Protein 4Q48 (pdb70)

Radius of gyration: 32.66 Å; Cα contacts (8 Å, |Δi|>4): 1813; chains: 2; bounding box: 74×80×102 Å

Sequence (1001 aa):
LHDRALHLLQTIWGYPAFRGVQGEIVQQVAEGGNALVLMPTGGGKSLCYQLPSLLRPGTGIVVSPLIALMKDQVDTLRQNGVRAAFLNSTLLPHEAREVEDALLRGDLDLLYVAPERLLMPRTLDLLERAPVALFAIDEAHCVSQWGHDFRPEYQQLSVLAERFPELPRVALTATADERTRADIKSVLRLEDAPQFVSSFDRPNIQYRVGLKDSPKTQLLHFIREEHPGDAGIVYCLSRKSVEETAKWLQAQGIDALAYHAGLSSTERNNVQERFLNEEGVIVCATVADKPNVRFVAHLDLPKSMEGYYQETGRAGRDGLPSTAWMVYGLSDVVNVRRMLAQSDAPEEVKRVEASKLDALLTYCEAATCRRQVLLHYFGEELSEPCGNCDVCLNPPRVRDLTREAQMALSATIRTGNRFGAAHLTDVLLGRETDKVLAQGHHQLPTFGVGKEHDEKLWRSVLRQLVSLGYLSADDHFGLRATGKSRGILKEGQKLLLREDLHDRALHLLQTIWGYPAFRGVQGEIVQQVAEGGNALVLMPTGGGKSLCYQLPSLLRPGTGIVVSPLIALMKDQVDTLRQNGVRAAFLNSTLLPHEAREVEDALLRGDLDLLYVAPERLLMPRTLDLLERAPVALFAIDEAHCVSQWGHDFRPEYQQLSVLAERFPELPRVALTATADERTRADIKSVLRLEDAPQFVSSFDRPNIQYRVGLKDSPKTQLLHFIREEHPGDAGIVYCLSRKSVEETAKWLQAQGIDALAYHAGLSSTERNNVQERFLNEEGVIVCATVADKPNVRFVAHLDLPKSMEGYYQETGRAGRDGLPSTAWMVYGLSDVVNVRRMLAQSDAPEEVKRVEASKLDALLTYCEAATCRRQVLLHYFGEELSEPCGNCDVCLNPPRVRDLTREAQMALSATIRTGNRFGAAHLTDVLLGRETDKVLAQGHHQLPTFGVGKEHDEKLWRSVLRQLVSLGYLSADDHFGLRATGKSRGILKEGQKLLLREDT

Foldseek 3Di:
DLCVLQVCCCLQVNDNDADFCLSVQLVQQLVQHAEAAAEADDVSLVCSQLSSLVNFQAAEEEEDQPPVVPPVVQVVQVVSVFFEEEADPVDDPVRNVVVLVCQLVRNHSYYYYYLVQCVPPVNVVSVVNGGYQAYEYEQLLLLDLAFDPPDPSNLQLLCCCPSPVRGYYYYYHHTAAPSSVVRSCVSNVCPVPYYYYGFLDLLQEFEEEEADDVLLVVVVCCCVVPPPQFEAEEADADLVCQVVSQVVCVVVVQQEDEAEPDDDPVVNVVVCCCSAPDGRYYYYYHADAHQGHAEYEYAADDQALSRLSVRRVRHNNVSHHHYYYYHYYDVRLVVQVVCLVVPPDDDSVSVNSVLRVLLSVLLSFDQAASSQSSRVSNVDHDPDRSCRYCCNVPHFDKDWCLVVLQLLLVLLVVQPQQDAQQVSLQQCLLHPDVVCVVSPSNPDVSGRVNVVDDSVVSSVSVVQCCSSVCWPAPSVRGIGGDPCVCCSNPVPDTRIGGPD/DQDVLDVPCCLFVVDDHDDPCLSVLLPVVLV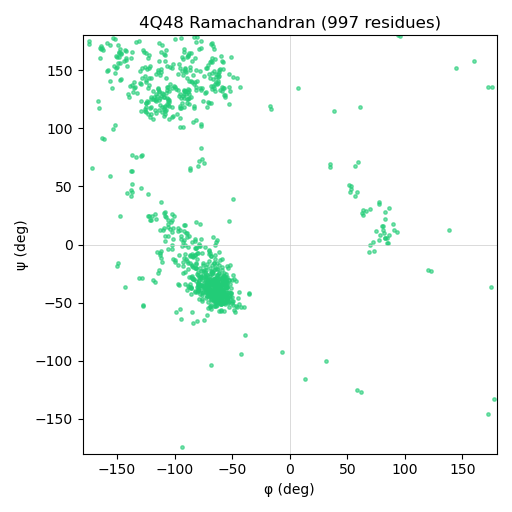QHAEEEEAQLFVDDVCSQLSSLVSFQAEEEEEDPPVVVVVVVCVVRCVSPAHEDEADPVDDPVVHVVVLVCQAVRVHSYYYYYLVLCLPPVNLVSVVNGGYQAYEYEQLLQCQLFRDHHDPSNLSCLCCCVSPVSHYYYYYHNFQLVSSVVSSCPSPVCPVPDYHYYALDLLQEAEEEEADDPVLVVVVVCCVVPPVWAEAEEEDADLVCQVVSQVVCVVVVQQEDEEEDVDDVVVNVVLVVCRAPDIRYYYYYYADAYQGHAEYEYEAQDQFLSRVSVRRVRHNNVSHHHYYYYYYHCVRVVVLVVCLVPDPDDPVNSVSSVLRSLLSVLLNQDQAASSQSSRVSSVDHDPDHSCRYCCNVPGADWDWCLVVLQLLLVLLVVLPQQAAQQLSLCQQCLHDDVVCVVSVSNPDPSGRVNVVDDSVVSSVSVVSCVSSPCWDQDVPNRIGGDPVVCCSNPVVDTDIGHPPD

InterPro domains:
  IPR001650 Helicase, C-terminal domain-like [PF00271] (226-331)
  IPR001650 Helicase, C-terminal domain-like [PS51194] (222-372)
  IPR001650 Helicase, C-terminal domain-like [SM00490] (250-331)
  IPR002121 HRDC domain [PF00570] (539-604)
  IPR002121 HRDC domain [PF00570] (657-722)
  IPR002121 HRDC domain [PF00570] (753-818)
  IPR002121 HRDC domain [PS50967] (534-614)
  IPR002121 HRDC domain [PS50967] (652-732)
  IPR002121 HRDC domain [PS50967] (748-824)
  IPR002121 HRDC domain [SM00341] (534-618)
  IPR002121 HRDC domain [SM00341] (652-732)
  IPR002121 HRDC domain [SM00341] (748-824)
  IPR004589 DNA helicase, ATP-dependent, RecQ type [TIGR00614] (15-464)
  IPR006293 DNA helicase, ATP-dependent, RecQ type, bacterial [TIGR01389] (14-606)
  IPR010997 HRDC-like superfamily [SSF47819] (532-606)
  IPR010997 HRDC-like superfamily [SSF47819] (651-724)
  IPR010997 HRDC-like superfamily [SSF47819] (747-821)
  IPR011545 DEAD/DEAH-box helicase domain [PF00270] (28-187)
  IPR014001 Helicase superfamily 1/2, ATP-binding domain [PS51192] (33-201)
  IPR014001 Helicase superfamily 1/2, ATP-binding domain [SM00487] (21-215)

CATH classification: 3.40.50.300 (+2 more: 3.40.50.300, 1.10.10.10)

Nearest PDB structures (foldseek):
  4q48-assembly1_A  TM=1.002E+00  e=8.077E-103  Deinococcus radiodurans R1 = ATCC 13939 = DSM 20539
  4q47-assembly1_A  TM=8.847E-01  e=7.265E-86  Deinococcus radiodurans R1 = ATCC 13939 = DSM 20539
  1oyw-assembly1_A  TM=8.587E-01  e=4.400E-55  Escherichia coli
  1oyy-assembly1_A  TM=8.545E-01  e=1.655E-53  Escherichia coli
  4tmu-assembly1_A  TM=6.859E-01  e=1.391E-55  Cronobacter sakazakii ATCC BAA-894

Solvent-accessible surface area: 45017 Å² total; per-residue (Å²): 168,71,93,127,5,59,128,36,0,79,42,34,54,40,47,50,31,36,53,73,42,5,12,104,0,1,75,45,0,27,142,33,18,37,0,0,0,0,8,26,102,14,43,3,12,28,0,0,6,16,0,0,2,39,23,54,122,26,0,0,0,0,0,10,18,66,51,93,103,3,83,89,46,6,86,85,7,114,82,47,40,6,106,0,5,27,3,2,66,85,48,101,94,92,64,6,143,106,24,8,87,22,2,50,191,29,63,12,18,0,2,8,2,5,3,59,37,0,33,78,104,130,6,7,72,15,6,104,163,12,57,19,1,0,0,0,0,18,37,0,6,1,6,2,77,17,0,89,73,81,62,93,57,0,86,102,0,41,28,0,4,100,85,5,94,124,27,2,13,0,0,0,0,25,13,0,10,85,72,0,30,56,42,0,53,81,26,0,102,0,92,141,14,56,69,31,36,15,61,1,28,18,69,19,0,32,3,51,12,31,116,33,98,66,42,85,88,52,0,19,122,7,1,114,83,76,17,53,16,39,3,0,11,0,8,5,89,49,123,136,38,0,82,95,8,3,141,62,0,67,80,66,71,20,36,0,27,36,40,22,95,26,111,51,91,106,62,84,93,88,13,70,64,65,10,22,65,66,68,23,1,4,10,0,4,32,78,70,74,6,11,46,0,32,0,0,0,4,10,30,6,14,148,17,2,24,18,1,25,98,8,0,4,44,0,0,51,7,1,47,81,3,8,1,26,3,7,33,2,140,66,18,20,106,75,44,133,110,99,42,75,125,45,149,34,79,155,80,60,59,93,12,80,45,26,15,16,68,20,1,19,17,0,6,94,7,14,66,4,0,3,42,27,1,2,42,30,2,18,24,111,51,99,127,88,40,44,41,0,22,7,34,91,106,101,33,186,56,83,77,11,23,150,3,0,71,38,0,0,43,0,1,69,173,10,39,37,159,34,20,22,44,10,0,2,13,0,0,24,27,105,107,53,106,101,0,72,86,105,30,12,50,153,43,137,19,40,13,74,0,168,114,36,85,76,163,30,0,82,30,0,2,150,47,0,47,38,36,12,16,2,44,27,64,51,143,169,2,8,129,26,30,70,70,10,133,3,2,50,155,101,65,80,131,2,35,24,77,77,172,179,78,81,172,4,7,121,54,4,90,82,32,79,61,68,105,65,38,162,45,59,5,10,106,0,1,42,48,0,25,128,34,19,30,0,2,0,0,10,20,66,52,59,19,18,46,11,0,1,11,0,0,1,35,30,49,122,23,0,0,0,0,0,5,15,77,54,88,84,0,114,94,30,25,64,70,7,144,152,65,46,5,90,12,19,45,5,2,65,106,24,109,92,112,78,10,126,100,28,6,70,16,5,51,152,21,56,14,15,0,4,1,4,6,6,59,28,1,34,74,105,129,8,10,78,14,8,106,162,14,53,18,0,0,1,0,2,18,25,0,3,2,6,0,70,44,0,58,60,61,59,66,53,2,90,104,1,44,33,1,4,102,78,7,93,129,23,1,14,0,0,0,0,19,1,0,14,74,86,0,26,46,56,0,37,69,23,3,118,1,121,135,18,51,64,25,76,26,59,2,32,35,90,28,0,34,2,54,10,31,86,55,108,68,40,101,78,47,1,20,113,8,1,116,120,77,15,102,52,45,5,0,13,0,11,7,101,19,44,80,31,0,77,96,9,2,149,69,0,95,79,67,71,20,61,1,29,21,32,13,61,47,44,72,78,115,80,111,76,80,6,67,100,71,13,91,118,76,140,16,0,5,12,0,8,34,88,97,111,10,82,56,1,36,0,0,0,5,14,30,9,13,146,16,3,7,7,1,12,66,15,0,8,48,0,1,103,53,55,100,104,6,12,0,26,3,7,13,9,116,77,23,7,37,72,57,66,89,111,19,4,73,27,37,8,38,30,80,42,4,91,10,78,24,37,10,16,70,22,2,14,15,0,4,84,6,14,57,4,2,3,39,18,1,1,51,25,3,54,43,106,56,93,126,86,38,41,41,0,23,7,32,91,108,103,30,176,52,113,80,4,23,130,11,0,56,24,1,0,22,0,1,70,180,12,38,40,151,36,25,22,19,14,1,1,22,0,0,20,19,94,117,51,110,70,0,71,86,98,27,10,58,145,42,139,18,40,14,73,1,146,120,24,92,58,116,34,0,43,26,0,2,109,44,0,53,34,26,15,16,3,53,44,87,46,156,95,2,11,126,28,51,66,54,9,130,4,0,52,151,92,49,76,122,2,31,15,58,81,100,136

B-factor: mean 56.8, std 18.66, range [17.97, 119.23]

Structure (mmCIF, N/CA/C/O backbone):
data_4Q48
#
_entry.id   4Q48
#
_cell.length_a   85.791
_cell.length_b   98.528
_cell.length_c   152.880
_cell.angle_alpha   90.00
_cell.angle_beta   90.00
_cell.angle_gamma   90.00
#
_symmetry.space_group_name_H-M   'P 21 21 21'
#
loop_
_entity.id
_entity.type
_entity.pdbx_description
1 polymer 'DNA helicase RecQ'
2 non-polymer 'ZINC ION'
#
loop_
_atom_site.group_PDB
_atom_site.id
_atom_site.type_symbol
_atom_site.label_atom_id
_atom_site.label_alt_id
_atom_site.label_comp_id
_atom_site.label_asym_id
_atom_site.label_entity_id
_atom_site.label_seq_id
_atom_site.pdbx_PDB_ins_code
_atom_site.Cartn_x
_atom_site.Cartn_y
_atom_site.Cartn_z
_atom_site.occupancy
_atom_site.B_iso_or_equiv
_atom_site.auth_seq_id
_atom_site.auth_comp_id
_atom_site.auth_asym_id
_atom_site.auth_atom_id
_atom_site.pdbx_PDB_model_num
ATOM 1 N N . LEU A 1 8 ? -12.827 -23.374 -24.760 1.00 82.06 8 LEU A N 1
ATOM 2 C CA . LEU A 1 8 ? -12.315 -22.131 -25.341 1.00 91.25 8 LEU A CA 1
ATOM 3 C C . LEU A 1 8 ? -12.697 -20.867 -24.537 1.00 94.48 8 LEU A C 1
ATOM 4 O O . LEU A 1 8 ? -13.780 -20.783 -23.937 1.00 87.69 8 LEU A O 1
ATOM 9 N N . HIS A 1 9 ? -11.776 -19.902 -24.536 1.00 94.25 9 HIS A N 1
ATOM 10 C CA . HIS A 1 9 ? -11.894 -18.631 -23.812 1.00 88.07 9 HIS A CA 1
ATOM 11 C C . HIS A 1 9 ? -12.679 -17.519 -24.528 1.00 88.36 9 HIS A C 1
ATOM 12 O O . HIS A 1 9 ? -13.169 -16.582 -23.891 1.00 91.29 9 HIS A O 1
ATOM 19 N N . ASP A 1 10 ? -12.833 -17.640 -25.842 1.00 88.57 10 ASP A N 1
ATOM 20 C CA . ASP A 1 10 ? -13.437 -16.565 -26.634 1.00 87.10 10 ASP A CA 1
ATOM 21 C C . ASP A 1 10 ? -14.964 -16.531 -26.773 1.00 82.99 10 ASP A C 1
ATOM 22 O O . ASP A 1 10 ? -15.511 -15.552 -27.295 1.00 79.33 10 ASP A O 1
ATOM 27 N N . ARG A 1 11 ? -15.661 -17.576 -26.347 1.00 82.43 11 ARG A N 1
ATOM 28 C CA . ARG A 1 11 ? -17.110 -17.480 -26.323 1.00 76.44 11 ARG A CA 1
ATOM 29 C C . ARG A 1 11 ? -17.538 -16.490 -25.248 1.00 75.23 11 ARG A C 1
ATOM 30 O O . ARG A 1 11 ? -18.620 -15.889 -25.326 1.00 70.93 11 ARG A O 1
ATOM 38 N N . ALA A 1 12 ? -16.677 -16.325 -24.246 1.00 70.57 12 ALA A N 1
ATOM 39 C CA . ALA A 1 12 ? -16.923 -15.363 -23.185 1.00 71.39 12 ALA A CA 1
ATOM 40 C C . ALA A 1 12 ? -16.989 -13.952 -23.756 1.00 71.38 12 ALA A C 1
ATOM 41 O O . ALA A 1 12 ? -17.920 -13.197 -23.482 1.00 69.33 12 ALA A O 1
ATOM 43 N N . LEU A 1 13 ? -16.004 -13.625 -24.585 1.00 72.31 13 LEU A N 1
ATOM 44 C CA . LEU A 1 13 ? -15.963 -12.349 -25.283 1.00 69.63 13 LEU A CA 1
ATOM 45 C C . LEU A 1 13 ? -17.165 -12.075 -26.166 1.00 68.97 13 LEU A C 1
ATOM 46 O O . LEU A 1 13 ? -17.620 -10.936 -26.238 1.00 76.80 13 LEU A O 1
ATOM 51 N N . HIS A 1 14 ? -17.672 -13.084 -26.859 1.00 70.20 14 HIS A N 1
ATOM 52 C CA . HIS A 1 14 ? -18.875 -12.865 -27.658 1.00 75.50 14 HIS A CA 1
ATOM 53 C C . HIS A 1 14 ? -20.052 -12.435 -26.776 1.00 75.49 14 HIS A C 1
ATOM 54 O O . HIS A 1 14 ? -20.831 -11.559 -27.151 1.00 69.08 14 HIS A O 1
ATOM 61 N N . LEU A 1 15 ? -20.182 -13.059 -25.607 1.00 74.89 15 LEU A N 1
ATOM 62 C CA . LEU A 1 15 ? -21.270 -12.723 -24.699 1.00 72.70 15 LEU A CA 1
ATOM 63 C C . LEU A 1 15 ? -20.974 -11.406 -23.993 1.00 72.23 15 LEU A C 1
ATOM 64 O O . LEU A 1 15 ? -21.880 -10.613 -23.741 1.00 70.48 15 LEU A O 1
ATOM 69 N N . LEU A 1 16 ? -19.696 -11.184 -23.694 1.00 71.90 16 LEU A N 1
ATOM 70 C CA . LEU A 1 16 ? -19.253 -9.966 -23.030 1.00 72.77 16 LEU A CA 1
ATOM 71 C C . LEU A 1 16 ? -19.828 -8.735 -23.715 1.00 79.38 16 LEU A C 1
ATOM 72 O O . LEU A 1 16 ? -20.425 -7.885 -23.052 1.00 83.35 16 LEU A O 1
ATOM 77 N N . GLN A 1 17 ? -19.664 -8.609 -25.026 1.00 78.25 17 GLN A N 1
ATOM 78 C CA . GLN A 1 17 ? -20.141 -7.381 -25.643 1.00 81.57 17 GLN A CA 1
ATOM 79 C C . GLN A 1 17 ? -21.496 -7.529 -26.364 1.00 79.81 17 GLN A C 1
ATOM 80 O O . GLN A 1 17 ? -22.137 -6.522 -26.678 1.00 88.21 17 GLN A O 1
ATOM 86 N N . THR A 1 18 ? -21.979 -8.748 -26.582 1.00 74.26 18 THR A N 1
ATOM 87 C CA . THR A 1 18 ? -23.354 -8.878 -27.074 1.00 75.46 18 THR A CA 1
ATOM 88 C C . THR A 1 18 ? -24.357 -8.627 -25.943 1.00 77.14 18 THR A C 1
ATOM 89 O O . THR A 1 18 ? -25.569 -8.557 -26.179 1.00 77.47 18 THR A O 1
ATOM 93 N N . ILE A 1 19 ? -23.851 -8.493 -24.717 1.00 76.24 19 ILE A N 1
ATOM 94 C CA . ILE A 1 19 ? -24.707 -8.273 -23.553 1.00 75.21 19 ILE A CA 1
ATOM 95 C C . ILE A 1 19 ? -24.298 -7.070 -22.711 1.00 69.62 19 ILE A C 1
ATOM 96 O O . ILE A 1 19 ? -25.125 -6.206 -22.435 1.00 70.53 19 ILE A O 1
ATOM 101 N N . TRP A 1 20 ? -23.031 -6.998 -22.313 1.00 71.15 20 TRP A N 1
ATOM 102 C CA . TRP A 1 20 ? -22.584 -5.939 -21.395 1.00 78.91 20 TRP A CA 1
ATOM 103 C C . TRP A 1 20 ? -22.202 -4.652 -22.135 1.00 87.64 20 TRP A C 1
ATOM 104 O O . TRP A 1 20 ? -22.474 -3.542 -21.668 1.00 84.06 20 TRP A O 1
ATOM 115 N N . GLY A 1 21 ? -21.591 -4.824 -23.304 1.00 86.94 21 GLY A N 1
ATOM 116 C CA . GLY A 1 21 ? -21.077 -3.734 -24.110 1.00 82.75 21 GLY A CA 1
ATOM 117 C C . GLY A 1 21 ? -19.636 -3.312 -23.849 1.00 87.92 21 GLY A C 1
ATOM 118 O O . GLY A 1 21 ? -19.238 -2.225 -24.260 1.00 92.18 21 GLY A O 1
ATOM 119 N N . TYR A 1 22 ? -18.846 -4.164 -23.194 1.00 86.29 22 TYR A N 1
ATOM 120 C CA . TYR A 1 22 ? -17.413 -3.901 -23.023 1.00 91.25 22 TYR A CA 1
ATOM 121 C C . TYR A 1 22 ? -16.676 -4.807 -24.016 1.00 90.10 22 TYR A C 1
ATOM 122 O O . TYR A 1 22 ? -17.055 -5.966 -24.173 1.00 87.31 22 TYR A O 1
ATOM 131 N N . PRO A 1 23 ? -15.637 -4.284 -24.701 1.00 94.56 23 PRO A N 1
ATOM 132 C CA . PRO A 1 23 ? -14.985 -5.038 -25.788 1.00 88.69 23 PRO A CA 1
ATOM 133 C C . PRO A 1 23 ? -13.973 -6.052 -25.284 1.00 78.54 23 PRO A C 1
ATOM 134 O O . PRO A 1 23 ? -13.576 -6.923 -26.055 1.00 79.61 23 PRO A O 1
ATOM 138 N N . ALA A 1 24 ? -13.544 -5.910 -24.032 1.00 75.93 24 ALA A N 1
ATOM 139 C CA . ALA A 1 24 ? -12.673 -6.894 -23.387 1.00 77.53 24 ALA A CA 1
ATOM 140 C C . ALA A 1 24 ? -12.614 -6.727 -21.864 1.00 71.14 24 ALA A C 1
ATOM 141 O O . ALA A 1 24 ? -12.935 -5.667 -21.321 1.00 76.29 24 ALA A O 1
ATOM 143 N N . PHE A 1 25 ? -12.194 -7.781 -21.179 1.00 66.42 25 PHE A N 1
ATOM 144 C CA . PHE A 1 25 ? -12.180 -7.790 -19.724 1.00 73.54 25 PHE A CA 1
ATOM 145 C C . PHE A 1 25 ? -11.298 -6.694 -19.161 1.00 74.57 25 PHE A C 1
ATOM 146 O O . PHE A 1 25 ? -10.451 -6.150 -19.868 1.00 79.42 25 PHE A O 1
ATOM 154 N N . ARG A 1 26 ? -11.498 -6.375 -17.887 1.00 69.07 26 ARG A N 1
ATOM 155 C CA . ARG A 1 26 ? -10.713 -5.334 -17.233 1.00 69.73 26 ARG A CA 1
ATOM 156 C C . ARG A 1 26 ? -9.932 -5.839 -16.028 1.00 74.08 26 ARG A C 1
ATOM 157 O O . ARG A 1 26 ? -10.493 -6.399 -15.091 1.00 80.56 26 ARG A O 1
ATOM 165 N N . GLY A 1 27 ? -8.632 -5.584 -16.029 1.00 70.96 27 GLY A N 1
ATOM 166 C CA . GLY A 1 27 ? -7.789 -6.062 -14.954 1.00 72.05 27 GLY A CA 1
ATOM 167 C C . GLY A 1 27 ? -7.793 -7.578 -14.898 1.00 73.34 27 GLY A C 1
ATOM 168 O O . GLY A 1 27 ? -7.535 -8.247 -15.900 1.00 74.92 27 GLY A O 1
ATOM 169 N N . VAL A 1 28 ? -8.100 -8.122 -13.728 1.00 70.24 28 VAL A N 1
ATOM 170 C CA . VAL A 1 28 ? -8.031 -9.565 -13.515 1.00 70.11 28 VAL A CA 1
ATOM 171 C C . VAL A 1 28 ? -9.304 -10.349 -13.883 1.00 72.04 28 VAL A C 1
ATOM 172 O O . VAL A 1 28 ? -9.390 -11.547 -13.602 1.00 67.75 28 VAL A O 1
ATOM 176 N N . GLN A 1 29 ? -10.293 -9.702 -14.498 1.00 72.46 29 GLN A N 1
ATOM 177 C CA . GLN A 1 29 ? -11.569 -10.385 -14.715 1.00 70.69 29 GLN A CA 1
ATOM 178 C C . GLN A 1 29 ? -11.539 -11.501 -15.753 1.00 69.45 29 GLN A C 1
ATOM 179 O O . GLN A 1 29 ? -12.279 -12.471 -15.623 1.00 69.31 29 GLN A O 1
ATOM 185 N N . GLY A 1 30 ? -10.667 -11.395 -16.748 1.00 68.49 30 GLY A N 1
ATOM 186 C CA . GLY A 1 30 ? -10.514 -12.459 -17.718 1.00 66.25 30 GLY A CA 1
ATOM 187 C C . GLY A 1 30 ? -10.047 -13.712 -17.016 1.00 68.07 30 GLY A C 1
ATOM 188 O O . GLY A 1 30 ? -10.597 -14.804 -17.216 1.00 66.83 30 GLY A O 1
ATOM 189 N N . GLU A 1 31 ? -9.042 -13.544 -16.165 1.00 69.40 31 GLU A N 1
ATOM 190 C CA . GLU A 1 31 ? -8.526 -14.652 -15.377 1.00 66.86 31 GLU A CA 1
ATOM 191 C C . GLU A 1 31 ? -9.645 -15.229 -14.520 1.00 66.14 31 GLU A C 1
ATOM 192 O O . GLU A 1 31 ? -9.756 -16.450 -14.404 1.00 64.16 31 GLU A O 1
ATOM 198 N N . ILE A 1 32 ? -10.456 -14.359 -13.910 1.00 67.28 32 ILE A N 1
ATOM 199 C CA . ILE A 1 32 ? -11.548 -14.817 -13.043 1.00 62.92 32 ILE A CA 1
ATOM 200 C C . ILE A 1 32 ? -12.628 -15.597 -13.783 1.00 58.08 32 ILE A C 1
ATOM 201 O O . ILE A 1 32 ? -13.007 -16.699 -13.373 1.00 51.46 32 ILE A O 1
ATOM 206 N N . VAL A 1 33 ? -13.124 -15.030 -14.873 1.00 57.65 33 VAL A N 1
ATOM 207 C CA . VAL A 1 33 ? -14.199 -15.675 -15.603 1.00 55.51 33 VAL A CA 1
ATOM 208 C C . VAL A 1 33 ? -13.769 -17.026 -16.171 1.00 58.32 33 VAL A C 1
ATOM 209 O O . VAL A 1 33 ? -14.553 -17.970 -16.179 1.00 56.97 33 VAL A O 1
ATOM 213 N N . GLN A 1 34 ? -12.512 -17.144 -16.586 1.00 58.78 34 GLN A N 1
ATOM 214 C CA . GLN A 1 34 ? -11.997 -18.429 -17.069 1.00 58.26 34 GLN A CA 1
ATOM 215 C C . GLN A 1 34 ? -11.907 -19.496 -15.980 1.00 50.74 34 GLN A C 1
ATOM 216 O O . GLN A 1 34 ? -12.123 -20.671 -16.214 1.00 52.81 34 GLN A O 1
ATOM 222 N N . GLN A 1 35 ? -11.650 -19.080 -14.762 1.00 53.88 35 GLN A N 1
ATOM 223 C CA . GLN A 1 35 ? -11.365 -20.038 -13.717 1.00 52.90 35 GLN A CA 1
ATOM 224 C C . GLN A 1 35 ? -12.681 -20.666 -13.238 1.00 56.78 35 GLN A C 1
ATOM 225 O O . GLN A 1 35 ? -12.735 -21.864 -12.935 1.00 55.91 35 GLN A O 1
ATOM 231 N N . VAL A 1 36 ? -13.748 -19.869 -13.213 1.00 58.10 36 VAL A N 1
ATOM 232 C CA . VAL A 1 36 ? -15.032 -20.341 -12.715 1.00 51.81 36 VAL A CA 1
ATOM 233 C C . VAL A 1 36 ? -15.767 -21.043 -13.858 1.00 46.53 36 VAL A C 1
ATOM 234 O O . VAL A 1 36 ? -16.549 -21.948 -13.631 1.00 44.01 36 VAL A O 1
ATOM 238 N N . ALA A 1 37 ? -15.514 -20.643 -15.095 1.00 50.08 37 ALA A N 1
ATOM 239 C CA . ALA A 1 37 ? -16.193 -21.303 -16.204 1.00 49.37 37 ALA A CA 1
ATOM 240 C C . ALA A 1 37 ? -15.648 -22.707 -16.446 1.00 52.69 37 ALA A C 1
ATOM 241 O O . ALA A 1 37 ? -16.409 -23.609 -16.788 1.00 53.16 37 ALA A O 1
ATOM 243 N N . GLU A 1 38 ? -14.349 -22.906 -16.227 1.00 53.97 38 GLU A N 1
ATOM 244 C CA . GLU A 1 38 ? -13.735 -24.227 -16.372 1.00 44.66 38 GLU A CA 1
ATOM 245 C C . GLU A 1 38 ? -13.957 -25.069 -15.121 1.00 43.10 38 GLU A C 1
ATOM 246 O O . GLU A 1 38 ? -13.233 -26.036 -14.886 1.00 51.15 38 GLU A O 1
ATOM 252 N N . GLY A 1 39 ? -14.941 -24.693 -14.311 1.00 45.77 39 GLY A N 1
ATOM 253 C CA . GLY A 1 39 ? -15.333 -25.470 -13.147 1.00 42.94 39 GLY A CA 1
ATOM 254 C C . GLY A 1 39 ? -14.579 -25.225 -11.857 1.00 41.60 39 GLY A C 1
ATOM 255 O O . GLY A 1 39 ? -14.768 -25.957 -10.880 1.00 40.38 39 GLY A O 1
ATOM 256 N N . GLY A 1 40 ? -13.733 -24.198 -11.834 1.00 44.54 40 GLY A N 1
ATOM 257 C CA . GLY A 1 40 ? -12.903 -23.948 -10.668 1.00 46.18 40 GLY A CA 1
ATOM 258 C C . GLY A 1 40 ? -13.624 -23.229 -9.538 1.00 53.29 40 GLY A C 1
ATOM 259 O O . GLY A 1 40 ? -14.808 -22.901 -9.648 1.00 52.08 40 GLY A O 1
ATOM 260 N N . ASN A 1 41 ? -12.907 -23.011 -8.437 1.00 55.68 41 ASN A N 1
ATOM 261 C CA . ASN A 1 41 ? -13.389 -22.183 -7.336 1.00 52.11 41 ASN A CA 1
ATOM 262 C C . ASN A 1 41 ? -12.601 -20.896 -7.346 1.00 51.78 41 ASN A C 1
ATOM 263 O O . ASN A 1 41 ? -11.542 -20.829 -7.968 1.00 49.40 41 ASN A O 1
ATOM 268 N N . ALA A 1 42 ? -13.102 -19.876 -6.661 1.00 54.22 42 ALA A N 1
ATOM 269 C CA . ALA A 1 42 ? -12.442 -18.573 -6.700 1.00 53.41 42 ALA A CA 1
ATOM 270 C C . ALA A 1 42 ? -12.803 -17.686 -5.512 1.00 53.26 42 ALA A C 1
ATOM 271 O O . ALA A 1 42 ? -13.895 -17.781 -4.946 1.00 53.86 42 ALA A O 1
ATOM 273 N N . LEU A 1 43 ? -11.849 -16.848 -5.125 1.00 54.22 43 LEU A N 1
ATOM 274 C CA . LEU A 1 43 ? -12.075 -15.780 -4.164 1.00 50.37 43 LEU A CA 1
ATOM 275 C C . LEU A 1 43 ? -11.828 -14.467 -4.866 1.00 54.12 43 LEU A C 1
ATOM 276 O O . LEU A 1 43 ? -10.719 -14.202 -5.327 1.00 52.09 43 LEU A O 1
ATOM 281 N N . VAL A 1 44 ? -12.883 -13.673 -4.991 1.00 53.09 44 VAL A N 1
ATOM 282 C CA . VAL A 1 44 ? -12.818 -12.431 -5.745 1.00 53.66 44 VAL A CA 1
ATOM 283 C C . VAL A 1 44 ? -13.057 -11.205 -4.853 1.00 57.21 44 VAL A C 1
ATOM 284 O O . VAL A 1 44 ? -14.070 -11.105 -4.157 1.00 57.96 44 VAL A O 1
ATOM 288 N N . LEU A 1 45 ? -12.095 -10.288 -4.848 1.00 58.16 45 LEU A N 1
ATOM 289 C CA . LEU A 1 45 ? -12.184 -9.106 -4.010 1.00 48.02 45 LEU A CA 1
ATOM 290 C C . LEU A 1 45 ? -12.131 -7.897 -4.929 1.00 48.55 45 LEU A C 1
ATOM 291 O O . LEU A 1 45 ? -11.150 -7.681 -5.653 1.00 50.05 45 LEU A O 1
ATOM 296 N N . MET A 1 46 ? -13.257 -7.190 -5.004 1.00 49.08 46 MET A N 1
ATOM 297 C CA . MET A 1 46 ? -13.372 -6.045 -5.906 1.00 49.79 46 MET A CA 1
ATO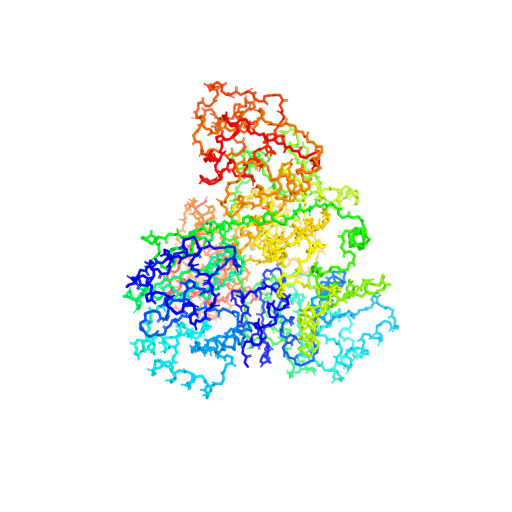M 298 C C . MET A 1 46 ? -14.164 -4.901 -5.304 1.00 49.75 46 MET A C 1
ATOM 299 O O . MET A 1 46 ? -15.025 -5.112 -4.460 1.00 50.79 46 MET A O 1
ATOM 304 N N . PRO A 1 47 ? -13.893 -3.676 -5.753 1.00 53.04 47 PRO A N 1
ATOM 305 C CA . PRO A 1 47 ? -14.838 -2.605 -5.424 1.00 54.57 47 PRO A CA 1
ATOM 306 C C . PRO A 1 47 ? -16.237 -2.961 -5.978 1.00 61.63 47 PRO A C 1
ATOM 307 O O . PRO A 1 47 ? -16.352 -3.750 -6.943 1.00 57.47 47 PRO A O 1
ATOM 311 N N . THR A 1 48 ? -17.286 -2.366 -5.420 1.00 57.55 48 THR A N 1
ATOM 312 C CA . THR A 1 48 ? -18.631 -2.628 -5.925 1.00 55.43 48 THR A CA 1
ATOM 313 C C . THR A 1 48 ? -18.810 -2.087 -7.347 1.00 59.66 48 THR A C 1
ATOM 314 O O . THR A 1 48 ? -18.263 -1.035 -7.697 1.00 60.02 48 THR A O 1
ATOM 318 N N . GLY A 1 49 ? -19.540 -2.834 -8.174 1.00 59.69 49 GLY A N 1
ATOM 319 C CA . GLY A 1 49 ? -19.791 -2.442 -9.552 1.00 48.19 49 GLY A CA 1
ATOM 320 C C . GLY A 1 49 ? -20.214 -3.618 -10.411 1.00 53.48 49 GLY A C 1
ATOM 321 O O . GLY A 1 49 ? -19.943 -4.781 -10.078 1.00 55.91 49 GLY A O 1
ATOM 322 N N . GLY A 1 50 ? -20.884 -3.327 -11.521 1.00 48.67 50 GLY A N 1
ATOM 323 C CA . GLY A 1 50 ? -21.375 -4.364 -12.411 1.00 53.12 50 GLY A CA 1
ATOM 324 C C . GLY A 1 50 ? -20.261 -5.164 -13.075 1.00 60.57 50 GLY A C 1
ATOM 325 O O . GLY A 1 50 ? -20.533 -6.080 -13.871 1.00 60.17 50 GLY A O 1
ATOM 326 N N . GLY A 1 51 ? -19.014 -4.798 -12.767 1.00 52.09 51 GLY A N 1
ATOM 327 C CA . GLY A 1 51 ? -17.847 -5.532 -13.213 1.00 52.67 51 GLY A CA 1
ATOM 328 C C . GLY A 1 51 ? -17.658 -6.706 -12.258 1.00 62.02 51 GLY A C 1
ATOM 329 O O . GLY A 1 51 ? -17.371 -7.829 -12.681 1.00 62.27 51 GLY A O 1
ATOM 330 N N . LYS A 1 52 ? -17.873 -6.461 -10.966 1.00 55.40 52 LYS A N 1
ATOM 331 C CA . LYS A 1 52 ? -17.865 -7.537 -9.980 1.00 50.88 52 LYS A CA 1
ATOM 332 C C . LYS A 1 52 ? -18.996 -8.541 -10.177 1.00 54.16 52 LYS A C 1
ATOM 333 O O . LYS A 1 52 ? -18.859 -9.698 -9.807 1.00 58.00 52 LYS A O 1
ATOM 339 N N . SER A 1 53 ? -20.135 -8.100 -10.695 1.00 55.23 53 SER A N 1
ATOM 340 C CA . SER A 1 53 ? -21.249 -9.014 -10.921 1.00 51.27 53 SER A CA 1
ATOM 341 C C . SER A 1 53 ? -20.954 -9.895 -12.127 1.00 52.55 53 SER A C 1
ATOM 342 O O . SER A 1 53 ? -21.359 -11.047 -12.177 1.00 48.46 53 SER A O 1
ATOM 345 N N . LEU A 1 54 ? -20.241 -9.323 -13.093 1.00 55.46 54 LEU A N 1
ATOM 346 C CA . LEU A 1 54 ? -19.803 -9.999 -14.311 1.00 53.33 54 LEU A CA 1
ATOM 347 C C . LEU A 1 54 ? -19.120 -11.340 -14.030 1.00 54.44 54 LEU A C 1
ATOM 348 O O . LEU A 1 54 ? -19.161 -12.269 -14.832 1.00 51.25 54 LEU A O 1
ATOM 353 N N . CYS A 1 55 ? -18.469 -11.403 -12.878 1.00 53.37 55 CYS A N 1
ATOM 354 C CA . CYS A 1 55 ? -17.622 -12.511 -12.502 1.00 47.57 55 CYS A CA 1
ATOM 355 C C . CYS A 1 55 ? -18.387 -13.784 -12.164 1.00 54.81 55 CYS A C 1
ATOM 356 O O . CYS A 1 55 ? -17.792 -14.864 -12.085 1.00 58.25 55 CYS A O 1
ATOM 359 N N . TYR A 1 56 ? -19.686 -13.671 -11.914 1.00 47.17 56 TYR A N 1
ATOM 360 C CA . TYR A 1 56 ? -20.487 -14.871 -11.789 1.00 44.48 56 TYR A CA 1
ATOM 361 C C . TYR A 1 56 ? -21.583 -14.922 -12.836 1.00 46.76 56 TYR A C 1
ATOM 362 O O . TYR A 1 56 ? -21.978 -16.001 -13.262 1.00 53.21 56 TYR A O 1
ATOM 371 N N . GLN A 1 57 ? -22.081 -13.766 -13.247 1.00 48.70 57 GLN A N 1
ATOM 372 C CA . GLN A 1 57 ? -23.149 -13.696 -14.241 1.00 45.10 57 GLN A CA 1
ATOM 373 C C . GLN A 1 57 ? -22.701 -14.252 -15.582 1.00 47.21 57 GLN A C 1
ATOM 374 O O . GLN A 1 57 ? -23.421 -15.002 -16.233 1.00 48.18 57 GLN A O 1
ATOM 380 N N . LEU A 1 58 ? -21.490 -13.897 -15.984 1.00 48.97 58 LEU A N 1
ATOM 381 C CA . LEU A 1 58 ? -20.957 -14.340 -17.260 1.00 48.78 58 LEU A CA 1
ATOM 382 C C . LEU A 1 58 ? -20.636 -15.844 -17.210 1.00 49.43 58 LEU A C 1
ATOM 383 O O . LEU A 1 58 ? -21.053 -16.587 -18.098 1.00 45.78 58 LEU A O 1
ATOM 388 N N . PRO A 1 59 ? -19.902 -16.301 -16.172 1.00 48.62 59 PRO A N 1
ATOM 389 C CA . PRO A 1 59 ? -19.766 -17.755 -16.059 1.00 45.83 59 PRO A CA 1
ATOM 390 C C . PRO A 1 59 ? -21.119 -18.485 -16.007 1.00 47.20 59 PRO A C 1
ATOM 391 O O . PRO A 1 59 ? -21.221 -19.570 -16.582 1.00 50.17 59 PRO A O 1
ATOM 395 N N . SER A 1 60 ? -22.131 -17.927 -15.345 1.00 41.89 60 SER A N 1
ATOM 396 C CA . SER A 1 60 ? -23.439 -18.578 -15.337 1.00 42.55 60 SER A CA 1
ATOM 397 C C . SER A 1 60 ? -23.998 -18.712 -16.767 1.00 43.22 60 SER A C 1
ATOM 398 O O . SER A 1 60 ? -24.680 -19.692 -17.100 1.00 46.89 60 SER A O 1
ATOM 401 N N . LEU A 1 61 ? -23.670 -17.767 -17.633 1.00 43.18 61 LEU A N 1
ATOM 402 C CA . LEU A 1 61 ? -24.117 -17.873 -19.018 1.00 46.18 61 LEU A CA 1
ATOM 403 C C . LEU A 1 61 ? -23.273 -18.877 -19.802 1.00 45.88 61 LEU A C 1
ATOM 404 O O . LEU A 1 61 ? -23.735 -19.486 -20.775 1.00 45.52 61 LEU A O 1
ATOM 409 N N . LEU A 1 62 ? -22.020 -19.026 -19.403 1.00 42.94 62 LEU A N 1
ATOM 410 C CA . LEU A 1 62 ? -21.120 -19.899 -20.142 1.00 46.37 62 LEU A CA 1
ATOM 411 C C . LEU A 1 62 ? -21.337 -21.380 -19.823 1.00 48.27 62 LEU A C 1
ATOM 412 O O . LEU A 1 62 ? -21.237 -22.227 -20.707 1.00 51.65 62 LEU A O 1
ATOM 417 N N . ARG A 1 63 ? -21.590 -21.698 -18.559 1.00 46.84 63 ARG A N 1
ATOM 418 C CA . ARG A 1 63 ? -21.827 -23.081 -18.170 1.00 44.27 63 ARG A CA 1
ATOM 419 C C . ARG A 1 63 ? -23.310 -23.469 -18.256 1.00 41.18 63 ARG A C 1
ATOM 420 O O . ARG A 1 63 ? -24.195 -22.651 -17.989 1.00 47.00 63 ARG A O 1
ATOM 428 N N . PRO A 1 64 ? -23.592 -24.714 -18.663 1.00 44.59 64 PRO A N 1
ATOM 429 C CA . PRO A 1 64 ? -24.994 -25.118 -18.770 1.00 44.13 64 PRO A CA 1
ATOM 430 C C . PRO A 1 64 ? -25.667 -25.058 -17.412 1.00 38.62 64 PRO A C 1
ATOM 431 O O . PRO A 1 64 ? -25.078 -25.447 -16.414 1.00 42.19 64 PRO A O 1
ATOM 435 N N . GLY A 1 65 ? -26.892 -24.573 -17.380 1.00 41.02 65 GLY A N 1
ATOM 436 C CA . GLY A 1 65 ? -27.641 -24.522 -16.145 1.00 38.45 65 GLY A CA 1
ATOM 437 C C . GLY A 1 65 ? -27.534 -23.177 -15.463 1.00 43.20 65 GLY A C 1
ATOM 438 O O . GLY A 1 65 ? -26.855 -22.257 -15.949 1.00 42.38 65 GLY A O 1
ATOM 439 N N . THR A 1 66 ? -28.224 -23.089 -14.329 1.00 37.94 66 THR A N 1
ATOM 440 C CA . THR A 1 66 ? -28.490 -21.856 -13.624 1.00 31.25 66 THR A CA 1
ATOM 441 C C . THR A 1 66 ? -27.416 -21.491 -12.590 1.00 38.17 66 THR A C 1
ATOM 442 O O . THR A 1 66 ? -27.024 -22.338 -11.780 1.00 38.80 66 THR A O 1
ATOM 446 N N . GLY A 1 67 ? -26.957 -20.236 -12.608 1.00 36.92 67 GLY A N 1
ATOM 447 C CA . GLY A 1 67 ? -26.132 -19.714 -11.538 1.00 34.66 67 GLY A CA 1
ATOM 448 C C . GLY A 1 67 ? -26.954 -19.449 -10.289 1.00 32.35 67 GLY A C 1
ATOM 449 O O . GLY A 1 67 ? -27.977 -18.794 -10.334 1.00 35.74 67 GLY A O 1
ATOM 450 N N . ILE A 1 68 ? -26.487 -19.935 -9.152 1.00 35.71 68 ILE A N 1
ATOM 451 C CA . ILE A 1 68 ? -27.211 -19.744 -7.906 1.00 35.98 68 ILE A CA 1
ATOM 452 C C . ILE A 1 68 ? -26.463 -18.686 -7.112 1.00 34.72 68 ILE A C 1
ATOM 453 O O . ILE A 1 68 ? -25.386 -18.950 -6.602 1.00 35.80 68 ILE A O 1
ATOM 458 N N . VAL A 1 69 ? -27.032 -17.492 -7.008 1.00 36.01 69 VAL A N 1
ATOM 459 C CA . VAL A 1 69 ? -26.341 -16.364 -6.370 1.00 38.48 69 VAL A CA 1
ATOM 460 C C . VAL A 1 69 ? -26.883 -16.164 -4.963 1.00 38.77 69 VAL A C 1
ATOM 461 O O . VAL A 1 69 ? -28.069 -15.924 -4.769 1.00 43.85 69 VAL A O 1
ATOM 465 N N . VAL A 1 70 ? -26.015 -16.301 -3.975 1.00 35.44 70 VAL A N 1
ATOM 466 C CA . VAL A 1 70 ? -26.422 -16.065 -2.613 1.00 41.30 70 VAL A CA 1
ATOM 467 C C . VAL A 1 70 ? -26.170 -14.618 -2.198 1.00 50.05 70 VAL A C 1
ATOM 468 O O . VAL A 1 70 ? -25.055 -14.116 -2.339 1.00 50.21 70 VAL A O 1
ATOM 472 N N . SER A 1 71 ? -27.207 -13.950 -1.701 1.00 50.30 71 SER A N 1
ATOM 473 C CA . SER A 1 71 ? -27.097 -12.563 -1.243 1.00 55.31 71 SER A CA 1
ATOM 474 C C . SER A 1 71 ? -28.182 -12.207 -0.214 1.00 61.84 71 SER A C 1
ATOM 475 O O . SER A 1 71 ? -29.352 -12.619 -0.339 1.00 58.76 71 SER A O 1
ATOM 478 N N . PRO A 1 72 ? -27.795 -11.430 0.805 1.00 58.23 72 PRO A N 1
ATOM 479 C CA . PRO A 1 72 ? -28.723 -10.915 1.811 1.00 59.10 72 PRO A CA 1
ATOM 480 C C . PRO A 1 72 ? -29.567 -9.734 1.328 1.00 61.16 72 PRO A C 1
ATOM 481 O O . PRO A 1 72 ? -30.648 -9.501 1.877 1.00 64.59 72 PRO A O 1
ATOM 485 N N . LEU A 1 73 ? -29.092 -9.012 0.316 1.00 64.27 73 LEU A N 1
ATOM 486 C CA . LEU A 1 73 ? -29.754 -7.785 -0.139 1.00 73.42 73 LEU A CA 1
ATOM 487 C C . LEU A 1 73 ? -31.028 -8.066 -0.931 1.00 79.17 73 LEU A C 1
ATOM 488 O O . LEU A 1 73 ? -31.089 -7.820 -2.139 1.00 84.81 73 LEU A O 1
ATOM 493 N N . ILE A 1 74 ? -32.056 -8.549 -0.240 1.00 76.78 74 ILE A N 1
ATOM 494 C CA . ILE A 1 74 ? -33.266 -8.983 -0.920 1.00 82.00 74 ILE A CA 1
ATOM 495 C C . ILE A 1 74 ? -34.093 -7.754 -1.282 1.00 88.58 74 ILE A C 1
ATOM 496 O O . ILE A 1 74 ? -34.824 -7.755 -2.276 1.00 90.15 74 ILE A O 1
ATOM 501 N N . ALA A 1 75 ? -33.937 -6.695 -0.488 1.00 89.44 75 ALA A N 1
ATOM 502 C CA . ALA A 1 75 ? -34.553 -5.404 -0.777 1.00 90.75 75 ALA A CA 1
ATOM 503 C C . ALA A 1 75 ? -33.941 -4.804 -2.049 1.00 92.95 75 ALA A C 1
ATOM 504 O O . ALA A 1 75 ? -34.650 -4.264 -2.902 1.00 91.20 75 ALA A O 1
ATOM 506 N N . LEU A 1 76 ? -32.615 -4.885 -2.153 1.00 93.95 76 LEU A N 1
ATOM 507 C CA . LEU A 1 76 ? -31.897 -4.433 -3.341 1.00 93.90 76 LEU A CA 1
ATOM 508 C C . LEU A 1 76 ? -32.196 -5.328 -4.532 1.00 93.83 76 LEU A C 1
ATOM 509 O O . LEU A 1 76 ? -32.334 -4.841 -5.653 1.00 97.54 76 LEU A O 1
ATOM 514 N N . MET A 1 77 ? -32.345 -6.623 -4.263 1.00 91.05 77 MET A N 1
ATOM 515 C CA . MET A 1 77 ? -32.445 -7.658 -5.297 1.00 95.23 77 MET A CA 1
ATOM 516 C C . MET A 1 77 ? -33.273 -7.288 -6.537 1.00 96.31 77 MET A C 1
ATOM 517 O O . MET A 1 77 ? -32.757 -7.311 -7.657 1.00 93.14 77 MET A O 1
ATOM 522 N N . LYS A 1 78 ? -34.516 -6.854 -6.331 1.00 98.23 78 LYS A N 1
ATOM 523 C CA . LYS A 1 78 ? -35.504 -6.837 -7.409 1.00 93.45 78 LYS A CA 1
ATOM 524 C C . LYS A 1 78 ? -35.164 -5.956 -8.603 1.00 94.55 78 LYS A C 1
ATOM 525 O O . LYS A 1 78 ? -35.854 -6.024 -9.624 1.00 100.25 78 LYS A O 1
ATOM 531 N N . ASP A 1 79 ? -34.085 -5.184 -8.519 1.00 87.35 79 ASP A N 1
ATOM 532 C CA . ASP A 1 79 ? -33.622 -4.473 -9.703 1.00 88.19 79 ASP A CA 1
ATOM 533 C C . ASP A 1 79 ? -32.316 -5.025 -10.246 1.00 88.09 79 ASP A C 1
ATOM 534 O O . ASP A 1 79 ? -31.708 -4.397 -11.112 1.00 88.69 79 ASP A O 1
ATOM 539 N N . GLN A 1 80 ? -31.896 -6.199 -9.767 1.00 89.62 80 GLN A N 1
ATOM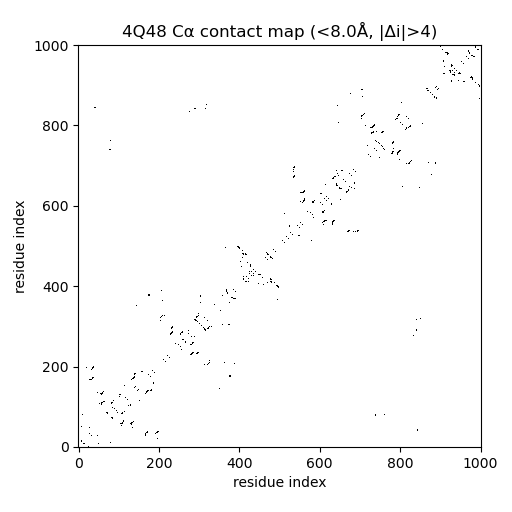 540 C CA . GLN A 1 80 ? -30.801 -6.930 -10.427 1.00 87.86 80 GLN A CA 1
ATOM 541 C C . GLN A 1 80 ? -31.364 -7.785 -11.568 1.00 81.85 80 GLN A C 1
ATOM 542 O O . GLN A 1 80 ? -30.720 -7.952 -12.608 1.00 80.65 80 GLN A O 1
ATOM 548 N N . VAL A 1 81 ? -32.554 -8.349 -11.343 1.00 81.90 81 VAL A N 1
ATOM 549 C CA . VAL A 1 81 ? -33.306 -9.087 -12.368 1.00 78.40 81 VAL A CA 1
ATOM 550 C C . VAL A 1 81 ? -33.914 -8.146 -13.404 1.00 83.01 81 VAL A C 1
ATOM 551 O O . VAL A 1 81 ? -33.963 -8.478 -14.601 1.00 74.03 81 VAL A O 1
ATOM 555 N N . ASP A 1 82 ? -34.356 -6.970 -12.935 1.00 88.20 82 ASP A N 1
ATOM 556 C CA . ASP A 1 82 ? -34.949 -5.954 -13.801 1.00 78.92 82 ASP A CA 1
ATOM 557 C C . ASP A 1 82 ? -33.878 -5.442 -14.740 1.00 72.48 82 ASP A C 1
ATOM 558 O O . ASP A 1 82 ? -34.108 -5.346 -15.947 1.00 76.18 82 ASP A O 1
ATOM 563 N N . THR A 1 83 ? -32.694 -5.174 -14.192 1.00 67.00 83 THR A N 1
ATOM 564 C CA . THR A 1 83 ? -31.535 -4.809 -15.002 1.00 74.46 83 THR A CA 1
ATOM 565 C C . THR A 1 83 ? -31.289 -5.881 -16.067 1.00 73.80 83 THR A C 1
ATOM 566 O O . THR A 1 83 ? -31.135 -5.594 -17.259 1.00 68.21 83 THR A O 1
ATOM 570 N N . LEU A 1 84 ? -31.296 -7.131 -15.612 1.00 78.05 84 LEU A N 1
ATOM 571 C CA . LEU A 1 84 ? -30.870 -8.277 -16.418 1.00 74.63 84 LEU A CA 1
ATOM 572 C C . LEU A 1 84 ? -31.876 -8.792 -17.446 1.00 67.49 84 LEU A C 1
ATOM 573 O O . LEU A 1 84 ? -31.482 -9.281 -18.506 1.00 62.04 84 LEU A O 1
ATOM 578 N N . ARG A 1 85 ? -33.164 -8.595 -17.181 1.00 69.95 85 ARG A N 1
ATOM 579 C CA . ARG A 1 85 ? -34.189 -9.230 -17.991 1.00 64.23 85 ARG A CA 1
ATOM 580 C C . ARG A 1 85 ? -34.460 -8.441 -19.270 1.00 66.74 85 ARG A C 1
ATOM 581 O O . ARG A 1 85 ? -35.313 -8.821 -20.062 1.00 70.38 85 ARG A O 1
ATOM 589 N N . GLN A 1 86 ? -33.690 -7.385 -19.514 1.00 78.22 86 GLN A N 1
ATOM 590 C CA . GLN A 1 86 ? -33.807 -6.632 -20.763 1.00 76.30 86 GLN A CA 1
ATOM 591 C C . GLN A 1 86 ? -32.541 -6.734 -21.593 1.00 79.03 86 GLN A C 1
ATOM 592 O O . GLN A 1 86 ? -32.492 -6.299 -22.750 1.00 78.02 86 GLN A O 1
ATOM 598 N N . ASN A 1 87 ? -31.525 -7.352 -21.010 1.00 76.75 87 ASN A N 1
ATOM 599 C CA . ASN A 1 87 ? -30.321 -7.646 -21.756 1.00 78.93 87 ASN A CA 1
ATOM 600 C C . ASN A 1 87 ? -30.542 -8.966 -22.498 1.00 76.11 87 ASN A C 1
ATOM 601 O O . ASN A 1 87 ? -29.877 -9.270 -23.487 1.00 78.51 87 ASN A O 1
ATOM 606 N N . GLY A 1 88 ? -31.535 -9.719 -22.036 1.00 74.11 88 GLY A N 1
ATOM 607 C CA . GLY A 1 88 ? -31.871 -11.015 -22.605 1.00 74.24 88 GLY A CA 1
ATOM 608 C C . GLY A 1 88 ? -31.804 -12.100 -21.535 1.00 62.14 88 GLY A C 1
ATOM 609 O O . GLY A 1 88 ? -32.456 -13.135 -21.640 1.00 59.90 88 GLY A O 1
ATOM 610 N N . VAL A 1 89 ? -31.039 -11.832 -20.484 1.00 52.47 89 VAL A N 1
ATOM 611 C CA . VAL A 1 89 ? -30.800 -12.793 -19.419 1.00 53.22 89 VAL A CA 1
ATOM 612 C C . VAL A 1 89 ? -32.042 -13.120 -18.564 1.00 54.54 89 VAL A C 1
ATOM 613 O O . VAL A 1 89 ? -32.787 -12.238 -18.131 1.00 51.58 89 VAL A O 1
ATOM 617 N N . ARG A 1 90 ? -32.252 -14.410 -18.324 1.00 51.81 90 ARG A N 1
ATOM 618 C CA . ARG A 1 90 ? -33.394 -14.867 -17.539 1.00 49.67 90 ARG A CA 1
ATOM 619 C C . ARG A 1 90 ? -32.965 -15.022 -16.077 1.00 46.11 90 ARG A C 1
ATOM 620 O O . ARG A 1 90 ? -32.027 -15.765 -15.788 1.00 47.18 90 ARG A O 1
ATOM 628 N N . ALA A 1 91 ? -33.623 -14.318 -15.163 1.00 41.17 91 ALA A N 1
ATOM 629 C CA . ALA A 1 91 ? -33.267 -14.426 -13.757 1.00 44.15 91 ALA A CA 1
ATOM 630 C C . ALA A 1 91 ? -34.488 -14.271 -12.866 1.00 50.33 91 ALA A C 1
ATOM 631 O O . ALA A 1 91 ? -35.519 -13.756 -13.302 1.00 51.12 91 ALA A O 1
ATOM 633 N N . ALA A 1 92 ? -34.363 -14.657 -11.601 1.00 40.96 92 ALA A N 1
ATOM 634 C CA . ALA A 1 92 ? -35.527 -14.649 -10.739 1.00 41.61 92 ALA A CA 1
ATOM 635 C C . ALA A 1 92 ? -35.120 -14.548 -9.294 1.00 44.84 92 ALA A C 1
ATOM 636 O O . ALA A 1 92 ? -33.932 -14.604 -8.978 1.00 45.48 92 ALA A O 1
ATOM 638 N N . PHE A 1 93 ? -36.100 -14.367 -8.416 1.00 44.69 93 PHE A N 1
ATOM 639 C CA . PHE A 1 93 ? -35.804 -14.268 -6.991 1.00 45.77 93 PHE A CA 1
ATOM 640 C C . PHE A 1 93 ? -36.577 -15.256 -6.221 1.00 44.82 93 PHE A C 1
ATOM 641 O O . PHE A 1 93 ? -37.767 -15.433 -6.450 1.00 45.62 93 PHE A O 1
ATOM 649 N N . LEU A 1 94 ? -35.900 -15.825 -5.241 1.00 47.68 94 LEU A N 1
ATOM 650 C CA . LEU A 1 94 ? -36.490 -16.780 -4.353 1.00 44.02 94 LEU A CA 1
ATOM 651 C C . LEU A 1 94 ? -36.185 -16.320 -2.920 1.00 50.10 94 LEU A C 1
ATOM 652 O O . LEU A 1 94 ? -35.026 -16.283 -2.505 1.00 45.58 94 LEU A O 1
ATOM 657 N N . ASN A 1 95 ? -37.237 -15.971 -2.181 1.00 52.47 95 ASN A N 1
ATOM 658 C CA . ASN A 1 95 ? -37.129 -15.571 -0.777 1.00 60.08 95 ASN A CA 1
ATOM 659 C C . ASN A 1 95 ? -38.501 -15.597 -0.101 1.00 67.12 95 ASN A C 1
ATOM 660 O O . ASN A 1 95 ? -39.538 -15.685 -0.771 1.00 64.30 95 ASN A O 1
ATOM 665 N N . SER A 1 96 ? -38.513 -15.480 1.223 1.00 68.69 96 SER A N 1
ATOM 666 C CA . SER A 1 96 ? -39.763 -15.612 1.964 1.00 73.29 96 SER A CA 1
ATOM 667 C C . SER A 1 96 ? -40.661 -14.372 1.944 1.00 75.63 96 SER A C 1
ATOM 668 O O . SER A 1 96 ? -41.753 -14.401 2.502 1.00 81.57 96 SER A O 1
ATOM 671 N N . THR A 1 97 ? -40.227 -13.295 1.294 1.00 73.67 97 THR A N 1
ATOM 672 C CA . THR A 1 97 ? -41.140 -12.192 1.008 1.00 67.59 97 THR A CA 1
ATOM 673 C C . THR A 1 97 ? -42.173 -12.616 -0.033 1.00 70.41 97 THR A C 1
ATOM 674 O O . THR A 1 97 ? -43.101 -11.870 -0.318 1.00 78.74 97 THR A O 1
ATOM 678 N N . LEU A 1 98 ? -42.011 -13.807 -0.605 1.00 67.17 98 LEU A N 1
ATOM 679 C CA . LEU A 1 98 ? -42.887 -14.249 -1.686 1.00 69.43 98 LEU A CA 1
ATOM 680 C C . LEU A 1 98 ? -44.087 -15.075 -1.263 1.00 73.14 98 LEU A C 1
ATOM 681 O O . LEU A 1 98 ? -44.042 -15.837 -0.288 1.00 72.17 98 LEU A O 1
ATOM 686 N N . LEU A 1 99 ? -45.158 -14.940 -2.040 1.00 71.08 99 LEU A N 1
ATOM 687 C CA . LEU A 1 99 ? -46.314 -15.802 -1.875 1.00 74.56 99 LEU A CA 1
ATOM 688 C C . LEU A 1 99 ? -45.953 -17.239 -2.264 1.00 71.20 99 LEU A C 1
ATOM 689 O O . LEU A 1 99 ? -45.131 -17.453 -3.157 1.00 70.46 99 LEU A O 1
ATOM 694 N N . PRO A 1 100 ? -46.575 -18.223 -1.597 1.00 68.24 100 PRO A N 1
ATOM 695 C CA . PRO A 1 100 ? -46.393 -19.644 -1.902 1.00 67.25 100 PRO A CA 1
ATOM 696 C C . PRO A 1 100 ? -46.667 -20.071 -3.357 1.00 70.25 100 PRO A C 1
ATOM 697 O O . PRO A 1 100 ? -46.011 -21.028 -3.776 1.00 69.44 100 PRO A O 1
ATOM 701 N N . HIS A 1 101 ? -47.597 -19.467 -4.100 1.00 67.57 101 HIS A N 1
ATOM 702 C CA . HIS A 1 101 ? -47.675 -19.859 -5.512 1.00 70.17 101 HIS A CA 1
ATOM 703 C C . HIS A 1 101 ? -46.453 -19.339 -6.286 1.00 69.77 101 HIS A C 1
ATOM 704 O O . HIS A 1 101 ? -45.859 -20.093 -7.034 1.00 68.34 101 HIS A O 1
ATOM 711 N N . GLU A 1 102 ? -46.065 -18.085 -6.056 1.00 67.07 102 GLU A N 1
ATOM 712 C CA . GLU A 1 102 ? -44.966 -17.415 -6.758 1.00 66.73 102 GLU A CA 1
ATOM 713 C C . GLU A 1 102 ? -43.645 -18.139 -6.495 1.00 63.17 102 GLU A C 1
ATOM 714 O O . GLU A 1 102 ? -42.785 -18.242 -7.374 1.00 58.93 102 GLU A O 1
ATOM 720 N N . ALA A 1 103 ? -43.488 -18.585 -5.251 1.00 62.99 103 ALA A N 1
ATOM 721 C CA . ALA A 1 103 ? -42.313 -19.320 -4.793 1.00 62.08 103 ALA A CA 1
ATOM 722 C C . ALA A 1 103 ? -42.277 -20.665 -5.511 1.00 59.28 103 ALA A C 1
ATOM 723 O O . ALA A 1 103 ? -41.219 -21.248 -5.735 1.00 57.10 103 ALA A O 1
ATOM 725 N N . ARG A 1 104 ? -43.463 -21.166 -5.829 1.00 60.91 104 ARG A N 1
ATOM 726 C CA . ARG A 1 104 ? -43.618 -22.474 -6.424 1.00 58.55 104 ARG A CA 1
ATOM 727 C C . ARG A 1 104 ? -43.354 -22.415 -7.926 1.00 56.51 104 ARG A C 1
ATOM 728 O O . ARG A 1 104 ? -42.983 -23.433 -8.535 1.00 58.35 104 ARG A O 1
ATOM 736 N N . GLU A 1 105 ? -43.446 -21.221 -8.516 1.00 55.16 105 GLU A N 1
ATOM 737 C CA . GLU A 1 105 ? -43.248 -21.108 -9.971 1.00 59.43 105 GLU A CA 1
ATOM 738 C C . GLU A 1 105 ? -41.845 -20.686 -10.362 1.00 56.39 105 GLU A C 1
ATOM 739 O O . GLU A 1 105 ? -41.417 -20.920 -11.501 1.00 60.06 105 GLU A O 1
ATOM 745 N N . VAL A 1 106 ? -41.102 -20.139 -9.410 1.00 43.95 106 VAL A N 1
ATOM 746 C CA . VAL A 1 106 ? -39.701 -19.875 -9.638 1.00 43.52 106 VAL A CA 1
ATOM 747 C C . VAL A 1 106 ? -38.994 -21.209 -9.509 1.00 44.73 106 VAL A C 1
ATOM 748 O O . VAL A 1 106 ? -38.075 -21.542 -10.273 1.00 40.93 106 VAL A O 1
ATOM 752 N N . GLU A 1 107 ? -39.456 -21.988 -8.547 1.00 44.55 107 GLU A N 1
ATOM 753 C CA . GLU A 1 107 ? -38.972 -23.344 -8.397 1.00 49.38 107 GLU A CA 1
ATOM 754 C C . GLU A 1 107 ? -39.225 -24.170 -9.662 1.00 46.73 107 GLU A C 1
ATOM 755 O O . GLU A 1 107 ? -38.314 -24.895 -10.094 1.00 38.85 107 GLU A O 1
ATOM 761 N N . ASP A 1 108 ? -40.423 -24.058 -10.253 1.00 40.49 108 ASP A N 1
ATOM 762 C CA . ASP A 1 108 ? -40.705 -24.803 -11.483 1.00 48.68 108 ASP A CA 1
ATOM 763 C C . ASP A 1 108 ? -39.754 -24.347 -12.560 1.00 45.30 108 ASP A C 1
ATOM 764 O O . ASP A 1 108 ? -39.200 -25.143 -13.314 1.00 39.64 108 ASP A O 1
ATOM 769 N N . ALA A 1 109 ? -39.533 -23.041 -12.582 1.00 46.08 109 ALA A N 1
ATOM 770 C CA . ALA A 1 109 ? -38.742 -22.447 -13.629 1.00 42.81 109 ALA A CA 1
ATOM 771 C C . ALA A 1 109 ? -37.294 -22.853 -13.460 1.00 42.47 109 ALA A C 1
ATOM 772 O O . ALA A 1 109 ? -36.604 -23.147 -14.439 1.00 42.66 109 ALA A O 1
ATOM 774 N N . LEU A 1 110 ? -36.862 -22.932 -12.205 1.00 38.67 110 LEU A N 1
ATOM 775 C CA . LEU A 1 110 ? -35.544 -23.434 -11.884 1.00 36.64 110 LEU A CA 1
ATOM 776 C C . LEU A 1 110 ? -35.393 -24.887 -12.370 1.00 43.01 110 LEU A C 1
ATOM 777 O O . LEU A 1 110 ? -34.436 -25.242 -13.078 1.00 39.37 110 LEU A O 1
ATOM 782 N N . LEU A 1 111 ? -36.377 -25.716 -12.037 1.00 41.08 111 LEU A N 1
ATOM 783 C CA . LEU A 1 111 ? -36.296 -27.127 -12.361 1.00 35.49 111 LEU A CA 1
ATOM 784 C C . LEU A 1 111 ? -36.307 -27.373 -13.856 1.00 37.02 111 LEU A C 1
ATOM 785 O O . LEU A 1 111 ? -35.703 -28.344 -14.320 1.00 38.14 111 LEU A O 1
ATOM 790 N N . ARG A 1 112 ? -36.959 -26.488 -14.611 1.00 40.43 112 ARG A N 1
ATOM 791 C CA . ARG A 1 112 ? -37.105 -26.665 -16.065 1.00 42.15 112 ARG A CA 1
ATOM 792 C C . ARG A 1 112 ? -35.971 -26.058 -16.877 1.00 44.26 112 ARG A C 1
ATOM 793 O O . ARG A 1 112 ? -36.031 -26.047 -18.121 1.00 43.38 112 ARG A O 1
ATOM 801 N N . GLY A 1 113 ? -34.911 -25.640 -16.181 1.00 43.37 113 GLY A N 1
ATOM 802 C CA . GLY A 1 113 ? -33.729 -25.064 -16.811 1.00 42.93 113 GLY A CA 1
ATOM 803 C C . GLY A 1 113 ? -34.042 -23.724 -17.475 1.00 44.01 113 GLY A C 1
ATOM 804 O O . GLY A 1 113 ? -33.412 -23.328 -18.437 1.00 33.47 113 GLY A O 1
ATOM 805 N N . ASP A 1 114 ? -35.023 -23.021 -16.926 1.00 46.36 114 ASP A N 1
ATOM 806 C CA . ASP A 1 114 ? -35.540 -21.805 -17.535 1.00 47.19 114 ASP A CA 1
ATOM 807 C C . ASP A 1 114 ? -34.840 -20.520 -17.068 1.00 47.60 114 ASP A C 1
ATOM 808 O O . ASP A 1 114 ? -35.075 -19.443 -17.610 1.00 50.32 114 ASP A O 1
ATOM 813 N N . LEU A 1 115 ? -33.973 -20.623 -16.070 1.00 49.09 115 LEU A N 1
ATOM 814 C CA . LEU A 1 115 ? -33.304 -19.432 -15.540 1.00 43.51 115 LEU A CA 1
ATOM 815 C C . LEU A 1 115 ? -31.817 -19.480 -15.872 1.00 44.47 115 LEU A C 1
ATOM 816 O O . LEU A 1 115 ? -31.226 -20.560 -16.078 1.00 41.45 115 LEU A O 1
ATOM 821 N N . ASP A 1 116 ? -31.228 -18.306 -16.002 1.00 41.93 116 ASP A N 1
ATOM 822 C CA . ASP A 1 116 ? -29.793 -18.223 -16.125 1.00 39.47 116 ASP A CA 1
ATOM 823 C C . ASP A 1 116 ? -29.210 -17.920 -14.761 1.00 36.07 116 ASP A C 1
ATOM 824 O O . ASP A 1 116 ? -28.107 -18.346 -14.415 1.00 34.05 116 ASP A O 1
ATOM 829 N N . LEU A 1 117 ? -29.969 -17.148 -13.999 1.00 36.09 117 LEU A N 1
ATOM 830 C CA . LEU A 1 117 ? -29.567 -16.749 -12.669 1.00 36.27 117 LEU A CA 1
ATOM 831 C C . LEU A 1 117 ? -30.719 -16.903 -11.714 1.00 35.44 117 LEU A C 1
ATOM 832 O O . LEU A 1 117 ? -31.868 -16.641 -12.062 1.00 38.97 117 LEU A O 1
ATOM 837 N N . LEU A 1 118 ? -30.415 -17.386 -10.525 1.00 32.03 118 LEU A N 1
ATOM 838 C CA . LEU A 1 118 ? -31.379 -17.399 -9.457 1.00 33.11 118 LEU A CA 1
ATOM 839 C C . LEU A 1 118 ? -30.796 -16.692 -8.240 1.00 39.23 118 LEU A C 1
ATOM 840 O O . LEU A 1 118 ? -29.796 -17.125 -7.651 1.00 38.19 118 LEU A O 1
ATOM 845 N N . TYR A 1 119 ? -31.405 -15.573 -7.883 1.00 42.55 119 TYR A N 1
ATOM 846 C CA . TYR A 1 119 ? -31.018 -14.850 -6.681 1.00 43.33 119 TYR A CA 1
ATOM 847 C C . TYR A 1 119 ? -31.818 -15.388 -5.489 1.00 41.29 119 TYR A C 1
ATOM 848 O O . TYR A 1 119 ? -33.051 -15.433 -5.517 1.00 42.31 119 TYR A O 1
ATOM 857 N N . VAL A 1 120 ? -31.121 -15.802 -4.442 1.00 37.20 120 VAL A N 1
ATOM 858 C CA . VAL A 1 120 ? -31.798 -16.455 -3.342 1.00 38.59 120 VAL A CA 1
ATOM 859 C C . VAL A 1 120 ? -31.238 -16.009 -1.998 1.00 40.71 120 VAL A C 1
ATOM 860 O O . VAL A 1 120 ? -30.039 -16.045 -1.762 1.00 46.22 120 VAL A O 1
ATOM 864 N N . ALA A 1 121 ? -32.126 -15.569 -1.123 1.00 41.96 121 ALA A N 1
ATOM 865 C CA . ALA A 1 121 ? -31.746 -15.206 0.215 1.00 46.45 121 ALA A CA 1
ATOM 866 C C . ALA A 1 121 ? -31.202 -16.453 0.901 1.00 54.72 121 ALA A C 1
ATOM 867 O O . ALA A 1 121 ? -31.672 -17.558 0.647 1.00 48.08 121 ALA A O 1
ATOM 869 N N . PRO A 1 122 ? -30.223 -16.271 1.796 1.00 60.61 122 PRO A N 1
ATOM 870 C CA . PRO A 1 122 ? -29.620 -17.362 2.571 1.00 56.60 122 PRO A CA 1
ATOM 871 C C . PRO A 1 122 ? -30.665 -18.150 3.337 1.00 54.68 122 PRO A C 1
ATOM 872 O O . PRO A 1 122 ? -30.572 -19.368 3.500 1.00 52.83 122 PRO A O 1
ATOM 876 N N . GLU A 1 123 ? -31.676 -17.425 3.791 1.00 62.51 123 GLU A N 1
ATOM 877 C CA . GLU A 1 123 ? -32.772 -17.990 4.566 1.00 60.25 123 GLU A CA 1
ATOM 878 C C . GLU A 1 123 ? -33.476 -19.060 3.727 1.00 57.66 123 GLU A C 1
ATOM 879 O O . GLU A 1 123 ? -33.742 -20.164 4.207 1.00 56.34 123 GLU A O 1
ATOM 885 N N . ARG A 1 124 ? -33.767 -18.735 2.470 1.00 52.66 124 ARG A N 1
ATOM 886 C CA . ARG A 1 124 ? -34.352 -19.726 1.581 1.00 57.24 124 ARG A CA 1
ATOM 887 C C . ARG A 1 124 ? -33.367 -20.871 1.280 1.00 53.40 124 ARG A C 1
ATOM 888 O O . ARG A 1 124 ? -33.736 -22.031 1.376 1.00 57.40 124 ARG A O 1
ATOM 896 N N . LEU A 1 125 ? -32.124 -20.541 0.930 1.00 46.83 125 LEU A N 1
ATOM 897 C CA . LEU A 1 125 ? -31.149 -21.526 0.480 1.00 41.90 125 LEU A CA 1
ATOM 898 C C . LEU A 1 125 ? -30.856 -22.630 1.489 1.00 51.36 125 LEU A C 1
ATOM 899 O O . LEU A 1 125 ? -30.728 -23.801 1.123 1.00 52.13 125 LEU A O 1
ATOM 904 N N . LEU A 1 126 ? -30.759 -22.274 2.763 1.00 54.49 126 LEU A N 1
ATOM 905 C CA . LEU A 1 126 ? -30.242 -23.230 3.736 1.00 51.23 126 LEU A CA 1
ATOM 906 C C . LEU A 1 126 ? -31.324 -24.173 4.230 1.00 48.76 126 LEU A C 1
ATOM 907 O O . LEU A 1 126 ? -31.022 -25.152 4.918 1.00 51.55 126 LEU A O 1
ATOM 912 N N . MET A 1 127 ? -32.575 -23.879 3.882 1.00 44.20 127 MET A N 1
ATOM 913 C CA . MET A 1 127 ? -33.699 -24.765 4.202 1.00 45.04 127 MET A CA 1
ATOM 914 C C . MET A 1 127 ? -33.473 -26.162 3.577 1.00 52.41 127 MET A C 1
ATOM 915 O O . MET A 1 127 ? -33.132 -26.273 2.373 1.00 50.10 127 MET A O 1
ATOM 920 N N . PRO A 1 128 ? -33.666 -27.235 4.377 1.00 54.49 128 PRO A N 1
ATOM 921 C CA . PRO A 1 128 ? -33.349 -28.600 3.922 1.00 52.43 128 PRO A CA 1
ATOM 922 C C . PRO A 1 128 ? -34.093 -28.960 2.635 1.00 44.30 128 PRO A C 1
ATOM 923 O O . PRO A 1 128 ? -33.558 -29.617 1.743 1.00 40.69 128 PRO A O 1
ATOM 927 N N . ARG A 1 129 ? -35.318 -28.474 2.534 1.00 43.00 129 ARG A N 1
ATOM 928 C CA . ARG A 1 129 ? -36.102 -28.648 1.326 1.00 39.90 129 ARG A CA 1
ATOM 929 C C . ARG A 1 129 ? -35.439 -27.988 0.117 1.00 48.95 129 ARG A C 1
ATOM 930 O O . ARG A 1 129 ? -35.347 -28.599 -0.957 1.00 52.30 129 ARG A O 1
ATOM 938 N N . THR A 1 130 ? -34.972 -26.751 0.280 1.00 45.81 130 THR A N 1
ATOM 939 C CA . THR A 1 130 ? -34.394 -26.030 -0.844 1.00 47.99 130 THR A CA 1
ATOM 940 C C . THR A 1 130 ? -33.132 -26.727 -1.383 1.00 43.52 130 THR A C 1
ATOM 941 O O . THR A 1 130 ? -32.930 -26.829 -2.590 1.00 41.76 130 THR A O 1
ATOM 945 N N . LEU A 1 131 ? -32.306 -27.236 -0.483 1.00 43.47 131 LEU A N 1
ATOM 946 C CA . LEU A 1 131 ? -31.069 -27.894 -0.884 1.00 43.67 131 LEU A CA 1
ATOM 947 C C . LEU A 1 131 ? -31.381 -29.166 -1.683 1.00 46.21 131 LEU A C 1
ATOM 948 O O . LEU A 1 131 ? -30.621 -29.565 -2.570 1.00 45.46 131 LEU A O 1
ATOM 953 N N . ASP A 1 132 ? -32.527 -29.776 -1.389 1.00 46.32 132 ASP A N 1
ATOM 954 C CA . ASP A 1 132 ? -32.959 -30.971 -2.101 1.00 42.29 132 ASP A CA 1
ATOM 955 C C . ASP A 1 132 ? -33.325 -30.653 -3.564 1.00 44.43 132 ASP A C 1
ATOM 956 O O . ASP A 1 132 ? -32.911 -31.401 -4.467 1.00 44.25 132 ASP A O 1
ATOM 961 N N . LEU A 1 133 ? -34.067 -29.554 -3.799 1.00 38.43 133 LEU A N 1
ATOM 962 C CA . LEU A 1 133 ? -34.441 -29.141 -5.158 1.00 34.43 133 LEU A CA 1
ATOM 963 C C . LEU A 1 133 ? -33.200 -28.920 -5.994 1.00 43.30 133 LEU A C 1
ATOM 964 O O . LEU A 1 133 ? -33.112 -29.342 -7.165 1.00 42.82 133 LEU A O 1
ATOM 969 N N . LEU A 1 134 ? -32.220 -28.280 -5.375 1.00 36.22 134 LEU A N 1
ATOM 970 C CA . LEU A 1 134 ? -31.015 -27.933 -6.089 1.00 35.58 134 LEU A CA 1
ATOM 971 C C . LEU A 1 134 ? -30.352 -29.187 -6.609 1.00 39.33 134 LEU A C 1
ATOM 972 O O . LEU A 1 134 ? -29.778 -29.196 -7.704 1.00 39.13 134 LEU A O 1
ATOM 977 N N . GLU A 1 135 ? -30.464 -30.263 -5.831 1.00 45.17 135 GLU A N 1
ATOM 978 C CA . GLU A 1 135 ? -29.841 -31.526 -6.190 1.00 37.87 135 GLU A CA 1
ATOM 979 C C . GLU A 1 135 ? -30.463 -32.085 -7.463 1.00 37.34 135 GLU A C 1
ATOM 980 O O . GLU A 1 135 ? -29.776 -32.760 -8.249 1.00 31.54 135 GLU A O 1
ATOM 986 N N . ARG A 1 136 ? -31.747 -31.772 -7.671 1.00 34.21 136 ARG A N 1
ATOM 987 C CA . ARG A 1 136 ? -32.461 -32.181 -8.884 1.00 34.48 136 ARG A CA 1
ATOM 988 C C . ARG A 1 136 ? -32.775 -31.008 -9.848 1.00 31.85 136 ARG A C 1
ATOM 989 O O . ARG A 1 136 ? -33.721 -31.070 -10.626 1.00 32.89 136 ARG A O 1
ATOM 997 N N . ALA A 1 137 ? -31.954 -29.960 -9.811 1.00 36.00 137 ALA A N 1
ATOM 998 C CA . ALA A 1 137 ? -32.064 -28.842 -10.759 1.00 31.12 137 ALA A CA 1
ATOM 999 C C . ALA A 1 137 ? -30.741 -28.623 -11.495 1.00 31.89 137 ALA A C 1
ATOM 1000 O O . ALA A 1 137 ? -29.666 -28.921 -10.965 1.00 32.59 137 ALA A O 1
ATOM 1002 N N . PRO A 1 138 ? -30.808 -28.117 -12.735 1.00 29.53 138 PRO A N 1
ATOM 1003 C CA . PRO A 1 138 ? -29.574 -27.965 -13.505 1.00 28.89 138 PRO A CA 1
ATOM 1004 C C . PRO A 1 138 ? -28.807 -26.749 -13.030 1.00 36.54 138 PRO A C 1
ATOM 1005 O O . PRO A 1 138 ? -29.183 -25.618 -13.345 1.00 39.32 138 PRO A O 1
ATOM 1009 N N . VAL A 1 139 ? -27.748 -26.971 -12.262 1.00 34.39 139 VAL A N 1
ATOM 1010 C CA . VAL A 1 139 ? -27.043 -25.862 -11.648 1.00 32.50 139 VAL A CA 1
ATOM 1011 C C . VAL A 1 139 ? -25.663 -25.656 -12.266 1.00 37.26 139 VAL A C 1
ATOM 1012 O O . VAL A 1 139 ? -24.861 -26.597 -12.379 1.00 35.09 139 VAL A O 1
ATOM 1016 N N . ALA A 1 140 ? -25.382 -24.415 -12.657 1.00 35.89 140 ALA A N 1
ATOM 1017 C CA . ALA A 1 140 ? -24.073 -24.085 -13.215 1.00 37.01 140 ALA A CA 1
ATOM 1018 C C . ALA A 1 140 ? -23.041 -23.758 -12.124 1.00 35.72 140 ALA A C 1
ATOM 1019 O O . ALA A 1 140 ? -21.877 -24.104 -12.276 1.00 37.43 140 ALA A O 1
ATOM 1021 N N . LEU A 1 141 ? -23.455 -23.103 -11.037 1.00 35.40 141 LEU A N 1
ATOM 1022 C CA . LEU A 1 141 ? -22.526 -22.783 -9.950 1.00 34.61 141 LEU A CA 1
ATOM 1023 C C . LEU A 1 141 ? -23.221 -22.168 -8.753 1.00 33.97 141 LEU A C 1
ATOM 1024 O O . LEU A 1 141 ? -24.418 -21.912 -8.773 1.00 32.36 141 LEU A O 1
ATOM 1029 N N . PHE A 1 142 ? -22.442 -21.945 -7.705 1.00 39.06 142 PHE A N 1
ATOM 1030 C CA . PHE A 1 142 ? -22.834 -21.093 -6.588 1.00 36.34 142 PHE A CA 1
ATOM 1031 C C . PHE A 1 142 ? -21.951 -19.852 -6.529 1.00 40.63 142 PHE A C 1
ATOM 1032 O O . PHE A 1 142 ? -20.720 -19.975 -6.467 1.00 44.01 142 PHE A O 1
ATOM 1040 N N . ALA A 1 143 ? -22.563 -18.666 -6.545 1.00 40.18 143 ALA A N 1
ATOM 1041 C CA . ALA A 1 143 ? -21.832 -17.417 -6.260 1.00 34.58 143 ALA A CA 1
ATOM 1042 C C . ALA A 1 143 ? -22.266 -16.887 -4.928 1.00 39.03 143 ALA A C 1
ATOM 1043 O O . ALA A 1 143 ? -23.441 -16.537 -4.749 1.00 39.16 143 ALA A O 1
ATOM 1045 N N . ILE A 1 144 ? -21.329 -16.828 -3.985 1.00 42.35 144 ILE A N 1
ATOM 1046 C CA . ILE A 1 144 ? -21.599 -16.210 -2.687 1.00 40.48 144 ILE A CA 1
ATOM 1047 C C . ILE A 1 144 ? -21.137 -14.742 -2.713 1.00 48.28 144 ILE A C 1
ATOM 1048 O O . ILE A 1 144 ? -19.939 -14.447 -2.645 1.00 47.17 144 ILE A O 1
ATOM 1053 N N . ASP A 1 145 ? -22.099 -13.830 -2.879 1.00 53.50 145 ASP A N 1
ATOM 1054 C CA . ASP A 1 145 ? -21.803 -12.401 -2.891 1.00 56.80 145 ASP A CA 1
ATOM 1055 C C . ASP A 1 145 ? -21.821 -11.864 -1.471 1.00 56.61 145 ASP A C 1
ATOM 1056 O O . ASP A 1 145 ? -22.561 -12.372 -0.616 1.00 52.91 145 ASP A O 1
ATOM 1061 N N . GLU A 1 146 ? -21.010 -10.832 -1.244 1.00 52.56 146 GLU A N 1
ATOM 1062 C CA . GLU A 1 146 ? -20.756 -10.315 0.096 1.00 58.00 146 GLU A CA 1
ATOM 1063 C C . GLU A 1 146 ? -20.332 -11.402 1.071 1.00 57.36 146 GLU A C 1
ATOM 1064 O O . GLU A 1 146 ? -20.896 -11.515 2.167 1.00 59.39 146 GLU A O 1
ATOM 1070 N N . ALA A 1 147 ? -19.326 -12.182 0.665 1.00 51.72 147 ALA A N 1
ATOM 1071 C CA . ALA A 1 147 ? -18.865 -13.347 1.418 1.00 48.71 147 ALA A CA 1
ATOM 1072 C C . ALA A 1 147 ? -18.400 -13.009 2.840 1.00 63.74 147 ALA A C 1
ATOM 1073 O O . ALA A 1 147 ? -18.334 -13.879 3.725 1.00 64.14 147 ALA A O 1
ATOM 1075 N N . HIS A 1 148 ? -18.043 -11.746 3.045 1.00 64.66 148 HIS A N 1
ATOM 1076 C CA . HIS A 1 148 ? -17.496 -11.296 4.312 1.00 66.07 148 HIS A CA 1
ATOM 1077 C C . HIS A 1 148 ? -18.426 -11.580 5.486 1.00 67.84 148 HIS A C 1
ATOM 1078 O O . HIS A 1 148 ? -17.957 -11.759 6.610 1.00 72.95 148 HIS A O 1
ATOM 1085 N N . CYS A 1 149 ? -19.724 -11.701 5.217 1.00 58.61 149 CYS A N 1
ATOM 1086 C CA . CYS A 1 149 ? -20.704 -11.841 6.289 1.00 65.92 149 CYS A CA 1
ATOM 1087 C C . CYS A 1 149 ? -20.529 -13.082 7.151 1.00 64.65 149 CYS A C 1
ATOM 1088 O O . CYS A 1 149 ? -21.098 -13.160 8.235 1.00 65.99 149 CYS A O 1
ATOM 1091 N N . VAL A 1 150 ? -19.786 -14.065 6.656 1.00 65.62 150 VAL A N 1
ATOM 1092 C CA . VAL A 1 150 ? -19.504 -15.268 7.433 1.00 68.69 150 VAL A CA 1
ATOM 1093 C C . VAL A 1 150 ? -18.636 -14.932 8.654 1.00 72.23 150 VAL A C 1
ATOM 1094 O O . VAL A 1 150 ? -18.739 -15.574 9.698 1.00 71.83 150 VAL A O 1
ATOM 1098 N N . SER A 1 151 ? -17.806 -13.901 8.515 1.00 73.98 151 SER A N 1
ATOM 1099 C CA . SER A 1 151 ? -16.820 -13.510 9.522 1.00 76.31 151 SER A CA 1
ATOM 1100 C C . SER A 1 151 ? -17.385 -12.693 10.675 1.00 77.92 151 SER A C 1
ATOM 1101 O O . SER A 1 151 ? -18.260 -11.845 10.470 1.00 71.70 151 SER A O 1
ATOM 1104 N N . GLN A 1 152 ? -16.898 -12.972 11.887 1.00 82.89 152 GLN A N 1
ATOM 1105 C CA . GLN A 1 152 ? -17.172 -12.117 13.046 1.00 82.04 152 GLN A CA 1
ATOM 1106 C C . GLN A 1 152 ? -16.556 -10.746 12.772 1.00 81.31 152 GLN A C 1
ATOM 1107 O O . GLN A 1 152 ? -16.999 -9.733 13.309 1.00 87.36 152 GLN A O 1
ATOM 1113 N N . TRP A 1 153 ? -15.523 -10.732 11.931 1.00 75.87 153 TRP A N 1
ATOM 1114 C CA . TRP A 1 153 ? -14.722 -9.533 11.704 1.00 79.55 153 TRP A CA 1
ATOM 1115 C C . TRP A 1 153 ? -15.227 -8.522 10.680 1.00 83.75 153 TRP A C 1
ATOM 1116 O O . TRP A 1 153 ? -15.659 -7.426 11.036 1.00 90.89 153 TRP A O 1
ATOM 1127 N N . GLY A 1 154 ? -15.229 -8.918 9.416 1.00 81.57 154 GLY A N 1
ATOM 1128 C CA . GLY A 1 154 ? -15.199 -7.953 8.335 1.00 84.87 154 GLY A CA 1
ATOM 1129 C C . GLY A 1 154 ? -16.284 -6.933 8.065 1.00 92.26 154 GLY A C 1
ATOM 1130 O O . GLY A 1 154 ? -16.010 -5.971 7.333 1.00 91.01 154 GLY A O 1
ATOM 1131 N N . HIS A 1 155 ? -17.478 -7.097 8.638 1.00 88.64 155 HIS A N 1
ATOM 1132 C CA . HIS A 1 155 ? -18.597 -6.246 8.234 1.00 92.47 155 HIS A CA 1
ATOM 1133 C C . HIS A 1 155 ? -19.818 -6.722 9.009 1.00 87.92 155 HIS A C 1
ATOM 1134 O O . HIS A 1 155 ? -19.734 -6.962 10.214 1.00 86.32 155 HIS A O 1
ATOM 1141 N N . ASP A 1 156 ? -20.938 -6.901 8.324 1.00 84.20 156 ASP A N 1
ATOM 1142 C CA . ASP A 1 156 ? -22.134 -7.388 8.983 1.00 88.00 156 ASP A CA 1
ATOM 1143 C C . ASP A 1 156 ? -22.037 -8.890 9.113 1.00 81.89 156 ASP A C 1
ATOM 1144 O O . ASP A 1 156 ? -22.161 -9.616 8.132 1.00 77.76 156 ASP A O 1
ATOM 1149 N N . PHE A 1 157 ? -21.808 -9.365 10.326 1.00 79.66 157 PHE A N 1
ATOM 1150 C CA . PHE A 1 157 ? -21.854 -10.794 10.549 1.00 80.15 157 PHE A CA 1
ATOM 1151 C C . PHE A 1 157 ? -23.315 -11.180 10.369 1.00 79.45 157 PHE A C 1
ATOM 1152 O O . PHE A 1 157 ? -24.190 -10.326 10.429 1.00 78.39 157 PHE A O 1
ATOM 1160 N N . ARG A 1 158 ? -23.576 -12.444 10.069 1.00 82.53 158 ARG A N 1
ATOM 1161 C CA . ARG A 1 158 ? -24.943 -12.940 10.015 1.00 74.40 158 ARG A CA 1
ATOM 1162 C C . ARG A 1 158 ? -24.857 -14.381 10.457 1.00 76.42 158 ARG A C 1
ATOM 1163 O O . ARG A 1 158 ? -23.888 -15.072 10.132 1.00 78.73 158 ARG A O 1
ATOM 1171 N N . PRO A 1 159 ? -25.846 -14.845 11.228 1.00 84.03 159 PRO A N 1
ATOM 1172 C CA . PRO A 1 159 ? -25.751 -16.221 11.734 1.00 83.44 159 PRO A CA 1
ATOM 1173 C C . PRO A 1 159 ? -26.028 -17.216 10.608 1.00 79.78 159 PRO A C 1
ATOM 1174 O O . PRO A 1 159 ? -25.480 -18.323 10.599 1.00 75.65 159 PRO A O 1
ATOM 1178 N N . GLU A 1 160 ? -26.852 -16.776 9.654 1.00 84.02 160 GLU A N 1
ATOM 1179 C CA . GLU A 1 160 ? -27.150 -17.525 8.440 1.00 80.58 160 GLU A CA 1
ATOM 1180 C C . GLU A 1 160 ? -25.845 -17.811 7.724 1.00 76.77 160 GLU A C 1
ATOM 1181 O O . GLU A 1 160 ? -25.495 -18.963 7.471 1.00 78.94 160 GLU A O 1
ATOM 1187 N N . TYR A 1 161 ? -25.124 -16.740 7.412 1.00 71.66 161 TYR A N 1
ATOM 1188 C CA . TYR A 1 161 ? -23.971 -16.825 6.533 1.00 68.30 161 TYR A CA 1
ATOM 1189 C C . TYR A 1 161 ? -22.882 -17.828 6.927 1.00 69.81 161 TYR A C 1
ATOM 1190 O O . TYR A 1 161 ? -22.221 -18.361 6.044 1.00 67.20 161 TYR A O 1
ATOM 1199 N N . GLN A 1 162 ? -22.709 -18.151 8.205 1.00 68.97 162 GLN A N 1
ATOM 1200 C CA . GLN A 1 162 ? -21.620 -19.070 8.509 1.00 70.12 162 GLN A CA 1
ATOM 1201 C C . GLN A 1 162 ? -22.096 -20.510 8.435 1.00 74.50 162 GLN A C 1
ATOM 1202 O O . GLN A 1 162 ? -21.346 -21.425 8.769 1.00 79.54 162 GLN A O 1
ATOM 1208 N N . GLN A 1 163 ? -23.332 -20.716 7.993 1.00 69.90 163 GLN A N 1
ATOM 1209 C CA . GLN A 1 163 ? -23.820 -22.060 7.704 1.00 68.96 163 GLN A CA 1
ATOM 1210 C C . GLN A 1 163 ? -23.558 -22.497 6.258 1.00 69.63 163 GLN A C 1
ATOM 1211 O O . GLN A 1 163 ? -23.648 -23.689 5.932 1.00 68.19 163 GLN A O 1
ATOM 1217 N N . LEU A 1 164 ? -23.208 -21.536 5.404 1.00 62.58 164 LEU A N 1
ATOM 1218 C CA . LEU A 1 164 ? -22.924 -21.793 3.993 1.00 57.84 164 LEU A CA 1
ATOM 1219 C C . LEU A 1 164 ? -21.718 -22.697 3.821 1.00 61.35 164 LEU A C 1
ATOM 1220 O O . LEU A 1 164 ? -21.271 -22.944 2.693 1.00 61.27 164 LEU A O 1
ATOM 1225 N N . SER A 1 165 ? -21.180 -23.156 4.951 1.00 64.00 165 SER A N 1
ATOM 1226 C CA . SER A 1 165 ? -20.374 -24.368 5.027 1.00 65.39 165 SER A CA 1
ATOM 1227 C C . SER A 1 165 ? -20.904 -25.412 4.067 1.00 61.24 165 SER A C 1
ATOM 1228 O O . SER A 1 165 ? -20.147 -26.084 3.368 1.00 65.69 165 SER A O 1
ATOM 1231 N N . VAL A 1 166 ? -22.229 -25.513 4.051 1.00 57.31 166 VAL A N 1
ATOM 1232 C CA . VAL A 1 166 ? -22.957 -26.618 3.449 1.00 60.43 166 VAL A CA 1
ATOM 1233 C C . VAL A 1 166 ? -22.867 -26.702 1.916 1.00 55.11 166 VAL A C 1
ATOM 1234 O O . VAL A 1 166 ? -23.015 -27.775 1.359 1.00 55.35 166 VAL A O 1
ATOM 1238 N N . LEU A 1 167 ? -22.594 -25.602 1.228 1.00 55.39 167 LEU A N 1
ATOM 1239 C CA . LEU A 1 167 ? -22.521 -25.676 -0.226 1.00 49.51 167 LEU A CA 1
ATOM 1240 C C . LEU A 1 167 ? -21.395 -26.598 -0.640 1.00 56.37 167 LEU A C 1
ATOM 1241 O O . LEU A 1 167 ? -21.567 -27.427 -1.529 1.00 62.19 167 LEU A O 1
ATOM 1246 N N . ALA A 1 168 ? -20.236 -26.448 -0.013 1.00 58.19 168 ALA A N 1
ATOM 1247 C CA . ALA A 1 168 ? -19.106 -27.316 -0.317 1.00 59.43 168 ALA A CA 1
ATOM 1248 C C . ALA A 1 168 ? -19.357 -28.778 0.098 1.00 59.77 168 ALA A C 1
ATOM 1249 O O . ALA A 1 168 ? -18.735 -29.692 -0.448 1.00 53.26 168 ALA A O 1
ATOM 1251 N N . GLU A 1 169 ? -20.236 -29.004 1.074 1.00 57.19 169 GLU A N 1
ATOM 1252 C CA . GLU A 1 169 ? -20.572 -30.377 1.471 1.00 56.25 169 GLU A CA 1
ATOM 1253 C C . GLU A 1 169 ? -21.476 -31.073 0.475 1.00 54.34 169 GLU A C 1
ATOM 1254 O O . GLU A 1 169 ? -21.081 -32.020 -0.187 1.00 57.41 169 GLU A O 1
ATOM 1260 N N . ARG A 1 170 ? -22.689 -30.560 0.337 1.00 54.88 170 ARG A N 1
ATOM 1261 C CA . ARG A 1 170 ? -23.706 -31.239 -0.441 1.00 50.09 170 ARG A CA 1
ATOM 1262 C C . ARG A 1 170 ? -23.484 -31.112 -1.940 1.00 52.58 170 ARG A C 1
ATOM 1263 O O . ARG A 1 170 ? -24.061 -31.886 -2.715 1.00 58.36 170 ARG A O 1
ATOM 1271 N N . PHE A 1 171 ? -22.637 -30.168 -2.346 1.00 52.50 171 PHE A N 1
ATOM 1272 C CA . PHE A 1 171 ? -22.337 -29.955 -3.763 1.00 51.50 171 PHE A CA 1
ATOM 1273 C C . PHE A 1 171 ? -20.862 -29.731 -4.016 1.00 53.03 171 PHE A C 1
ATOM 1274 O O . PHE A 1 171 ? -20.485 -28.657 -4.471 1.00 56.74 171 PHE A O 1
ATOM 1282 N N . PRO A 1 172 ? -20.018 -30.734 -3.730 1.00 56.15 172 PRO A N 1
ATOM 1283 C CA . PRO A 1 172 ? -18.571 -30.571 -3.937 1.00 52.07 172 PRO A CA 1
ATOM 1284 C C . PRO A 1 172 ? -18.207 -30.337 -5.396 1.00 54.46 172 PRO A C 1
ATOM 1285 O O . PRO A 1 172 ? -17.278 -29.604 -5.725 1.00 55.83 172 PRO A O 1
ATOM 1289 N N . GLU A 1 173 ? -18.956 -30.983 -6.273 1.00 55.03 173 GLU A N 1
ATOM 1290 C CA . GLU A 1 173 ? -18.629 -30.992 -7.686 1.00 53.86 173 GLU A CA 1
ATOM 1291 C C . GLU A 1 173 ? -18.944 -29.676 -8.374 1.00 50.48 173 GLU A C 1
ATOM 1292 O O . GLU A 1 173 ? -18.399 -29.403 -9.442 1.00 57.21 173 GLU A O 1
ATOM 1298 N N . LEU A 1 174 ? -19.840 -28.875 -7.795 1.00 50.85 174 LEU A N 1
ATOM 1299 C CA . LEU A 1 174 ? -20.178 -27.562 -8.372 1.00 46.83 174 LEU A CA 1
ATOM 1300 C C . LEU A 1 174 ? -19.227 -26.450 -7.919 1.00 44.21 174 LEU A C 1
ATOM 1301 O O . LEU A 1 174 ? -18.858 -26.382 -6.740 1.00 45.77 174 LEU A O 1
ATOM 1306 N N . PRO A 1 175 ? -18.870 -25.541 -8.844 1.00 46.51 175 PRO A N 1
ATOM 1307 C CA . PRO A 1 175 ? -17.967 -24.417 -8.553 1.00 46.11 175 PRO A CA 1
ATOM 1308 C C . PRO A 1 175 ? -18.536 -23.441 -7.527 1.00 41.85 175 PRO A C 1
ATOM 1309 O O . PRO A 1 175 ? -19.746 -23.208 -7.522 1.00 40.06 175 PRO A O 1
ATOM 1313 N N . ARG A 1 176 ? -17.664 -22.895 -6.683 1.00 44.09 176 ARG A N 1
ATOM 1314 C CA . ARG A 1 176 ? -18.023 -21.862 -5.712 1.00 45.68 176 ARG A CA 1
ATOM 1315 C C . ARG A 1 176 ? -17.204 -20.602 -5.978 1.00 48.74 176 ARG A C 1
ATOM 1316 O O . ARG A 1 176 ? -15.978 -20.641 -5.875 1.00 51.36 176 ARG A O 1
ATOM 1324 N N . VAL A 1 177 ? -17.838 -19.479 -6.294 1.00 45.05 177 VAL A N 1
ATOM 1325 C CA . VAL A 1 177 ? -17.060 -18.243 -6.326 1.00 46.85 177 VAL A CA 1
ATOM 1326 C C . VAL A 1 177 ? -17.623 -17.260 -5.302 1.00 43.29 177 VAL A C 1
ATOM 1327 O O . VAL A 1 177 ? -18.831 -16.998 -5.254 1.00 45.10 177 VAL A O 1
ATOM 1331 N N . ALA A 1 178 ? -16.745 -16.791 -4.426 1.00 44.39 178 ALA A N 1
ATOM 1332 C CA . ALA A 1 178 ? -17.116 -15.853 -3.365 1.00 45.16 178 ALA A CA 1
ATOM 1333 C C . ALA A 1 178 ? -16.526 -14.494 -3.683 1.00 47.53 178 ALA A C 1
ATOM 1334 O O . ALA A 1 178 ? -15.334 -14.366 -3.973 1.00 49.27 178 ALA A O 1
ATOM 1336 N N . LEU A 1 179 ? -17.369 -13.478 -3.684 1.00 46.33 179 LEU A N 1
ATOM 1337 C CA . LEU A 1 179 ? -16.904 -12.150 -4.035 1.00 44.94 179 LEU A CA 1
ATOM 1338 C C . LEU A 1 179 ? -17.169 -11.160 -2.913 1.00 52.53 179 LEU A C 1
ATOM 1339 O O . LEU A 1 179 ? -18.212 -11.233 -2.247 1.00 57.18 179 LEU A O 1
ATOM 1344 N N . THR A 1 180 ? -16.202 -10.299 -2.621 1.00 51.67 180 THR A N 1
ATOM 1345 C CA . THR A 1 180 ? -16.434 -9.290 -1.591 1.00 55.11 180 THR A CA 1
ATOM 1346 C C . THR A 1 180 ? -15.798 -7.944 -1.958 1.00 54.20 180 THR A C 1
ATOM 1347 O O . THR A 1 180 ? -14.894 -7.865 -2.798 1.00 50.41 180 THR A O 1
ATOM 1351 N N . ALA A 1 181 ? -16.276 -6.889 -1.305 1.00 62.12 181 ALA A N 1
ATOM 1352 C CA . ALA A 1 181 ? -15.753 -5.541 -1.501 1.00 56.98 181 ALA A CA 1
ATOM 1353 C C . ALA A 1 181 ? -15.046 -5.089 -0.235 1.00 63.80 181 ALA A C 1
ATOM 1354 O O . ALA A 1 181 ? -14.453 -4.013 -0.196 1.00 69.99 181 ALA A O 1
ATOM 1356 N N . THR A 1 182 ? -15.130 -5.895 0.816 1.00 59.08 182 THR A N 1
ATOM 1357 C CA . THR A 1 182 ? -14.455 -5.538 2.047 1.00 63.36 182 THR A CA 1
ATOM 1358 C C . THR A 1 182 ? -13.507 -6.687 2.338 1.00 69.50 182 THR A C 1
ATOM 1359 O O . THR A 1 182 ? -13.908 -7.763 2.798 1.00 65.59 182 THR A O 1
ATOM 1363 N N . ALA A 1 183 ? -12.225 -6.399 2.180 1.00 72.23 183 ALA A N 1
ATOM 1364 C CA . ALA A 1 183 ? -11.200 -7.433 2.159 1.00 69.00 183 ALA A CA 1
ATOM 1365 C C . ALA A 1 183 ? -10.272 -7.398 3.373 1.00 69.08 183 ALA A C 1
ATOM 1366 O O . ALA A 1 183 ? -9.065 -7.636 3.244 1.00 65.73 183 ALA A O 1
ATOM 1368 N N . ASP A 1 184 ? -10.836 -7.076 4.538 1.00 68.33 184 ASP A N 1
ATOM 1369 C CA . ASP A 1 184 ? -10.134 -7.216 5.819 1.00 69.73 184 ASP A CA 1
ATOM 1370 C C . ASP A 1 184 ? -9.355 -8.550 5.904 1.00 69.07 184 ASP A C 1
ATOM 1371 O O . ASP A 1 184 ? -9.852 -9.605 5.511 1.00 70.36 184 ASP A O 1
ATOM 1376 N N . GLU A 1 185 ? -8.117 -8.477 6.387 1.00 69.77 185 GLU A N 1
ATOM 1377 C CA . GLU A 1 185 ? -7.138 -9.552 6.254 1.00 67.04 185 GLU A CA 1
ATOM 1378 C C . GLU A 1 185 ? -7.484 -10.767 7.106 1.00 67.46 185 GLU A C 1
ATOM 1379 O O . GLU A 1 185 ? -7.341 -11.902 6.656 1.00 72.06 185 GLU A O 1
ATOM 1385 N N . ARG A 1 186 ? -7.955 -10.526 8.324 1.00 71.28 186 ARG A N 1
ATOM 1386 C CA . ARG A 1 186 ? -8.679 -11.522 9.124 1.00 74.81 186 ARG A CA 1
ATOM 1387 C C . ARG A 1 186 ? -9.996 -12.019 8.542 1.00 73.21 186 ARG A C 1
ATOM 1388 O O . ARG A 1 186 ? -10.460 -13.113 8.877 1.00 70.76 186 ARG A O 1
ATOM 1396 N N . THR A 1 187 ? -10.621 -11.193 7.718 1.00 75.68 187 THR A N 1
ATOM 1397 C CA . THR A 1 187 ? -11.866 -11.570 7.061 1.00 74.69 187 THR A CA 1
ATOM 1398 C C . THR A 1 187 ? -11.620 -12.410 5.804 1.00 67.64 187 THR A C 1
ATOM 1399 O O . THR A 1 187 ? -12.315 -13.398 5.573 1.00 69.45 187 THR A O 1
ATOM 1403 N N . ARG A 1 188 ? -10.609 -12.037 5.024 1.00 62.00 188 ARG A N 1
ATOM 1404 C CA . ARG A 1 188 ? -10.188 -12.824 3.863 1.00 67.17 188 ARG A CA 1
ATOM 1405 C C . ARG A 1 188 ? -9.866 -14.252 4.291 1.00 68.22 188 ARG A C 1
ATOM 1406 O O . ARG A 1 188 ? -10.121 -15.208 3.562 1.00 65.29 188 ARG A O 1
ATOM 1414 N N . ALA A 1 189 ? -9.284 -14.380 5.477 1.00 66.66 189 ALA A N 1
ATOM 1415 C CA . ALA A 1 189 ? -8.883 -15.671 5.995 1.00 65.11 189 ALA A CA 1
ATOM 1416 C C . ALA A 1 189 ? -10.084 -16.530 6.405 1.00 64.18 189 ALA A C 1
ATOM 1417 O O . ALA A 1 189 ? -10.087 -17.745 6.197 1.00 60.92 189 ALA A O 1
ATOM 1419 N N . ASP A 1 190 ? -11.118 -15.873 6.929 1.00 64.35 190 ASP A N 1
ATOM 1420 C CA . ASP A 1 190 ? -12.319 -16.525 7.449 1.00 57.05 190 ASP A CA 1
ATOM 1421 C C . ASP A 1 190 ? -13.300 -16.976 6.379 1.00 66.08 190 ASP A C 1
ATOM 1422 O O . ASP A 1 190 ? -13.985 -17.987 6.540 1.00 67.20 190 ASP A O 1
ATOM 1427 N N . ILE A 1 191 ? -13.336 -16.251 5.266 1.00 69.68 191 ILE A N 1
ATOM 1428 C CA . ILE A 1 191 ? -14.108 -16.675 4.108 1.00 62.30 191 ILE A CA 1
ATOM 1429 C C . ILE A 1 191 ? -13.540 -17.971 3.556 1.00 63.99 191 ILE A C 1
ATOM 1430 O O . ILE A 1 191 ? -14.293 -18.901 3.265 1.00 67.58 191 ILE A O 1
ATOM 1435 N N . LYS A 1 192 ? -12.213 -18.053 3.475 1.00 57.30 192 LYS A N 1
ATOM 1436 C CA . LYS A 1 192 ? -11.564 -19.241 2.963 1.00 59.12 192 LYS A CA 1
ATOM 1437 C C . LYS A 1 192 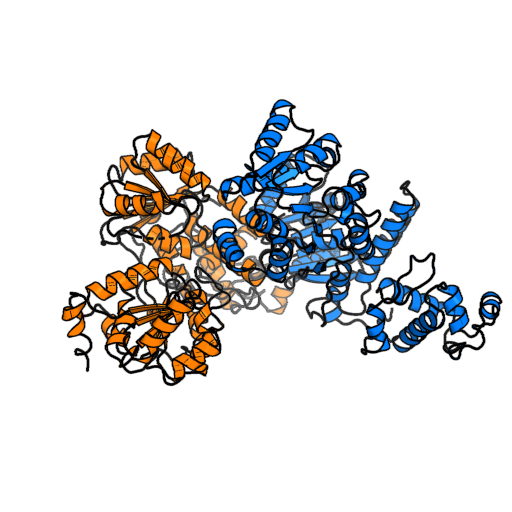? -12.044 -20.425 3.817 1.00 63.24 192 LYS A C 1
ATOM 1438 O O . LYS A 1 192 ? -12.404 -21.480 3.290 1.00 63.85 192 LYS A O 1
ATOM 1444 N N . SER A 1 193 ? -12.121 -20.231 5.127 1.00 57.12 193 SER A N 1
ATOM 1445 C CA . SER A 1 193 ? -12.445 -21.342 6.016 1.00 62.00 193 SER A CA 1
ATOM 1446 C C . SER A 1 193 ? -13.887 -21.855 5.901 1.00 65.62 193 SER A C 1
ATOM 1447 O O . SER A 1 193 ? -14.123 -23.063 5.965 1.00 59.43 193 SER A O 1
ATOM 1450 N N . VAL A 1 194 ? -14.847 -20.943 5.762 1.00 67.43 194 VAL A N 1
ATOM 1451 C CA . VAL A 1 194 ? -16.264 -21.318 5.663 1.00 64.39 194 VAL A CA 1
ATOM 1452 C C . VAL A 1 194 ? -16.658 -21.979 4.333 1.00 64.12 194 VAL A C 1
ATOM 1453 O O . VAL A 1 194 ? -17.468 -22.918 4.305 1.00 65.23 194 VAL A O 1
ATOM 1457 N N . LEU A 1 195 ? -16.131 -21.449 3.233 1.00 64.31 195 LEU A N 1
ATOM 1458 C CA . LEU A 1 195 ? -16.515 -21.909 1.904 1.00 63.73 195 LEU A CA 1
ATOM 1459 C C . LEU A 1 195 ? -15.413 -22.730 1.242 1.00 64.34 195 LEU A C 1
ATOM 1460 O O . LEU A 1 195 ? -15.387 -22.838 0.012 1.00 63.93 195 LEU A O 1
ATOM 1465 N N . ARG A 1 196 ? -14.531 -23.317 2.056 1.00 65.67 196 ARG A N 1
ATOM 1466 C CA . ARG A 1 196 ? -13.351 -24.065 1.578 1.00 65.46 196 ARG A CA 1
ATOM 1467 C C . ARG A 1 196 ? -12.702 -23.512 0.323 1.00 64.57 196 ARG A C 1
ATOM 1468 O O . ARG A 1 196 ? -12.695 -24.149 -0.731 1.00 60.70 196 ARG A O 1
ATOM 1476 N N . LEU A 1 197 ? -12.136 -22.321 0.457 1.00 66.46 197 LEU A N 1
ATOM 1477 C CA . LEU A 1 197 ? -11.455 -21.673 -0.651 1.00 64.61 197 LEU A CA 1
ATOM 1478 C C . LEU A 1 197 ? -10.021 -21.412 -0.235 1.00 65.42 197 LEU A C 1
ATOM 1479 O O . LEU A 1 197 ? -9.333 -20.556 -0.809 1.00 68.91 197 LEU A O 1
ATOM 1484 N N . GLU A 1 198 ? -9.565 -22.168 0.765 1.00 66.12 198 GLU A N 1
ATOM 1485 C CA . GLU A 1 198 ? -8.181 -22.051 1.208 1.00 68.39 198 GLU A CA 1
ATOM 1486 C C . GLU A 1 198 ? -7.309 -22.476 0.058 1.00 62.96 198 GLU A C 1
ATOM 1487 O O . GLU A 1 198 ? -6.274 -21.874 -0.200 1.00 67.25 198 GLU A O 1
ATOM 1493 N N . ASP A 1 199 ? -7.779 -23.477 -0.674 1.00 63.19 199 ASP A N 1
ATOM 1494 C CA . ASP A 1 199 ? -7.026 -24.024 -1.788 1.00 65.63 199 ASP A CA 1
ATOM 1495 C C . ASP A 1 199 ? -7.389 -23.356 -3.123 1.00 62.50 199 ASP A C 1
ATOM 1496 O O . ASP A 1 199 ? -6.860 -23.707 -4.185 1.00 53.90 199 ASP A O 1
ATOM 1501 N N . ALA A 1 200 ? -8.274 -22.366 -3.061 1.00 60.54 200 ALA A N 1
ATOM 1502 C CA . ALA A 1 200 ? -8.740 -21.694 -4.270 1.00 58.21 200 ALA A CA 1
ATOM 1503 C C . ALA A 1 200 ? -7.893 -20.471 -4.642 1.00 54.68 200 ALA A C 1
ATOM 1504 O O . ALA A 1 200 ? -7.304 -19.818 -3.779 1.00 53.55 200 ALA A O 1
ATOM 1506 N N . PRO A 1 201 ? -7.839 -20.143 -5.937 1.00 48.64 201 PRO A N 1
ATOM 1507 C CA . PRO A 1 201 ? -7.143 -18.889 -6.247 1.00 56.69 201 PRO A CA 1
ATOM 1508 C C . PRO A 1 201 ? -7.897 -17.702 -5.637 1.00 57.40 201 PRO A C 1
ATOM 1509 O O . PRO A 1 201 ? -9.126 -17.757 -5.493 1.00 52.95 201 PRO A O 1
ATOM 1513 N N . GLN A 1 202 ? -7.164 -16.675 -5.220 1.00 58.81 202 GLN A N 1
ATOM 1514 C CA . GLN A 1 202 ? -7.786 -15.475 -4.670 1.00 54.15 202 GLN A CA 1
ATOM 1515 C C . GLN A 1 202 ? -7.394 -14.350 -5.601 1.00 55.42 202 GLN A C 1
ATOM 1516 O O . GLN A 1 202 ? -6.217 -14.191 -5.943 1.00 53.88 202 GLN A O 1
ATOM 1522 N N . PHE A 1 203 ? -8.407 -13.627 -6.071 1.00 57.86 203 PHE A N 1
ATOM 1523 C CA . PHE A 1 203 ? -8.235 -12.562 -7.059 1.00 60.18 203 PHE A CA 1
ATOM 1524 C C . PHE A 1 203 ? -8.498 -11.166 -6.505 1.00 58.99 203 PHE A C 1
ATOM 1525 O O . PHE A 1 203 ? -9.542 -10.901 -5.891 1.00 53.51 203 PHE A O 1
ATOM 1533 N N . VAL A 1 204 ? -7.541 -10.272 -6.700 1.00 58.64 204 VAL A N 1
ATOM 1534 C CA . VAL A 1 204 ? -7.708 -8.925 -6.194 1.00 54.65 204 VAL A CA 1
ATOM 1535 C C . VAL A 1 204 ? -7.674 -7.971 -7.377 1.00 52.09 204 VAL A C 1
ATOM 1536 O O . VAL A 1 204 ? -6.623 -7.765 -7.984 1.00 56.06 204 VAL A O 1
ATOM 1540 N N . SER A 1 205 ? -8.825 -7.409 -7.734 1.00 52.74 205 SER A N 1
ATOM 1541 C CA . SER A 1 205 ? -8.840 -6.392 -8.780 1.00 51.90 205 SER A CA 1
ATOM 1542 C C . SER A 1 205 ? -8.517 -5.073 -8.095 1.00 54.35 205 SER A C 1
ATOM 1543 O O . SER A 1 205 ? -8.757 -4.929 -6.891 1.00 47.16 205 SER A O 1
ATOM 1546 N N . SER A 1 206 ? -8.036 -4.083 -8.842 1.00 50.08 206 SER A N 1
ATOM 1547 C CA . SER A 1 206 ? -7.574 -2.889 -8.160 1.00 44.72 206 SER A CA 1
ATOM 1548 C C . SER A 1 206 ? -8.696 -2.092 -7.509 1.00 45.68 206 SER A C 1
ATOM 1549 O O . SER A 1 206 ? -9.770 -1.903 -8.083 1.00 44.16 206 SER A O 1
ATOM 1552 N N . PHE A 1 207 ? -8.419 -1.658 -6.281 1.00 43.01 207 PHE A N 1
ATOM 1553 C CA . PHE A 1 207 ? -9.266 -0.738 -5.524 1.00 40.19 207 PHE A CA 1
ATOM 1554 C C . PHE A 1 207 ? -8.827 0.710 -5.776 1.00 36.28 207 PHE A C 1
ATOM 1555 O O . PHE A 1 207 ? -9.508 1.668 -5.413 1.00 30.89 207 PHE A O 1
ATOM 1563 N N . ASP A 1 208 ? -7.672 0.854 -6.405 1.00 29.31 208 ASP A N 1
ATOM 1564 C CA . ASP A 1 208 ? -7.103 2.153 -6.547 1.00 33.67 208 ASP A CA 1
ATOM 1565 C C . ASP A 1 208 ? -8.026 3.071 -7.350 1.00 41.07 208 ASP A C 1
ATOM 1566 O O . ASP A 1 208 ? -8.777 2.642 -8.227 1.00 39.88 208 ASP A O 1
ATOM 1571 N N . ARG A 1 209 ? -8.016 4.337 -6.960 1.00 43.55 209 ARG A N 1
ATOM 1572 C CA . ARG A 1 209 ? -8.697 5.368 -7.695 1.00 36.75 209 ARG A CA 1
ATOM 1573 C C . ARG A 1 209 ? -7.686 6.487 -7.929 1.00 35.98 209 ARG A C 1
ATOM 1574 O O . ARG A 1 209 ? -7.697 7.494 -7.257 1.00 38.86 209 ARG A O 1
ATOM 1582 N N . PRO A 1 210 ? -6.781 6.289 -8.884 1.00 38.14 210 PRO A N 1
ATOM 1583 C CA . PRO A 1 210 ? -5.635 7.176 -9.128 1.00 34.57 210 PRO A CA 1
ATOM 1584 C C . PRO A 1 210 ? -5.955 8.687 -9.210 1.00 38.07 210 PRO A C 1
ATOM 1585 O O . PRO A 1 210 ? -5.101 9.530 -8.880 1.00 32.78 210 PRO A O 1
ATOM 1589 N N . ASN A 1 211 ? -7.165 9.027 -9.655 1.00 36.95 211 ASN A N 1
ATOM 1590 C CA . ASN A 1 211 ? -7.488 10.421 -9.895 1.00 32.31 211 ASN A CA 1
ATOM 1591 C C . ASN A 1 211 ? -7.922 11.111 -8.609 1.00 35.31 211 ASN A C 1
ATOM 1592 O O . ASN A 1 211 ? -8.001 12.356 -8.550 1.00 32.82 211 ASN A O 1
ATOM 1597 N N . ILE A 1 212 ? -8.147 10.308 -7.566 1.00 32.00 212 ILE A N 1
ATOM 1598 C CA . ILE A 1 212 ? -8.462 10.850 -6.251 1.00 29.76 212 ILE A CA 1
ATOM 1599 C C . ILE A 1 212 ? -7.170 11.020 -5.478 1.00 34.09 212 ILE A C 1
ATOM 1600 O O . ILE A 1 212 ? -6.463 10.027 -5.234 1.00 30.48 212 ILE A O 1
ATOM 1605 N N . GLN A 1 213 ? -6.853 12.270 -5.108 1.00 32.05 213 GLN A N 1
ATOM 1606 C CA . GLN A 1 213 ? -5.682 12.551 -4.278 1.00 29.48 213 GLN A CA 1
ATOM 1607 C C . GLN A 1 213 ? -6.040 12.457 -2.788 1.00 31.40 213 GLN A C 1
ATOM 1608 O O . GLN A 1 213 ? -6.991 13.102 -2.352 1.00 36.02 213 GLN A O 1
ATOM 1614 N N . TYR A 1 214 ? -5.313 11.648 -2.008 1.00 29.22 214 TYR A N 1
ATOM 1615 C CA . TYR A 1 214 ? -5.679 11.461 -0.583 1.00 34.55 214 TYR A CA 1
ATOM 1616 C C . TYR A 1 214 ? -4.912 12.380 0.386 1.00 33.37 214 TYR A C 1
ATOM 1617 O O . TYR A 1 214 ? -3.682 12.501 0.311 1.00 30.68 214 TYR A O 1
ATOM 1626 N N . ARG A 1 215 ? -5.664 13.061 1.251 1.00 29.04 215 ARG A N 1
ATOM 1627 C CA . ARG A 1 215 ? -5.084 13.919 2.275 1.00 31.39 215 ARG A CA 1
ATOM 1628 C C . ARG A 1 215 ? -5.727 13.766 3.637 1.00 33.69 215 ARG A C 1
ATOM 1629 O O . ARG A 1 215 ? -6.956 13.834 3.776 1.00 32.90 215 ARG A O 1
ATOM 1637 N N . VAL A 1 216 ? -4.873 13.605 4.644 1.00 32.79 216 VAL A N 1
ATOM 1638 C CA . VAL A 1 216 ? -5.294 13.599 6.035 1.00 32.74 216 VAL A CA 1
ATOM 1639 C C . VAL A 1 216 ? -4.389 14.589 6.766 1.00 34.32 216 VAL A C 1
ATOM 1640 O O . VAL A 1 216 ? -3.198 14.650 6.503 1.00 37.76 216 VAL A O 1
ATOM 1644 N N . GLY A 1 217 ? -4.949 15.392 7.654 1.00 32.27 217 GLY A N 1
ATOM 1645 C CA . GLY A 1 217 ? -4.151 16.353 8.382 1.00 24.42 217 GLY A CA 1
ATOM 1646 C C . GLY A 1 217 ? -4.807 16.669 9.712 1.00 38.05 217 GLY A C 1
ATOM 1647 O O . GLY A 1 217 ? -5.934 16.197 9.989 1.00 36.17 217 GLY A O 1
ATOM 1648 N N . LEU A 1 218 ? -4.145 17.520 10.506 1.00 39.63 218 LEU A N 1
ATOM 1649 C CA . LEU A 1 218 ? -4.569 17.774 11.886 1.00 40.69 218 LEU A CA 1
ATOM 1650 C C . LEU A 1 218 ? -5.704 18.787 11.957 1.00 33.09 218 LEU A C 1
ATOM 1651 O O . LEU A 1 218 ? -5.633 19.818 11.334 1.00 34.58 218 LEU A O 1
ATOM 1656 N N . LYS A 1 219 ? -6.747 18.476 12.727 1.00 36.80 219 LYS A N 1
ATOM 1657 C CA . LYS A 1 219 ? -7.898 19.378 12.904 1.00 36.29 219 LYS A CA 1
ATOM 1658 C C . LYS A 1 219 ? -7.505 20.658 13.617 1.00 37.80 219 LYS A C 1
ATOM 1659 O O . LYS A 1 219 ? -6.877 20.606 14.666 1.00 50.21 219 LYS A O 1
ATOM 1665 N N . ASP A 1 220 ? -7.905 21.804 13.093 1.00 44.41 220 ASP A N 1
ATOM 1666 C CA . ASP A 1 220 ? -7.595 23.088 13.757 1.00 51.83 220 ASP A CA 1
ATOM 1667 C C . ASP A 1 220 ? -8.503 24.243 13.278 1.00 43.28 220 ASP A C 1
ATOM 1668 O O . ASP A 1 220 ? -8.136 24.978 12.364 1.00 42.62 220 ASP A O 1
ATOM 1673 N N . SER A 1 221 ? -9.625 24.447 13.963 1.00 38.19 221 SER A N 1
ATOM 1674 C CA . SER A 1 221 ? -10.739 25.225 13.418 1.00 46.36 221 SER A CA 1
ATOM 1675 C C . SER A 1 221 ? -11.184 24.537 12.139 1.00 44.69 221 SER A C 1
ATOM 1676 O O . SER A 1 221 ? -10.937 25.033 11.047 1.00 43.55 221 SER A O 1
ATOM 1679 N N . PRO A 1 222 ? -11.818 23.376 12.271 1.00 44.05 222 PRO A N 1
ATOM 1680 C CA . PRO A 1 222 ? -12.101 22.575 11.075 1.00 49.42 222 PRO A CA 1
ATOM 1681 C C . PRO A 1 222 ? -12.989 23.318 10.048 1.00 44.97 222 PRO A C 1
ATOM 1682 O O . PRO A 1 222 ? -12.693 23.238 8.859 1.00 41.31 222 PRO A O 1
ATOM 1686 N N . LYS A 1 223 ? -14.006 24.059 10.500 1.00 46.39 223 LYS A N 1
ATOM 1687 C CA . LYS A 1 223 ? -14.834 24.873 9.598 1.00 44.81 223 LYS A CA 1
ATOM 1688 C C . LYS A 1 223 ? -13.995 25.979 8.921 1.00 48.26 223 LYS A C 1
ATOM 1689 O O . LYS A 1 223 ? -14.202 26.303 7.750 1.00 46.96 223 LYS A O 1
ATOM 1695 N N . THR A 1 224 ? -13.008 26.525 9.623 1.00 46.54 224 THR A N 1
ATOM 1696 C CA . THR A 1 224 ? -12.111 27.489 8.972 1.00 47.43 224 THR A CA 1
ATOM 1697 C C . THR A 1 224 ? -11.219 26.812 7.927 1.00 45.46 224 THR A C 1
ATOM 1698 O O . THR A 1 224 ? -11.012 27.338 6.822 1.00 44.26 224 THR A O 1
ATOM 1702 N N . GLN A 1 225 ? -10.688 25.645 8.288 1.00 44.30 225 GLN A N 1
ATOM 1703 C CA . GLN A 1 225 ? -9.782 24.917 7.415 1.00 38.98 225 GLN A CA 1
ATOM 1704 C C . GLN A 1 225 ? -10.492 24.521 6.132 1.00 41.79 225 GLN A C 1
ATOM 1705 O O . GLN A 1 225 ? -9.919 24.617 5.038 1.00 38.20 225 GLN A O 1
ATOM 1711 N N . LEU A 1 226 ? -11.746 24.093 6.289 1.00 38.15 226 LEU A N 1
ATOM 1712 C CA . LEU A 1 226 ? -12.527 23.563 5.197 1.00 34.12 226 LEU A CA 1
ATOM 1713 C C . LEU A 1 226 ? -12.816 24.621 4.166 1.00 40.98 226 LEU A C 1
ATOM 1714 O O . LEU A 1 226 ? -12.636 24.403 2.963 1.00 44.81 226 LEU A O 1
ATOM 1719 N N . LEU A 1 227 ? -13.272 25.767 4.643 1.00 41.85 227 LEU A N 1
ATOM 1720 C CA . LEU A 1 227 ? -13.643 26.868 3.782 1.00 38.36 227 LEU A CA 1
ATOM 1721 C C . LEU A 1 227 ? -12.417 27.307 3.023 1.00 39.37 227 LEU A C 1
ATOM 1722 O O . LEU A 1 227 ? -12.462 27.556 1.813 1.00 37.62 227 LEU A O 1
ATOM 1727 N N . HIS A 1 228 ? -11.298 27.401 3.723 1.00 39.81 228 HIS A N 1
ATOM 1728 C CA . HIS A 1 228 ? -10.108 27.787 3.003 1.00 39.27 228 HIS A CA 1
ATOM 1729 C C . HIS A 1 228 ? -9.843 26.752 1.879 1.00 44.08 228 HIS A C 1
ATOM 1730 O O . HIS A 1 228 ? -9.534 27.125 0.751 1.00 44.69 228 HIS A O 1
ATOM 1737 N N . PHE A 1 229 ? -10.021 25.463 2.184 1.00 37.89 229 PHE A N 1
ATOM 1738 C CA . PHE A 1 229 ? -9.842 24.398 1.206 1.00 38.58 229 PHE A CA 1
ATOM 1739 C C . PHE A 1 229 ? -10.788 24.584 0.026 1.00 41.09 229 PHE A C 1
ATOM 1740 O O . PHE A 1 229 ? -10.372 24.595 -1.129 1.00 39.12 229 PHE A O 1
ATOM 1748 N N . ILE A 1 230 ? -12.062 24.775 0.328 1.00 40.28 230 ILE A N 1
ATOM 1749 C CA . ILE A 1 230 ? -13.055 24.889 -0.712 1.00 40.97 230 ILE A CA 1
ATOM 1750 C C . ILE A 1 230 ? -12.835 26.094 -1.618 1.00 42.45 230 ILE A C 1
ATOM 1751 O O . ILE A 1 230 ? -13.004 25.995 -2.818 1.00 46.03 230 ILE A O 1
ATOM 1756 N N . ARG A 1 231 ? -12.437 27.227 -1.062 1.00 45.06 231 ARG A N 1
ATOM 1757 C CA . ARG A 1 231 ? -12.253 28.420 -1.888 1.00 43.72 231 ARG A CA 1
ATOM 1758 C C . ARG A 1 231 ? -10.934 28.384 -2.628 1.00 44.42 231 ARG A C 1
ATOM 1759 O O . ARG A 1 231 ? -10.844 28.775 -3.788 1.00 43.81 231 ARG A O 1
ATOM 1767 N N . GLU A 1 232 ? -9.895 27.924 -1.950 1.00 46.85 232 GLU A N 1
ATOM 1768 C CA . GLU A 1 232 ? -8.588 27.917 -2.571 1.00 49.47 232 GLU A CA 1
ATOM 1769 C C . GLU A 1 232 ? -8.543 26.858 -3.681 1.00 50.04 232 GLU A C 1
ATOM 1770 O O . GLU A 1 232 ? -8.028 27.134 -4.762 1.00 54.28 232 GLU A O 1
ATOM 1776 N N . GLU A 1 233 ? -9.124 25.678 -3.455 1.00 48.64 233 GLU A N 1
ATOM 1777 C CA . GLU A 1 233 ? -8.912 24.567 -4.393 1.00 43.50 233 GLU A CA 1
ATOM 1778 C C . GLU A 1 233 ? -10.158 24.082 -5.163 1.00 45.54 233 GLU A C 1
ATOM 1779 O O . GLU A 1 233 ? -10.015 23.516 -6.255 1.00 42.41 233 GLU A O 1
ATOM 1785 N N . HIS A 1 234 ? -11.365 24.296 -4.626 1.00 41.54 234 HIS A N 1
ATOM 1786 C CA . HIS A 1 234 ? -12.570 23.822 -5.313 1.00 36.32 234 HIS A CA 1
ATOM 1787 C C . HIS A 1 234 ? -13.745 24.811 -5.323 1.00 42.91 234 HIS A C 1
ATOM 1788 O O . HIS A 1 234 ? -14.891 24.419 -5.111 1.00 46.58 234 HIS A O 1
ATOM 1795 N N . PRO A 1 235 ? -13.462 26.088 -5.665 1.00 45.92 235 PRO A N 1
ATOM 1796 C CA . PRO A 1 235 ? -14.354 27.227 -5.458 1.00 39.07 235 PRO A CA 1
ATOM 1797 C C . PRO A 1 235 ? -15.831 27.006 -5.789 1.00 47.68 235 PRO A C 1
ATOM 1798 O O . PRO A 1 235 ? -16.664 27.287 -4.908 1.00 59.64 235 PRO A O 1
ATOM 1802 N N . GLY A 1 236 ? -16.177 26.540 -6.985 1.00 36.85 236 GLY A N 1
ATOM 1803 C CA . GLY A 1 236 ? -17.590 26.392 -7.296 1.00 35.14 236 GLY A CA 1
ATOM 1804 C C . GLY A 1 236 ? -18.028 24.975 -7.618 1.00 43.56 236 GLY A C 1
ATOM 1805 O O . GLY A 1 236 ? -19.016 24.777 -8.307 1.00 44.33 236 GLY A O 1
ATOM 1806 N N . ASP A 1 237 ? -17.297 23.983 -7.121 1.00 44.95 237 ASP A N 1
ATOM 1807 C CA . ASP A 1 237 ? -17.497 22.602 -7.548 1.00 39.49 237 ASP A CA 1
ATOM 1808 C C . ASP A 1 237 ? -18.443 21.826 -6.649 1.00 37.30 237 ASP A C 1
ATOM 1809 O O . ASP A 1 237 ? -18.696 22.228 -5.513 1.00 41.00 237 ASP A O 1
ATOM 1814 N N . ALA A 1 238 ? -18.977 20.718 -7.156 1.00 35.42 238 ALA A N 1
ATOM 1815 C CA . ALA A 1 238 ? -19.794 19.841 -6.316 1.00 36.85 238 ALA A CA 1
ATOM 1816 C C . ALA A 1 238 ? -18.898 19.034 -5.401 1.00 36.84 238 ALA A C 1
ATOM 1817 O O . ALA A 1 238 ? -17.865 18.517 -5.821 1.00 35.34 238 ALA A O 1
ATOM 1819 N N . GLY A 1 239 ? -19.279 18.969 -4.133 1.00 36.65 239 GLY A N 1
ATOM 1820 C CA . GLY A 1 239 ? -18.546 18.179 -3.175 1.00 38.90 239 GLY A CA 1
ATOM 1821 C C . GLY A 1 239 ? -19.460 17.662 -2.095 1.00 39.82 239 GLY A C 1
ATOM 1822 O O . GLY A 1 239 ? -20.554 18.180 -1.895 1.00 44.25 239 GLY A O 1
ATOM 1823 N N . ILE A 1 240 ? -18.995 16.635 -1.395 1.00 40.32 240 ILE A N 1
ATOM 1824 C CA . ILE A 1 240 ? -19.670 16.106 -0.218 1.00 37.73 240 ILE A CA 1
ATOM 1825 C C . ILE A 1 240 ? -18.823 16.360 1.023 1.00 37.15 240 ILE A C 1
ATOM 1826 O O . ILE A 1 240 ? -17.636 16.109 1.000 1.00 36.16 240 ILE A O 1
ATOM 1831 N N . VAL A 1 241 ? -19.422 16.899 2.080 1.00 39.94 241 VAL A N 1
ATOM 1832 C CA . VAL A 1 241 ? -18.760 17.042 3.376 1.00 35.45 241 VAL A CA 1
ATOM 1833 C C . VAL A 1 241 ? -19.387 16.112 4.388 1.00 37.24 241 VAL A C 1
ATOM 1834 O O . VAL A 1 241 ? -20.544 16.299 4.735 1.00 44.71 241 VAL A O 1
ATOM 1838 N N . TYR A 1 242 ? -18.653 15.118 4.875 1.00 40.63 242 TYR A N 1
ATOM 1839 C CA . TYR A 1 242 ? -19.205 14.190 5.871 1.00 40.11 242 TYR A CA 1
ATOM 1840 C C . TYR A 1 242 ? -18.988 14.624 7.327 1.00 40.62 242 TYR A C 1
ATOM 1841 O O . TYR A 1 242 ? -17.865 14.931 7.729 1.00 45.94 242 TYR A O 1
ATOM 1850 N N . CYS A 1 243 ? -20.048 14.638 8.124 1.00 44.91 243 CYS A N 1
ATOM 1851 C CA . CYS A 1 243 ? -19.903 14.911 9.563 1.00 55.53 243 CYS A CA 1
ATOM 1852 C C . CYS A 1 243 ? -20.482 13.763 10.374 1.00 59.62 243 CYS A C 1
ATOM 1853 O O . CYS A 1 243 ? -21.280 12.971 9.848 1.00 54.28 243 CYS A O 1
ATOM 1856 N N . LEU A 1 244 ? -20.080 13.673 11.646 1.00 60.59 244 LEU A N 1
ATOM 1857 C CA . LEU A 1 244 ? -20.398 12.496 12.473 1.00 61.84 244 LEU A CA 1
ATOM 1858 C C . LEU A 1 244 ? -21.833 12.465 12.975 1.00 56.68 244 LEU A C 1
ATOM 1859 O O . LEU A 1 244 ? -22.482 11.417 12.974 1.00 59.63 244 LEU A O 1
ATOM 1864 N N . SER A 1 245 ? -22.317 13.618 13.407 1.00 60.54 245 SER A N 1
ATOM 1865 C CA . SER A 1 245 ? -23.658 13.729 13.972 1.00 70.74 245 SER A CA 1
ATOM 1866 C C . SER A 1 245 ? -24.625 14.454 13.042 1.00 65.24 245 SER A C 1
ATOM 1867 O O . SER A 1 245 ? -24.227 15.213 12.160 1.00 60.81 245 SER A O 1
ATOM 1870 N N . ARG A 1 246 ? -25.906 14.204 13.260 1.00 68.13 246 ARG A N 1
ATOM 1871 C CA . ARG A 1 246 ? -26.961 14.904 12.547 1.00 66.56 246 ARG A CA 1
ATOM 1872 C C . ARG A 1 246 ? -26.952 16.425 12.854 1.00 67.67 246 ARG A C 1
ATOM 1873 O O . ARG A 1 246 ? -27.375 17.242 12.031 1.00 63.76 246 ARG A O 1
ATOM 1881 N N . LYS A 1 247 ? -26.436 16.807 14.022 1.00 68.16 247 LYS A N 1
ATOM 1882 C CA . LYS A 1 247 ? -26.404 18.220 14.413 1.00 68.29 247 LYS A CA 1
ATOM 1883 C C . LYS A 1 247 ? -25.249 18.980 13.754 1.00 65.36 247 LYS A C 1
ATOM 1884 O O . LYS A 1 247 ? -25.378 20.171 13.445 1.00 58.31 247 LYS A O 1
ATOM 1890 N N . SER A 1 248 ? -24.131 18.289 13.531 1.00 65.75 248 SER A N 1
ATOM 1891 C CA . SER A 1 248 ? -22.989 18.885 12.840 1.00 65.71 248 SER A CA 1
ATOM 1892 C C . SER A 1 248 ? -23.312 19.104 11.352 1.00 63.89 248 SER A C 1
ATOM 1893 O O . SER A 1 248 ? -22.858 20.080 10.750 1.00 56.93 248 SER A O 1
ATOM 1896 N N . VAL A 1 249 ? -24.105 18.198 10.774 1.00 60.00 249 VAL A N 1
ATOM 1897 C CA . VAL A 1 249 ? -24.590 18.357 9.400 1.00 61.36 249 VAL A CA 1
ATOM 1898 C C . VAL A 1 249 ? -25.440 19.625 9.249 1.00 60.77 249 VAL A C 1
ATOM 1899 O O . VAL A 1 249 ? -25.130 20.483 8.429 1.00 58.50 249 VAL A O 1
ATOM 1903 N N . GLU A 1 250 ? -26.502 19.735 10.041 1.00 63.13 250 GLU A N 1
ATOM 1904 C CA . GLU A 1 250 ? -27.348 20.925 10.067 1.00 62.62 250 GLU A CA 1
ATOM 1905 C C . GLU A 1 250 ? -26.545 22.224 10.171 1.00 62.24 250 GLU A C 1
ATOM 1906 O O . GLU A 1 250 ? -26.621 23.103 9.296 1.00 61.97 250 GLU A O 1
ATOM 1912 N N . GLU A 1 251 ? -25.743 22.322 11.225 1.00 56.58 251 GLU A N 1
ATOM 1913 C CA . GLU A 1 251 ? -25.068 23.571 11.535 1.00 62.04 251 GLU A CA 1
ATOM 1914 C C . GLU A 1 251 ? -23.990 23.923 10.539 1.00 58.73 251 GLU A C 1
ATOM 1915 O O . GLU A 1 251 ? -23.861 25.082 10.156 1.00 57.69 251 GLU A O 1
ATOM 1921 N N . THR A 1 252 ? -23.221 22.922 10.123 1.00 65.56 252 THR A N 1
ATOM 1922 C CA . THR A 1 252 ? -22.219 23.102 9.069 1.00 64.82 252 THR A CA 1
ATOM 1923 C C . THR A 1 252 ? -22.887 23.539 7.758 1.00 60.77 252 THR A C 1
ATOM 1924 O O . THR A 1 252 ? -22.438 24.492 7.107 1.00 55.87 252 THR A O 1
ATOM 1928 N N . ALA A 1 253 ? -23.986 22.864 7.408 1.00 56.29 253 ALA A N 1
ATOM 1929 C CA . ALA A 1 253 ? -24.716 23.174 6.191 1.00 56.20 253 ALA A CA 1
ATOM 1930 C C . ALA A 1 253 ? -25.157 24.630 6.201 1.00 59.47 253 ALA A C 1
ATOM 1931 O O . ALA A 1 253 ? -25.084 25.287 5.172 1.00 61.55 253 ALA A O 1
ATOM 1933 N N . LYS A 1 254 ? -25.600 25.169 7.333 1.00 60.06 254 LYS A N 1
ATOM 1934 C CA . LYS A 1 254 ? -26.050 26.557 7.240 1.00 67.90 254 LYS A CA 1
ATOM 1935 C C . LYS A 1 254 ? -24.890 27.526 7.479 1.00 62.67 254 LYS A C 1
ATOM 1936 O O . LYS A 1 254 ? -24.939 28.684 7.049 1.00 61.37 254 LYS A O 1
ATOM 1942 N N . TRP A 1 255 ? -23.834 27.049 8.124 1.00 59.06 255 TRP A N 1
ATOM 1943 C CA . TRP A 1 255 ? -22.622 27.854 8.233 1.00 57.09 255 TRP A CA 1
ATOM 1944 C C . TRP A 1 255 ? -22.051 28.061 6.840 1.00 57.51 255 TRP A C 1
ATOM 1945 O O . TRP A 1 255 ? -21.549 29.133 6.503 1.00 57.32 255 TRP A O 1
ATOM 1956 N N . LEU A 1 256 ? -22.134 27.024 6.021 1.00 58.22 256 LEU A N 1
ATOM 1957 C CA . LEU A 1 256 ? -21.634 27.134 4.668 1.00 57.47 256 LEU A CA 1
ATOM 1958 C C . LEU A 1 256 ? -22.500 28.088 3.842 1.00 58.24 256 LEU A C 1
ATOM 1959 O O . LEU A 1 256 ? -21.972 28.992 3.177 1.00 56.85 256 LEU A O 1
ATOM 1964 N N . GLN A 1 257 ? -23.821 27.907 3.913 1.00 54.78 257 GLN A N 1
ATOM 1965 C CA . GLN A 1 257 ? -24.755 28.802 3.230 1.00 56.25 257 GLN A CA 1
ATOM 1966 C C . GLN A 1 257 ? -24.462 30.268 3.582 1.00 58.67 257 GLN A C 1
ATOM 1967 O O . GLN A 1 257 ? -24.430 31.136 2.704 1.00 51.87 257 GLN A O 1
ATOM 1973 N N . ALA A 1 258 ? -24.174 30.508 4.860 1.00 61.61 258 ALA A N 1
ATOM 1974 C CA . ALA A 1 258 ? -23.845 31.836 5.374 1.00 56.98 258 ALA A CA 1
ATOM 1975 C C . ALA A 1 258 ? -22.667 32.484 4.673 1.00 52.81 258 ALA A C 1
ATOM 1976 O O . ALA A 1 258 ? -22.584 33.702 4.630 1.00 63.93 258 ALA A O 1
ATOM 1978 N N . GLN A 1 259 ? -21.750 31.691 4.134 1.00 57.84 259 GLN A N 1
ATOM 1979 C CA . GLN A 1 259 ? -20.564 32.257 3.481 1.00 62.44 259 GLN A CA 1
ATOM 1980 C C . GLN A 1 259 ? -20.723 32.224 1.953 1.00 56.73 259 GLN A C 1
ATOM 1981 O O . GLN A 1 259 ? -19.779 32.483 1.214 1.00 54.50 259 GLN A O 1
ATOM 1987 N N . GLY A 1 260 ? -21.936 31.929 1.498 1.00 53.88 260 GLY A N 1
ATOM 1988 C CA . GLY A 1 260 ? -22.287 32.028 0.096 1.00 51.48 260 GLY A CA 1
ATOM 1989 C C . GLY A 1 260 ? -22.113 30.744 -0.680 1.00 60.45 260 GLY A C 1
ATOM 1990 O O . GLY A 1 260 ? -22.227 30.738 -1.906 1.00 60.16 260 GLY A O 1
ATOM 1991 N N . ILE A 1 261 ? -21.879 29.651 0.050 1.00 62.72 261 ILE A N 1
ATOM 1992 C CA . ILE A 1 261 ? -21.743 28.307 -0.522 1.00 54.88 261 ILE A CA 1
ATOM 1993 C C . ILE A 1 261 ? -23.091 27.593 -0.539 1.00 49.89 261 ILE A C 1
ATOM 1994 O O . ILE A 1 261 ? -23.747 27.511 0.494 1.00 48.21 261 ILE A O 1
ATOM 1999 N N . ASP A 1 262 ? -23.487 27.037 -1.682 1.00 45.70 262 ASP A N 1
ATOM 2000 C CA . ASP A 1 262 ? -24.820 26.442 -1.784 1.00 47.71 262 ASP A CA 1
ATOM 2001 C C . ASP A 1 262 ? -24.884 25.052 -1.136 1.00 58.21 262 ASP A C 1
ATOM 2002 O O . ASP A 1 262 ? -24.989 24.023 -1.828 1.00 54.87 262 ASP A O 1
ATOM 2007 N N . ALA A 1 263 ? -24.845 25.030 0.197 1.00 58.31 263 ALA A N 1
ATOM 2008 C CA . ALA A 1 263 ? -24.802 23.776 0.946 1.00 51.82 263 ALA A CA 1
ATOM 2009 C C . ALA A 1 263 ? -26.186 23.275 1.358 1.00 53.95 263 ALA A C 1
ATOM 2010 O O . ALA A 1 263 ? -27.086 24.059 1.630 1.00 54.98 263 ALA A O 1
ATOM 2012 N N . LEU A 1 264 ? -26.347 21.954 1.387 1.00 53.30 264 LEU A N 1
ATOM 2013 C CA . LEU A 1 264 ? -27.594 21.346 1.833 1.00 54.48 264 LEU A CA 1
ATOM 2014 C C . LEU A 1 264 ? -27.343 20.268 2.871 1.00 58.39 264 LEU A C 1
ATOM 2015 O O . LEU A 1 264 ? -26.322 19.580 2.820 1.00 59.54 264 LEU A O 1
ATOM 2020 N N . ALA A 1 265 ? -28.296 20.086 3.781 1.00 57.52 265 ALA A N 1
ATOM 2021 C CA . ALA A 1 265 ? -28.182 19.026 4.765 1.00 59.53 265 ALA A CA 1
ATOM 2022 C C . ALA A 1 265 ? -28.833 17.756 4.215 1.00 61.57 265 ALA A C 1
ATOM 2023 O O . ALA A 1 265 ? -29.799 17.831 3.453 1.00 69.01 265 ALA A O 1
ATOM 2025 N N . TYR A 1 266 ? -28.296 16.602 4.606 1.00 57.57 266 TYR A N 1
ATOM 2026 C CA . TYR A 1 266 ? -28.756 15.290 4.145 1.00 57.32 266 TYR A CA 1
ATOM 2027 C C . TYR A 1 266 ? -28.443 14.282 5.249 1.00 69.13 266 TYR A C 1
ATOM 2028 O O . TYR A 1 266 ? -27.280 13.882 5.427 1.00 62.40 266 TYR A O 1
ATOM 2037 N N . HIS A 1 267 ? -29.470 13.895 6.005 1.00 71.45 267 HIS A N 1
ATOM 2038 C CA . HIS A 1 267 ? -29.297 12.980 7.132 1.00 73.70 267 HIS A CA 1
ATOM 2039 C C . HIS A 1 267 ? -30.517 12.079 7.328 1.00 77.34 267 HIS A C 1
ATOM 2040 O O . HIS A 1 267 ? -31.586 12.323 6.759 1.00 77.88 267 HIS A O 1
ATOM 2047 N N . ALA A 1 268 ? -30.357 11.061 8.170 1.00 73.71 268 ALA A N 1
ATOM 2048 C CA . ALA A 1 268 ? -31.374 10.034 8.372 1.00 75.84 268 ALA A CA 1
ATOM 2049 C C . ALA A 1 268 ? -32.681 10.662 8.846 1.00 82.11 268 ALA A C 1
ATOM 2050 O O . ALA A 1 268 ? -33.759 10.068 8.756 1.00 86.66 268 ALA A O 1
ATOM 2052 N N . GLY A 1 269 ? -32.561 11.878 9.360 1.00 85.24 269 GLY A N 1
ATOM 2053 C CA . GLY A 1 269 ? -33.653 12.571 10.005 1.00 88.10 269 GLY A CA 1
ATOM 2054 C C . GLY A 1 269 ? -34.840 13.045 9.198 1.00 89.28 269 GLY A C 1
ATOM 2055 O O . GLY A 1 269 ? -35.654 12.238 8.754 1.00 91.71 269 GLY A O 1
ATOM 2056 N N . LEU A 1 270 ? -34.873 14.345 8.931 1.00 88.93 270 LEU A N 1
ATOM 2057 C CA . LEU A 1 270 ? -36.084 15.038 8.505 1.00 95.36 270 LEU A CA 1
ATOM 2058 C C . LEU A 1 270 ? -36.569 14.523 7.125 1.00 99.86 270 LEU A C 1
ATOM 2059 O O . LEU A 1 270 ? -35.823 13.848 6.385 1.00 91.84 270 LEU A O 1
ATOM 2064 N N . SER A 1 271 ? -37.855 14.770 6.873 1.00 99.39 271 SER A N 1
ATOM 2065 C CA . SER A 1 271 ? -38.604 14.428 5.654 1.00 92.80 271 SER A CA 1
ATOM 2066 C C . SER A 1 271 ? -38.002 13.552 4.515 1.00 92.67 271 SER A C 1
ATOM 2067 O O . SER A 1 271 ? -36.862 13.741 4.091 1.00 93.92 271 SER A O 1
ATOM 2070 N N . SER A 1 272 ? -38.799 12.589 4.035 1.00 90.07 272 SER A N 1
ATOM 2071 C CA . SER A 1 272 ? -38.441 11.719 2.895 1.00 89.18 272 SER A CA 1
ATOM 2072 C C . SER A 1 272 ? -38.659 12.350 1.495 1.00 90.61 272 SER A C 1
ATOM 2073 O O . SER A 1 272 ? -38.227 11.785 0.481 1.00 86.75 272 SER A O 1
ATOM 2076 N N . THR A 1 273 ? -39.284 13.528 1.439 1.00 90.48 273 THR A N 1
ATOM 2077 C CA . THR A 1 273 ? -39.378 14.288 0.187 1.00 92.19 273 THR A CA 1
ATOM 2078 C C . THR A 1 273 ? -38.164 15.183 -0.110 1.00 94.88 273 THR A C 1
ATOM 2079 O O . THR A 1 273 ? -37.534 15.018 -1.164 1.00 93.64 273 THR A O 1
ATOM 2083 N N . GLU A 1 274 ? -37.847 16.112 0.804 1.00 93.40 274 GLU A N 1
ATOM 2084 C CA . GLU A 1 274 ? -36.591 16.882 0.786 1.00 93.96 274 GLU A CA 1
ATOM 2085 C C . GLU A 1 274 ? -35.385 15.970 0.494 1.00 89.53 274 GLU A C 1
ATOM 2086 O O . GLU A 1 274 ? -34.461 16.378 -0.198 1.00 87.84 274 GLU A O 1
ATOM 2092 N N . ARG A 1 275 ? -35.358 14.773 1.087 1.00 83.94 275 ARG A N 1
ATOM 2093 C CA . ARG A 1 275 ? -34.212 13.888 0.932 1.00 81.85 275 ARG A CA 1
ATOM 2094 C C . ARG A 1 275 ? -34.086 13.465 -0.518 1.00 80.93 275 ARG A C 1
ATOM 2095 O O . ARG A 1 275 ? -32.985 13.379 -1.080 1.00 78.43 275 ARG A O 1
ATOM 2103 N N . ASN A 1 276 ? -35.238 13.238 -1.128 1.00 82.31 276 ASN A N 1
ATOM 2104 C CA . ASN A 1 276 ? -35.288 12.910 -2.529 1.00 83.03 276 ASN A CA 1
ATOM 2105 C C . ASN A 1 276 ? -35.019 14.217 -3.274 1.00 81.96 276 ASN A C 1
ATOM 2106 O O . ASN A 1 276 ? -34.357 14.224 -4.311 1.00 81.81 276 ASN A O 1
ATOM 2111 N N . ASN A 1 277 ? -35.509 15.321 -2.705 1.00 80.60 277 ASN A N 1
ATOM 2112 C CA . ASN A 1 277 ? -35.281 16.672 -3.228 1.00 77.71 277 ASN A CA 1
ATOM 2113 C C . ASN A 1 277 ? -33.799 17.064 -3.209 1.00 77.15 277 ASN A C 1
ATOM 2114 O O . ASN A 1 277 ? -33.296 17.675 -4.157 1.00 75.01 277 ASN A O 1
ATOM 2119 N N . VAL A 1 278 ? -33.102 16.708 -2.132 1.00 81.49 278 VAL A N 1
ATOM 2120 C CA . VAL A 1 278 ? -31.679 17.010 -2.011 1.00 72.86 278 VAL A CA 1
ATOM 2121 C C . VAL A 1 278 ? -30.895 16.180 -3.003 1.00 67.10 278 VAL A C 1
ATOM 2122 O O . VAL A 1 278 ? -29.992 16.697 -3.650 1.00 65.51 278 VAL A O 1
ATOM 2126 N N . GLN A 1 279 ? -31.239 14.903 -3.137 1.00 66.56 279 GLN A N 1
ATOM 2127 C CA . GLN A 1 279 ? -30.579 14.100 -4.151 1.00 73.01 279 GLN A CA 1
ATOM 2128 C C . GLN A 1 279 ? -30.659 14.780 -5.515 1.00 69.60 279 GLN A C 1
ATOM 2129 O O . GLN A 1 279 ? -29.631 15.044 -6.116 1.00 64.73 279 GLN A O 1
ATOM 2135 N N . GLU A 1 280 ? -31.862 15.132 -5.965 1.00 71.90 280 GLU A N 1
ATOM 2136 C CA . GLU A 1 280 ? -32.012 15.758 -7.283 1.00 70.83 280 GLU A CA 1
ATOM 2137 C C . GLU A 1 280 ? -31.215 17.066 -7.414 1.00 63.69 280 GLU A C 1
ATOM 2138 O O . GLU A 1 280 ? -30.522 17.262 -8.411 1.00 62.43 280 GLU A O 1
ATOM 2144 N N . ARG A 1 281 ? -31.265 17.944 -6.418 1.00 56.90 281 ARG A N 1
ATOM 2145 C CA . ARG A 1 281 ? -30.493 19.180 -6.544 1.00 59.55 281 ARG A CA 1
ATOM 2146 C C . ARG A 1 281 ? -28.995 18.897 -6.721 1.00 60.02 281 ARG A C 1
ATOM 2147 O O . ARG A 1 281 ? -28.306 19.567 -7.498 1.00 54.71 281 ARG A O 1
ATOM 2155 N N . PHE A 1 282 ? -28.504 17.895 -6.006 1.00 58.00 282 PHE A N 1
ATOM 2156 C CA . PHE A 1 282 ? -27.126 17.475 -6.152 1.00 52.36 282 PHE A CA 1
ATOM 2157 C C . PHE A 1 282 ? -26.922 16.845 -7.531 1.00 54.19 282 PHE A C 1
ATOM 2158 O O . PHE A 1 282 ? -25.996 17.204 -8.248 1.00 54.17 282 PHE A O 1
ATOM 2166 N N . LEU A 1 283 ? -27.826 15.944 -7.915 1.00 57.95 283 LEU A N 1
ATOM 2167 C CA . LEU A 1 283 ? -27.670 15.128 -9.120 1.00 53.86 283 LEU A CA 1
ATOM 2168 C C . LEU A 1 283 ? -27.765 15.931 -10.416 1.00 58.61 283 LEU A C 1
ATOM 2169 O O . LEU A 1 283 ? -27.121 15.588 -11.410 1.00 57.56 283 LEU A O 1
ATOM 2174 N N . ASN A 1 284 ? -28.580 16.988 -10.402 1.00 62.57 284 ASN A N 1
ATOM 2175 C CA . ASN A 1 284 ? -29.013 17.659 -11.636 1.00 60.15 284 ASN A CA 1
ATOM 2176 C C . ASN A 1 284 ? -28.447 19.038 -11.809 1.00 54.08 284 ASN A C 1
ATOM 2177 O O . ASN A 1 284 ? -28.527 19.610 -12.892 1.00 48.18 284 ASN A O 1
ATOM 2182 N N . GLU A 1 285 ? -27.905 19.592 -10.738 1.00 53.74 285 GLU A N 1
ATOM 2183 C CA . GLU A 1 285 ? -27.360 20.930 -10.840 1.00 52.53 285 GLU A CA 1
ATOM 2184 C C . GLU A 1 285 ? -25.858 20.916 -10.669 1.00 49.57 285 GLU A C 1
ATOM 2185 O O . GLU A 1 285 ? -25.251 19.874 -10.428 1.00 55.80 285 GLU A O 1
ATOM 2191 N N . GLU A 1 286 ? -25.252 22.070 -10.879 1.00 41.97 286 GLU A N 1
ATOM 2192 C CA . GLU A 1 286 ? -23.832 22.180 -10.720 1.00 43.52 286 GLU A CA 1
ATOM 2193 C C . GLU A 1 286 ? -23.493 22.932 -9.469 1.00 48.10 286 GLU A C 1
ATOM 2194 O O . GLU A 1 286 ? -24.281 23.752 -8.996 1.00 46.16 286 GLU A O 1
ATOM 2200 N N . GLY A 1 287 ? -22.307 22.635 -8.945 1.00 44.36 287 GLY A N 1
ATOM 2201 C CA . GLY A 1 287 ? -21.736 23.395 -7.858 1.00 42.39 287 GLY A CA 1
ATOM 2202 C C . GLY A 1 287 ? -22.506 23.347 -6.564 1.00 40.51 287 GLY A C 1
ATOM 2203 O O . GLY A 1 287 ? -22.401 24.284 -5.782 1.00 42.91 287 GLY A O 1
ATOM 2204 N N . VAL A 1 288 ? -23.278 22.283 -6.345 1.00 32.51 288 VAL A N 1
ATOM 2205 C CA . VAL A 1 288 ? -23.926 22.049 -5.053 1.00 42.21 288 VAL A CA 1
ATOM 2206 C C . VAL A 1 288 ? -23.089 21.173 -4.073 1.00 43.52 288 VAL A C 1
ATOM 2207 O O . VAL A 1 288 ? -22.536 20.149 -4.456 1.00 44.67 288 VAL A O 1
ATOM 2211 N N . ILE A 1 289 ? -22.953 21.610 -2.825 1.00 42.67 289 ILE A N 1
ATOM 2212 C CA . ILE A 1 289 ? -22.289 20.811 -1.790 1.00 40.65 289 ILE A CA 1
ATOM 2213 C C . ILE A 1 289 ? -23.255 20.173 -0.795 1.00 47.46 289 ILE A C 1
ATOM 2214 O O . ILE A 1 289 ? -24.025 20.880 -0.150 1.00 50.73 289 ILE A O 1
ATOM 2219 N N . VAL A 1 290 ? -23.203 18.851 -0.641 1.00 44.12 290 VAL A N 1
ATOM 2220 C CA . VAL A 1 290 ? -24.093 18.171 0.302 1.00 45.69 290 VAL A CA 1
ATOM 2221 C C . VAL A 1 290 ? -23.350 17.865 1.610 1.00 50.31 290 VAL A C 1
ATOM 2222 O O . VAL A 1 290 ? -22.189 17.446 1.583 1.00 49.64 290 VAL A O 1
ATOM 2226 N N . CYS A 1 291 ? -23.984 18.118 2.753 1.00 49.91 291 CYS A N 1
ATOM 2227 C CA . CYS A 1 291 ? -23.434 17.661 4.030 1.00 46.98 291 CYS A CA 1
ATOM 2228 C C . CYS A 1 291 ? -24.236 16.494 4.577 1.00 50.34 291 CYS A C 1
ATOM 2229 O O . CYS A 1 291 ? -25.457 16.604 4.749 1.00 50.92 291 CYS A O 1
ATOM 2232 N N . ALA A 1 292 ? -23.542 15.396 4.878 1.00 46.70 292 ALA A N 1
ATOM 2233 C CA . ALA A 1 292 ? -24.189 14.143 5.275 1.00 53.43 292 ALA A CA 1
ATOM 2234 C C . ALA A 1 292 ? -23.404 13.399 6.369 1.00 58.65 292 ALA A C 1
ATOM 2235 O O . ALA A 1 292 ? -22.235 13.698 6.612 1.00 60.39 292 ALA A O 1
ATOM 2237 N N . THR A 1 293 ? -24.036 12.406 6.997 1.00 66.67 293 THR A N 1
ATOM 2238 C CA . THR A 1 293 ? -23.404 11.633 8.075 1.00 66.04 293 THR A CA 1
ATOM 2239 C C . THR A 1 293 ? -22.770 10.356 7.539 1.00 62.67 293 THR A C 1
ATOM 2240 O O . THR A 1 293 ? -21.590 10.094 7.784 1.00 64.50 293 THR A O 1
ATOM 2244 N N . VAL A 1 294 ? -23.596 9.559 6.857 1.00 71.41 294 VAL A N 1
ATOM 2245 C CA . VAL A 1 294 ? -23.218 8.315 6.158 1.00 72.58 294 VAL A CA 1
ATOM 2246 C C . VAL A 1 294 ? -24.400 7.978 5.241 1.00 70.03 294 VAL A C 1
ATOM 2247 O O . VAL A 1 294 ? -25.501 7.704 5.734 1.00 63.61 294 VAL A O 1
ATOM 2251 N N . ALA A 1 295 ? -24.148 7.967 3.925 1.00 74.80 295 ALA A N 1
ATOM 2252 C CA . ALA A 1 295 ? -25.169 7.755 2.881 1.00 75.42 295 ALA A CA 1
ATOM 2253 C C . ALA A 1 295 ? -24.591 7.992 1.477 1.00 69.69 295 ALA A C 1
ATOM 2254 O O . ALA A 1 295 ? -25.135 7.521 0.468 1.00 69.14 295 ALA A O 1
ATOM 2256 N N . ASP A 1 301 ? -24.713 10.011 -5.128 1.00 52.89 301 ASP A N 1
ATOM 2257 C CA . ASP A 1 301 ? -24.213 9.774 -6.485 1.00 62.63 301 ASP A CA 1
ATOM 2258 C C . ASP A 1 301 ? -24.167 11.045 -7.328 1.00 56.08 301 ASP A C 1
ATOM 2259 O O . ASP A 1 301 ? -25.000 11.927 -7.180 1.00 57.99 301 ASP A O 1
ATOM 2264 N N . LYS A 1 302 ? -23.187 11.105 -8.220 1.00 49.09 302 LYS A N 1
ATOM 2265 C CA . LYS A 1 302 ? -22.964 12.239 -9.102 1.00 45.95 302 LYS A CA 1
ATOM 2266 C C . LYS A 1 302 ? -21.644 11.953 -9.795 1.00 42.45 302 LYS A C 1
ATOM 2267 O O . LYS A 1 302 ? -20.694 11.547 -9.142 1.00 45.09 302 LYS A O 1
ATOM 2273 N N . PRO A 1 303 ? -21.563 12.175 -11.112 1.00 42.82 303 PRO A N 1
ATOM 2274 C CA . PRO A 1 303 ? -20.324 11.772 -11.771 1.00 43.47 303 PRO A CA 1
ATOM 2275 C C . PRO A 1 303 ? -19.261 12.835 -11.609 1.00 45.98 303 PRO A C 1
ATOM 2276 O O . PRO A 1 303 ? -18.079 12.597 -11.827 1.00 50.96 303 PRO A O 1
ATOM 2280 N N . ASN A 1 304 ? -19.707 13.963 -11.091 1.00 44.77 304 ASN A N 1
ATOM 2281 C CA . ASN A 1 304 ? -19.128 15.272 -11.282 1.00 40.77 304 ASN A CA 1
ATOM 2282 C C . ASN A 1 304 ? -18.450 15.783 -9.975 1.00 43.39 304 ASN A C 1
ATOM 2283 O O . ASN A 1 304 ? -18.157 16.979 -9.823 1.00 45.65 304 ASN A O 1
ATOM 2288 N N . VAL A 1 305 ? -18.245 14.879 -9.013 1.00 37.88 305 VAL A N 1
ATOM 2289 C CA . VAL A 1 305 ? -17.882 15.258 -7.639 1.00 36.53 305 VAL A CA 1
ATOM 2290 C C . VAL A 1 305 ? -16.384 15.528 -7.425 1.00 35.41 305 VAL A C 1
ATOM 2291 O O . VAL A 1 305 ? -15.540 14.633 -7.505 1.00 30.14 305 VAL A O 1
ATOM 2295 N N . ARG A 1 306 ? -16.079 16.767 -7.064 1.00 35.28 306 ARG A N 1
ATOM 2296 C CA . ARG A 1 306 ? -14.713 17.259 -7.072 1.00 35.99 306 ARG A CA 1
ATOM 2297 C C . ARG A 1 306 ? -13.960 17.077 -5.753 1.00 37.16 306 ARG A C 1
ATOM 2298 O O . ARG A 1 306 ? -12.733 17.061 -5.748 1.00 36.78 306 ARG A O 1
ATOM 2306 N N . PHE A 1 307 ? -14.676 16.962 -4.638 1.00 34.67 307 PHE A N 1
ATOM 2307 C CA . PHE A 1 307 ? -14.021 16.639 -3.381 1.00 32.18 307 PHE A CA 1
ATOM 2308 C C . PHE A 1 307 ? -14.914 15.905 -2.379 1.00 41.01 307 PHE A C 1
ATOM 2309 O O . PHE A 1 307 ? -16.157 16.008 -2.416 1.00 38.18 307 PHE A O 1
ATOM 2317 N N . VAL A 1 308 ? -14.265 15.139 -1.504 1.00 36.04 308 VAL A N 1
ATOM 2318 C CA . VAL A 1 308 ? -14.923 14.627 -0.320 1.00 33.61 308 VAL A CA 1
ATOM 2319 C C . VAL A 1 308 ? -14.138 15.038 0.908 1.00 33.28 308 VAL A C 1
ATOM 2320 O O . VAL A 1 308 ? -12.961 14.691 1.062 1.00 34.06 308 VAL A O 1
ATOM 2324 N N . ALA A 1 309 ? -14.822 15.760 1.791 1.00 34.44 309 ALA A N 1
ATOM 2325 C CA . ALA A 1 309 ? -14.246 16.263 3.021 1.00 33.67 309 ALA A CA 1
ATOM 2326 C C . ALA A 1 309 ? -14.714 15.472 4.227 1.00 37.30 309 ALA A C 1
ATOM 2327 O O . ALA A 1 309 ? -15.913 15.275 4.417 1.00 39.07 309 ALA A O 1
ATOM 2329 N N . HIS A 1 310 ? -13.771 15.069 5.080 1.00 38.20 310 HIS A N 1
ATOM 2330 C CA . HIS A 1 310 ? -14.140 14.448 6.344 1.00 36.49 310 HIS A CA 1
ATOM 2331 C C . HIS A 1 310 ? -13.784 15.379 7.497 1.00 42.05 310 HIS A C 1
ATOM 2332 O O . HIS A 1 310 ? -12.615 15.714 7.696 1.00 40.41 310 HIS A O 1
ATOM 2339 N N . LEU A 1 311 ? -14.794 15.798 8.257 1.00 42.08 311 LEU A N 1
ATOM 2340 C CA . LEU A 1 311 ? -14.567 16.754 9.330 1.00 40.33 311 LEU A CA 1
ATOM 2341 C C . LEU A 1 311 ? -14.557 16.010 10.658 1.00 47.41 311 LEU A C 1
ATOM 2342 O O . LEU A 1 311 ? -14.358 16.597 11.731 1.00 48.33 311 LEU A O 1
ATOM 2347 N N . ASP A 1 312 ? -14.760 14.700 10.563 1.00 41.45 312 ASP A N 1
ATOM 2348 C CA . ASP A 1 312 ? -14.641 13.794 11.693 1.00 47.12 312 ASP A CA 1
ATOM 2349 C C . ASP A 1 312 ? -14.108 12.469 11.171 1.00 48.10 312 ASP A C 1
ATOM 2350 O O . ASP A 1 312 ? -14.124 12.212 9.960 1.00 41.33 312 ASP A O 1
ATOM 2355 N N . LEU A 1 313 ? -13.622 11.635 12.083 1.00 43.69 313 LEU A N 1
ATOM 2356 C CA . LEU A 1 313 ? -13.169 10.311 11.710 1.00 38.64 313 LEU A CA 1
ATOM 2357 C C . LEU A 1 313 ? -14.331 9.472 11.228 1.00 43.05 313 LEU A C 1
ATOM 2358 O O . LEU A 1 313 ? -15.394 9.450 11.858 1.00 44.54 313 LEU A O 1
ATOM 2363 N N . PRO A 1 314 ? -14.131 8.758 10.116 1.00 42.50 314 PRO A N 1
ATOM 2364 C CA . PRO A 1 314 ? -15.129 7.790 9.673 1.00 42.45 314 PRO A CA 1
ATOM 2365 C C . PRO A 1 314 ? -15.185 6.635 10.666 1.00 40.00 314 PRO A C 1
ATOM 2366 O O . PRO A 1 314 ? -14.341 6.595 11.554 1.00 43.40 314 PRO A O 1
ATOM 2370 N N . LYS A 1 315 ? -16.128 5.710 10.520 1.00 40.26 315 LYS A N 1
ATOM 2371 C CA . LYS A 1 315 ? -16.221 4.602 11.470 1.00 43.01 315 LYS A CA 1
ATOM 2372 C C . LYS A 1 315 ? -15.221 3.487 11.145 1.00 44.66 315 LYS A C 1
ATOM 2373 O O . LYS A 1 315 ? -14.882 2.671 11.997 1.00 54.16 315 LYS A O 1
ATOM 2379 N N . SER A 1 316 ? -14.750 3.450 9.910 1.00 41.74 316 SER A N 1
ATOM 2380 C CA . SER A 1 316 ? -13.811 2.429 9.505 1.00 39.53 316 SER A CA 1
ATOM 2381 C C . SER A 1 316 ? -13.094 2.772 8.203 1.00 41.42 316 SER A C 1
ATOM 2382 O O . SER A 1 316 ? -13.468 3.722 7.508 1.00 36.92 316 SER A O 1
ATOM 2385 N N . MET A 1 317 ? -12.084 1.967 7.871 1.00 41.92 317 MET A N 1
ATOM 2386 C CA . MET A 1 317 ? -11.416 2.043 6.577 1.00 37.55 317 MET A CA 1
ATOM 2387 C C . MET A 1 317 ? -12.391 1.708 5.438 1.00 37.75 317 MET A C 1
ATOM 2388 O O . MET A 1 317 ? -12.344 2.328 4.372 1.00 37.84 317 MET A O 1
ATOM 2393 N N . GLU A 1 318 ? -13.252 0.715 5.655 1.00 42.68 318 GLU A N 1
ATOM 2394 C CA . GLU A 1 318 ? -14.283 0.363 4.672 1.00 45.84 318 GLU A CA 1
ATOM 2395 C C . GLU A 1 318 ? -15.153 1.579 4.348 1.00 44.84 318 GLU A C 1
ATOM 2396 O O . GLU A 1 318 ? -15.317 1.943 3.178 1.00 47.41 318 GLU A O 1
ATOM 2402 N N . GLY A 1 319 ? -15.661 2.227 5.398 1.00 37.82 319 GLY A N 1
ATOM 2403 C CA . GLY A 1 319 ? -16.487 3.407 5.247 1.00 40.55 319 GLY A CA 1
ATOM 2404 C C . GLY A 1 319 ? -15.756 4.565 4.604 1.00 39.74 319 GLY A C 1
ATOM 2405 O O . GLY A 1 319 ? -16.300 5.255 3.745 1.00 42.64 319 GLY A O 1
ATOM 2406 N N . TYR A 1 320 ? -14.516 4.770 5.024 1.00 39.13 320 TYR A N 1
ATOM 2407 C CA . TYR A 1 320 ? -13.691 5.839 4.491 1.00 36.69 320 TYR A CA 1
ATOM 2408 C C . TYR A 1 320 ? -13.495 5.637 2.989 1.00 39.75 320 TYR A C 1
ATOM 2409 O O . TYR A 1 320 ? -13.620 6.576 2.190 1.00 39.79 320 TYR A O 1
ATOM 2418 N N . TYR A 1 321 ? -13.201 4.411 2.595 1.00 38.77 321 TYR A N 1
ATOM 2419 C CA . TYR A 1 321 ? -13.012 4.116 1.180 1.00 37.82 321 TYR A CA 1
ATOM 2420 C C . TYR A 1 321 ? -14.304 4.301 0.364 1.00 37.34 321 TYR A C 1
ATOM 2421 O O . TYR A 1 321 ? -14.278 4.815 -0.762 1.00 36.00 321 TYR A O 1
ATOM 2430 N N . GLN A 1 322 ? -15.442 3.897 0.917 1.00 37.31 322 GLN A N 1
ATOM 2431 C CA . GLN A 1 322 ? -16.664 4.026 0.143 1.00 40.01 322 GLN A CA 1
ATOM 2432 C C . GLN A 1 322 ? -16.995 5.516 0.068 1.00 40.14 322 GLN A C 1
ATOM 2433 O O . GLN A 1 322 ? -17.400 6.025 -0.981 1.00 36.87 322 GLN A O 1
ATOM 2439 N N . GLU A 1 323 ? -16.788 6.231 1.168 1.00 39.33 323 GLU A N 1
ATOM 2440 C CA . GLU A 1 323 ? -17.144 7.636 1.174 1.00 36.60 323 GLU A CA 1
ATOM 2441 C C . GLU A 1 323 ? -16.239 8.475 0.253 1.00 33.04 323 GLU A C 1
ATOM 2442 O O . GLU A 1 323 ? -16.727 9.123 -0.646 1.00 32.24 323 GLU A O 1
ATOM 2448 N N . THR A 1 324 ? -14.930 8.431 0.442 1.00 31.75 324 THR A N 1
ATOM 2449 C CA . THR A 1 324 ? -14.039 9.128 -0.461 1.00 32.60 324 THR A CA 1
ATOM 2450 C C . THR A 1 324 ? -14.257 8.678 -1.910 1.00 37.26 324 THR A C 1
ATOM 2451 O O . THR A 1 324 ? -14.032 9.447 -2.856 1.00 33.28 324 THR A O 1
ATOM 2455 N N . GLY A 1 325 ? -14.654 7.417 -2.078 1.00 38.37 325 GLY A N 1
ATOM 2456 C CA . GLY A 1 325 ? -14.794 6.834 -3.392 1.00 33.51 325 GLY A CA 1
ATOM 2457 C C . GLY A 1 325 ? -15.918 7.413 -4.207 1.00 32.83 325 GLY A C 1
ATOM 2458 O O . GLY A 1 325 ? -16.031 7.130 -5.386 1.00 39.16 325 GLY A O 1
ATOM 2459 N N . ARG A 1 326 ? -16.760 8.228 -3.592 1.00 34.54 326 ARG A N 1
ATOM 2460 C CA . ARG A 1 326 ? -17.856 8.848 -4.327 1.00 35.02 326 ARG A CA 1
ATOM 2461 C C . ARG A 1 326 ? -17.376 10.017 -5.132 1.00 39.18 326 ARG A C 1
ATOM 2462 O O . ARG A 1 326 ? -18.146 10.654 -5.853 1.00 50.19 326 ARG A O 1
ATOM 2470 N N . ALA A 1 327 ? -16.084 10.268 -5.048 1.00 36.91 327 ALA A N 1
ATOM 2471 C CA . ALA A 1 327 ? -15.495 11.398 -5.710 1.00 35.65 327 ALA A CA 1
ATOM 2472 C C . ALA A 1 327 ? -14.930 10.951 -7.030 1.00 34.07 327 ALA A C 1
ATOM 2473 O O . ALA A 1 327 ? -14.685 9.776 -7.215 1.00 34.77 327 ALA A O 1
ATOM 2475 N N . GLY A 1 328 ? -14.823 11.888 -7.967 1.00 33.55 328 GLY A N 1
ATOM 2476 C CA . GLY A 1 328 ? -14.125 11.682 -9.208 1.00 31.92 328 GLY A CA 1
ATOM 2477 C C . GLY A 1 328 ? -14.600 10.517 -10.042 1.00 35.50 328 GLY A C 1
ATOM 2478 O O . GLY A 1 328 ? -13.791 9.816 -10.637 1.00 37.77 328 GLY A O 1
ATOM 2479 N N . ARG A 1 329 ? -15.907 10.329 -10.131 1.00 37.68 329 ARG A N 1
ATOM 2480 C CA . ARG A 1 329 ? -16.427 9.189 -10.868 1.00 42.42 329 ARG A CA 1
ATOM 2481 C C . ARG A 1 329 ? -16.458 9.534 -12.345 1.00 43.87 329 ARG A C 1
ATOM 2482 O O . ARG A 1 329 ? -16.930 8.751 -13.166 1.00 42.64 329 ARG A O 1
ATOM 2490 N N . ASP A 1 330 ? -15.972 10.727 -12.676 1.00 42.59 330 ASP A N 1
ATOM 2491 C CA . ASP A 1 330 ? -15.823 11.101 -14.078 1.00 42.62 330 ASP A CA 1
ATOM 2492 C C . ASP A 1 330 ? -14.365 10.972 -14.542 1.00 41.64 330 ASP A C 1
ATOM 2493 O O . ASP A 1 330 ? -14.014 11.428 -15.629 1.00 37.67 330 ASP A O 1
ATOM 2498 N N . GLY A 1 331 ? -13.552 10.286 -13.740 1.00 41.61 331 GLY A N 1
ATOM 2499 C CA . GLY A 1 331 ? -12.146 10.061 -14.041 1.00 42.21 331 GLY A CA 1
ATOM 2500 C C . GLY A 1 331 ? -11.220 11.259 -13.881 1.00 44.90 331 GLY A C 1
ATOM 2501 O O . GLY A 1 331 ? -9.995 11.118 -13.987 1.00 42.95 331 GLY A O 1
ATOM 2502 N N . LEU A 1 332 ? -11.792 12.431 -13.600 1.00 35.68 332 LEU A N 1
ATOM 2503 C CA . LEU A 1 332 ? -11.012 13.660 -13.477 1.00 37.23 332 LEU A CA 1
ATOM 2504 C C . LEU A 1 332 ? -10.461 13.876 -12.041 1.00 37.18 332 LEU A C 1
ATOM 2505 O O . LEU A 1 332 ? -10.891 13.188 -11.103 1.00 32.79 332 LEU A O 1
ATOM 2510 N N . PRO A 1 333 ? -9.470 14.791 -11.873 1.00 33.67 333 PRO A N 1
ATOM 2511 C CA . PRO A 1 333 ? -8.859 14.971 -10.546 1.00 31.53 333 PRO A CA 1
ATOM 2512 C C . PRO A 1 333 ? -9.861 15.351 -9.457 1.00 35.04 333 PRO A C 1
ATOM 2513 O O . PRO A 1 333 ? -10.708 16.223 -9.668 1.00 42.80 333 PRO A O 1
ATOM 2517 N N . SER A 1 334 ? -9.766 14.701 -8.308 1.00 30.64 334 SER A N 1
ATOM 2518 C CA . SER A 1 334 ? -10.585 15.062 -7.181 1.00 31.04 334 SER A CA 1
ATOM 2519 C C . SER A 1 334 ? -9.751 14.865 -5.939 1.00 31.46 334 SER A C 1
ATOM 2520 O O . SER A 1 334 ? -8.765 14.132 -5.973 1.00 34.08 334 SER A O 1
ATOM 2523 N N . THR A 1 335 ? -10.122 15.551 -4.862 1.00 31.21 335 THR A N 1
ATOM 2524 C CA . THR A 1 335 ? -9.378 15.500 -3.612 1.00 29.01 335 THR A CA 1
ATOM 2525 C C . THR A 1 335 ? -10.199 14.858 -2.513 1.00 30.88 335 THR A C 1
ATOM 2526 O O . THR A 1 335 ? -11.374 15.177 -2.343 1.00 28.78 335 THR A O 1
ATOM 2530 N N . ALA A 1 336 ? -9.593 13.958 -1.758 1.00 33.11 336 ALA A N 1
ATOM 2531 C CA . ALA A 1 336 ? -10.204 13.527 -0.521 1.00 26.89 336 ALA A CA 1
ATOM 2532 C C . ALA A 1 336 ? -9.397 14.182 0.563 1.00 29.54 336 ALA A C 1
ATOM 2533 O O . ALA A 1 336 ? -8.182 13.998 0.621 1.00 28.82 336 ALA A O 1
ATOM 2535 N N . TRP A 1 337 ? -10.078 14.995 1.372 1.00 30.96 337 TRP A N 1
ATOM 2536 C CA . TRP A 1 337 ? -9.475 15.886 2.364 1.00 25.73 337 TRP A CA 1
ATOM 2537 C C . TRP A 1 337 ? -10.088 15.596 3.727 1.00 31.43 337 TRP A C 1
ATOM 2538 O O . TRP A 1 337 ? -11.319 15.656 3.880 1.00 29.81 337 TRP A O 1
ATOM 2549 N N . MET A 1 338 ? -9.258 15.238 4.708 1.00 31.18 338 MET A N 1
ATOM 2550 C CA . MET A 1 338 ? -9.758 14.923 6.053 1.00 30.15 338 MET A CA 1
ATOM 2551 C C . MET A 1 338 ? -8.874 15.498 7.167 1.00 33.22 338 MET A C 1
ATOM 2552 O O . MET A 1 338 ? -7.631 15.420 7.150 1.00 28.13 338 MET A O 1
ATOM 2557 N N . VAL A 1 339 ? -9.550 16.065 8.154 1.00 33.75 339 VAL A N 1
ATOM 2558 C CA . VAL A 1 339 ? -8.882 16.516 9.351 1.00 36.89 339 VAL A CA 1
ATOM 2559 C C . VAL A 1 339 ? -9.504 15.812 10.539 1.00 36.30 339 VAL A C 1
ATOM 2560 O O . VAL A 1 339 ? -10.701 15.545 10.587 1.00 35.81 339 VAL A O 1
ATOM 2564 N N . TYR A 1 340 ? -8.656 15.492 11.494 1.00 38.40 340 TYR A N 1
ATOM 2565 C CA . TYR A 1 340 ? -9.103 14.859 12.700 1.00 38.17 340 TYR A CA 1
ATOM 2566 C C . TYR A 1 340 ? -8.137 15.351 13.763 1.00 40.63 340 TYR A C 1
ATOM 2567 O O . TYR A 1 340 ? -7.008 15.769 13.454 1.00 39.26 340 TYR A O 1
ATOM 2576 N N . GLY A 1 341 ? -8.575 15.325 15.010 1.00 41.28 341 GLY A N 1
ATOM 2577 C CA . GLY A 1 341 ? -7.709 15.730 16.090 1.00 45.07 341 GLY A CA 1
ATOM 2578 C C . GLY A 1 341 ? -7.697 14.796 17.280 1.00 52.90 341 GLY A C 1
ATOM 2579 O O . GLY A 1 341 ? -8.366 13.747 17.302 1.00 47.41 341 GLY A O 1
ATOM 2580 N N . LEU A 1 342 ? -6.799 15.134 18.199 1.00 54.42 342 LEU A N 1
ATOM 2581 C CA . LEU A 1 342 ? -7.160 15.342 19.597 1.00 59.49 342 LEU A CA 1
ATOM 2582 C C . LEU A 1 342 ? -8.307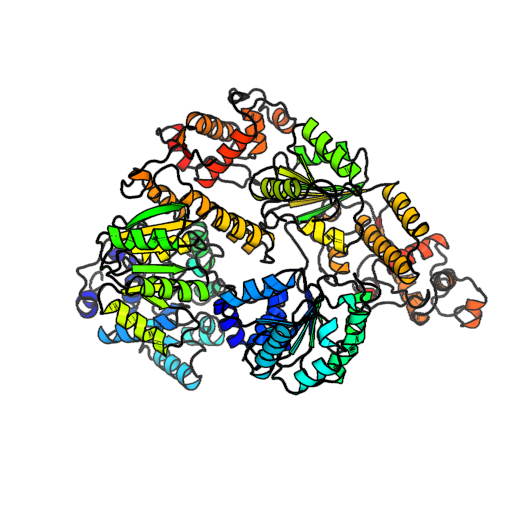 14.524 20.173 1.00 58.11 342 LEU A C 1
ATOM 2583 O O . LEU A 1 342 ? -8.196 13.350 20.540 1.00 55.30 342 LEU A O 1
ATOM 2588 N N . SER A 1 343 ? -9.423 15.250 20.212 1.00 53.10 343 SER A N 1
ATOM 2589 C CA . SER A 1 343 ? -10.674 14.883 20.818 1.00 54.35 343 SER A CA 1
ATOM 2590 C C . SER A 1 343 ? -11.463 13.874 20.016 1.00 52.53 343 SER A C 1
ATOM 2591 O O . SER A 1 343 ? -12.331 13.187 20.571 1.00 50.21 343 SER A O 1
ATOM 2594 N N . ASP A 1 344 ? -11.192 13.798 18.717 1.00 47.76 344 ASP A N 1
ATOM 2595 C CA . ASP A 1 344 ? -11.919 12.839 17.903 1.00 50.44 344 ASP A CA 1
ATOM 2596 C C . ASP A 1 344 ? -11.580 11.423 18.325 1.00 48.97 344 ASP A C 1
ATOM 2597 O O . ASP A 1 344 ? -12.492 10.610 18.499 1.00 49.67 344 ASP A O 1
ATOM 2602 N N . VAL A 1 345 ? -10.295 11.139 18.546 1.00 47.22 345 VAL A N 1
ATOM 2603 C CA . VAL A 1 345 ? -9.885 9.787 18.911 1.00 45.41 345 VAL A CA 1
ATOM 2604 C C . VAL A 1 345 ? -10.354 9.452 20.307 1.00 50.24 345 VAL A C 1
ATOM 2605 O O . VAL A 1 345 ? -10.840 8.344 20.562 1.00 48.88 345 VAL A O 1
ATOM 2609 N N . VAL A 1 346 ? -10.226 10.428 21.202 1.00 56.36 346 VAL A N 1
ATOM 2610 C CA . VAL A 1 346 ? -10.685 10.281 22.584 1.00 53.81 346 VAL A CA 1
ATOM 2611 C C . VAL A 1 346 ? -12.187 10.012 22.648 1.00 48.44 346 VAL A C 1
ATOM 2612 O O . VAL A 1 346 ? -12.624 9.086 23.321 1.00 53.32 346 VAL A O 1
ATOM 2616 N N . ASN A 1 347 ? -12.967 10.801 21.920 1.00 51.25 347 ASN A N 1
ATOM 2617 C CA . ASN A 1 347 ? -14.415 10.652 21.940 1.00 56.82 347 ASN A CA 1
ATOM 2618 C C . ASN A 1 347 ? -14.791 9.259 21.462 1.00 56.91 347 ASN A C 1
ATOM 2619 O O . ASN A 1 347 ? -15.664 8.609 22.046 1.00 59.53 347 ASN A O 1
ATOM 2624 N N . VAL A 1 348 ? -14.088 8.786 20.435 1.00 52.17 348 VAL A N 1
ATOM 2625 C CA . VAL A 1 348 ? -14.350 7.467 19.882 1.00 50.38 348 VAL A CA 1
ATOM 2626 C C . VAL A 1 348 ? -14.026 6.346 20.849 1.00 51.11 348 VAL A C 1
ATOM 2627 O O . VAL A 1 348 ? -14.834 5.443 21.041 1.00 51.08 348 VAL A O 1
ATOM 2631 N N . ARG A 1 349 ? -12.858 6.415 21.480 1.00 52.54 349 ARG A N 1
ATOM 2632 C CA . ARG A 1 349 ? -12.434 5.340 22.375 1.00 53.50 349 ARG A CA 1
ATOM 2633 C C . ARG A 1 349 ? -13.333 5.303 23.608 1.00 56.69 349 ARG A C 1
ATOM 2634 O O . ARG A 1 349 ? -13.498 4.240 24.225 1.00 57.40 349 ARG A O 1
ATOM 2642 N N . ARG A 1 350 ? -13.944 6.442 23.947 1.00 56.45 350 ARG A N 1
ATOM 2643 C CA . ARG A 1 350 ? -14.851 6.468 25.095 1.00 60.49 350 ARG A CA 1
ATOM 2644 C C . ARG A 1 350 ? -16.167 5.764 24.763 1.00 63.07 350 ARG A C 1
ATOM 2645 O O . ARG A 1 350 ? -16.669 4.976 25.559 1.00 67.85 350 ARG A O 1
ATOM 2653 N N . MET A 1 351 ? -16.687 5.989 23.561 1.00 60.87 351 MET A N 1
ATOM 2654 C CA . MET A 1 351 ? -17.896 5.305 23.126 1.00 62.88 351 MET A CA 1
ATOM 2655 C C . MET A 1 351 ? -17.710 3.801 22.985 1.00 70.92 351 MET A C 1
ATOM 2656 O O . MET A 1 351 ? -18.626 3.045 23.307 1.00 76.27 351 MET A O 1
ATOM 2661 N N . LEU A 1 352 ? -16.551 3.360 22.494 1.00 63.30 352 LEU A N 1
ATOM 2662 C CA . LEU A 1 352 ? -16.288 1.934 22.472 1.00 62.69 352 LEU A CA 1
ATOM 2663 C C . LEU A 1 352 ? -16.391 1.422 23.894 1.00 65.11 352 LEU A C 1
ATOM 2664 O O . LEU A 1 352 ? -16.994 0.376 24.137 1.00 68.56 352 LEU A O 1
ATOM 2669 N N . ALA A 1 353 ? -15.833 2.178 24.834 1.00 63.18 353 ALA A N 1
ATOM 2670 C CA . ALA A 1 353 ? -15.825 1.757 26.234 1.00 69.18 353 ALA A CA 1
ATOM 2671 C C . ALA A 1 353 ? -17.223 1.748 26.902 1.00 75.27 353 ALA A C 1
ATOM 2672 O O . ALA A 1 353 ? -17.541 0.844 27.692 1.00 77.88 353 ALA A O 1
ATOM 2674 N N . GLN A 1 354 ? -18.076 2.703 26.547 1.00 70.91 354 GLN A N 1
ATOM 2675 C CA . GLN A 1 354 ? -19.405 2.771 27.150 1.00 71.90 354 GLN A CA 1
ATOM 2676 C C . GLN A 1 354 ? -20.455 2.066 26.304 1.00 68.36 354 GLN A C 1
ATOM 2677 O O . GLN A 1 354 ? -21.640 2.141 26.582 1.00 75.72 354 GLN A O 1
ATOM 2683 N N . SER A 1 355 ? -20.001 1.380 25.269 1.00 72.28 355 SER A N 1
ATOM 2684 C CA . SER A 1 355 ? -20.873 0.622 24.390 1.00 69.08 355 SER A CA 1
ATOM 2685 C C . SER A 1 355 ? -21.334 -0.619 25.159 1.00 74.46 355 SER A C 1
ATOM 2686 O O . SER A 1 355 ? -20.650 -1.070 26.088 1.00 70.18 355 SER A O 1
ATOM 2689 N N . ASP A 1 356 ? -22.513 -1.140 24.826 1.00 76.40 356 ASP A N 1
ATOM 2690 C CA . ASP A 1 356 ? -22.997 -2.347 25.492 1.00 77.41 356 ASP A CA 1
ATOM 2691 C C . ASP A 1 356 ? -22.867 -3.540 24.547 1.00 77.38 356 ASP A C 1
ATOM 2692 O O . ASP A 1 356 ? -23.405 -4.615 24.791 1.00 79.16 356 ASP A O 1
ATOM 2697 N N . ALA A 1 357 ? -22.097 -3.343 23.487 1.00 74.28 357 ALA A N 1
ATOM 2698 C CA . ALA A 1 357 ? -21.869 -4.363 22.482 1.00 71.83 357 ALA A CA 1
ATOM 2699 C C . ALA A 1 357 ? -21.262 -5.633 23.087 1.00 73.55 357 ALA A C 1
ATOM 2700 O O . ALA A 1 357 ? -20.728 -5.598 24.197 1.00 68.08 357 ALA A O 1
ATOM 2702 N N . PRO A 1 358 ? -21.435 -6.777 22.397 1.00 76.15 358 PRO A N 1
ATOM 2703 C CA . PRO A 1 358 ? -20.799 -8.059 22.717 1.00 67.51 358 PRO A CA 1
ATOM 2704 C C . PRO A 1 358 ? -19.299 -8.067 22.502 1.00 63.87 358 PRO A C 1
ATOM 2705 O O . PRO A 1 358 ? -18.755 -7.262 21.756 1.00 60.43 358 PRO A O 1
ATOM 2709 N N . GLU A 1 359 ? -18.654 -9.032 23.139 1.00 67.59 359 GLU A N 1
ATOM 2710 C CA . GLU A 1 359 ? -17.209 -9.098 23.206 1.00 60.74 359 GLU A CA 1
ATOM 2711 C C . GLU A 1 359 ? -16.502 -8.959 21.863 1.00 58.35 359 GLU A C 1
ATOM 2712 O O . GLU A 1 359 ? -15.620 -8.122 21.714 1.00 54.88 359 GLU A O 1
ATOM 2718 N N . GLU A 1 360 ? -16.941 -9.716 20.864 1.00 68.49 360 GLU A N 1
ATOM 2719 C CA . GLU A 1 360 ? -16.261 -9.702 19.568 1.00 65.76 360 GLU A CA 1
ATOM 2720 C C . GLU A 1 360 ? -16.531 -8.427 18.798 1.00 59.74 360 GLU A C 1
ATOM 2721 O O . GLU A 1 360 ? -15.719 -8.029 17.984 1.00 62.93 360 GLU A O 1
ATOM 2727 N N . VAL A 1 361 ? -17.634 -7.753 19.084 1.00 57.58 361 VAL A N 1
ATOM 2728 C CA . VAL A 1 361 ? -17.907 -6.496 18.407 1.00 61.24 361 VAL A CA 1
ATOM 2729 C C . VAL A 1 361 ? -16.997 -5.392 18.967 1.00 61.98 361 VAL A C 1
ATOM 2730 O O . VAL A 1 361 ? -16.525 -4.525 18.226 1.00 62.35 361 VAL A O 1
ATOM 2734 N N . LYS A 1 362 ? -16.760 -5.429 20.276 1.00 63.16 362 LYS A N 1
ATOM 2735 C CA . LYS A 1 362 ? -15.784 -4.547 20.919 1.00 62.00 362 LYS A CA 1
ATOM 2736 C C . LYS A 1 362 ? -14.363 -4.833 20.413 1.00 58.07 362 LYS A C 1
ATOM 2737 O O . LYS A 1 362 ? -13.517 -3.933 20.353 1.00 58.86 362 LYS A O 1
ATOM 2743 N N . ARG A 1 363 ? -14.108 -6.097 20.091 1.00 49.52 363 ARG A N 1
ATOM 2744 C CA . ARG A 1 363 ? -12.822 -6.514 19.587 1.00 49.29 363 ARG A CA 1
ATOM 2745 C C . ARG A 1 363 ? -12.620 -6.028 18.157 1.00 55.54 363 ARG A C 1
ATOM 2746 O O . ARG A 1 363 ? -11.563 -5.497 17.819 1.00 58.71 363 ARG A O 1
ATOM 2754 N N . VAL A 1 364 ? -13.644 -6.203 17.329 1.00 51.63 364 VAL A N 1
ATOM 2755 C CA . VAL A 1 364 ? -13.635 -5.721 15.959 1.00 53.37 364 VAL A CA 1
ATOM 2756 C C . VAL A 1 364 ? -13.518 -4.191 15.887 1.00 52.12 364 VAL A C 1
ATOM 2757 O O . VAL A 1 364 ? -12.656 -3.679 15.173 1.00 52.68 364 VAL A O 1
ATOM 2761 N N . GLU A 1 365 ? -14.360 -3.466 16.628 1.00 52.98 365 GLU A N 1
ATOM 2762 C CA . GLU A 1 365 ? -14.351 -1.995 16.597 1.00 56.14 365 GLU A CA 1
ATOM 2763 C C . GLU A 1 365 ? -12.979 -1.404 17.015 1.00 53.95 365 GLU A C 1
ATOM 2764 O O . GLU A 1 365 ? -12.593 -0.324 16.579 1.00 51.36 365 GLU A O 1
ATOM 2770 N N . ALA A 1 366 ? -12.241 -2.120 17.851 1.00 47.19 366 ALA A N 1
ATOM 2771 C CA . ALA A 1 366 ? -10.956 -1.639 18.315 1.00 46.28 366 ALA A CA 1
ATOM 2772 C C . ALA A 1 366 ? -9.864 -1.810 17.256 1.00 49.79 366 ALA A C 1
ATOM 2773 O O . ALA A 1 366 ? -8.925 -1.007 17.191 1.00 46.57 366 ALA A O 1
ATOM 2775 N N . SER A 1 367 ? -9.938 -2.877 16.465 1.00 42.64 367 SER A N 1
ATOM 2776 C CA . SER A 1 367 ? -8.964 -3.019 15.399 1.00 45.76 367 SER A CA 1
ATOM 2777 C C . SER A 1 367 ? -9.392 -2.170 14.202 1.00 46.71 367 SER A C 1
ATOM 2778 O O . SER A 1 367 ? -8.532 -1.684 13.460 1.00 43.02 367 SER A O 1
ATOM 2781 N N . LYS A 1 368 ? -10.705 -1.997 14.007 1.00 46.44 368 LYS A N 1
ATOM 2782 C CA . LYS A 1 368 ? -11.188 -1.109 12.950 1.00 40.12 368 LYS A CA 1
ATOM 2783 C C . LYS A 1 368 ? -10.530 0.229 13.117 1.00 39.77 368 LYS A C 1
ATOM 2784 O O . LYS A 1 368 ? -9.967 0.770 12.169 1.00 39.70 368 LYS A O 1
ATOM 2790 N N . LEU A 1 369 ? -10.579 0.728 14.351 1.00 40.63 369 LEU A N 1
ATOM 2791 C CA . LEU A 1 369 ? -10.010 2.013 14.724 1.00 35.66 369 LEU A CA 1
ATOM 2792 C C . LEU A 1 369 ? -8.489 2.009 14.606 1.00 35.32 369 LEU A C 1
ATOM 2793 O O . LEU A 1 369 ? -7.897 3.001 14.197 1.00 36.38 369 LEU A O 1
ATOM 2798 N N . ASP A 1 370 ? -7.854 0.907 15.000 1.00 38.56 370 ASP A N 1
ATOM 2799 C CA . ASP A 1 370 ? -6.396 0.810 14.930 1.00 35.65 370 ASP A CA 1
ATOM 2800 C C . ASP A 1 370 ? -5.944 0.864 13.478 1.00 36.08 370 ASP A C 1
ATOM 2801 O O . ASP A 1 370 ? -4.935 1.493 13.143 1.00 32.74 370 ASP A O 1
ATOM 2806 N N . ALA A 1 371 ? -6.701 0.192 12.624 1.00 31.50 371 ALA A N 1
ATOM 2807 C CA . ALA A 1 371 ? -6.417 0.208 11.227 1.00 28.63 371 ALA A CA 1
ATOM 2808 C C . ALA A 1 371 ? -6.491 1.652 10.745 1.00 37.58 371 ALA A C 1
ATOM 2809 O O . ALA A 1 371 ? -5.538 2.160 10.133 1.00 36.55 371 ALA A O 1
ATOM 2811 N N . LEU A 1 372 ? -7.594 2.327 11.075 1.00 31.85 372 LEU A N 1
ATOM 2812 C CA . LEU A 1 372 ? -7.835 3.661 10.563 1.00 30.95 372 LEU A CA 1
ATOM 2813 C C . LEU A 1 372 ? -6.755 4.657 11.010 1.00 34.34 372 LEU A C 1
ATOM 2814 O O . LEU A 1 372 ? -6.162 5.365 10.188 1.00 29.94 372 LEU A O 1
ATOM 2819 N N . LEU A 1 373 ? -6.467 4.652 12.312 1.00 39.03 373 LEU A N 1
ATOM 2820 C CA . LEU A 1 373 ? -5.402 5.463 12.891 1.00 33.80 373 LEU A CA 1
ATOM 2821 C C . LEU A 1 373 ? -4.034 5.166 12.270 1.00 34.19 373 LEU A C 1
ATOM 2822 O O . LEU A 1 373 ? -3.232 6.075 12.034 1.00 33.91 373 LEU A O 1
ATOM 2827 N N . THR A 1 374 ? -3.758 3.901 11.994 1.00 33.48 374 THR A N 1
ATOM 2828 C CA . THR A 1 374 ? -2.502 3.556 11.345 1.00 28.42 374 THR A CA 1
ATOM 2829 C C . THR A 1 374 ? -2.423 4.200 9.963 1.00 32.06 374 THR A C 1
ATOM 2830 O O . THR A 1 374 ? -1.365 4.682 9.567 1.00 32.12 374 THR A O 1
ATOM 2834 N N . TYR A 1 375 ? -3.544 4.229 9.236 1.00 34.23 375 TYR A N 1
ATOM 2835 C CA . TYR A 1 375 ? -3.599 4.914 7.944 1.00 28.79 375 TYR A CA 1
ATOM 2836 C C . TYR A 1 375 ? -3.433 6.419 8.136 1.00 33.27 375 TYR A C 1
ATOM 2837 O O . TYR A 1 375 ? -2.688 7.060 7.394 1.00 37.81 375 TYR A O 1
ATOM 2846 N N . CYS A 1 376 ? -4.114 6.993 9.123 1.00 28.81 376 CYS A N 1
ATOM 2847 C CA . CYS A 1 376 ? -3.987 8.433 9.359 1.00 33.84 376 CYS A CA 1
ATOM 2848 C C . CYS A 1 376 ? -2.538 8.842 9.632 1.00 31.01 376 CYS A C 1
ATOM 2849 O O . CYS A 1 376 ? -2.122 9.943 9.297 1.00 31.90 376 CYS A O 1
ATOM 2852 N N . GLU A 1 377 ? -1.781 7.961 10.260 1.00 35.33 377 GLU A N 1
ATOM 2853 C CA . GLU A 1 377 ? -0.432 8.296 10.721 1.00 37.00 377 GLU A CA 1
ATOM 2854 C C . GLU A 1 377 ? 0.699 7.920 9.776 1.00 31.84 377 GLU A C 1
ATOM 2855 O O . GLU A 1 377 ? 1.871 7.929 10.182 1.00 33.51 377 GLU A O 1
ATOM 2861 N N . ALA A 1 378 ? 0.363 7.561 8.542 1.00 25.80 378 ALA A N 1
ATOM 2862 C CA . ALA A 1 378 ? 1.362 7.007 7.627 1.00 26.46 378 ALA A CA 1
ATOM 2863 C C . ALA A 1 378 ? 2.597 7.883 7.485 1.00 33.95 378 ALA A C 1
ATOM 2864 O O . ALA A 1 378 ? 2.522 9.117 7.379 1.00 33.95 378 ALA A O 1
ATOM 2866 N N . ALA A 1 379 ? 3.755 7.240 7.533 1.00 38.97 379 ALA A N 1
ATOM 2867 C CA . ALA A 1 379 ? 5.008 7.972 7.435 1.00 31.87 379 ALA A CA 1
ATOM 2868 C C . ALA A 1 379 ? 5.490 7.837 6.001 1.00 30.77 379 ALA A C 1
ATOM 2869 O O . ALA A 1 379 ? 6.300 8.597 5.515 1.00 35.77 379 ALA A O 1
ATOM 2871 N N . THR A 1 380 ? 4.899 6.887 5.308 1.00 32.38 380 THR A N 1
ATOM 2872 C CA . THR A 1 380 ? 5.124 6.692 3.891 1.00 31.40 380 THR A CA 1
ATOM 2873 C C . THR A 1 380 ? 3.771 6.720 3.213 1.00 28.91 380 THR A C 1
ATOM 2874 O O . THR A 1 380 ? 2.754 6.603 3.880 1.00 31.49 380 THR A O 1
ATOM 2878 N N . CYS A 1 381 ? 3.776 6.872 1.896 1.00 31.26 381 CYS A N 1
ATOM 2879 C CA . CYS A 1 381 ? 2.574 6.939 1.036 1.00 33.98 381 CYS A CA 1
ATOM 2880 C C . CYS A 1 381 ? 1.268 6.435 1.646 1.00 33.65 381 CYS A C 1
ATOM 2881 O O . CYS A 1 381 ? 1.190 5.267 2.045 1.00 38.00 381 CYS A O 1
ATOM 2884 N N . ARG A 1 382 ? 0.263 7.308 1.755 1.00 32.82 382 ARG A N 1
ATOM 2885 C CA . ARG A 1 382 ? -1.032 6.907 2.323 1.00 31.90 382 ARG A CA 1
ATOM 2886 C C . ARG A 1 382 ? -1.722 5.854 1.483 1.00 31.33 382 ARG A C 1
ATOM 2887 O O . ARG A 1 382 ? -2.375 4.976 2.024 1.00 29.70 382 ARG A O 1
ATOM 2895 N N . ARG A 1 383 ? -1.617 5.993 0.160 1.00 28.61 383 ARG A N 1
ATOM 2896 C CA . ARG A 1 383 ? -2.355 5.147 -0.766 1.00 27.32 383 ARG A CA 1
ATOM 2897 C C . ARG A 1 383 ? -1.922 3.695 -0.576 1.00 31.32 383 ARG A C 1
ATOM 2898 O O . ARG A 1 383 ? -2.764 2.825 -0.401 1.00 30.79 383 ARG A O 1
ATOM 2906 N N . GLN A 1 384 ? -0.609 3.461 -0.519 1.00 32.58 384 GLN A N 1
ATOM 2907 C CA . GLN A 1 384 ? -0.078 2.132 -0.248 1.00 30.54 384 GLN A CA 1
ATOM 2908 C C . GLN A 1 384 ? -0.703 1.524 1.006 1.00 31.28 384 GLN A C 1
ATOM 2909 O O . GLN A 1 384 ? -1.125 0.360 0.981 1.00 37.43 384 GLN A O 1
ATOM 2915 N N . VAL A 1 385 ? -0.792 2.292 2.086 1.00 28.19 385 VAL A N 1
ATOM 2916 C CA . VAL A 1 385 ? -1.355 1.768 3.327 1.00 25.98 385 VAL A CA 1
ATOM 2917 C C . VAL A 1 385 ? -2.828 1.438 3.179 1.00 29.72 385 VAL A C 1
ATOM 2918 O O . VAL A 1 385 ? -3.287 0.411 3.678 1.00 31.77 385 VAL A O 1
ATOM 2922 N N . LEU A 1 386 ? -3.564 2.317 2.497 1.00 34.35 386 LEU A N 1
ATOM 2923 C CA . LEU A 1 386 ? -5.019 2.176 2.289 1.00 33.22 386 LEU A CA 1
ATOM 2924 C C . LEU A 1 386 ? -5.364 0.934 1.484 1.00 33.57 386 LEU A C 1
ATOM 2925 O O . LEU A 1 386 ? -6.224 0.151 1.874 1.00 32.55 386 LEU A O 1
ATOM 2930 N N . LEU A 1 387 ? -4.639 0.742 0.387 1.00 34.08 387 LEU A N 1
ATOM 2931 C CA . LEU A 1 387 ? -4.896 -0.335 -0.550 1.00 32.85 387 LEU A CA 1
ATOM 2932 C C . LEU A 1 387 ? -4.499 -1.673 0.072 1.00 39.81 387 LEU A C 1
ATOM 2933 O O . LEU A 1 387 ? -5.141 -2.700 -0.185 1.00 39.86 387 LEU A O 1
ATOM 2938 N N . HIS A 1 388 ? -3.483 -1.648 0.937 1.00 40.71 388 HIS A N 1
ATOM 2939 C CA . HIS A 1 388 ? -3.012 -2.850 1.621 1.00 38.18 388 HIS A CA 1
ATOM 2940 C C . HIS A 1 388 ? -4.104 -3.453 2.519 1.00 38.96 388 HIS A C 1
ATOM 2941 O O . HIS A 1 388 ? -4.237 -4.671 2.643 1.00 42.67 388 HIS A O 1
ATOM 2948 N N . TYR A 1 389 ? -4.903 -2.593 3.129 1.00 37.91 389 TYR A N 1
ATOM 2949 C CA . TYR A 1 389 ? -6.009 -3.038 3.966 1.00 37.85 389 TYR A CA 1
ATOM 2950 C C . TYR A 1 389 ? -6.987 -3.911 3.161 1.00 42.74 389 TYR A C 1
ATOM 2951 O O . TYR A 1 389 ? -7.607 -4.822 3.696 1.00 45.73 389 TYR A O 1
ATOM 2960 N N . PHE A 1 390 ? -7.107 -3.644 1.866 1.00 40.52 390 PHE A N 1
ATOM 2961 C CA . PHE A 1 390 ? -8.021 -4.411 1.033 1.00 44.54 390 PHE A CA 1
ATOM 2962 C C . PHE A 1 390 ? -7.274 -5.527 0.299 1.00 45.52 390 PHE A C 1
ATOM 2963 O O . PHE A 1 390 ? -7.829 -6.169 -0.588 1.00 47.08 390 PHE A O 1
ATOM 2971 N N . GLY A 1 391 ? -6.032 -5.782 0.687 1.00 39.75 391 GLY A N 1
ATOM 2972 C CA . GLY A 1 391 ? -5.289 -6.871 0.094 1.00 36.37 391 GLY A CA 1
ATOM 2973 C C . GLY A 1 391 ? -4.581 -6.546 -1.204 1.00 40.00 391 GLY A C 1
ATOM 2974 O O . GLY A 1 391 ? -4.019 -7.432 -1.843 1.00 45.25 391 GLY A O 1
ATOM 2975 N N . GLU A 1 392 ? -4.605 -5.285 -1.613 1.00 37.81 392 GLU A N 1
ATOM 2976 C CA . GLU A 1 392 ? -3.865 -4.869 -2.799 1.00 37.82 392 GLU A CA 1
ATOM 2977 C C . GLU A 1 392 ? -2.520 -4.276 -2.384 1.00 44.65 392 GLU A C 1
ATOM 2978 O O . GLU A 1 392 ? -2.464 -3.467 -1.461 1.00 47.08 392 GLU A O 1
ATOM 2984 N N . GLU A 1 393 ? -1.436 -4.699 -3.041 1.00 48.61 393 GLU A N 1
ATOM 2985 C CA . GLU A 1 393 ? -0.103 -4.167 -2.755 1.00 43.48 393 GLU A CA 1
ATOM 2986 C C . GLU A 1 393 ? 0.355 -3.277 -3.908 1.00 48.50 393 GLU A C 1
ATOM 2987 O O . GLU A 1 393 ? 0.559 -3.754 -5.015 1.00 53.93 393 GLU A O 1
ATOM 2993 N N . LEU A 1 394 ? 0.524 -1.983 -3.649 1.00 52.82 394 LEU A N 1
ATOM 2994 C CA . LEU A 1 394 ? 0.995 -1.062 -4.683 1.00 49.80 394 LEU A CA 1
ATOM 2995 C C . LEU A 1 394 ? 2.508 -0.901 -4.566 1.00 47.38 394 LEU A C 1
ATOM 2996 O O . LEU A 1 394 ? 2.999 -0.238 -3.663 1.00 47.82 394 LEU A O 1
ATOM 3001 N N . SER A 1 395 ? 3.245 -1.462 -5.510 1.00 57.70 395 SER A N 1
ATOM 3002 C CA . SER A 1 395 ? 4.693 -1.626 -5.352 1.00 59.37 395 SER A CA 1
ATOM 3003 C C . SER A 1 395 ? 5.405 -0.320 -5.028 1.00 50.93 395 SER A C 1
ATOM 3004 O O . SER A 1 395 ? 6.238 -0.256 -4.122 1.00 56.26 395 SER A O 1
ATOM 3007 N N . GLU A 1 396 ? 5.055 0.722 -5.762 1.00 50.51 396 GLU A N 1
ATOM 3008 C CA . GLU A 1 396 ? 5.766 1.983 -5.672 1.00 50.93 396 GLU A CA 1
ATOM 3009 C C . GLU A 1 396 ? 4.843 3.078 -5.092 1.00 49.72 396 GLU A C 1
ATOM 3010 O O . GLU A 1 396 ? 3.618 3.015 -5.256 1.00 45.73 396 GLU A O 1
ATOM 3016 N N . PRO A 1 397 ? 5.423 4.047 -4.353 1.00 50.63 397 PRO A N 1
ATOM 3017 C CA . PRO A 1 397 ? 4.700 5.227 -3.859 1.00 44.72 397 PRO A CA 1
ATOM 3018 C C . PRO A 1 397 ? 3.903 5.904 -4.967 1.00 41.05 397 PRO A C 1
ATOM 3019 O O . PRO A 1 397 ? 4.356 5.915 -6.111 1.00 42.48 397 PRO A O 1
ATOM 3023 N N . CYS A 1 398 ? 2.730 6.434 -4.643 1.00 36.26 398 CYS A N 1
ATOM 3024 C CA . CYS A 1 398 ? 1.822 6.881 -5.691 1.00 38.10 398 CYS A CA 1
ATOM 3025 C C . CYS A 1 398 ? 2.155 8.263 -6.275 1.00 39.62 398 CYS A C 1
ATOM 3026 O O . CYS A 1 398 ? 2.012 8.467 -7.477 1.00 40.70 398 CYS A O 1
ATOM 3029 N N . GLY A 1 399 ? 2.621 9.201 -5.453 1.00 35.94 399 GLY A N 1
ATOM 3030 C CA . GLY A 1 399 ? 2.910 10.525 -5.970 1.00 34.29 399 GLY A CA 1
ATOM 3031 C C . GLY A 1 399 ? 1.669 11.395 -6.080 1.00 35.98 399 GLY A C 1
ATOM 3032 O O . GLY A 1 399 ? 1.693 12.464 -6.691 1.00 37.18 399 GLY A O 1
ATOM 3033 N N . ASN A 1 400 ? 0.564 10.926 -5.515 1.00 34.24 400 ASN A N 1
ATOM 3034 C CA . ASN A 1 400 ? -0.649 11.720 -5.501 1.00 30.46 400 ASN A CA 1
ATOM 3035 C C . ASN A 1 400 ? -1.326 11.623 -4.139 1.00 33.66 400 ASN A C 1
ATOM 3036 O O . ASN A 1 400 ? -2.548 11.527 -4.044 1.00 33.69 400 ASN A O 1
ATOM 3041 N N . CYS A 1 401 ? -0.533 11.682 -3.077 1.00 31.79 401 CYS A N 1
ATOM 3042 C CA . CYS A 1 401 ? -1.105 11.791 -1.743 1.00 34.35 401 CYS A CA 1
ATOM 3043 C C . CYS A 1 401 ? -0.282 12.807 -0.954 1.00 34.14 401 CYS A C 1
ATOM 3044 O O . CYS A 1 401 ? 0.842 13.147 -1.357 1.00 31.95 401 CYS A O 1
ATOM 3047 N N . ASP A 1 402 ? -0.856 13.344 0.120 1.00 27.58 402 ASP A N 1
ATOM 3048 C CA . ASP A 1 402 ? -0.162 14.387 0.855 1.00 30.57 402 ASP A CA 1
ATOM 3049 C C . ASP A 1 402 ? 1.146 13.905 1.464 1.00 34.41 402 ASP A C 1
ATOM 3050 O O . ASP A 1 402 ? 2.091 14.671 1.549 1.00 39.73 402 ASP A O 1
ATOM 3055 N N . VAL A 1 403 ? 1.229 12.639 1.852 1.00 33.27 403 VAL A N 1
ATOM 3056 C CA . VAL A 1 403 ? 2.487 12.106 2.361 1.00 31.33 403 VAL A CA 1
ATOM 3057 C C . VAL A 1 403 ? 3.565 12.075 1.282 1.00 32.75 403 VAL A C 1
ATOM 3058 O O . VAL A 1 403 ? 4.697 12.507 1.517 1.00 30.95 403 VAL A O 1
ATOM 3062 N N . CYS A 1 404 ? 3.194 11.583 0.096 1.00 34.00 404 CYS A N 1
ATOM 3063 C CA . CYS A 1 404 ? 4.094 11.514 -1.059 1.00 29.22 404 CYS A CA 1
ATOM 3064 C C . CYS A 1 404 ? 4.589 12.907 -1.484 1.00 33.47 404 CYS A C 1
ATOM 3065 O O . CYS A 1 404 ? 5.777 13.099 -1.755 1.00 28.62 404 CYS A O 1
ATOM 3068 N N . LEU A 1 405 ? 3.669 13.875 -1.515 1.00 32.43 405 LEU A N 1
ATOM 3069 C CA . LEU A 1 405 ? 3.958 15.202 -2.040 1.00 35.08 405 LEU A CA 1
ATOM 3070 C C . LEU A 1 405 ? 4.619 16.104 -0.996 1.00 36.25 405 LEU A C 1
ATOM 3071 O O . LEU A 1 405 ? 5.431 16.967 -1.320 1.00 39.68 405 LEU A O 1
ATOM 3076 N N . ASN A 1 406 ? 4.305 15.880 0.267 1.00 38.48 406 ASN A N 1
ATOM 3077 C CA . ASN A 1 406 ? 4.896 16.683 1.325 1.00 38.74 406 ASN A CA 1
ATOM 3078 C C . ASN A 1 406 ? 5.372 15.765 2.424 1.00 33.86 406 ASN A C 1
ATOM 3079 O O . ASN A 1 406 ? 4.737 15.658 3.470 1.00 33.21 406 ASN A O 1
ATOM 3084 N N . PRO A 1 407 ? 6.499 15.090 2.161 1.00 32.44 407 PRO A N 1
ATOM 3085 C CA . PRO A 1 407 ? 7.044 14.050 3.036 1.00 35.62 407 PRO A CA 1
ATOM 3086 C C . PRO A 1 407 ? 7.276 14.562 4.448 1.00 40.79 407 PRO A C 1
ATOM 3087 O O . PRO A 1 407 ? 7.945 15.588 4.590 1.00 42.21 407 PRO A O 1
ATOM 3091 N N . PRO A 1 408 ? 6.727 13.870 5.474 1.00 42.93 408 PRO A N 1
ATOM 3092 C CA . PRO A 1 408 ? 6.974 14.350 6.836 1.00 38.96 408 PRO A CA 1
ATOM 3093 C C . PRO A 1 408 ? 8.366 13.922 7.303 1.00 40.02 408 PRO A C 1
ATOM 3094 O O . PRO A 1 408 ? 8.986 13.098 6.627 1.00 38.99 408 PRO A O 1
ATOM 3098 N N . ARG A 1 409 ? 8.861 14.465 8.414 1.00 41.61 409 ARG A N 1
ATOM 3099 C CA . ARG A 1 409 ? 10.176 14.056 8.905 1.00 41.21 409 ARG A CA 1
ATOM 3100 C C . ARG A 1 409 ? 10.018 12.697 9.593 1.00 51.20 409 ARG A C 1
ATOM 3101 O O . ARG A 1 409 ? 9.060 12.470 10.368 1.00 43.51 409 ARG A O 1
ATOM 3109 N N . VAL A 1 410 ? 10.919 11.770 9.265 1.00 42.98 410 VAL A N 1
ATOM 3110 C CA . VAL A 1 410 ? 10.757 10.415 9.752 1.00 37.56 410 VAL A CA 1
ATOM 3111 C C . VAL A 1 410 ? 11.912 9.894 10.599 1.00 34.80 410 VAL A C 1
ATOM 3112 O O . VAL A 1 410 ? 13.078 10.179 10.361 1.00 35.70 410 VAL A O 1
ATOM 3116 N N . ARG A 1 411 ? 11.557 9.120 11.609 1.00 36.76 411 ARG A N 1
ATOM 3117 C CA . ARG A 1 411 ? 12.538 8.320 12.313 1.00 37.67 411 ARG A CA 1
ATOM 3118 C C . ARG A 1 411 ? 12.721 6.959 11.611 1.00 32.57 411 ARG A C 1
ATOM 3119 O O . ARG A 1 411 ? 11.742 6.294 11.264 1.00 29.30 411 ARG A O 1
ATOM 3127 N N . ASP A 1 412 ? 13.969 6.552 11.390 1.00 30.43 412 ASP A N 1
ATOM 3128 C CA . ASP A 1 412 ? 14.221 5.271 10.747 1.00 32.75 412 ASP A CA 1
ATOM 3129 C C . ASP A 1 412 ? 14.445 4.222 11.844 1.00 33.95 412 ASP A C 1
ATOM 3130 O O . ASP A 1 412 ? 15.381 4.321 12.629 1.00 38.25 412 ASP A O 1
ATOM 3135 N N . LEU A 1 413 ? 13.576 3.221 11.893 1.00 26.19 413 LEU A N 1
ATOM 3136 C CA . LEU A 1 413 ? 13.686 2.190 12.900 1.00 30.15 413 LEU A CA 1
ATOM 3137 C C . LEU A 1 413 ? 13.788 0.827 12.223 1.00 30.77 413 LEU A C 1
ATOM 3138 O O . LEU A 1 413 ? 13.452 -0.188 12.799 1.00 30.22 413 LEU A O 1
ATOM 3143 N N . THR A 1 414 ? 14.260 0.837 10.983 1.00 33.37 414 THR A N 1
ATOM 3144 C CA . THR A 1 414 ? 14.446 -0.357 10.171 1.00 29.65 414 THR A CA 1
ATOM 3145 C C . THR A 1 414 ? 15.326 -1.405 10.862 1.00 31.95 414 THR A C 1
ATOM 3146 O O . THR A 1 414 ? 15.023 -2.587 10.854 1.00 33.99 414 THR A O 1
ATOM 3150 N N . ARG A 1 415 ? 16.416 -0.949 11.466 1.00 37.58 415 ARG A N 1
ATOM 3151 C CA . ARG A 1 415 ? 17.394 -1.799 12.145 1.00 34.81 415 ARG A CA 1
ATOM 3152 C C . ARG A 1 415 ? 16.727 -2.495 13.330 1.00 37.37 415 ARG A C 1
ATOM 3153 O O . ARG A 1 415 ? 16.947 -3.685 13.596 1.00 39.77 415 ARG A O 1
ATOM 3161 N N . GLU A 1 416 ? 15.897 -1.744 14.043 1.00 34.62 416 GLU A N 1
ATOM 3162 C CA . GLU A 1 416 ? 15.198 -2.277 15.206 1.00 35.75 416 GLU A CA 1
ATOM 3163 C C . GLU A 1 416 ? 14.083 -3.232 14.769 1.00 32.11 416 GLU A C 1
ATOM 3164 O O . GLU A 1 416 ? 13.826 -4.248 15.428 1.00 30.91 416 GLU A O 1
ATOM 3170 N N . ALA A 1 417 ? 13.418 -2.894 13.668 1.00 28.86 417 ALA A N 1
ATOM 3171 C CA . ALA A 1 417 ? 12.384 -3.757 13.125 1.00 28.40 417 ALA A CA 1
ATOM 3172 C C . ALA A 1 417 ? 12.983 -5.109 12.789 1.00 30.07 417 ALA A C 1
ATOM 3173 O O . ALA A 1 417 ? 12.391 -6.135 13.120 1.00 29.58 417 ALA A O 1
ATOM 3175 N N . GLN A 1 418 ? 14.173 -5.115 12.182 1.00 30.67 418 GLN A N 1
ATOM 3176 C CA . GLN A 1 418 ? 14.830 -6.383 11.832 1.00 28.92 418 GLN A CA 1
ATOM 3177 C C . GLN A 1 418 ? 15.139 -7.194 13.102 1.00 30.08 418 GLN A C 1
ATOM 3178 O O . GLN A 1 418 ? 14.800 -8.384 13.186 1.00 29.94 418 GLN A O 1
ATOM 3184 N N . MET A 1 419 ? 15.752 -6.549 14.098 1.00 30.12 419 MET A N 1
ATOM 3185 C CA . MET A 1 419 ? 16.020 -7.227 15.360 1.00 25.80 419 MET A CA 1
ATOM 3186 C C . MET A 1 419 ? 14.757 -7.855 15.914 1.00 31.00 419 MET A C 1
ATOM 3187 O O . MET A 1 419 ? 14.752 -9.009 16.351 1.00 35.60 419 MET A O 1
ATOM 3192 N N . ALA A 1 420 ? 13.671 -7.104 15.853 1.00 32.52 420 ALA A N 1
ATOM 3193 C CA . ALA A 1 420 ? 12.437 -7.572 16.443 1.00 33.35 420 ALA A CA 1
ATOM 3194 C C . ALA A 1 420 ? 11.898 -8.747 15.653 1.00 28.91 420 ALA A C 1
ATOM 3195 O O . ALA A 1 420 ? 11.549 -9.765 16.240 1.00 26.76 420 ALA A O 1
ATOM 3197 N N . LEU A 1 421 ? 11.877 -8.627 14.329 1.00 29.25 421 LEU A N 1
ATOM 3198 C CA . LEU A 1 421 ? 11.373 -9.713 13.489 1.00 30.50 421 LEU A CA 1
ATOM 3199 C C . LEU A 1 421 ? 12.216 -11.001 13.670 1.00 34.03 421 LEU A C 1
ATOM 3200 O O . LEU A 1 421 ? 11.669 -12.109 13.693 1.00 28.98 421 LEU A O 1
ATOM 3205 N N . SER A 1 422 ? 13.533 -10.879 13.816 1.00 31.80 422 SER A N 1
ATOM 3206 C CA . SER A 1 422 ? 14.302 -12.102 13.983 1.00 35.15 422 SER A CA 1
ATOM 3207 C C . SER A 1 422 ? 13.982 -12.712 15.334 1.00 37.67 422 SER A C 1
ATOM 3208 O O . SER A 1 422 ? 13.801 -13.936 15.448 1.00 37.77 422 SER A O 1
ATOM 3211 N N . ALA A 1 423 ? 13.843 -11.844 16.332 1.00 35.13 423 ALA A N 1
ATOM 3212 C CA . ALA A 1 423 ? 13.643 -12.269 17.701 1.00 31.74 423 ALA A CA 1
ATOM 3213 C C . ALA A 1 423 ? 12.414 -13.161 17.789 1.00 35.29 423 ALA A C 1
ATOM 3214 O O . ALA A 1 423 ? 12.434 -14.238 18.397 1.00 35.14 423 ALA A O 1
ATOM 3216 N N . THR A 1 424 ? 11.351 -12.733 17.132 1.00 35.03 424 THR A N 1
ATOM 3217 C CA . THR A 1 424 ? 10.128 -13.478 17.207 1.00 34.09 424 THR A CA 1
ATOM 3218 C C . THR A 1 424 ? 10.283 -14.765 16.403 1.00 35.34 424 THR A C 1
ATOM 3219 O O . THR A 1 424 ? 9.681 -15.792 16.752 1.00 36.83 424 THR A O 1
ATOM 3223 N N . ILE A 1 425 ? 11.158 -14.755 15.399 1.00 35.14 425 ILE A N 1
ATOM 3224 C CA . ILE A 1 425 ? 11.358 -15.964 14.581 1.00 38.47 425 ILE A CA 1
ATOM 3225 C C . ILE A 1 425 ? 12.206 -17.018 15.300 1.00 34.16 425 ILE A C 1
ATOM 3226 O O . ILE A 1 425 ? 11.806 -18.173 15.379 1.00 30.48 425 ILE A O 1
ATOM 3231 N N . ARG A 1 426 ? 13.340 -16.640 15.870 1.00 31.79 426 ARG A N 1
ATOM 3232 C CA . ARG A 1 426 ? 14.135 -17.663 16.511 1.00 34.30 426 ARG A CA 1
ATOM 3233 C C . ARG A 1 426 ? 13.462 -18.179 17.790 1.00 38.20 426 ARG A C 1
ATOM 3234 O O . ARG A 1 426 ? 13.974 -19.090 18.416 1.00 46.86 426 ARG A O 1
ATOM 3242 N N . THR A 1 427 ? 12.343 -17.593 18.197 1.00 35.80 427 THR A N 1
ATOM 3243 C CA . THR A 1 427 ? 11.585 -18.113 19.329 1.00 31.54 427 THR A CA 1
ATOM 3244 C C . THR A 1 427 ? 10.277 -18.771 18.885 1.00 31.66 427 THR A C 1
ATOM 3245 O O . THR A 1 427 ? 9.435 -19.092 19.703 1.00 38.24 427 THR A O 1
ATOM 3249 N N . GLY A 1 428 ? 10.057 -18.925 17.594 1.00 28.83 428 GLY A N 1
ATOM 3250 C CA . GLY A 1 428 ? 8.919 -19.715 17.161 1.00 29.43 428 GLY A CA 1
ATOM 3251 C C . GLY A 1 428 ? 7.557 -19.025 17.119 1.00 38.62 428 GLY A C 1
ATOM 3252 O O . GLY A 1 428 ? 6.539 -19.706 17.258 1.00 37.54 428 GLY A O 1
ATOM 3253 N N . ASN A 1 429 ? 7.515 -17.700 16.911 1.00 36.77 429 ASN A N 1
ATOM 3254 C CA . ASN A 1 429 ? 6.269 -17.028 16.564 1.00 31.92 429 ASN A CA 1
ATOM 3255 C C . ASN A 1 429 ? 5.104 -17.291 17.500 1.00 36.46 429 ASN A C 1
ATOM 3256 O O . ASN A 1 429 ? 3.995 -17.588 17.056 1.00 36.11 429 ASN A O 1
ATOM 3261 N N . ARG A 1 430 ? 5.357 -17.175 18.800 1.00 44.20 430 ARG A N 1
ATOM 3262 C CA . ARG A 1 430 ? 4.382 -17.616 19.785 1.00 42.89 430 ARG A CA 1
ATOM 3263 C C . ARG A 1 430 ? 4.420 -16.831 21.080 1.00 43.86 430 ARG A C 1
ATOM 3264 O O . ARG A 1 430 ? 3.456 -16.844 21.843 1.00 53.60 430 ARG A O 1
ATOM 3272 N N . PHE A 1 431 ? 5.512 -16.127 21.331 1.00 45.50 431 PHE A N 1
ATOM 3273 C CA . PHE A 1 431 ? 5.617 -15.371 22.574 1.00 49.79 431 PHE A CA 1
ATOM 3274 C C . PHE A 1 431 ? 5.032 -13.982 22.367 1.00 52.50 431 PHE A C 1
ATOM 3275 O O . PHE A 1 431 ? 4.796 -13.573 21.217 1.00 46.85 431 PHE A O 1
ATOM 3283 N N . GLY A 1 432 ? 4.721 -13.312 23.483 1.00 53.19 432 GLY A N 1
ATOM 3284 C CA . GLY A 1 432 ? 4.023 -12.035 23.482 1.00 35.15 432 GLY A CA 1
ATOM 3285 C C . GLY A 1 432 ? 4.985 -10.880 23.471 1.00 41.45 432 GLY A C 1
ATOM 3286 O O . GLY A 1 432 ? 6.176 -11.045 23.745 1.00 41.68 432 GLY A O 1
ATOM 3287 N N . ALA A 1 433 ? 4.456 -9.700 23.180 1.00 45.12 433 ALA A N 1
ATOM 3288 C CA . ALA A 1 433 ? 5.268 -8.496 23.042 1.00 43.36 433 ALA A CA 1
ATOM 3289 C C . ALA A 1 433 ? 6.221 -8.279 24.221 1.00 43.84 433 ALA A C 1
ATOM 3290 O O . ALA A 1 433 ? 7.392 -7.917 24.037 1.00 37.85 433 ALA A O 1
ATOM 3292 N N . ALA A 1 434 ? 5.700 -8.454 25.435 1.00 47.91 434 ALA A N 1
ATOM 3293 C CA . ALA A 1 434 ? 6.513 -8.255 26.640 1.00 48.34 434 ALA A CA 1
ATOM 3294 C C . ALA A 1 434 ? 7.669 -9.262 26.725 1.00 46.19 434 ALA A C 1
ATOM 3295 O O . ALA A 1 434 ? 8.810 -8.884 26.998 1.00 38.33 434 ALA A O 1
ATOM 3297 N N . HIS A 1 435 ? 7.368 -10.538 26.474 1.00 50.39 435 HIS A N 1
ATOM 3298 C CA . HIS A 1 435 ? 8.399 -11.572 26.471 1.00 47.95 435 HIS A CA 1
ATOM 3299 C C . HIS A 1 435 ? 9.498 -11.322 25.440 1.00 48.96 435 HIS A C 1
ATOM 3300 O O . HIS A 1 435 ? 10.687 -11.341 25.769 1.00 48.59 435 HIS A O 1
ATOM 3307 N N . LEU A 1 436 ? 9.089 -11.073 24.200 1.00 45.00 436 LEU A N 1
ATOM 3308 C CA . LEU A 1 436 ? 10.010 -10.703 23.138 1.00 41.74 436 LEU A CA 1
ATOM 3309 C C . LEU A 1 436 ? 10.921 -9.548 23.578 1.00 44.18 436 LEU A C 1
ATOM 3310 O O . LEU A 1 436 ? 12.138 -9.535 23.315 1.00 41.59 436 LEU A O 1
ATOM 3315 N N . THR A 1 437 ? 10.318 -8.587 24.267 1.00 40.81 437 THR A N 1
ATOM 3316 C CA . THR A 1 437 ? 11.028 -7.388 24.696 1.00 41.33 437 THR A CA 1
ATOM 3317 C C . THR A 1 437 ? 12.092 -7.758 25.718 1.00 43.05 437 THR A C 1
ATOM 3318 O O . THR A 1 437 ? 13.156 -7.129 25.765 1.00 36.32 437 THR A O 1
ATOM 3322 N N . ASP A 1 438 ? 11.789 -8.779 26.530 1.00 44.96 438 ASP A N 1
ATOM 3323 C CA . ASP A 1 438 ? 12.731 -9.303 27.531 1.00 48.38 438 ASP A CA 1
ATOM 3324 C C . ASP A 1 438 ? 13.944 -9.887 26.843 1.00 49.78 438 ASP A C 1
ATOM 3325 O O . ASP A 1 438 ? 15.090 -9.611 27.225 1.00 50.36 438 ASP A O 1
ATOM 3330 N N . VAL A 1 439 ? 13.676 -10.702 25.826 1.00 42.48 439 VAL A N 1
ATOM 3331 C CA . VAL A 1 439 ? 14.731 -11.321 25.063 1.00 42.43 439 VAL A CA 1
ATOM 3332 C C . VAL A 1 439 ? 15.576 -10.230 24.431 1.00 46.70 439 VAL A C 1
ATOM 3333 O O . VAL A 1 439 ? 16.808 -10.214 24.559 1.00 49.26 439 VAL A O 1
ATOM 3337 N N . LEU A 1 440 ? 14.906 -9.298 23.767 1.00 47.68 440 LEU A N 1
ATOM 3338 C CA . LEU A 1 440 ? 15.602 -8.189 23.130 1.00 46.68 440 LEU A CA 1
ATOM 3339 C C . LEU A 1 440 ? 16.501 -7.422 24.105 1.00 50.91 440 LEU A C 1
ATOM 3340 O O . LEU A 1 440 ? 17.581 -6.979 23.731 1.00 52.89 440 LEU A O 1
ATOM 3345 N N . LEU A 1 441 ? 16.060 -7.283 25.352 1.00 50.59 441 LEU A N 1
ATOM 3346 C CA . LEU A 1 441 ? 16.760 -6.450 26.327 1.00 54.01 441 LEU A CA 1
ATOM 3347 C C . LEU A 1 441 ? 17.832 -7.219 27.071 1.00 58.69 441 LEU A C 1
ATOM 3348 O O . LEU A 1 441 ? 18.721 -6.638 27.698 1.00 63.29 441 LEU A O 1
ATOM 3353 N N . GLY A 1 442 ? 17.760 -8.535 26.986 1.00 63.13 442 GLY A N 1
ATOM 3354 C CA . GLY A 1 442 ? 18.730 -9.356 27.674 1.00 64.56 442 GLY A CA 1
ATOM 3355 C C . GLY A 1 442 ? 18.393 -9.433 29.143 1.00 66.65 442 GLY A C 1
ATOM 3356 O O . GLY A 1 442 ? 19.298 -9.414 29.978 1.00 69.63 442 GLY A O 1
ATOM 3357 N N . ARG A 1 443 ? 17.096 -9.473 29.454 1.00 64.09 443 ARG A N 1
ATOM 3358 C CA . ARG A 1 443 ? 16.645 -9.644 30.834 1.00 65.69 443 ARG A CA 1
ATOM 3359 C C . ARG A 1 443 ? 16.375 -11.112 31.134 1.00 66.62 443 ARG A C 1
ATOM 3360 O O . ARG A 1 443 ? 15.597 -11.761 30.425 1.00 63.84 443 ARG A O 1
ATOM 3368 N N . GLU A 1 444 ? 16.993 -11.627 32.197 1.00 68.15 444 GLU A N 1
ATOM 3369 C CA . GLU A 1 444 ? 16.801 -13.024 32.563 1.00 67.11 444 GLU A CA 1
ATOM 3370 C C . GLU A 1 444 ? 15.580 -13.197 33.455 1.00 67.71 444 GLU A C 1
ATOM 3371 O O . GLU A 1 444 ? 15.697 -13.586 34.617 1.00 69.55 444 GLU A O 1
ATOM 3377 N N . THR A 1 445 ? 14.404 -12.917 32.888 1.00 64.38 445 THR A N 1
ATOM 3378 C CA . THR A 1 445 ? 13.149 -13.209 33.556 1.00 65.99 445 THR A CA 1
ATOM 3379 C C . THR A 1 445 ? 13.105 -14.717 33.641 1.00 74.15 445 THR A C 1
ATOM 3380 O O . THR A 1 445 ? 13.880 -15.405 32.984 1.00 74.35 445 THR A O 1
ATOM 3384 N N . ASP A 1 446 ? 12.181 -15.258 34.406 1.00 76.74 446 ASP A N 1
ATOM 3385 C CA . ASP A 1 446 ? 12.243 -16.683 34.622 1.00 72.00 446 ASP A CA 1
ATOM 3386 C C . ASP A 1 446 ? 11.491 -17.376 33.511 1.00 72.30 446 ASP A C 1
ATOM 3387 O O . ASP A 1 446 ? 11.821 -18.516 33.151 1.00 73.96 446 ASP A O 1
ATOM 3392 N N . LYS A 1 447 ? 10.504 -16.668 32.951 1.00 75.69 447 LYS A N 1
ATOM 3393 C CA . LYS A 1 447 ? 9.837 -17.095 31.708 1.00 76.77 447 LYS A CA 1
ATOM 3394 C C . LYS A 1 447 ? 10.904 -17.295 30.634 1.00 70.89 447 LYS A C 1
ATOM 3395 O O . LYS A 1 447 ? 10.841 -18.242 29.842 1.00 61.59 447 LYS A O 1
ATOM 3401 N N . VAL A 1 448 ? 11.878 -16.385 30.612 1.00 64.39 448 VAL A N 1
ATOM 3402 C CA . VAL A 1 448 ? 12.987 -16.494 29.679 1.00 65.84 448 VAL A CA 1
ATOM 3403 C C . VAL A 1 448 ? 13.819 -17.754 29.970 1.00 68.15 448 VAL A C 1
ATOM 3404 O O . VAL A 1 448 ? 14.008 -18.593 29.089 1.00 68.61 448 VAL A O 1
ATOM 3408 N N . LEU A 1 449 ? 14.250 -17.916 31.218 1.00 72.15 449 LEU A N 1
ATOM 3409 C CA . LEU A 1 449 ? 15.134 -19.014 31.607 1.00 68.55 449 LEU A CA 1
ATOM 3410 C C . LEU A 1 449 ? 14.429 -20.353 31.367 1.00 68.11 449 LEU A C 1
ATOM 3411 O O . LEU A 1 449 ? 15.046 -21.327 30.917 1.00 66.01 449 LEU A O 1
ATOM 3416 N N . ALA A 1 450 ? 13.127 -20.383 31.639 1.00 62.78 450 ALA A N 1
ATOM 3417 C CA . ALA A 1 450 ? 12.311 -21.568 31.384 1.00 64.73 450 ALA A CA 1
ATOM 3418 C C . ALA A 1 450 ? 12.335 -22.076 29.924 1.00 62.77 450 ALA A C 1
ATOM 3419 O O . ALA A 1 450 ? 12.122 -23.271 29.680 1.00 63.23 450 ALA A O 1
ATOM 3421 N N . GLN A 1 451 ? 12.558 -21.177 28.960 1.00 64.19 451 GLN A N 1
ATOM 3422 C CA . GLN A 1 451 ? 12.558 -21.544 27.534 1.00 59.97 451 GLN A CA 1
ATOM 3423 C C . GLN A 1 451 ? 13.976 -21.590 26.941 1.00 59.31 451 GLN A C 1
ATOM 3424 O O . GLN A 1 451 ? 14.161 -21.963 25.772 1.00 53.19 451 GLN A O 1
ATOM 3430 N N . GLY A 1 452 ? 14.959 -21.222 27.763 1.00 57.18 452 GLY A N 1
ATOM 3431 C CA . GLY A 1 452 ? 16.371 -21.257 27.402 1.00 59.72 452 GLY A CA 1
ATOM 3432 C C . GLY A 1 452 ? 16.852 -20.022 26.665 1.00 65.63 452 GLY A C 1
ATOM 3433 O O . GLY A 1 452 ? 18.041 -19.871 26.332 1.00 66.09 452 GLY A O 1
ATOM 3434 N N . HIS A 1 453 ? 15.925 -19.090 26.485 1.00 65.31 453 HIS A N 1
ATOM 3435 C CA . HIS A 1 453 ? 16.142 -17.923 25.651 1.00 57.39 453 HIS A CA 1
ATOM 3436 C C . HIS A 1 453 ? 17.309 -17.085 26.090 1.00 55.34 453 HIS A C 1
ATOM 3437 O O . HIS A 1 453 ? 17.774 -16.253 25.329 1.00 60.06 453 HIS A O 1
ATOM 3444 N N . HIS A 1 454 ? 17.824 -17.343 27.284 1.00 56.04 454 HIS A N 1
ATOM 3445 C CA . HIS A 1 454 ? 18.889 -16.505 27.828 1.00 66.93 454 HIS A CA 1
ATOM 3446 C C . HIS A 1 454 ? 20.235 -16.717 27.138 1.00 66.47 454 HIS A C 1
ATOM 3447 O O . HIS A 1 454 ? 21.110 -15.856 27.217 1.00 65.95 454 HIS A O 1
ATOM 3454 N N . GLN A 1 455 ? 20.431 -17.836 26.453 1.00 67.51 455 GLN A N 1
ATOM 3455 C CA . GLN A 1 455 ? 21.588 -17.841 25.567 1.00 71.52 455 GLN A CA 1
ATOM 3456 C C . GLN A 1 455 ? 21.329 -18.455 24.194 1.00 56.30 455 GLN A C 1
ATOM 3457 O O . GLN A 1 455 ? 22.105 -19.237 23.679 1.00 56.56 455 GLN A O 1
ATOM 3463 N N . LEU A 1 456 ? 20.270 -17.937 23.583 1.00 56.34 456 LEU A N 1
ATOM 3464 C CA . LEU A 1 456 ? 20.139 -17.844 22.140 1.00 51.62 456 LEU A CA 1
ATOM 3465 C C . LEU A 1 456 ? 21.126 -16.748 21.757 1.00 52.78 456 LEU A C 1
ATOM 3466 O O . LEU A 1 456 ? 21.389 -15.854 22.565 1.00 54.69 456 LEU A O 1
ATOM 3471 N N . PRO A 1 457 ? 21.680 -16.789 20.542 1.00 46.95 457 PRO A N 1
ATOM 3472 C CA . PRO A 1 457 ? 22.614 -15.716 20.162 1.00 55.17 457 PRO A CA 1
ATOM 3473 C C . PRO A 1 457 ? 21.970 -14.318 20.076 1.00 53.65 457 PRO A C 1
ATOM 3474 O O . PRO A 1 457 ? 22.697 -13.323 20.116 1.00 55.21 457 PRO A O 1
ATOM 3478 N N . THR A 1 458 ? 20.642 -14.260 19.956 1.00 51.14 458 THR A N 1
ATOM 3479 C CA . THR A 1 458 ? 19.883 -13.002 19.834 1.00 55.69 458 THR A CA 1
ATOM 3480 C C . THR A 1 458 ? 19.608 -12.295 21.173 1.00 53.48 458 THR A C 1
ATOM 3481 O O . THR A 1 458 ? 19.010 -11.216 21.212 1.00 46.60 458 THR A O 1
ATOM 3485 N N . PHE A 1 459 ? 20.018 -12.925 22.267 1.00 53.93 459 PHE A N 1
ATOM 3486 C CA . PHE A 1 459 ? 19.647 -12.467 23.605 1.00 55.38 459 PHE A CA 1
ATOM 3487 C C . PHE A 1 459 ? 20.346 -11.159 23.933 1.00 55.98 459 PHE A C 1
ATOM 3488 O O . PHE A 1 459 ? 21.568 -11.064 23.825 1.00 51.84 459 PHE A O 1
ATOM 3496 N N . GLY A 1 460 ? 19.564 -10.124 24.230 1.00 52.76 460 GLY A N 1
ATOM 3497 C CA . GLY A 1 460 ? 20.138 -8.858 24.625 1.00 50.56 460 GLY A CA 1
ATOM 3498 C C . GLY A 1 460 ? 20.735 -8.058 23.495 1.00 52.06 460 GLY A C 1
ATOM 3499 O O . GLY A 1 460 ? 21.406 -7.054 23.733 1.00 60.29 460 GLY A O 1
ATOM 3500 N N . VAL A 1 461 ? 20.473 -8.471 22.264 1.00 47.97 461 VAL A N 1
ATOM 3501 C CA . VAL A 1 461 ? 21.007 -7.763 21.109 1.00 51.77 461 VAL A CA 1
ATOM 3502 C C . VAL A 1 461 ? 20.397 -6.354 21.032 1.00 52.90 461 VAL A C 1
ATOM 3503 O O . VAL A 1 461 ? 20.899 -5.485 20.309 1.00 54.12 461 VAL A O 1
ATOM 3507 N N . GLY A 1 462 ? 19.304 -6.142 21.766 1.00 48.30 462 GLY A N 1
ATOM 3508 C CA . GLY A 1 462 ? 18.605 -4.867 21.776 1.00 53.57 462 GLY A CA 1
ATOM 3509 C C . GLY A 1 462 ? 18.769 -4.081 23.079 1.00 56.75 462 GLY A C 1
ATOM 3510 O O . GLY A 1 462 ? 17.904 -3.279 23.425 1.00 55.94 462 GLY A O 1
ATOM 3511 N N . LYS A 1 463 ? 19.845 -4.334 23.825 1.00 56.06 463 LYS A N 1
ATOM 3512 C CA . LYS A 1 463 ? 20.019 -3.737 25.157 1.00 60.41 463 LYS A CA 1
ATOM 3513 C C . LYS A 1 463 ? 20.190 -2.219 25.054 1.00 57.93 463 LYS A C 1
ATOM 3514 O O . LYS A 1 463 ? 19.997 -1.485 26.019 1.00 53.89 463 LYS A O 1
ATOM 3520 N N . GLU A 1 464 ? 20.481 -1.781 23.837 1.00 61.28 464 GLU A N 1
ATOM 3521 C CA . GLU A 1 464 ? 20.644 -0.385 23.451 1.00 55.69 464 GLU A CA 1
ATOM 3522 C C . GLU A 1 464 ? 19.444 0.515 23.778 1.00 56.64 464 GLU A C 1
ATOM 3523 O O . GLU A 1 464 ? 19.609 1.683 24.131 1.00 62.69 464 GLU A O 1
ATOM 3529 N N . HIS A 1 465 ? 18.242 -0.038 23.643 1.00 52.62 465 HIS A N 1
ATOM 3530 C CA . HIS A 1 465 ? 16.990 0.698 23.802 1.00 50.45 465 HIS A CA 1
ATOM 3531 C C . HIS A 1 465 ? 16.334 0.291 25.087 1.00 51.67 465 HIS A C 1
ATOM 3532 O O . HIS A 1 465 ? 16.768 -0.661 25.730 1.00 55.33 465 HIS A O 1
ATOM 3539 N N . ASP A 1 466 ? 15.326 1.045 25.499 1.00 50.01 466 ASP A N 1
ATOM 3540 C CA . ASP A 1 466 ? 14.583 0.682 26.697 1.00 52.12 466 ASP A CA 1
ATOM 3541 C C . ASP A 1 466 ? 13.280 -0.026 26.364 1.00 53.00 466 ASP A C 1
ATOM 3542 O O . ASP A 1 466 ? 12.913 -0.165 25.193 1.00 50.23 466 ASP A O 1
ATOM 3547 N N . GLU A 1 467 ? 12.572 -0.447 27.404 1.00 52.10 467 GLU A N 1
ATOM 3548 C CA . GLU A 1 467 ? 11.344 -1.204 27.241 1.00 43.77 467 GLU A CA 1
ATOM 3549 C C . GLU A 1 467 ? 10.297 -0.512 26.389 1.00 43.97 467 GLU A C 1
ATOM 3550 O O . GLU A 1 467 ? 9.515 -1.176 25.710 1.00 44.27 467 GLU A O 1
ATOM 3556 N N . LYS A 1 468 ? 10.269 0.820 26.431 1.00 49.03 468 LYS A N 1
ATOM 3557 C CA . LYS A 1 468 ? 9.174 1.562 25.801 1.00 51.42 468 LYS A CA 1
ATOM 3558 C C . LYS A 1 468 ? 9.274 1.580 24.267 1.00 48.40 468 LYS A C 1
ATOM 3559 O O . LYS A 1 468 ? 8.264 1.505 23.560 1.00 46.85 468 LYS A O 1
ATOM 3565 N N . LEU A 1 469 ? 10.492 1.664 23.763 1.00 42.76 469 LEU A N 1
ATOM 3566 C CA . LEU A 1 469 ? 10.724 1.728 22.336 1.00 42.68 469 LEU A CA 1
ATOM 3567 C C . LEU A 1 469 ? 10.364 0.415 21.628 1.00 48.13 469 LEU A C 1
ATOM 3568 O O . LEU A 1 469 ? 9.795 0.413 20.521 1.00 43.20 469 LEU A O 1
ATOM 3573 N N . TRP A 1 470 ? 10.715 -0.700 22.265 1.00 40.53 470 TRP A N 1
ATOM 3574 C CA . TRP A 1 470 ? 10.483 -1.988 21.669 1.00 34.51 470 TRP A CA 1
ATOM 3575 C C . TRP A 1 470 ? 9.017 -2.242 21.550 1.00 36.87 470 TRP A C 1
ATOM 3576 O O . TRP A 1 470 ? 8.563 -2.701 20.507 1.00 36.62 470 TRP A O 1
ATOM 3587 N N . ARG A 1 471 ? 8.273 -1.913 22.600 1.00 40.27 471 ARG A N 1
ATOM 3588 C CA . ARG A 1 471 ? 6.840 -2.168 22.613 1.00 36.95 471 ARG A CA 1
ATOM 3589 C C . ARG A 1 471 ? 6.222 -1.362 21.494 1.00 40.72 471 ARG A C 1
ATOM 3590 O O . ARG A 1 471 ? 5.274 -1.813 20.818 1.00 43.48 471 ARG A O 1
ATOM 3598 N N . SER A 1 472 ? 6.781 -0.168 21.307 1.00 39.61 472 SER A N 1
ATOM 3599 C CA . SER A 1 472 ? 6.391 0.739 20.238 1.00 37.74 472 SER A CA 1
ATOM 3600 C C . SER A 1 472 ? 6.711 0.158 18.849 1.00 38.20 472 SER A C 1
ATOM 3601 O O . SER A 1 472 ? 5.820 0.063 17.986 1.00 33.99 472 SER A O 1
ATOM 3604 N N . VAL A 1 473 ? 7.967 -0.259 18.656 1.00 36.91 473 VAL A N 1
ATOM 3605 C CA . VAL A 1 473 ? 8.393 -0.890 17.412 1.00 30.88 473 VAL A CA 1
ATOM 3606 C C . VAL A 1 473 ? 7.472 -2.068 17.129 1.00 33.77 473 VAL A C 1
ATOM 3607 O O . VAL A 1 473 ? 7.001 -2.242 15.991 1.00 31.72 473 VAL A O 1
ATOM 3611 N N . LEU A 1 474 ? 7.182 -2.855 18.169 1.00 32.65 474 LEU A N 1
ATOM 3612 C CA . LEU A 1 474 ? 6.317 -4.020 17.999 1.00 30.34 474 LEU A CA 1
ATOM 3613 C C . LEU A 1 474 ? 4.900 -3.662 17.585 1.00 33.35 474 LEU A C 1
ATOM 3614 O O . LEU A 1 474 ? 4.361 -4.317 16.704 1.00 35.73 474 LEU A O 1
ATOM 3619 N N . ARG A 1 475 ? 4.313 -2.609 18.152 1.00 34.35 475 ARG A N 1
ATOM 3620 C CA . ARG A 1 475 ? 2.959 -2.238 17.765 1.00 29.00 475 ARG A CA 1
ATOM 3621 C C . ARG A 1 475 ? 2.967 -1.844 16.328 1.00 30.59 475 ARG A C 1
ATOM 3622 O O . ARG A 1 475 ? 2.062 -2.168 15.554 1.00 33.44 475 ARG A O 1
ATOM 3630 N N . GLN A 1 476 ? 4.033 -1.164 15.964 1.00 33.49 476 GLN A N 1
ATOM 3631 C CA . GLN A 1 476 ? 4.144 -0.621 14.639 1.00 33.97 476 GLN A CA 1
ATOM 3632 C C . GLN A 1 476 ? 4.232 -1.764 13.641 1.00 33.36 476 GLN A C 1
ATOM 3633 O O . GLN A 1 476 ? 3.558 -1.739 12.601 1.00 29.80 476 GLN A O 1
ATOM 3639 N N . LEU A 1 477 ? 5.021 -2.787 13.986 1.00 30.60 477 LEU A N 1
ATOM 3640 C CA . LEU A 1 477 ? 5.170 -3.944 13.107 1.00 29.69 477 LEU A CA 1
ATOM 3641 C C . LEU A 1 477 ? 3.866 -4.714 13.066 1.00 30.15 477 LEU A C 1
ATOM 3642 O O . LEU A 1 477 ? 3.492 -5.270 12.028 1.00 31.26 477 LEU A O 1
ATOM 3647 N N . VAL A 1 478 ? 3.154 -4.722 14.186 1.00 31.38 478 VAL A N 1
ATOM 3648 C CA . VAL A 1 478 ? 1.870 -5.407 14.224 1.00 34.77 478 VAL A CA 1
ATOM 3649 C C . VAL A 1 478 ? 0.897 -4.645 13.347 1.00 32.89 478 VAL A C 1
ATOM 3650 O O . VAL A 1 478 ? 0.256 -5.245 12.473 1.00 33.19 478 VAL A O 1
ATOM 3654 N N . SER A 1 479 ? 0.787 -3.334 13.572 1.00 31.03 479 SER A N 1
ATOM 3655 C CA . SER A 1 479 ? -0.195 -2.533 12.831 1.00 31.07 479 SER A CA 1
ATOM 3656 C C . SER A 1 479 ? -0.017 -2.578 11.342 1.00 31.50 479 SER A C 1
ATOM 3657 O O . SER A 1 479 ? -1.003 -2.555 10.621 1.00 36.31 479 SER A O 1
ATOM 3660 N N . LEU A 1 480 ? 1.226 -2.679 10.880 1.00 28.18 480 LEU A N 1
ATOM 3661 C CA . LEU A 1 480 ? 1.490 -2.644 9.453 1.00 27.07 480 LEU A CA 1
ATOM 3662 C C . LEU A 1 480 ? 1.472 -4.060 8.838 1.00 34.37 480 LEU A C 1
ATOM 3663 O O . LEU A 1 480 ? 1.641 -4.240 7.618 1.00 35.62 480 LEU A O 1
ATOM 3668 N N . GLY A 1 481 ? 1.226 -5.063 9.685 1.00 34.22 481 GLY A N 1
ATOM 3669 C CA . GLY A 1 481 ? 1.118 -6.444 9.236 1.00 33.04 481 GLY A CA 1
ATOM 3670 C C . GLY A 1 481 ? 2.450 -7.162 9.022 1.00 35.25 481 GLY A C 1
ATOM 3671 O O . GLY A 1 481 ? 2.497 -8.203 8.362 1.00 23.92 481 GLY A O 1
ATOM 3672 N N . TYR A 1 482 ? 3.536 -6.610 9.567 1.00 34.86 482 TYR A N 1
ATOM 3673 C CA . TYR A 1 482 ? 4.785 -7.350 9.567 1.00 29.48 482 TYR A CA 1
ATOM 3674 C C . TYR A 1 482 ? 4.713 -8.398 10.646 1.00 31.42 482 TYR A C 1
ATOM 3675 O O . TYR A 1 482 ? 5.346 -9.445 10.543 1.00 34.48 482 TYR A O 1
ATOM 3684 N N . LEU A 1 483 ? 3.913 -8.134 11.671 1.00 32.37 483 LEU A N 1
ATOM 3685 C CA . LEU A 1 483 ? 3.600 -9.165 12.652 1.00 35.56 483 LEU A CA 1
ATOM 3686 C C . LEU A 1 483 ? 2.111 -9.365 12.688 1.00 35.65 483 LEU A C 1
ATOM 3687 O O . LEU A 1 483 ? 1.342 -8.457 12.410 1.00 34.63 483 LEU A O 1
ATOM 3692 N N . SER A 1 484 ? 1.712 -10.562 13.079 1.00 43.18 484 SER A N 1
ATOM 3693 C CA . SER A 1 484 ? 0.306 -10.898 13.176 1.00 43.32 484 SER A CA 1
ATOM 3694 C C . SER A 1 484 ? 0.119 -11.340 14.607 1.00 47.86 484 SER A C 1
ATOM 3695 O O . SER A 1 484 ? 0.962 -12.065 15.163 1.00 46.85 484 SER A O 1
ATOM 3698 N N . ALA A 1 485 ? -0.940 -10.853 15.239 1.00 49.24 485 ALA A N 1
ATOM 3699 C CA . ALA A 1 485 ? -1.089 -11.109 16.661 1.00 51.82 485 ALA A CA 1
ATOM 3700 C C . ALA A 1 485 ? -1.949 -12.307 16.945 1.00 60.18 485 ALA A C 1
ATOM 3701 O O . ALA A 1 485 ? -1.461 -13.305 17.426 1.00 63.36 485 ALA A O 1
ATOM 3703 N N . ASP A 1 486 ? -3.215 -12.227 16.570 1.00 63.93 486 ASP A N 1
ATOM 3704 C CA . ASP A 1 486 ? -4.284 -12.913 17.303 1.00 72.50 486 ASP A CA 1
ATOM 3705 C C . ASP A 1 486 ? -4.160 -14.431 17.581 1.00 78.03 486 ASP A C 1
ATOM 3706 O O . ASP A 1 486 ? -5.152 -15.108 17.878 1.00 89.18 486 ASP A O 1
ATOM 3711 N N . ASP A 1 487 ? -2.932 -14.942 17.517 1.00 69.24 487 ASP A N 1
ATOM 3712 C CA . ASP A 1 487 ? -2.453 -15.815 18.570 1.00 62.36 487 ASP A CA 1
ATOM 3713 C C . ASP A 1 487 ? -2.725 -14.977 19.815 1.00 71.35 487 ASP A C 1
ATOM 3714 O O . ASP A 1 487 ? -2.647 -13.747 19.782 1.00 71.92 487 ASP A O 1
ATOM 3719 N N . HIS A 1 488 ? -3.055 -15.596 20.932 1.00 75.77 488 HIS A N 1
ATOM 3720 C CA . HIS A 1 488 ? -3.463 -14.763 22.056 1.00 71.69 488 HIS A CA 1
ATOM 3721 C C . HIS A 1 488 ? -2.305 -14.087 22.790 1.00 61.24 488 HIS A C 1
ATOM 3722 O O . HIS A 1 488 ? -1.742 -14.549 23.797 1.00 51.73 488 HIS A O 1
ATOM 3729 N N . PHE A 1 489 ? -1.980 -12.973 22.126 1.00 47.80 489 PHE A N 1
ATOM 3730 C CA . PHE A 1 489 ? -0.924 -12.011 22.381 1.00 55.96 489 PHE A CA 1
ATOM 3731 C C . PHE A 1 489 ? 0.438 -12.497 21.940 1.00 50.59 489 PHE A C 1
ATOM 3732 O O . PHE A 1 489 ? 1.416 -11.754 22.036 1.00 46.82 489 PHE A O 1
ATOM 3740 N N . GLY A 1 490 ? 0.479 -13.672 21.323 1.00 54.35 490 GLY A N 1
ATOM 3741 C CA . GLY A 1 490 ? 1.709 -14.135 20.703 1.00 53.92 490 GLY A CA 1
ATOM 3742 C C . GLY A 1 490 ? 1.844 -13.576 19.304 1.00 51.31 490 GLY A C 1
ATOM 3743 O O . GLY A 1 490 ? 0.878 -13.509 18.545 1.00 51.41 490 GLY A O 1
ATOM 3744 N N . LEU A 1 491 ? 3.054 -13.185 18.945 1.00 44.81 491 LEU A N 1
ATOM 3745 C CA . LEU A 1 491 ? 3.251 -12.499 17.675 1.00 43.46 491 LEU A CA 1
ATOM 3746 C C . LEU A 1 491 ? 3.982 -13.414 16.690 1.00 40.97 491 LEU A C 1
ATOM 3747 O O . LEU A 1 491 ? 5.036 -13.961 17.022 1.00 37.50 491 LEU A O 1
ATOM 3752 N N . ARG A 1 492 ? 3.395 -13.574 15.503 1.00 40.33 492 ARG A N 1
ATOM 3753 C CA . ARG A 1 492 ? 3.903 -14.417 14.424 1.00 35.54 492 ARG A CA 1
ATOM 3754 C C . ARG A 1 492 ? 4.478 -13.527 13.331 1.00 40.88 492 ARG A C 1
ATOM 3755 O O . ARG A 1 492 ? 3.798 -12.588 12.873 1.00 39.91 492 ARG A O 1
ATOM 3763 N N . ALA A 1 493 ? 5.671 -13.845 12.837 1.00 37.38 493 ALA A N 1
ATOM 3764 C CA . ALA A 1 493 ? 6.166 -13.152 11.643 1.00 32.56 493 ALA A CA 1
ATOM 3765 C C . ALA A 1 493 ? 5.345 -13.550 10.446 1.00 26.38 493 ALA A C 1
ATOM 3766 O O . ALA A 1 493 ? 5.234 -14.711 10.140 1.00 31.08 493 ALA A O 1
ATOM 3768 N N . THR A 1 494 ? 4.729 -12.586 9.789 1.00 30.61 494 THR A N 1
ATOM 3769 C CA . THR A 1 494 ? 3.960 -12.865 8.576 1.00 31.53 494 THR A CA 1
ATOM 3770 C C . THR A 1 494 ? 4.868 -12.979 7.343 1.00 34.67 494 THR A C 1
ATOM 3771 O O . THR A 1 494 ? 6.074 -12.728 7.424 1.00 30.12 494 THR A O 1
ATOM 3775 N N . GLY A 1 495 ? 4.286 -13.356 6.204 1.00 33.36 495 GLY A N 1
ATOM 3776 C CA . GLY A 1 495 ? 5.025 -13.362 4.956 1.00 27.60 495 GLY A CA 1
ATOM 3777 C C . GLY A 1 495 ? 5.640 -12.018 4.636 1.00 33.31 495 GLY A C 1
ATOM 3778 O O . GLY A 1 495 ? 6.811 -11.955 4.260 1.00 33.29 495 GLY A O 1
ATOM 3779 N N . LYS A 1 496 ? 4.862 -10.949 4.836 1.00 35.15 496 LYS A N 1
ATOM 3780 C CA . LYS A 1 496 ? 5.278 -9.560 4.598 1.00 32.73 496 LYS A CA 1
ATOM 3781 C C . LYS A 1 496 ? 6.606 -9.209 5.311 1.00 31.90 496 LYS A C 1
ATOM 3782 O O . LYS A 1 496 ? 7.289 -8.249 4.963 1.00 37.26 496 LYS A O 1
ATOM 3788 N N . SER A 1 497 ? 6.989 -10.010 6.284 1.00 28.93 497 SER A N 1
ATOM 3789 C CA . SER A 1 497 ? 8.214 -9.763 7.026 1.00 31.98 497 SER A CA 1
ATOM 3790 C C . SER A 1 497 ? 9.490 -9.821 6.182 1.00 34.94 497 SER A C 1
ATOM 3791 O O . SER A 1 497 ? 10.525 -9.302 6.610 1.00 35.03 497 SER A O 1
ATOM 3794 N N . ARG A 1 498 ? 9.443 -10.487 5.024 1.00 35.88 498 ARG A N 1
ATOM 3795 C CA . ARG A 1 498 ? 10.628 -10.614 4.157 1.00 34.52 498 ARG A CA 1
ATOM 3796 C C . ARG A 1 498 ? 11.026 -9.215 3.671 1.00 39.09 498 ARG A C 1
ATOM 3797 O O . ARG A 1 498 ? 12.207 -8.927 3.421 1.00 37.30 498 ARG A O 1
ATOM 3805 N N . GLY A 1 499 ? 10.020 -8.345 3.565 1.00 38.31 499 GLY A N 1
ATOM 3806 C CA . GLY A 1 499 ? 10.222 -6.987 3.102 1.00 39.92 499 GLY A CA 1
ATOM 3807 C C . GLY A 1 499 ? 11.296 -6.278 3.890 1.00 43.84 499 GLY A C 1
ATOM 3808 O O . GLY A 1 499 ? 12.249 -5.724 3.311 1.00 49.13 499 GLY A O 1
ATOM 3809 N N . ILE A 1 500 ? 11.187 -6.320 5.213 1.00 35.57 500 ILE A N 1
ATOM 3810 C CA . ILE A 1 500 ? 12.174 -5.643 6.025 1.00 31.26 500 ILE A CA 1
ATOM 3811 C C . ILE A 1 500 ? 13.431 -6.494 6.137 1.00 36.22 500 ILE A C 1
ATOM 3812 O O . ILE A 1 500 ? 14.555 -5.988 6.113 1.00 42.96 500 ILE A O 1
ATOM 3817 N N . LEU A 1 501 ? 13.230 -7.798 6.221 1.00 37.67 501 LEU A N 1
ATOM 3818 C CA . LEU A 1 501 ? 14.295 -8.741 6.511 1.00 39.33 501 LEU A CA 1
ATOM 3819 C C . LEU A 1 501 ? 15.272 -8.973 5.354 1.00 41.40 501 LEU A C 1
ATOM 3820 O O . LEU A 1 501 ? 16.479 -9.124 5.578 1.00 42.97 501 LEU A O 1
ATOM 3825 N N . LYS A 1 502 ? 14.760 -9.007 4.126 1.00 37.87 502 LYS A N 1
ATOM 3826 C CA . LYS A 1 502 ? 15.602 -9.379 2.989 1.00 44.50 502 LYS A CA 1
ATOM 3827 C C . LYS A 1 502 ? 15.506 -8.421 1.799 1.00 47.83 502 LYS A C 1
ATOM 3828 O O . LYS A 1 502 ? 16.459 -8.293 1.041 1.00 54.24 502 LYS A O 1
ATOM 3834 N N . GLU A 1 503 ? 14.362 -7.763 1.626 1.00 42.17 503 GLU A N 1
ATOM 3835 C CA . GLU A 1 503 ? 14.127 -6.950 0.444 1.00 35.95 503 GLU A CA 1
ATOM 3836 C C . GLU A 1 503 ? 14.290 -5.426 0.668 1.00 45.33 503 GLU A C 1
ATOM 3837 O O . GLU A 1 503 ? 13.774 -4.615 -0.108 1.00 42.37 503 GLU A O 1
ATOM 3843 N N . GLY A 1 504 ? 15.018 -5.026 1.703 1.00 48.01 504 GLY A N 1
ATOM 3844 C CA . GLY A 1 504 ? 15.367 -3.619 1.872 1.00 48.99 504 GLY A CA 1
ATOM 3845 C C . GLY A 1 504 ? 14.277 -2.623 2.299 1.00 48.99 504 GLY A C 1
ATOM 3846 O O . GLY A 1 504 ? 14.534 -1.416 2.402 1.00 43.88 504 GLY A O 1
ATOM 3847 N N . GLN A 1 505 ? 13.059 -3.098 2.535 1.00 42.08 505 GLN A N 1
ATOM 3848 C CA . GLN A 1 505 ? 12.016 -2.209 3.030 1.00 40.17 505 GLN A CA 1
ATOM 3849 C C . GLN A 1 505 ? 12.399 -1.593 4.386 1.00 40.35 505 GLN A C 1
ATOM 3850 O O . GLN A 1 505 ? 13.128 -2.200 5.176 1.00 41.29 505 GLN A O 1
ATOM 3856 N N . LYS A 1 506 ? 11.892 -0.390 4.647 1.00 38.69 506 LYS A N 1
ATOM 3857 C CA . LYS A 1 506 ? 12.261 0.382 5.824 1.00 29.31 506 LYS A CA 1
ATOM 3858 C C . LYS A 1 506 ? 11.074 0.492 6.771 1.00 30.92 506 LYS A C 1
ATOM 3859 O O . LYS A 1 506 ? 9.928 0.511 6.327 1.00 28.60 506 LYS A O 1
ATOM 3865 N N . LEU A 1 507 ? 11.338 0.566 8.073 1.00 28.11 507 LEU A N 1
ATOM 3866 C CA . LEU A 1 507 ? 10.284 0.923 9.029 1.00 27.85 507 LEU A CA 1
ATOM 3867 C C . LEU A 1 507 ? 10.404 2.383 9.461 1.00 29.56 507 LEU A C 1
ATOM 3868 O O . LEU A 1 507 ? 11.358 2.733 10.137 1.00 34.58 507 LEU A O 1
ATOM 3873 N N . LEU A 1 508 ? 9.480 3.252 9.053 1.00 33.72 508 LEU A N 1
ATOM 3874 C CA . LEU A 1 508 ? 9.566 4.673 9.422 1.00 24.88 508 LEU A CA 1
ATOM 3875 C C . LEU A 1 508 ? 8.402 5.122 10.294 1.00 28.52 508 LEU A C 1
ATOM 3876 O O . LEU A 1 508 ? 7.253 4.955 9.932 1.00 32.43 508 LEU A O 1
ATOM 3881 N N . LEU A 1 509 ? 8.710 5.768 11.409 1.00 28.10 509 LEU A N 1
ATOM 3882 C CA . LEU A 1 509 ? 7.714 6.445 12.214 1.00 28.66 509 LEU A CA 1
ATOM 3883 C C . LEU A 1 509 ? 7.807 7.971 11.978 1.00 37.24 509 LEU A C 1
ATOM 3884 O O . LEU A 1 509 ? 8.871 8.505 11.588 1.00 31.12 509 LEU A O 1
ATOM 3889 N N . ARG A 1 510 ? 6.683 8.666 12.155 1.00 40.41 510 ARG A N 1
ATOM 3890 C CA . ARG A 1 510 ? 6.682 10.131 12.077 1.00 37.69 510 ARG A CA 1
ATOM 3891 C C . ARG A 1 510 ? 7.572 10.667 13.171 1.00 41.17 510 ARG A C 1
ATOM 3892 O O . ARG A 1 510 ? 7.569 10.099 14.269 1.00 40.31 510 ARG A O 1
ATOM 3900 N N . GLU A 1 511 ? 8.342 11.727 12.881 1.00 44.02 511 GLU A N 1
ATOM 3901 C CA . GLU A 1 511 ? 9.250 12.309 13.885 1.00 39.97 511 GLU A CA 1
ATOM 3902 C C . GLU A 1 511 ? 8.561 12.836 15.141 1.00 43.23 511 GLU A C 1
ATOM 3903 O O . GLU A 1 511 ? 9.119 12.672 16.214 1.00 50.77 511 GLU A O 1
ATOM 3909 N N . ASP A 1 512 ? 7.355 13.406 15.024 1.00 46.89 512 ASP A N 1
ATOM 3910 C CA . ASP A 1 512 ? 6.522 13.820 16.192 1.00 60.33 512 ASP A CA 1
ATOM 3911 C C . ASP A 1 512 ? 7.201 13.896 17.585 1.00 70.57 512 ASP A C 1
ATOM 3912 O O . ASP A 1 512 ? 6.891 14.767 18.422 1.00 73.77 512 ASP A O 1
ATOM 3917 N N . LEU B 1 8 ? 0.030 6.322 -66.241 1.00 97.51 8 LEU B N 1
ATOM 3918 C CA . LEU B 1 8 ? 0.105 6.461 -64.792 1.00 104.65 8 LEU B CA 1
ATOM 3919 C C . LEU B 1 8 ? -1.283 6.705 -64.167 1.00 103.71 8 LEU B C 1
ATOM 3920 O O . LEU B 1 8 ? -1.788 5.859 -63.425 1.00 93.39 8 LEU B O 1
ATOM 3925 N N . HIS B 1 9 ? -1.926 7.820 -64.521 1.00 106.09 9 HIS B N 1
ATOM 3926 C CA . HIS B 1 9 ? -3.161 8.231 -63.844 1.00 102.37 9 HIS B CA 1
ATOM 3927 C C . HIS B 1 9 ? -4.425 7.515 -64.323 1.00 103.37 9 HIS B C 1
ATOM 3928 O O . HIS B 1 9 ? -5.496 7.710 -63.723 1.00 101.70 9 HIS B O 1
ATOM 3935 N N . ASP B 1 10 ? -4.407 6.795 -65.435 1.00 100.74 10 ASP B N 1
ATOM 3936 C CA . ASP B 1 10 ? -5.650 6.088 -65.696 1.00 103.44 10 ASP B CA 1
ATOM 3937 C C . ASP B 1 10 ? -5.444 4.737 -66.413 1.00 107.12 10 ASP B C 1
ATOM 3938 O O . ASP B 1 10 ? -6.365 4.228 -67.064 1.00 108.62 10 ASP B O 1
ATOM 3943 N N . ARG B 1 11 ? -4.252 4.139 -66.264 1.00 109.34 11 ARG B N 1
ATOM 3944 C CA . ARG B 1 11 ? -4.270 2.714 -65.931 1.00 104.08 11 ARG B CA 1
ATOM 3945 C C . ARG B 1 11 ? -4.823 2.727 -64.524 1.00 100.12 11 ARG B C 1
ATOM 3946 O O . ARG B 1 11 ? -5.407 1.738 -64.069 1.00 95.72 11 ARG B O 1
ATOM 3954 N N . ALA B 1 12 ? -4.672 3.883 -63.869 1.00 103.07 12 ALA B N 1
ATOM 3955 C CA . ALA B 1 12 ? -5.132 4.054 -62.512 1.00 101.45 12 ALA B CA 1
ATOM 3956 C C . ALA B 1 12 ? -6.565 3.641 -62.437 1.00 96.40 12 ALA B C 1
ATOM 3957 O O . ALA B 1 12 ? -7.024 3.368 -61.366 1.00 99.97 12 ALA B O 1
ATOM 3959 N N . LEU B 1 13 ? -7.323 3.799 -63.513 1.00 94.60 13 LEU B N 1
ATOM 3960 C CA . LEU B 1 13 ? -8.586 3.038 -63.632 1.00 102.73 13 LEU B CA 1
ATOM 3961 C C . LEU B 1 13 ? -9.363 3.097 -65.024 1.00 100.57 13 LEU B C 1
ATOM 3962 O O . LEU B 1 13 ? -10.495 3.556 -65.130 1.00 97.61 13 LEU B O 1
ATOM 3967 N N . HIS B 1 14 ? -8.696 2.530 -66.034 1.00 98.65 14 HIS B N 1
ATOM 3968 C CA . HIS B 1 14 ? -9.272 1.703 -67.101 1.00 95.52 14 HIS B CA 1
ATOM 3969 C C . HIS B 1 14 ? -10.084 0.634 -66.432 1.00 99.85 14 HIS B C 1
ATOM 3970 O O . HIS B 1 14 ? -11.088 0.165 -66.959 1.00 99.92 14 HIS B O 1
ATOM 3977 N N . LEU B 1 15 ? -9.565 0.241 -65.272 1.00 100.14 15 LEU B N 1
ATOM 3978 C CA . LEU B 1 15 ? -10.102 -0.798 -64.407 1.00 99.80 15 LEU B CA 1
ATOM 3979 C C . LEU B 1 15 ? -11.430 -0.356 -63.656 1.00 93.84 15 LEU B C 1
ATOM 3980 O O . LEU B 1 15 ? -12.257 -1.193 -63.382 1.00 93.29 15 LEU B O 1
ATOM 3985 N N . LEU B 1 16 ? -11.659 0.928 -63.362 1.00 91.01 16 LEU B N 1
ATOM 3986 C CA . LEU B 1 16 ? -12.978 1.362 -62.826 1.00 99.97 16 LEU B CA 1
ATOM 3987 C C . LEU B 1 16 ? -14.083 0.851 -63.656 1.00 101.22 16 LEU B C 1
ATOM 3988 O O . LEU B 1 16 ? -15.049 0.255 -63.180 1.00 99.61 16 LEU B O 1
ATOM 3993 N N . GLN B 1 17 ? -13.905 1.093 -64.936 1.00 98.59 17 GLN B N 1
ATOM 3994 C CA . GLN B 1 17 ? -15.006 0.982 -65.844 1.00 100.14 17 GLN B CA 1
ATOM 3995 C C . GLN B 1 17 ? -15.006 -0.410 -66.417 1.00 101.91 17 GLN B C 1
ATOM 3996 O O . GLN B 1 17 ? -16.002 -0.839 -67.009 1.00 105.33 17 GLN B O 1
ATOM 4002 N N . THR B 1 18 ? -13.892 -1.123 -66.243 1.00 96.37 18 THR B N 1
ATOM 4003 C CA . THR B 1 18 ? -13.928 -2.568 -66.424 1.00 93.68 18 THR B CA 1
ATOM 4004 C C . THR B 1 18 ? -14.351 -3.290 -65.113 1.00 96.54 18 THR B C 1
ATOM 4005 O O . THR B 1 18 ? -14.595 -4.499 -65.148 1.00 96.54 18 THR B O 1
ATOM 4009 N N . ILE B 1 19 ? -14.445 -2.571 -63.979 1.00 94.70 19 ILE B N 1
ATOM 4010 C CA . ILE B 1 19 ? -14.824 -3.196 -62.689 1.00 93.13 19 ILE B CA 1
ATOM 4011 C C . ILE B 1 19 ? -15.992 -2.512 -61.949 1.00 89.72 19 ILE B C 1
ATOM 4012 O O . ILE B 1 19 ? -16.945 -3.186 -61.577 1.00 91.56 19 ILE B O 1
ATOM 4017 N N . TRP B 1 20 ? -15.926 -1.204 -61.705 1.00 90.96 20 TRP B N 1
ATOM 4018 C CA . TRP B 1 20 ? -16.982 -0.539 -60.923 1.00 92.54 20 TRP B CA 1
ATOM 4019 C C . TRP B 1 20 ? -18.170 -0.013 -61.741 1.00 97.36 20 TRP B C 1
ATOM 4020 O O . TRP B 1 20 ? -19.305 -0.037 -61.254 1.00 93.63 20 TRP B O 1
ATOM 4031 N N . GLY B 1 21 ? -17.913 0.538 -62.931 1.00 102.88 21 GLY B N 1
ATOM 4032 C CA . GLY B 1 21 ? -18.990 1.088 -63.751 1.00 107.23 21 GLY B CA 1
ATOM 4033 C C . GLY B 1 21 ? -19.330 2.496 -63.289 1.00 107.50 21 GLY B C 1
ATOM 4034 O O . GLY B 1 21 ? -20.411 3.026 -63.552 1.00 107.05 21 GLY B O 1
ATOM 4035 N N . TYR B 1 22 ? -18.357 3.095 -62.619 1.00 107.18 22 TYR B N 1
ATOM 4036 C CA . TYR B 1 22 ? -18.450 4.377 -61.932 1.00 102.41 22 TYR B CA 1
ATOM 4037 C C . TYR B 1 22 ? -17.821 5.466 -62.829 1.00 105.84 22 TYR B C 1
ATOM 4038 O O . TYR B 1 22 ? -16.765 5.260 -63.375 1.00 106.14 22 TYR B O 1
ATOM 4047 N N . PRO B 1 23 ? -18.453 6.646 -62.964 1.00 107.46 23 PRO B N 1
ATOM 4048 C CA . PRO B 1 23 ? -18.084 7.629 -64.016 1.00 102.51 23 PRO B CA 1
ATOM 4049 C C . PRO B 1 23 ? -16.582 7.834 -64.365 1.00 107.36 23 PRO B C 1
ATOM 4050 O O . PRO B 1 23 ? -16.040 7.373 -65.387 1.00 107.28 23 PRO B O 1
ATOM 4054 N N . ALA B 1 24 ? -15.955 8.583 -63.470 1.00 102.40 24 ALA B N 1
ATOM 4055 C CA . ALA B 1 24 ? -14.546 8.916 -63.415 1.00 99.72 24 ALA B CA 1
ATOM 4056 C C . ALA B 1 24 ? -14.512 9.350 -61.960 1.00 100.46 24 ALA B C 1
ATOM 4057 O O . ALA B 1 24 ? -15.582 9.509 -61.378 1.00 96.12 24 ALA B O 1
ATOM 4059 N N . PHE B 1 25 ? -13.345 9.515 -61.347 1.00 103.70 25 PHE B N 1
ATOM 4060 C CA . PHE B 1 25 ? -13.291 9.782 -59.902 1.00 104.08 25 PHE B CA 1
ATOM 4061 C C . PHE B 1 25 ? -14.198 10.941 -59.478 1.00 98.90 25 PHE B C 1
ATOM 4062 O O . PHE B 1 25 ? -14.607 11.760 -60.298 1.00 98.00 25 PHE B O 1
ATOM 4070 N N . ARG B 1 26 ? -14.511 11.005 -58.192 1.00 95.89 26 ARG B N 1
ATOM 4071 C CA . ARG B 1 26 ? -15.302 12.107 -57.675 1.00 96.44 26 ARG B CA 1
ATOM 4072 C C . ARG B 1 26 ? -14.401 12.833 -56.691 1.00 96.08 26 ARG B C 1
ATOM 4073 O O . ARG B 1 26 ? -13.861 12.230 -55.778 1.00 94.96 26 ARG B O 1
ATOM 4081 N N . GLY B 1 27 ? -14.211 14.130 -56.906 1.00 94.25 27 GLY B N 1
ATOM 4082 C CA . GLY B 1 27 ? -13.428 14.945 -55.993 1.00 97.32 27 GLY B CA 1
ATOM 4083 C C . GLY B 1 27 ? -11.985 14.548 -55.746 1.00 96.88 27 GLY B C 1
ATOM 4084 O O . GLY B 1 27 ? -11.182 14.409 -56.675 1.00 96.05 27 GLY B O 1
ATOM 4085 N N . VAL B 1 28 ? -11.658 14.369 -54.467 1.00 96.48 28 VAL B N 1
ATOM 4086 C CA . VAL B 1 28 ? -10.284 14.098 -54.078 1.00 93.16 28 VAL B CA 1
ATOM 4087 C C . VAL B 1 28 ? -9.977 12.612 -54.180 1.00 89.69 28 VAL B C 1
ATOM 4088 O O . VAL B 1 28 ? -8.856 12.208 -53.926 1.00 88.37 28 VAL B O 1
ATOM 4092 N N . GLN B 1 29 ? -10.940 11.810 -54.631 1.00 91.18 29 GLN B N 1
ATOM 4093 C CA . GLN B 1 29 ? -10.721 10.365 -54.701 1.00 89.55 29 GLN B CA 1
ATOM 4094 C C . GLN B 1 29 ? -9.709 10.069 -55.795 1.00 88.02 29 GLN B C 1
ATOM 4095 O O . GLN B 1 29 ? -9.017 9.061 -55.750 1.00 86.09 29 GLN B O 1
ATOM 4101 N N . GLY B 1 30 ? -9.633 10.941 -56.789 1.00 92.83 30 GLY B N 1
ATOM 4102 C CA . GLY B 1 30 ? -8.588 10.822 -57.784 1.00 92.09 30 GLY B CA 1
ATOM 4103 C C . GLY B 1 30 ? -7.240 11.006 -57.117 1.00 87.51 30 GLY B C 1
ATOM 4104 O O . GLY B 1 30 ? -6.316 10.223 -57.328 1.00 84.54 30 GLY B O 1
ATOM 4105 N N . GLU B 1 31 ? -7.139 12.050 -56.301 1.00 84.20 31 GLU B N 1
ATOM 4106 C CA . GLU B 1 31 ? -5.925 12.344 -55.550 1.00 82.98 31 GLU B CA 1
ATOM 4107 C C . GLU B 1 31 ? -5.561 11.231 -54.571 1.00 85.45 31 GLU B C 1
ATOM 4108 O O . GLU B 1 31 ? -4.404 10.804 -54.499 1.00 82.62 31 GLU B O 1
ATOM 4114 N N . ILE B 1 32 ? -6.575 10.741 -53.859 1.00 88.81 32 ILE B N 1
ATOM 4115 C CA . ILE B 1 32 ? -6.420 9.728 -52.815 1.00 80.92 32 ILE B CA 1
ATOM 4116 C C . ILE B 1 32 ? -5.808 8.458 -53.374 1.00 77.47 32 ILE B C 1
ATOM 4117 O O . ILE B 1 32 ? -4.883 7.890 -52.793 1.00 73.59 32 ILE B O 1
ATOM 4122 N N . VAL B 1 33 ? -6.329 8.022 -54.512 1.00 77.77 33 VAL B N 1
ATOM 4123 C CA . VAL B 1 33 ? -5.876 6.785 -55.123 1.00 78.45 33 VAL B CA 1
ATOM 4124 C C . VAL B 1 33 ? -4.385 6.861 -55.432 1.00 82.92 33 VAL B C 1
ATOM 4125 O O . VAL B 1 33 ? -3.677 5.868 -55.292 1.00 82.56 33 VAL B O 1
ATOM 4129 N N . GLN B 1 34 ? -3.875 8.028 -55.811 1.00 81.74 34 GLN B N 1
ATOM 4130 C CA . GLN B 1 34 ? -2.434 8.082 -55.989 1.00 80.17 34 GLN B CA 1
ATOM 4131 C C . GLN B 1 34 ? -1.734 9.152 -55.144 1.00 80.29 34 GLN B C 1
ATOM 4132 O O . GLN B 1 34 ? -0.868 9.881 -55.618 1.00 90.42 34 GLN B O 1
ATOM 4138 N N . GLN B 1 35 ? -2.132 9.270 -53.884 1.00 75.54 35 GLN B N 1
ATOM 4139 C CA . GLN B 1 35 ? -1.150 9.593 -52.865 1.00 66.50 35 GLN B CA 1
ATOM 4140 C C . GLN B 1 35 ? -0.596 8.249 -52.415 1.00 73.55 35 GLN B C 1
ATOM 4141 O O . GLN B 1 35 ? 0.596 8.113 -52.124 1.00 72.84 35 GLN B O 1
ATOM 4147 N N . VAL B 1 36 ? -1.500 7.262 -52.382 1.00 74.98 36 VAL B N 1
ATOM 4148 C CA . VAL B 1 36 ? -1.224 5.895 -51.930 1.00 70.84 36 VAL B CA 1
ATOM 4149 C C . VAL B 1 36 ? -0.690 4.953 -53.003 1.00 66.03 36 VAL B C 1
ATOM 4150 O O . VAL B 1 36 ? 0.136 4.092 -52.710 1.00 66.97 36 VAL B O 1
ATOM 4154 N N . ALA B 1 37 ? -1.128 5.118 -54.246 1.00 70.46 37 ALA B N 1
ATOM 4155 C CA . ALA B 1 37 ? -0.624 4.257 -55.320 1.00 70.03 37 ALA B CA 1
ATOM 4156 C C . ALA B 1 37 ? 0.819 4.650 -55.644 1.00 71.75 37 ALA B C 1
ATOM 4157 O O . ALA B 1 37 ? 1.616 3.824 -56.086 1.00 65.77 37 ALA B O 1
ATOM 4159 N N . GLU B 1 38 ? 1.141 5.922 -55.410 1.00 73.37 38 GLU B N 1
ATOM 4160 C CA . GLU B 1 38 ? 2.495 6.428 -55.593 1.00 71.89 38 GLU B CA 1
ATOM 4161 C C . GLU B 1 38 ? 3.380 6.030 -54.409 1.00 71.72 38 GLU B C 1
ATOM 4162 O O . GLU B 1 38 ? 4.441 6.619 -54.190 1.00 70.18 38 GLU B O 1
ATOM 4168 N N . GLY B 1 39 ? 2.926 5.039 -53.643 1.00 70.97 39 GLY B N 1
ATOM 4169 C CA . GLY B 1 39 ? 3.706 4.466 -52.560 1.00 67.80 39 GLY B CA 1
ATOM 4170 C C . GLY B 1 39 ? 3.633 5.244 -51.265 1.00 62.24 39 GLY B C 1
ATOM 4171 O O . GLY B 1 39 ? 4.348 4.931 -50.312 1.00 56.72 39 GLY B O 1
ATOM 4172 N N . GLY B 1 40 ? 2.779 6.266 -51.245 1.00 66.10 40 GLY B N 1
ATOM 4173 C CA . GLY B 1 40 ? 2.641 7.157 -50.101 1.00 67.73 40 GLY B CA 1
ATOM 4174 C C . GLY B 1 40 ? 1.734 6.651 -48.992 1.00 66.64 40 GLY B C 1
ATOM 4175 O O . GLY B 1 40 ? 1.156 5.572 -49.088 1.00 66.69 40 GLY B O 1
ATOM 4176 N N . ASN B 1 41 ? 1.616 7.440 -47.932 1.00 64.21 41 ASN B N 1
ATOM 4177 C CA . ASN B 1 41 ? 0.694 7.146 -46.849 1.00 62.95 41 ASN B CA 1
ATOM 4178 C C . ASN B 1 41 ? -0.456 8.124 -46.855 1.00 73.54 41 ASN B C 1
ATOM 4179 O O . ASN B 1 41 ? -0.376 9.173 -47.496 1.00 77.63 41 ASN B O 1
ATOM 4184 N N . ALA B 1 42 ? -1.527 7.795 -46.144 1.00 69.44 42 ALA B N 1
ATOM 4185 C CA . ALA B 1 42 ? -2.721 8.619 -46.217 1.00 67.89 42 ALA B CA 1
ATOM 4186 C C . ALA B 1 42 ? -3.641 8.470 -45.029 1.00 75.37 42 ALA B C 1
ATOM 4187 O O . ALA B 1 42 ? -3.738 7.407 -44.409 1.00 76.79 42 ALA B O 1
ATOM 4189 N N . LEU B 1 43 ? -4.336 9.557 -44.737 1.00 77.10 43 LEU B N 1
ATOM 4190 C CA . LEU B 1 43 ? -5.430 9.531 -43.788 1.00 79.81 43 LEU B CA 1
ATOM 4191 C C . LEU B 1 43 ? -6.706 9.871 -44.562 1.00 79.93 43 LEU B C 1
ATOM 4192 O O . LEU B 1 43 ? -6.856 10.987 -45.073 1.00 78.64 43 LEU B O 1
ATOM 4197 N N . VAL B 1 44 ? -7.612 8.905 -44.674 1.00 69.28 44 VAL B N 1
ATOM 4198 C CA . VAL B 1 44 ? -8.815 9.108 -45.466 1.00 72.13 44 VAL B CA 1
ATOM 4199 C C . VAL B 1 44 ? -10.013 9.098 -44.542 1.00 74.49 44 VAL B C 1
ATOM 4200 O O . VAL B 1 44 ? -10.328 8.089 -43.921 1.00 75.77 44 VAL B O 1
ATOM 4204 N N . LEU B 1 45 ? -10.688 10.235 -44.471 1.00 77.73 45 LEU B N 1
ATOM 4205 C CA . LEU B 1 45 ? -11.813 10.413 -43.565 1.00 76.84 45 LEU B CA 1
ATOM 4206 C C . LEU B 1 45 ? -13.074 10.887 -44.299 1.00 73.51 45 LEU B C 1
ATOM 4207 O O . LEU B 1 45 ? -13.124 12.006 -44.840 1.00 71.70 45 LEU B O 1
ATOM 4212 N N . MET B 1 46 ? -14.109 10.055 -44.281 1.00 77.55 46 MET B N 1
ATOM 4213 C CA . MET B 1 46 ? -15.308 10.310 -45.071 1.00 81.04 46 MET B CA 1
ATOM 4214 C C . MET B 1 46 ? -16.540 10.152 -44.163 1.00 88.03 46 MET B C 1
ATOM 4215 O O . MET B 1 46 ? -16.371 9.831 -42.977 1.00 87.90 46 MET B O 1
ATOM 4220 N N . PRO B 1 47 ? -17.765 10.447 -44.676 1.00 82.28 47 PRO B N 1
ATOM 4221 C CA . PRO B 1 47 ? -18.854 10.039 -43.774 1.00 84.58 47 PRO B CA 1
ATOM 4222 C C . PRO B 1 47 ? -18.644 8.611 -43.290 1.00 93.36 47 PRO B C 1
ATOM 4223 O O . PRO B 1 47 ? -18.506 8.455 -42.065 1.00 88.03 47 PRO B O 1
ATOM 4227 N N . THR B 1 48 ? -18.521 7.670 -44.234 1.00 97.57 48 THR B N 1
ATOM 4228 C CA . THR B 1 48 ? -18.303 6.215 -44.050 1.00 103.55 48 THR B CA 1
ATOM 4229 C C . THR B 1 48 ? -19.224 5.553 -45.089 1.00 98.86 48 THR B C 1
ATOM 4230 O O . THR B 1 48 ? -19.444 4.332 -45.076 1.00 90.28 48 THR B O 1
ATOM 4234 N N . GLY B 1 49 ? -19.727 6.386 -46.007 1.00 97.16 49 GLY B N 1
ATOM 4235 C CA . GLY B 1 49 ? -20.622 5.928 -47.056 1.00 93.21 49 GLY B CA 1
ATOM 4236 C C . GLY B 1 49 ? -20.487 6.573 -48.430 1.00 88.87 49 GLY B C 1
ATOM 4237 O O . GLY B 1 49 ? -20.649 5.885 -49.443 1.00 88.91 49 GLY B O 1
ATOM 4238 N N . GLY B 1 50 ? -20.190 7.875 -48.474 1.00 85.41 50 GLY B N 1
ATOM 4239 C CA . GLY B 1 50 ? -20.086 8.628 -49.723 1.00 82.72 50 GLY B CA 1
ATOM 4240 C C . GLY B 1 50 ? -18.966 8.200 -50.665 1.00 86.53 50 GLY B C 1
ATOM 4241 O O . GLY B 1 50 ? -18.766 8.802 -51.728 1.00 76.46 50 GLY B O 1
ATOM 4242 N N . GLY B 1 51 ? -18.239 7.161 -50.246 1.00 95.34 51 GLY B N 1
ATOM 4243 C CA . GLY B 1 51 ? -17.139 6.530 -50.969 1.00 91.76 51 GLY B CA 1
ATOM 4244 C C . GLY B 1 51 ? -16.158 6.128 -49.869 1.00 94.60 51 GLY B C 1
ATOM 4245 O O . GLY B 1 51 ? -16.187 6.778 -48.816 1.00 97.31 51 GLY B O 1
ATOM 4246 N N . LYS B 1 52 ? -15.345 5.075 -50.066 1.00 84.11 52 LYS B N 1
ATOM 4247 C CA . LYS B 1 52 ? -14.255 4.744 -49.128 1.00 78.89 52 LYS B CA 1
ATOM 4248 C C . LYS B 1 52 ? -13.492 3.456 -49.424 1.00 81.64 52 LYS B C 1
ATOM 4249 O O . LYS B 1 52 ? -12.270 3.381 -49.262 1.00 78.32 52 LYS B O 1
ATOM 4255 N N . SER B 1 53 ? -14.208 2.447 -49.891 1.00 81.25 53 SER B N 1
ATOM 4256 C CA . SER B 1 53 ? -13.588 1.163 -50.124 1.00 73.80 53 SER B CA 1
ATOM 4257 C C . SER B 1 53 ? -12.699 1.313 -51.322 1.00 78.00 53 SER B C 1
ATOM 4258 O O . SER B 1 53 ? -11.630 0.697 -51.404 1.00 78.50 53 SER B O 1
ATOM 4261 N N . LEU B 1 54 ? -13.165 2.143 -52.252 1.00 77.86 54 LEU B N 1
ATOM 4262 C CA . LEU B 1 54 ? -12.429 2.457 -53.460 1.00 72.18 54 LEU B CA 1
ATOM 4263 C C . LEU B 1 54 ? -11.045 2.991 -53.131 1.00 71.37 54 LEU B C 1
ATOM 4264 O O . LEU B 1 54 ? -10.095 2.734 -53.852 1.00 70.88 54 LEU B O 1
ATOM 4269 N N . CYS B 1 55 ? -10.915 3.693 -52.011 1.00 71.45 55 CYS B N 1
ATOM 4270 C CA . CYS B 1 55 ? -9.657 4.367 -51.711 1.00 74.69 55 CYS B CA 1
ATOM 4271 C C . CYS B 1 55 ? -8.498 3.423 -51.387 1.00 77.48 55 CYS B C 1
ATOM 4272 O O . CYS B 1 55 ? -7.332 3.799 -51.518 1.00 75.07 55 CYS B O 1
ATOM 4275 N N . TYR B 1 56 ? -8.804 2.189 -51.013 1.00 73.55 56 TYR B N 1
ATOM 4276 C CA . TYR B 1 56 ? -7.741 1.237 -50.793 1.00 69.14 56 TYR B CA 1
ATOM 4277 C C . TYR B 1 56 ? -7.855 0.078 -51.774 1.00 68.40 56 TYR B C 1
ATOM 4278 O O . TYR B 1 56 ? -6.838 -0.468 -52.204 1.00 64.03 56 TYR B O 1
ATOM 4287 N N . GLN B 1 57 ? -9.084 -0.264 -52.158 1.00 68.16 57 GLN B N 1
ATOM 4288 C CA . GLN B 1 57 ? -9.311 -1.388 -53.068 1.00 69.79 57 GLN B CA 1
ATOM 4289 C C . GLN B 1 57 ? -8.660 -1.077 -54.381 1.00 70.11 57 GLN B C 1
ATOM 4290 O O . GLN B 1 57 ? -8.151 -1.953 -55.089 1.00 69.30 57 GLN B O 1
ATOM 4296 N N . LEU B 1 58 ? -8.738 0.189 -54.738 1.00 71.41 58 LEU B N 1
ATOM 4297 C CA . LEU B 1 58 ? -8.178 0.611 -55.990 1.00 72.16 58 LEU B CA 1
ATOM 4298 C C . LEU B 1 58 ? -6.646 0.604 -56.033 1.00 68.10 58 LEU B C 1
ATOM 4299 O O . LEU B 1 58 ? -6.074 -0.056 -56.917 1.00 68.11 58 LEU B O 1
ATOM 4304 N N . PRO B 1 59 ? -5.979 1.294 -55.086 1.00 63.27 59 PRO B N 1
ATOM 4305 C CA . PRO B 1 59 ? -4.520 1.150 -55.072 1.00 65.67 59 PRO B CA 1
ATOM 4306 C C . PRO B 1 59 ? -4.052 -0.316 -54.984 1.00 63.41 59 PRO B C 1
ATOM 4307 O O . PRO B 1 59 ? -3.072 -0.671 -55.641 1.00 61.74 59 PRO B O 1
ATOM 4311 N N . SER B 1 60 ? -4.763 -1.160 -54.242 1.00 60.05 60 SER B N 1
ATOM 4312 C CA . SER B 1 60 ? -4.372 -2.561 -54.136 1.00 61.22 60 SER B CA 1
ATOM 4313 C C . SER B 1 60 ? -4.314 -3.252 -55.493 1.00 61.33 60 SER B C 1
ATOM 4314 O O . SER B 1 60 ? -3.471 -4.136 -55.712 1.00 58.35 60 SER B O 1
ATOM 4317 N N . LEU B 1 61 ? -5.203 -2.837 -56.398 1.00 63.91 61 LEU B N 1
ATOM 4318 C CA . LEU B 1 61 ? -5.237 -3.374 -57.763 1.00 70.31 61 LEU B CA 1
ATOM 4319 C C . LEU B 1 61 ? -4.144 -2.756 -58.639 1.00 66.65 61 LEU B C 1
ATOM 4320 O O . LEU B 1 61 ? -3.582 -3.416 -59.522 1.00 58.42 61 LEU B O 1
ATOM 4325 N N . LEU B 1 62 ? -3.811 -1.500 -58.357 1.00 62.48 62 LEU B N 1
ATOM 4326 C CA . LEU B 1 62 ? -2.816 -0.810 -59.154 1.00 60.63 62 LEU B CA 1
ATOM 4327 C C . LEU B 1 62 ? -1.416 -1.284 -58.804 1.00 63.68 62 LEU B C 1
ATOM 4328 O O . LEU B 1 62 ? -0.626 -1.606 -59.696 1.00 68.06 62 LEU B O 1
ATOM 4333 N N . ARG B 1 63 ? -1.159 -1.419 -57.504 1.00 58.34 63 ARG B N 1
ATOM 4334 C CA . ARG B 1 63 ? 0.122 -1.873 -56.983 1.00 52.87 63 ARG B CA 1
ATOM 4335 C C . ARG B 1 63 ? 0.221 -3.391 -56.980 1.00 59.54 63 ARG B C 1
ATOM 4336 O O . ARG B 1 63 ? -0.739 -4.091 -56.626 1.00 64.51 63 ARG B O 1
ATOM 4344 N N . PRO B 1 64 ? 1.392 -3.915 -57.366 1.00 61.43 64 PRO B N 1
ATOM 4345 C CA . PRO B 1 64 ? 1.556 -5.372 -57.439 1.00 57.45 64 PRO B CA 1
ATOM 4346 C C . PRO B 1 64 ? 1.403 -5.978 -56.063 1.00 56.44 64 PRO B C 1
ATOM 4347 O O . PRO B 1 64 ? 1.901 -5.399 -55.095 1.00 51.36 64 PRO B O 1
ATOM 4351 N N . GLY B 1 65 ? 0.707 -7.104 -55.967 1.00 63.02 65 GLY B N 1
ATOM 4352 C CA . GLY B 1 65 ? 0.565 -7.775 -54.685 1.00 60.12 65 GLY B CA 1
ATOM 4353 C C . GLY B 1 65 ? -0.704 -7.389 -53.941 1.00 60.81 65 GLY B C 1
ATOM 4354 O O . GLY B 1 65 ? -1.488 -6.549 -54.411 1.00 57.49 65 GLY B O 1
ATOM 4355 N N . THR B 1 66 ? -0.869 -7.988 -52.761 1.00 61.11 66 THR B N 1
ATOM 4356 C CA . THR B 1 66 ? -2.126 -7.998 -52.011 1.00 55.77 66 THR B CA 1
ATOM 4357 C C . THR B 1 66 ? -2.291 -6.823 -51.096 1.00 54.09 66 THR B C 1
ATOM 4358 O O . THR B 1 66 ? -1.387 -6.511 -50.333 1.00 59.20 66 THR B O 1
ATOM 4362 N N . GLY B 1 67 ? -3.453 -6.177 -51.153 1.00 59.25 67 GLY B N 1
ATOM 4363 C CA . GLY B 1 67 ? -3.803 -5.175 -50.157 1.00 60.30 67 GLY B CA 1
ATOM 4364 C C . GLY B 1 67 ? -4.138 -5.881 -48.850 1.00 58.06 67 GLY B C 1
ATOM 4365 O O . GLY B 1 67 ? -4.868 -6.870 -48.854 1.00 60.41 67 GLY B O 1
ATOM 4366 N N . ILE B 1 68 ? -3.563 -5.437 -47.739 1.00 55.05 68 ILE B N 1
ATOM 4367 C CA . ILE B 1 68 ? -3.859 -6.092 -46.470 1.00 55.48 68 ILE B CA 1
ATOM 4368 C C . ILE B 1 68 ? -4.688 -5.180 -45.622 1.00 54.42 68 ILE B C 1
ATOM 4369 O O . ILE B 1 68 ? -4.212 -4.137 -45.176 1.00 55.67 68 ILE B O 1
ATOM 4374 N N . VAL B 1 69 ? -5.947 -5.566 -45.445 1.00 59.17 69 VAL B N 1
ATOM 4375 C CA . VAL B 1 69 ? -6.934 -4.752 -44.746 1.00 60.86 69 VAL B CA 1
ATOM 4376 C C . VAL B 1 69 ? -7.273 -5.286 -43.366 1.00 60.76 69 VAL B C 1
ATOM 4377 O O . VAL B 1 69 ? -7.776 -6.405 -43.235 1.00 65.83 69 VAL B O 1
ATOM 4381 N N . VAL B 1 70 ? -7.048 -4.483 -42.338 1.00 57.70 70 VAL B N 1
ATOM 4382 C CA . VAL B 1 70 ? -7.464 -4.896 -41.010 1.00 62.35 70 VAL B CA 1
ATOM 4383 C C . VAL B 1 70 ? -8.930 -4.450 -40.788 1.00 66.99 70 VAL B C 1
ATOM 4384 O O . VAL B 1 70 ? -9.310 -3.311 -41.085 1.00 64.92 70 VAL B O 1
ATOM 4388 N N . SER B 1 71 ? -9.768 -5.390 -40.350 1.00 63.97 71 SER B N 1
ATOM 4389 C CA . SER B 1 71 ? -11.172 -5.114 -40.084 1.00 62.43 71 SER B CA 1
ATOM 4390 C C . SER B 1 71 ? -11.734 -6.084 -39.047 1.00 71.29 71 SER B C 1
ATOM 4391 O O . SER B 1 71 ? -11.465 -7.296 -39.115 1.00 60.24 71 SER B O 1
ATOM 4394 N N . PRO B 1 72 ? -12.493 -5.543 -38.063 1.00 80.60 72 PRO B N 1
ATOM 4395 C CA . PRO B 1 72 ? -13.237 -6.332 -37.065 1.00 74.21 72 PRO B CA 1
ATOM 4396 C C . PRO B 1 72 ? -14.564 -6.878 -37.605 1.00 68.54 72 PRO B C 1
ATOM 4397 O O . PRO B 1 72 ? -15.035 -7.903 -37.136 1.00 66.43 72 PRO B O 1
ATOM 4401 N N . LEU B 1 73 ? -15.151 -6.208 -38.592 1.00 72.51 73 LEU B N 1
ATOM 4402 C CA . LEU B 1 73 ? -16.477 -6.588 -39.094 1.00 79.62 73 LEU B CA 1
ATOM 4403 C C . LEU B 1 73 ? -16.432 -7.821 -39.987 1.00 79.45 73 LEU B C 1
ATOM 4404 O O . LEU B 1 73 ? -16.616 -7.714 -41.203 1.00 78.12 73 LEU B O 1
ATOM 4409 N N . ILE B 1 74 ? -16.236 -8.985 -39.377 1.00 78.38 74 ILE B N 1
ATOM 4410 C CA . ILE B 1 74 ? -15.984 -10.217 -40.120 1.00 80.72 74 ILE B CA 1
ATOM 4411 C C . ILE B 1 74 ? -17.264 -10.752 -40.755 1.00 83.70 74 ILE B C 1
ATOM 4412 O O . ILE B 1 74 ? -17.238 -11.436 -41.791 1.00 80.88 74 ILE B O 1
ATOM 4417 N N . ALA B 1 75 ? -18.390 -10.406 -40.143 1.00 86.86 75 ALA B N 1
ATOM 4418 C CA . ALA B 1 75 ? -19.690 -10.726 -40.717 1.00 88.07 75 ALA B CA 1
ATOM 4419 C C . ALA B 1 75 ? -19.887 -9.980 -42.034 1.00 87.02 75 ALA B C 1
ATOM 4420 O O . ALA B 1 75 ? -20.314 -10.569 -43.029 1.00 91.37 75 ALA B O 1
ATOM 4422 N N . LEU B 1 76 ? -19.541 -8.694 -42.050 1.00 84.98 76 LEU B N 1
ATOM 4423 C CA . LEU B 1 76 ? -19.664 -7.912 -43.269 1.00 89.50 76 LEU B CA 1
ATOM 4424 C C . LEU B 1 76 ? -18.693 -8.490 -44.300 1.00 86.73 76 LEU B C 1
ATOM 4425 O O . LEU B 1 76 ? -19.016 -8.549 -45.490 1.00 85.91 76 LEU B O 1
ATOM 4430 N N . MET B 1 77 ? -17.529 -8.933 -43.820 1.00 82.64 77 MET B N 1
ATOM 4431 C CA . MET B 1 77 ? -16.442 -9.457 -44.657 1.00 85.12 77 MET B CA 1
ATOM 4432 C C . MET B 1 77 ? -16.934 -10.451 -45.723 1.00 87.00 77 MET B C 1
ATOM 4433 O O . MET B 1 77 ? -16.649 -10.292 -46.911 1.00 88.09 77 MET B O 1
ATOM 4438 N N . LYS B 1 78 ? -17.653 -11.489 -45.299 1.00 85.03 78 LYS B N 1
ATOM 4439 C CA . LYS B 1 78 ? -17.991 -12.579 -46.209 1.00 79.62 78 LYS B CA 1
ATOM 4440 C C . LYS B 1 78 ? -18.988 -12.141 -47.302 1.00 85.42 78 LYS B C 1
ATOM 4441 O O . LYS B 1 78 ? -19.211 -12.863 -48.268 1.00 86.05 78 LYS B O 1
ATOM 4447 N N . ASP B 1 79 ? -19.551 -10.943 -47.176 1.00 87.01 79 ASP B N 1
ATOM 4448 C CA . ASP B 1 79 ? -20.354 -10.364 -48.254 1.00 87.81 79 ASP B CA 1
ATOM 4449 C C . ASP B 1 79 ? -19.622 -9.216 -48.916 1.00 87.66 79 ASP B C 1
ATOM 4450 O O . ASP B 1 79 ? -20.155 -8.566 -49.809 1.00 89.17 79 ASP B O 1
ATOM 4455 N N . GLN B 1 80 ? -18.398 -8.968 -48.477 1.00 86.70 80 GLN B N 1
ATOM 4456 C CA . GLN B 1 80 ? -17.478 -8.141 -49.239 1.00 89.92 80 GLN B CA 1
ATOM 4457 C C . GLN B 1 80 ? -16.671 -9.033 -50.169 1.00 89.19 80 GLN B C 1
ATOM 4458 O O . GLN B 1 80 ? -16.354 -8.640 -51.288 1.00 86.52 80 GLN B O 1
ATOM 4464 N N . VAL B 1 81 ? -16.377 -10.251 -49.714 1.00 87.96 81 VAL B N 1
ATOM 4465 C CA . VAL B 1 81 ? -15.640 -11.215 -50.528 1.00 85.80 81 VAL B CA 1
ATOM 4466 C C . VAL B 1 81 ? -16.506 -11.706 -51.704 1.00 88.80 81 VAL B C 1
ATOM 4467 O O . VAL B 1 81 ? -16.015 -11.856 -52.827 1.00 84.30 81 VAL B O 1
ATOM 4471 N N . ASP B 1 82 ? -17.796 -11.933 -51.438 1.00 92.94 82 ASP B N 1
ATOM 4472 C CA . ASP B 1 82 ? -18.763 -12.374 -52.456 1.00 87.22 82 ASP B CA 1
ATOM 4473 C C . ASP B 1 82 ? -19.144 -11.274 -53.469 1.00 86.31 82 ASP B C 1
ATOM 4474 O O . ASP B 1 82 ? -19.235 -11.550 -54.664 1.00 85.10 82 ASP B O 1
ATOM 4479 N N . THR B 1 83 ? -19.403 -10.049 -53.002 1.00 84.57 83 THR B N 1
ATOM 4480 C CA . THR B 1 83 ? -19.611 -8.924 -53.920 1.00 85.70 83 THR B CA 1
ATOM 4481 C C . THR B 1 83 ? -18.384 -8.719 -54.820 1.00 87.61 83 THR B C 1
ATOM 4482 O O . THR B 1 83 ? -18.520 -8.488 -56.033 1.00 80.74 83 THR B O 1
ATOM 4486 N N . LEU B 1 84 ? -17.189 -8.819 -54.236 1.00 81.85 84 LEU B N 1
ATOM 4487 C CA . LEU B 1 84 ? -15.992 -8.392 -54.945 1.00 83.90 84 LEU B CA 1
ATOM 4488 C C . LEU B 1 84 ? -15.622 -9.335 -56.088 1.00 88.42 84 LEU B C 1
ATOM 4489 O O . LEU B 1 84 ? -15.072 -8.890 -57.104 1.00 85.86 84 LEU B O 1
ATOM 4494 N N . ARG B 1 85 ? -15.939 -10.621 -55.953 1.00 86.30 85 ARG B N 1
ATOM 4495 C CA . ARG B 1 85 ? -15.598 -11.561 -57.020 1.00 87.84 85 ARG B CA 1
ATOM 4496 C C . ARG B 1 85 ? -16.706 -11.721 -58.057 1.00 87.37 85 ARG B C 1
ATOM 4497 O O . ARG B 1 85 ? -16.710 -12.679 -58.829 1.00 90.55 85 ARG B O 1
ATOM 4505 N N . GLN B 1 86 ? -17.646 -10.785 -58.069 1.00 88.70 86 GLN B N 1
ATOM 4506 C CA . GLN B 1 86 ? -18.649 -10.736 -59.120 1.00 85.09 86 GLN B CA 1
ATOM 4507 C C . GLN B 1 86 ? -18.417 -9.477 -59.948 1.00 88.79 86 GLN B C 1
ATOM 4508 O O . GLN B 1 86 ? -19.061 -9.264 -60.982 1.00 86.38 86 GLN B O 1
ATOM 4514 N N . ASN B 1 87 ? -17.520 -8.628 -59.443 1.00 88.64 87 ASN B N 1
ATOM 4515 C CA . ASN B 1 87 ? -16.899 -7.574 -60.237 1.00 89.61 87 ASN B CA 1
ATOM 4516 C C . ASN B 1 87 ? -15.578 -8.091 -60.819 1.00 90.63 87 ASN B C 1
ATOM 4517 O O . ASN B 1 87 ? -15.038 -7.513 -61.770 1.00 95.45 87 ASN B O 1
ATOM 4522 N N . GLY B 1 88 ? -15.060 -9.172 -60.226 1.00 83.25 88 GLY B N 1
ATOM 4523 C CA . GLY B 1 88 ? -13.844 -9.817 -60.700 1.00 83.36 88 GLY B CA 1
ATOM 4524 C C . GLY B 1 88 ? -12.669 -9.905 -59.730 1.00 87.26 88 GLY B C 1
ATOM 4525 O O . GLY B 1 88 ? -11.804 -10.771 -59.875 1.00 89.07 88 GLY B O 1
ATOM 4526 N N . VAL B 1 89 ? -12.656 -9.026 -58.730 1.00 85.49 89 VAL B N 1
ATOM 4527 C CA . VAL B 1 89 ? -11.529 -8.871 -57.807 1.00 78.22 89 VAL B CA 1
ATOM 4528 C C . VAL B 1 89 ? -11.309 -10.097 -56.918 1.00 80.09 89 VAL B C 1
ATOM 4529 O O . VAL B 1 89 ? -12.252 -10.628 -56.345 1.00 78.69 89 VAL B O 1
ATOM 4533 N N . ARG B 1 90 ? -10.054 -10.503 -56.746 1.00 80.87 90 ARG B N 1
ATOM 4534 C CA . ARG B 1 90 ? -9.748 -11.686 -55.944 1.00 76.01 90 ARG B CA 1
ATOM 4535 C C . ARG B 1 90 ? -9.594 -11.310 -54.471 1.00 77.41 90 ARG B C 1
ATOM 4536 O O . ARG B 1 90 ? -8.742 -10.491 -54.114 1.00 84.48 90 ARG B O 1
ATOM 4544 N N . ALA B 1 91 ? -10.420 -11.899 -53.610 1.00 72.25 91 ALA B N 1
ATOM 4545 C CA . ALA B 1 91 ? -10.356 -11.568 -52.191 1.00 72.41 91 ALA B CA 1
ATOM 4546 C C . ALA B 1 91 ? -10.715 -12.741 -51.292 1.00 72.11 91 ALA B C 1
ATOM 4547 O O . ALA B 1 91 ? -11.234 -13.758 -51.755 1.00 68.04 91 ALA B O 1
ATOM 4549 N N . ALA B 1 92 ? -10.389 -12.590 -50.009 1.00 68.69 92 ALA B N 1
ATOM 4550 C CA . ALA B 1 92 ? -10.601 -13.621 -49.005 1.00 66.64 92 ALA B CA 1
ATOM 4551 C C . ALA B 1 92 ? -10.509 -13.000 -47.615 1.00 69.23 92 ALA B C 1
ATOM 4552 O O . ALA B 1 92 ? -10.048 -11.857 -47.468 1.00 67.03 92 ALA B O 1
ATOM 4554 N N . PHE B 1 93 ? -10.915 -13.746 -46.589 1.00 67.97 93 PHE B N 1
ATOM 4555 C CA . PHE B 1 93 ? -10.816 -13.221 -45.231 1.00 70.22 93 PHE B CA 1
ATOM 4556 C C . PHE B 1 93 ? -10.095 -14.205 -44.335 1.00 71.22 93 PHE B C 1
ATOM 4557 O O . PHE B 1 93 ? -10.244 -15.412 -44.478 1.00 76.07 93 PHE B O 1
ATOM 4565 N N . LEU B 1 94 ? -9.296 -13.670 -43.425 1.00 69.03 94 LEU B N 1
ATOM 4566 C CA . LEU B 1 94 ? -8.509 -14.475 -42.511 1.00 70.59 94 LEU B CA 1
ATOM 4567 C C . LEU B 1 94 ? -8.673 -14.048 -41.049 1.00 74.94 94 LEU B C 1
ATOM 4568 O O . LEU B 1 94 ? -8.447 -12.883 -40.699 1.00 69.91 94 LEU B O 1
ATOM 4573 N N . ASN B 1 95 ? -9.088 -14.998 -40.213 1.00 85.33 95 ASN B N 1
ATOM 4574 C CA . ASN B 1 95 ? -9.214 -14.811 -38.761 1.00 88.63 95 ASN B CA 1
ATOM 4575 C C . ASN B 1 95 ? -9.293 -16.167 -38.056 1.00 89.20 95 ASN B C 1
ATOM 4576 O O . ASN B 1 95 ? -9.456 -17.199 -38.711 1.00 87.55 95 ASN B O 1
ATOM 4581 N N . SER B 1 96 ? -9.187 -16.173 -36.728 1.00 93.19 96 SER B N 1
ATOM 4582 C CA . SER B 1 96 ? -9.170 -17.442 -35.988 1.00 94.32 96 SER B CA 1
ATOM 4583 C C . SER B 1 96 ? -10.549 -18.081 -35.819 1.00 95.50 96 SER B C 1
ATOM 4584 O O . SER B 1 96 ? -10.668 -19.165 -35.241 1.00 98.51 96 SER B O 1
ATOM 4587 N N . THR B 1 97 ? -11.584 -17.424 -36.329 1.00 90.31 97 THR B N 1
ATOM 4588 C CA . THR B 1 97 ? -12.882 -18.069 -36.447 1.00 90.28 97 THR B CA 1
ATOM 4589 C C . THR B 1 97 ? -12.842 -19.159 -37.531 1.00 95.59 97 THR B C 1
ATOM 4590 O O . THR B 1 97 ? -13.801 -19.908 -37.701 1.00 96.83 97 THR B O 1
ATOM 4594 N N . LEU B 1 98 ? -11.739 -19.226 -38.275 1.00 97.76 98 LEU B N 1
ATOM 4595 C CA . LEU B 1 98 ? -11.550 -20.240 -39.313 1.00 93.76 98 LEU B CA 1
ATOM 4596 C C . LEU B 1 98 ? -10.773 -21.423 -38.749 1.00 92.07 98 LEU B C 1
ATOM 4597 O O . LEU B 1 98 ? -9.977 -21.270 -37.817 1.00 89.21 98 LEU B O 1
ATOM 4602 N N . LEU B 1 99 ? -11.007 -22.601 -39.316 1.00 93.69 99 LEU B N 1
ATOM 4603 C CA . LEU B 1 99 ? -10.201 -23.773 -38.988 1.00 97.98 99 LEU B CA 1
ATOM 4604 C C . LEU B 1 99 ? -8.750 -23.603 -39.439 1.00 98.48 99 LEU B C 1
ATOM 4605 O O . LEU B 1 99 ? -8.476 -22.906 -40.422 1.00 95.76 99 LEU B O 1
ATOM 4610 N N . PRO B 1 100 ? -7.812 -24.229 -38.707 1.00 100.28 100 PRO B N 1
ATOM 4611 C CA . PRO B 1 100 ? -6.410 -24.255 -39.133 1.00 93.64 100 PRO B CA 1
ATOM 4612 C C . PRO B 1 100 ? -6.286 -24.844 -40.540 1.00 93.48 100 PRO B C 1
ATOM 4613 O O . PRO B 1 100 ? -5.415 -24.437 -41.308 1.00 92.95 100 PRO B O 1
ATOM 4617 N N . HIS B 1 101 ? -7.178 -25.775 -40.874 1.00 92.25 101 HIS B N 1
ATOM 4618 C CA . HIS B 1 101 ? -7.242 -26.319 -42.220 1.00 86.27 101 HIS B CA 1
ATOM 4619 C C . HIS B 1 101 ? -7.596 -25.204 -43.204 1.00 92.26 101 HIS B C 1
ATOM 4620 O O . HIS B 1 101 ? -6.942 -25.046 -44.236 1.00 90.51 101 HIS B O 1
ATOM 4627 N N . GLU B 1 102 ? -8.631 -24.430 -42.886 1.00 94.26 102 GLU B N 1
ATOM 4628 C CA . GLU B 1 102 ? -9.050 -23.327 -43.748 1.00 89.35 102 GLU B CA 1
ATOM 4629 C C . GLU B 1 102 ? -8.040 -22.195 -43.788 1.00 87.19 102 GLU B C 1
ATOM 4630 O O . GLU B 1 102 ? -7.757 -21.635 -44.847 1.00 83.87 102 GLU B O 1
ATOM 4636 N N . ALA B 1 103 ? -7.494 -21.879 -42.617 1.00 88.01 103 ALA B N 1
ATOM 4637 C CA . ALA B 1 103 ? -6.639 -20.715 -42.453 1.00 85.40 103 ALA B CA 1
ATOM 4638 C C . ALA B 1 103 ? -5.320 -20.766 -43.212 1.00 87.84 103 ALA B C 1
ATOM 4639 O O . ALA B 1 103 ? -4.910 -19.761 -43.796 1.00 85.33 103 ALA B O 1
ATOM 4641 N N . ARG B 1 104 ? -4.669 -21.920 -43.261 1.00 86.37 104 ARG B N 1
ATOM 4642 C CA . ARG B 1 104 ? -3.361 -21.947 -43.899 1.00 85.08 104 ARG B CA 1
ATOM 4643 C C . ARG B 1 104 ? -3.486 -22.045 -45.421 1.00 86.28 104 ARG B C 1
ATOM 4644 O O . ARG B 1 104 ? -2.543 -21.721 -46.133 1.00 88.25 104 ARG B O 1
ATOM 4652 N N . GLU B 1 105 ? -4.655 -22.410 -45.938 1.00 81.16 105 GLU B N 1
ATOM 4653 C CA . GLU B 1 105 ? -4.797 -22.508 -47.391 1.00 79.95 105 GLU B CA 1
ATOM 4654 C C . GLU B 1 105 ? -5.388 -21.225 -47.944 1.00 83.83 105 GLU B C 1
ATOM 4655 O O . GLU B 1 105 ? -5.460 -21.040 -49.163 1.00 84.68 105 GLU B O 1
ATOM 4661 N N . VAL B 1 106 ? -5.828 -20.354 -47.037 1.00 81.43 106 VAL B N 1
ATOM 4662 C CA . VAL B 1 106 ? -6.041 -18.937 -47.357 1.00 79.29 106 VAL B CA 1
ATOM 4663 C C . VAL B 1 106 ? -4.655 -18.263 -47.298 1.00 75.41 106 VAL B C 1
ATOM 4664 O O . VAL B 1 106 ? -4.294 -17.431 -48.139 1.00 62.70 106 VAL B O 1
ATOM 4668 N N . GLU B 1 107 ? -3.870 -18.661 -46.298 1.00 78.44 107 GLU B N 1
ATOM 4669 C CA . GLU B 1 107 ? -2.487 -18.217 -46.182 1.00 75.04 107 GLU B CA 1
ATOM 4670 C C . GLU B 1 107 ? -1.705 -18.618 -47.422 1.00 73.29 107 GLU B C 1
ATOM 4671 O O . GLU B 1 107 ? -0.949 -17.822 -47.958 1.00 75.55 107 GLU B O 1
ATOM 4677 N N . ASP B 1 108 ? -1.906 -19.844 -47.891 1.00 74.09 108 ASP B N 1
ATOM 4678 C CA . ASP B 1 108 ? -1.202 -20.341 -49.071 1.00 71.47 108 ASP B CA 1
ATOM 4679 C C . ASP B 1 108 ? -1.518 -19.500 -50.307 1.00 70.21 108 ASP B C 1
ATOM 4680 O O . ASP B 1 108 ? -0.651 -19.269 -51.138 1.00 71.30 108 ASP B O 1
ATOM 4685 N N . ALA B 1 109 ? -2.762 -19.053 -50.427 1.00 73.89 109 ALA B N 1
ATOM 4686 C CA . ALA B 1 109 ? -3.191 -18.226 -51.556 1.00 68.55 109 ALA B CA 1
ATOM 4687 C C . ALA B 1 109 ? -2.608 -16.814 -51.457 1.00 67.17 109 ALA B C 1
ATOM 4688 O O . ALA B 1 109 ? -2.371 -16.152 -52.473 1.00 66.20 109 ALA B O 1
ATOM 4690 N N . LEU B 1 110 ? -2.425 -16.336 -50.231 1.00 62.77 110 LEU B N 1
ATOM 4691 C CA . LEU B 1 110 ? -1.742 -15.067 -50.009 1.00 60.43 110 LEU B CA 1
ATOM 4692 C C . LEU B 1 110 ? -0.328 -15.130 -50.573 1.00 65.06 110 LEU B C 1
ATOM 4693 O O . LEU B 1 110 ? 0.148 -14.196 -51.229 1.00 64.43 110 LEU B O 1
ATOM 4698 N N . LEU B 1 111 ? 0.345 -16.240 -50.296 1.00 62.40 111 LEU B N 1
ATOM 4699 C CA . LEU B 1 111 ? 1.723 -16.421 -50.704 1.00 58.05 111 LEU B CA 1
ATOM 4700 C C . LEU B 1 111 ? 1.914 -16.472 -52.229 1.00 61.74 111 LEU B C 1
ATOM 4701 O O . LEU B 1 111 ? 2.949 -16.015 -52.722 1.00 62.56 111 LEU B O 1
ATOM 4706 N N . ARG B 1 112 ? 0.958 -17.011 -52.989 1.00 60.79 112 ARG B N 1
ATOM 4707 C CA . ARG B 1 112 ? 1.158 -17.046 -54.445 1.00 63.19 112 ARG B CA 1
ATOM 4708 C C . ARG B 1 112 ? 0.565 -15.805 -55.129 1.00 67.06 112 ARG B C 1
ATOM 4709 O O . ARG B 1 112 ? 0.328 -15.807 -56.342 1.00 69.64 112 ARG B O 1
ATOM 4717 N N . GLY B 1 113 ? 0.288 -14.766 -54.344 1.00 64.74 113 GLY B N 1
ATOM 4718 C CA . GLY B 1 113 ? -0.117 -13.485 -54.897 1.00 66.53 113 GLY B CA 1
ATOM 4719 C C . GLY B 1 113 ? -1.432 -13.571 -55.641 1.00 79.77 113 GLY B C 1
ATOM 4720 O O . GLY B 1 113 ? -1.691 -12.818 -56.587 1.00 84.35 113 GLY B O 1
ATOM 4721 N N . ASP B 1 114 ? -2.265 -14.501 -55.191 1.00 82.00 114 ASP B N 1
ATOM 4722 C CA . ASP B 1 114 ? -3.522 -14.828 -55.848 1.00 81.47 114 ASP B CA 1
ATOM 4723 C C . ASP B 1 114 ? -4.641 -13.929 -55.321 1.00 78.92 114 ASP B C 1
ATOM 4724 O O . ASP B 1 114 ? -5.782 -14.016 -55.768 1.00 78.21 114 ASP B O 1
ATOM 4729 N N . LEU B 1 115 ? -4.305 -13.068 -54.366 1.00 68.43 115 LEU B N 1
ATOM 4730 C CA . LEU B 1 115 ? -5.279 -12.152 -53.811 1.00 67.92 115 LEU B CA 1
ATOM 4731 C C . LEU B 1 115 ? -4.962 -10.704 -54.167 1.00 71.69 115 LEU B C 1
ATOM 4732 O O . LEU B 1 115 ? -3.800 -10.304 -54.232 1.00 73.11 115 LEU B O 1
ATOM 4737 N N . ASP B 1 116 ? -6.009 -9.912 -54.359 1.00 69.18 116 ASP B N 1
ATOM 4738 C CA . ASP B 1 116 ? -5.864 -8.478 -54.548 1.00 68.73 116 ASP B CA 1
ATOM 4739 C C . ASP B 1 116 ? -6.078 -7.804 -53.226 1.00 67.24 116 ASP B C 1
ATOM 4740 O O . ASP B 1 116 ? -5.445 -6.801 -52.916 1.00 67.19 116 ASP B O 1
ATOM 4745 N N . LEU B 1 117 ? -6.987 -8.380 -52.448 1.00 69.59 117 LEU B N 1
ATOM 4746 C CA . LEU B 1 117 ? -7.318 -7.885 -51.120 1.00 67.95 117 LEU B CA 1
ATOM 4747 C C . LEU B 1 117 ? -7.410 -9.046 -50.139 1.00 69.06 117 LEU B C 1
ATOM 4748 O O . LEU B 1 117 ? -8.022 -10.076 -50.448 1.00 67.22 117 LEU B O 1
ATOM 4753 N N . LEU B 1 118 ? -6.814 -8.885 -48.961 1.00 65.89 118 LEU B N 1
ATOM 4754 C CA . LEU B 1 118 ? -6.997 -9.867 -47.904 1.00 65.49 118 LEU B CA 1
ATOM 4755 C C . LEU B 1 118 ? -7.498 -9.124 -46.696 1.00 64.35 118 LEU B C 1
ATOM 4756 O O . LEU B 1 118 ? -6.790 -8.303 -46.113 1.00 55.16 118 LEU B O 1
ATOM 4761 N N . TYR B 1 119 ? -8.736 -9.430 -46.329 1.00 70.28 119 TYR B N 1
ATOM 4762 C CA . TYR B 1 119 ? -9.332 -8.860 -45.144 1.00 68.27 119 TYR B CA 1
ATOM 4763 C C . TYR B 1 119 ? -8.891 -9.755 -44.013 1.00 65.36 119 TYR B C 1
ATOM 4764 O O . TYR B 1 119 ? -9.004 -10.974 -44.099 1.00 69.01 119 TYR B O 1
ATOM 4773 N N . VAL B 1 120 ? -8.318 -9.162 -42.981 1.00 58.56 120 VAL B N 1
ATOM 4774 C CA . VAL B 1 120 ? -7.770 -9.964 -41.912 1.00 65.40 120 VAL B CA 1
ATOM 4775 C C . VAL B 1 120 ? -8.034 -9.335 -40.559 1.00 68.91 120 VAL B C 1
ATOM 4776 O O . VAL B 1 120 ? -7.772 -8.150 -40.352 1.00 70.46 120 VAL B O 1
ATOM 4780 N N . ALA B 1 121 ? -8.565 -10.134 -39.642 1.00 72.82 121 ALA B N 1
ATOM 4781 C CA . ALA B 1 121 ? -8.823 -9.680 -38.279 1.00 71.93 121 ALA B CA 1
ATOM 4782 C C . ALA B 1 121 ? -7.539 -9.263 -37.568 1.00 68.09 121 ALA B C 1
ATOM 4783 O O . ALA B 1 121 ? -6.470 -9.797 -37.844 1.00 67.96 121 ALA B O 1
ATOM 4785 N N . PRO B 1 122 ? -7.643 -8.282 -36.665 1.00 68.52 122 PRO B N 1
ATOM 4786 C CA . PRO B 1 122 ? -6.518 -7.814 -35.849 1.00 72.33 122 PRO B CA 1
ATOM 4787 C C . PRO B 1 122 ? -5.851 -8.934 -35.046 1.00 74.97 122 PRO B C 1
ATOM 4788 O O . PRO B 1 122 ? -4.647 -8.864 -34.762 1.00 72.63 122 PRO B O 1
ATOM 4792 N N . GLU B 1 123 ? -6.644 -9.928 -34.647 1.00 77.53 123 GLU B N 1
ATOM 4793 C CA . GLU B 1 123 ? -6.157 -11.013 -33.802 1.00 77.11 123 GLU B CA 1
ATOM 4794 C C . GLU B 1 123 ? -5.054 -11.850 -34.485 1.00 77.41 123 GLU B C 1
ATOM 4795 O O . GLU B 1 123 ? -4.011 -12.111 -33.879 1.00 79.21 123 GLU B O 1
ATOM 4801 N N . ARG B 1 124 ? -5.276 -12.260 -35.732 1.00 73.05 124 ARG B N 1
ATOM 4802 C CA . ARG B 1 124 ? -4.247 -12.968 -36.493 1.00 72.16 124 ARG B CA 1
ATOM 4803 C C . ARG B 1 124 ? -3.060 -12.040 -36.758 1.00 73.75 124 ARG B C 1
ATOM 4804 O O . ARG B 1 124 ? -1.896 -12.411 -36.562 1.00 72.26 124 ARG B O 1
ATOM 4812 N N . LEU B 1 125 ? -3.374 -10.814 -37.162 1.00 72.08 125 LEU B N 1
ATOM 4813 C CA . LEU B 1 125 ? -2.380 -9.895 -37.695 1.00 68.93 125 LEU B CA 1
ATOM 4814 C C . LEU B 1 125 ? -1.190 -9.659 -36.788 1.00 64.98 125 LEU B C 1
ATOM 4815 O O . LEU B 1 125 ? -0.065 -9.613 -37.254 1.00 66.28 125 LEU B O 1
ATOM 4820 N N . LEU B 1 126 ? -1.413 -9.533 -35.495 1.00 68.19 126 LEU B N 1
ATOM 4821 C CA . LEU B 1 126 ? -0.318 -9.121 -34.630 1.00 67.94 126 LEU B CA 1
ATOM 4822 C C . LEU B 1 126 ? 0.553 -10.296 -34.188 1.00 67.38 126 LEU B C 1
ATOM 4823 O O . LEU B 1 126 ? 1.625 -10.090 -33.617 1.00 62.29 126 LEU B O 1
ATOM 4828 N N . MET B 1 127 ? 0.100 -11.517 -34.470 1.00 66.57 127 MET B N 1
ATOM 4829 C CA . MET B 1 127 ? 0.865 -12.712 -34.122 1.00 70.20 127 MET B CA 1
ATOM 4830 C C . MET B 1 127 ? 2.255 -12.671 -34.747 1.00 70.76 127 MET B C 1
ATOM 4831 O O . MET B 1 127 ? 2.377 -12.468 -35.953 1.00 70.94 127 MET B O 1
ATOM 4836 N N . PRO B 1 128 ? 3.310 -12.876 -33.936 1.00 73.20 128 PRO B N 1
ATOM 4837 C CA . PRO B 1 128 ? 4.664 -12.780 -34.490 1.00 70.98 128 PRO B CA 1
ATOM 4838 C C . PRO B 1 128 ? 4.820 -13.744 -35.675 1.00 67.65 128 PRO B C 1
ATOM 4839 O O . PRO B 1 128 ? 5.513 -13.416 -36.633 1.00 60.88 128 PRO B O 1
ATOM 4843 N N . ARG B 1 129 ? 4.145 -14.890 -35.623 1.00 59.57 129 ARG B N 1
ATOM 4844 C CA . ARG B 1 129 ? 4.145 -15.799 -36.760 1.00 63.25 129 ARG B CA 1
ATOM 4845 C C . ARG B 1 129 ? 3.580 -15.153 -38.036 1.00 65.25 129 ARG B C 1
ATOM 4846 O O . ARG B 1 129 ? 4.213 -15.209 -39.098 1.00 64.87 129 ARG B O 1
ATOM 4854 N N . THR B 1 130 ? 2.404 -14.539 -37.928 1.00 60.70 130 THR B N 1
ATOM 4855 C CA . THR B 1 130 ? 1.755 -13.900 -39.074 1.00 62.45 130 THR B CA 1
ATOM 4856 C C . THR B 1 130 ? 2.582 -12.709 -39.600 1.00 60.16 130 THR B C 1
ATOM 4857 O O . THR B 1 130 ? 2.631 -12.453 -40.807 1.00 58.01 130 THR B O 1
ATOM 4861 N N . LEU B 1 131 ? 3.227 -11.965 -38.713 1.00 58.74 131 LEU B N 1
ATOM 4862 C CA . LEU B 1 131 ? 4.088 -10.894 -39.203 1.00 60.32 131 LEU B CA 1
ATOM 4863 C C . LEU B 1 131 ? 5.243 -11.450 -40.025 1.00 61.58 131 LEU B C 1
ATOM 4864 O O . LEU B 1 131 ? 5.732 -10.788 -40.937 1.00 61.03 131 LEU B O 1
ATOM 4869 N N . ASP B 1 132 ? 5.704 -12.650 -39.685 1.00 66.58 132 ASP B N 1
ATOM 4870 C CA . ASP B 1 132 ? 6.791 -13.270 -40.435 1.00 60.31 132 ASP B CA 1
ATOM 4871 C C . ASP B 1 132 ? 6.291 -13.747 -41.809 1.00 59.13 132 ASP B C 1
ATOM 4872 O O . ASP B 1 132 ? 6.983 -13.579 -42.824 1.00 56.64 132 ASP B O 1
ATOM 4877 N N . LEU B 1 133 ? 5.088 -14.314 -41.833 1.00 55.40 133 LEU B N 1
ATOM 4878 C CA . LEU B 1 133 ? 4.457 -14.776 -43.064 1.00 51.42 133 LEU B CA 1
ATOM 4879 C C . LEU B 1 133 ? 4.311 -13.649 -44.113 1.00 55.17 133 LEU B C 1
ATOM 4880 O O . LEU B 1 133 ? 4.535 -13.855 -45.309 1.00 57.21 133 LEU B O 1
ATOM 4885 N N . LEU B 1 134 ? 3.913 -12.462 -43.680 1.00 53.34 134 LEU B N 1
ATOM 4886 C CA . LEU B 1 134 ? 3.733 -11.364 -44.623 1.00 52.65 134 LEU B CA 1
ATOM 4887 C C . LEU B 1 134 ? 5.051 -10.906 -45.260 1.00 54.24 134 LEU B C 1
ATOM 4888 O O . LEU B 1 134 ? 5.066 -10.450 -46.405 1.00 55.81 134 LEU B O 1
ATOM 4893 N N . GLU B 1 135 ? 6.147 -11.015 -44.514 1.00 55.50 135 GLU B N 1
ATOM 4894 C CA . GLU B 1 135 ? 7.468 -10.581 -44.980 1.00 51.35 135 GLU B CA 1
ATOM 4895 C C . GLU B 1 135 ? 7.905 -11.337 -46.237 1.00 50.52 135 GLU B C 1
ATOM 4896 O O . GLU B 1 135 ? 8.671 -10.806 -47.073 1.00 40.91 135 GLU B O 1
ATOM 4902 N N . ARG B 1 136 ? 7.408 -12.570 -46.364 1.00 48.80 136 ARG B N 1
ATOM 4903 C CA . ARG B 1 136 ? 7.661 -13.380 -47.545 1.00 47.66 136 ARG B CA 1
ATOM 4904 C C . ARG B 1 136 ? 6.412 -13.533 -48.434 1.00 50.38 136 ARG B C 1
ATOM 4905 O O . ARG B 1 136 ? 6.260 -14.522 -49.158 1.00 47.37 136 ARG B O 1
ATOM 4913 N N . ALA B 1 137 ? 5.528 -12.539 -48.382 1.00 48.70 137 ALA B N 1
ATOM 4914 C CA . ALA B 1 137 ? 4.360 -12.507 -49.246 1.00 46.03 137 ALA B CA 1
ATOM 4915 C C . ALA B 1 137 ? 4.308 -11.198 -50.009 1.00 47.66 137 ALA B C 1
ATOM 4916 O O . ALA B 1 137 ? 4.833 -10.196 -49.536 1.00 50.55 137 ALA B O 1
ATOM 4918 N N . PRO B 1 138 ? 3.687 -11.199 -51.204 1.00 51.80 138 PRO B N 1
ATOM 4919 C CA . PRO B 1 138 ? 3.597 -9.972 -52.018 1.00 47.74 138 PRO B CA 1
ATOM 4920 C C . PRO B 1 138 ? 2.545 -8.979 -51.526 1.00 50.68 138 PRO B C 1
ATOM 4921 O O . PRO B 1 138 ? 1.362 -9.141 -51.793 1.00 52.02 138 PRO B O 1
ATOM 4925 N N . VAL B 1 139 ? 2.986 -7.935 -50.844 1.00 45.59 139 VAL B N 1
ATOM 4926 C CA . VAL B 1 139 ? 2.068 -6.991 -50.250 1.00 46.40 139 VAL B CA 1
ATOM 4927 C C . VAL B 1 139 ? 2.132 -5.629 -50.956 1.00 54.27 139 VAL B C 1
ATOM 4928 O O . VAL B 1 139 ? 3.211 -5.090 -51.196 1.00 55.14 139 VAL B O 1
ATOM 4932 N N . ALA B 1 140 ? 0.972 -5.096 -51.325 1.00 55.60 140 ALA B N 1
ATOM 4933 C CA . ALA B 1 140 ? 0.888 -3.786 -51.964 1.00 50.89 140 ALA B CA 1
ATOM 4934 C C . ALA B 1 140 ? 0.763 -2.649 -50.961 1.00 53.98 140 ALA B C 1
ATOM 4935 O O . ALA B 1 140 ? 1.280 -1.551 -51.201 1.00 58.01 140 ALA B O 1
ATOM 4937 N N . LEU B 1 141 ? 0.046 -2.906 -49.865 1.00 52.72 141 LEU B N 1
ATOM 4938 C CA . LEU B 1 141 ? -0.146 -1.927 -48.795 1.00 46.87 141 LEU B CA 1
ATOM 4939 C C . LEU B 1 141 ? -0.888 -2.482 -47.568 1.00 50.87 141 LEU B C 1
ATOM 4940 O O . LEU B 1 141 ? -1.436 -3.583 -47.584 1.00 54.86 141 LEU B O 1
ATOM 4945 N N . PHE B 1 142 ? -0.942 -1.680 -46.515 1.00 56.19 142 PHE B N 1
ATOM 4946 C CA . PHE B 1 142 ? -1.826 -1.957 -45.396 1.00 58.85 142 PHE B CA 1
ATOM 4947 C C . PHE B 1 142 ? -2.905 -0.892 -45.341 1.00 66.46 142 PHE B C 1
ATOM 4948 O O . PHE B 1 142 ? -2.609 0.312 -45.324 1.00 64.73 142 PHE B O 1
ATOM 4956 N N . ALA B 1 143 ? -4.155 -1.336 -45.322 1.00 69.66 143 ALA B N 1
ATOM 4957 C CA . ALA B 1 143 ? -5.279 -0.447 -45.052 1.00 67.03 143 ALA B CA 1
ATOM 4958 C C . ALA B 1 143 ? -5.837 -0.744 -43.663 1.00 64.60 143 ALA B C 1
ATOM 4959 O O . ALA B 1 143 ? -6.244 -1.870 -43.384 1.00 61.40 143 ALA B O 1
ATOM 4961 N N . ILE B 1 144 ? -5.811 0.247 -42.779 1.00 67.80 144 ILE B N 1
ATOM 4962 C CA . ILE B 1 144 ? -6.470 0.106 -41.483 1.00 70.38 144 ILE B CA 1
ATOM 4963 C C . ILE B 1 144 ? -7.897 0.657 -41.568 1.00 75.65 144 ILE B C 1
ATOM 4964 O O . ILE B 1 144 ? -8.107 1.876 -41.543 1.00 76.65 144 ILE B O 1
ATOM 4969 N N . ASP B 1 145 ? -8.878 -0.237 -41.687 1.00 70.58 145 ASP B N 1
ATOM 4970 C CA . ASP B 1 145 ? -10.275 0.190 -41.760 1.00 77.92 145 ASP B CA 1
ATOM 4971 C C . ASP B 1 145 ? -10.839 0.345 -40.356 1.00 76.43 145 ASP B C 1
ATOM 4972 O O . ASP B 1 145 ? -10.366 -0.306 -39.416 1.00 74.20 145 ASP B O 1
ATOM 4977 N N . GLU B 1 146 ? -11.834 1.220 -40.225 1.00 72.77 146 GLU B N 1
ATOM 4978 C CA . GLU B 1 146 ? -12.345 1.629 -38.919 1.00 80.56 146 GLU B CA 1
ATOM 4979 C C . GLU B 1 146 ? -11.187 2.103 -38.067 1.00 77.62 146 GLU B C 1
ATOM 4980 O O . GLU B 1 146 ? -11.024 1.679 -36.922 1.00 77.77 146 GLU B O 1
ATOM 4986 N N . ALA B 1 147 ? -10.384 2.992 -38.635 1.00 71.80 147 ALA B N 1
ATOM 4987 C CA . ALA B 1 147 ? -9.176 3.430 -37.973 1.00 73.49 147 ALA B CA 1
ATOM 4988 C C . ALA B 1 147 ? -9.498 4.035 -36.608 1.00 75.10 147 ALA B C 1
ATOM 4989 O O . ALA B 1 147 ? -8.699 3.949 -35.679 1.00 68.60 147 ALA B O 1
ATOM 4991 N N . HIS B 1 148 ? -10.719 4.554 -36.476 1.00 79.33 148 HIS B N 1
ATOM 4992 C CA . HIS B 1 148 ? -11.186 5.250 -35.272 1.00 78.56 148 HIS B CA 1
ATOM 4993 C C . HIS B 1 148 ? -11.022 4.405 -34.039 1.00 76.45 148 HIS B C 1
ATOM 4994 O O . HIS B 1 148 ? -11.106 4.914 -32.927 1.00 74.15 148 HIS B O 1
ATOM 5001 N N . CYS B 1 149 ? -10.868 3.102 -34.276 1.00 80.47 149 CYS B N 1
ATOM 5002 C CA . CYS B 1 149 ? -10.776 2.065 -33.254 1.00 77.55 149 CYS B CA 1
ATOM 5003 C C . CYS B 1 149 ? -9.525 2.102 -32.385 1.00 76.50 149 CYS B C 1
ATOM 5004 O O . CYS B 1 149 ? -9.534 1.564 -31.285 1.00 79.34 149 CYS B O 1
ATOM 5007 N N . VAL B 1 150 ? -8.441 2.693 -32.887 1.00 78.78 150 VAL B N 1
ATOM 5008 C CA . VAL B 1 150 ? -7.224 2.832 -32.087 1.00 80.12 150 VAL B CA 1
ATOM 5009 C C . VAL B 1 150 ? -7.476 3.815 -30.953 1.00 82.35 150 VAL B C 1
ATOM 5010 O O . VAL B 1 150 ? -6.902 3.697 -29.860 1.00 81.19 150 VAL B O 1
ATOM 5014 N N . SER B 1 151 ? -8.345 4.787 -31.226 1.00 78.72 151 SER B N 1
ATOM 5015 C CA . SER B 1 151 ? -8.607 5.863 -30.288 1.00 76.55 151 SER B CA 1
ATOM 5016 C C . SER B 1 151 ? -9.600 5.429 -29.198 1.00 81.83 151 SER B C 1
ATOM 5017 O O . SER B 1 151 ? -10.632 4.803 -29.480 1.00 75.75 151 SER B O 1
ATOM 5020 N N . GLN B 1 152 ? -9.286 5.790 -27.954 1.00 82.91 152 GLN B N 1
ATOM 5021 C CA . GLN B 1 152 ? -10.188 5.590 -26.822 1.00 79.10 152 GLN B CA 1
ATOM 5022 C C . GLN B 1 152 ? -11.475 6.372 -27.039 1.00 75.12 152 GLN B C 1
ATOM 5023 O O . GLN B 1 152 ? -12.532 6.044 -26.504 1.00 75.06 152 GLN B O 1
ATOM 5029 N N . TRP B 1 153 ? -11.373 7.415 -27.840 1.00 64.90 153 TRP B N 1
ATOM 5030 C CA . TRP B 1 153 ? -12.490 8.289 -28.053 1.00 74.50 153 TRP B CA 1
ATOM 5031 C C . TRP B 1 153 ? -13.419 7.657 -29.080 1.00 75.26 153 TRP B C 1
ATOM 5032 O O . TRP B 1 153 ? -14.538 7.252 -28.759 1.00 74.13 153 TRP B O 1
ATOM 5043 N N . GLY B 1 154 ? -12.920 7.529 -30.303 1.00 74.22 154 GLY B N 1
ATOM 5044 C CA . GLY B 1 154 ? -13.752 7.271 -31.462 1.00 79.28 154 GLY B CA 1
ATOM 5045 C C . GLY B 1 154 ? -14.485 5.945 -31.505 1.00 83.65 154 GLY B C 1
ATOM 5046 O O . GLY B 1 154 ? -13.911 4.896 -31.191 1.00 87.41 154 GLY B O 1
ATOM 5047 N N . HIS B 1 155 ? -15.742 6.029 -31.947 1.00 73.12 155 HIS B N 1
ATOM 5048 C CA . HIS B 1 155 ? -16.747 4.961 -31.964 1.00 78.23 155 HIS B CA 1
ATOM 5049 C C . HIS B 1 155 ? -16.372 3.723 -31.110 1.00 88.60 155 HIS B C 1
ATOM 5050 O O . HIS B 1 155 ? -16.274 3.863 -29.892 1.00 98.32 155 HIS B O 1
ATOM 5057 N N . ASP B 1 156 ? -16.165 2.537 -31.701 1.00 85.98 156 ASP B N 1
ATOM 5058 C CA . ASP B 1 156 ? -15.752 1.365 -30.895 1.00 87.68 156 ASP B CA 1
ATOM 5059 C C . ASP B 1 156 ? -14.252 1.289 -30.644 1.00 87.75 156 ASP B C 1
ATOM 5060 O O . ASP B 1 156 ? -13.497 0.918 -31.538 1.00 91.12 156 ASP B O 1
ATOM 5065 N N . PHE B 1 157 ? -13.816 1.602 -29.428 1.00 86.38 157 PHE B N 1
ATOM 5066 C CA . PHE B 1 157 ? -12.410 1.422 -29.080 1.00 85.28 157 PHE B CA 1
ATOM 5067 C C . PHE B 1 157 ? -12.055 -0.068 -29.012 1.00 85.39 157 PHE B C 1
ATOM 5068 O O . PHE B 1 157 ? -12.929 -0.918 -28.829 1.00 85.50 157 PHE B O 1
ATOM 5076 N N . ARG B 1 158 ? -10.772 -0.376 -29.182 1.00 84.11 158 ARG B N 1
ATOM 5077 C CA . ARG B 1 158 ? -10.262 -1.733 -29.021 1.00 83.99 158 ARG B CA 1
ATOM 5078 C C . ARG B 1 158 ? -8.841 -1.730 -28.457 1.00 82.31 158 ARG B C 1
ATOM 5079 O O . ARG B 1 158 ? -8.034 -0.861 -28.783 1.00 80.97 158 ARG B O 1
ATOM 5087 N N . PRO B 1 159 ? -8.542 -2.697 -27.577 1.00 88.59 159 PRO B N 1
ATOM 5088 C CA . PRO B 1 159 ? -7.238 -2.740 -26.898 1.00 89.01 159 PRO B CA 1
ATOM 5089 C C . PRO B 1 159 ? -6.131 -3.226 -27.827 1.00 83.88 159 PRO B C 1
ATOM 5090 O O . PRO B 1 159 ? -4.962 -2.828 -27.711 1.00 79.57 159 PRO B O 1
ATOM 5094 N N . GLU B 1 160 ? -6.538 -4.082 -28.758 1.00 80.05 160 GLU B N 1
ATOM 5095 C CA . GLU B 1 160 ? -5.671 -4.595 -29.796 1.00 82.44 160 GLU B CA 1
ATOM 5096 C C . GLU B 1 160 ? -5.108 -3.471 -30.645 1.00 86.56 160 GLU B C 1
ATOM 5097 O O . GLU B 1 160 ? -3.891 -3.294 -30.719 1.00 85.77 160 GLU B O 1
ATOM 5103 N N . TYR B 1 161 ? -6.005 -2.667 -31.216 1.00 83.60 161 TYR B N 1
ATOM 5104 C CA . TYR B 1 161 ? -5.655 -1.773 -32.315 1.00 75.05 161 TYR B CA 1
ATOM 5105 C C . TYR B 1 161 ? -4.420 -0.893 -32.138 1.00 74.41 161 TYR B C 1
ATOM 5106 O O . TYR B 1 161 ? -3.796 -0.538 -33.136 1.00 78.05 161 TYR B O 1
ATOM 5115 N N . GLN B 1 162 ? -4.033 -0.551 -30.915 1.00 69.83 162 GLN B N 1
ATOM 5116 C CA . GLN B 1 162 ? -2.853 0.309 -30.800 1.00 75.87 162 GLN B CA 1
ATOM 5117 C C . GLN B 1 162 ? -1.558 -0.488 -30.653 1.00 81.15 162 GLN B C 1
ATOM 5118 O O . GLN B 1 162 ? -0.490 0.074 -30.349 1.00 79.87 162 GLN B O 1
ATOM 5124 N N . GLN B 1 163 ? -1.666 -1.798 -30.888 1.00 81.00 163 GLN B N 1
ATOM 5125 C CA . GLN B 1 163 ? -0.505 -2.672 -31.038 1.00 77.63 163 GLN B CA 1
ATOM 5126 C C . GLN B 1 163 ? -0.036 -2.620 -32.489 1.00 78.08 163 GLN B C 1
ATOM 5127 O O . GLN B 1 163 ? 1.098 -2.993 -32.795 1.00 77.00 163 GLN B O 1
ATOM 5133 N N . LEU B 1 164 ? -0.916 -2.136 -33.371 1.00 75.16 164 LEU B N 1
ATOM 5134 C CA . LEU B 1 164 ? -0.603 -1.939 -34.788 1.00 68.32 164 LEU B CA 1
ATOM 5135 C C . LEU B 1 164 ? 0.443 -0.856 -35.010 1.00 71.82 164 LEU B C 1
ATOM 5136 O O . LEU B 1 164 ? 0.700 -0.460 -36.144 1.00 77.49 164 LEU B O 1
ATOM 5141 N N . SER B 1 165 ? 1.002 -0.352 -33.913 1.00 74.38 165 SER B N 1
ATOM 5142 C CA . SER B 1 165 ? 2.299 0.313 -33.878 1.00 72.59 165 SER B CA 1
ATOM 5143 C C . SER B 1 165 ? 3.257 -0.357 -34.867 1.00 76.98 165 SER B C 1
ATOM 5144 O O . SER B 1 165 ? 4.023 0.289 -35.595 1.00 72.86 165 SER B O 1
ATOM 5147 N N . VAL B 1 166 ? 3.160 -1.686 -34.850 1.00 75.31 166 VAL B N 1
ATOM 5148 C CA . VAL B 1 166 ? 4.097 -2.641 -35.414 1.00 72.93 166 VAL B CA 1
ATOM 5149 C C . VAL B 1 166 ? 4.215 -2.610 -36.933 1.00 69.94 166 VAL B C 1
ATOM 5150 O O . VAL B 1 166 ? 5.227 -3.050 -37.482 1.00 68.15 166 VAL B O 1
ATOM 5154 N N . LEU B 1 167 ? 3.197 -2.086 -37.609 1.00 70.82 167 LEU B N 1
ATOM 5155 C CA . LEU B 1 167 ? 3.201 -2.041 -39.064 1.00 64.10 167 LEU B CA 1
ATOM 5156 C C . LEU B 1 167 ? 4.320 -1.183 -39.652 1.00 62.06 167 LEU B C 1
A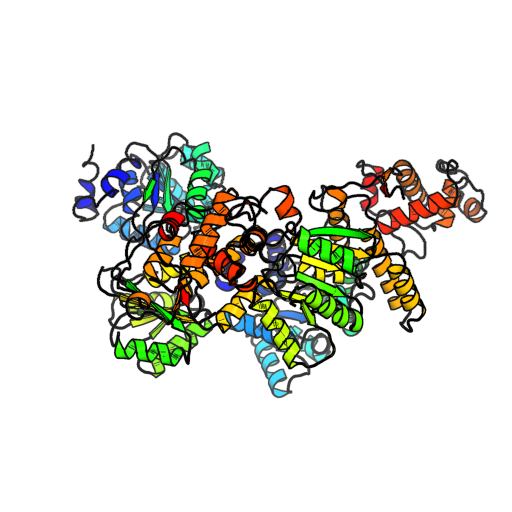TOM 5157 O O . LEU B 1 167 ? 5.100 -1.661 -40.474 1.00 64.82 167 LEU B O 1
ATOM 5162 N N . ALA B 1 168 ? 4.441 0.053 -39.192 1.00 61.86 168 ALA B N 1
ATOM 5163 C CA . ALA B 1 168 ? 5.512 0.940 -39.649 1.00 65.10 168 ALA B CA 1
ATOM 5164 C C . ALA B 1 168 ? 6.897 0.483 -39.193 1.00 68.70 168 ALA B C 1
ATOM 5165 O O . ALA B 1 168 ? 7.921 0.882 -39.761 1.00 66.89 168 ALA B O 1
ATOM 5167 N N . GLU B 1 169 ? 6.918 -0.288 -38.113 1.00 65.16 169 GLU B N 1
ATOM 5168 C CA . GLU B 1 169 ? 8.152 -0.813 -37.558 1.00 67.04 169 GLU B CA 1
ATOM 5169 C C . GLU B 1 169 ? 8.690 -1.910 -38.486 1.00 69.21 169 GLU B C 1
ATOM 5170 O O . GLU B 1 169 ? 9.808 -1.829 -39.004 1.00 70.90 169 GLU B O 1
ATOM 5176 N N . ARG B 1 170 ? 7.893 -2.954 -38.664 1.00 66.96 170 ARG B N 1
ATOM 5177 C CA . ARG B 1 170 ? 8.305 -4.106 -39.434 1.00 60.94 170 ARG B CA 1
ATOM 5178 C C . ARG B 1 170 ? 8.239 -3.873 -40.954 1.00 60.85 170 ARG B C 1
ATOM 5179 O O . ARG B 1 170 ? 8.896 -4.578 -41.710 1.00 61.15 170 ARG B O 1
ATOM 5187 N N . PHE B 1 171 ? 7.464 -2.888 -41.409 1.00 62.96 171 PHE B N 1
ATOM 5188 C CA . PHE B 1 171 ? 7.326 -2.646 -42.854 1.00 58.20 171 PHE B CA 1
ATOM 5189 C C . PHE B 1 171 ? 7.342 -1.174 -43.259 1.00 59.87 171 PHE B C 1
ATOM 5190 O O . PHE B 1 171 ? 6.358 -0.678 -43.815 1.00 58.48 171 PHE B O 1
ATOM 5198 N N . PRO B 1 172 ? 8.457 -0.469 -43.015 1.00 59.19 172 PRO B N 1
ATOM 5199 C CA . PRO B 1 172 ? 8.458 0.951 -43.380 1.00 52.57 172 PRO B CA 1
ATOM 5200 C C . PRO B 1 172 ? 8.268 1.200 -44.870 1.00 51.94 172 PRO B C 1
ATOM 5201 O O . PRO B 1 172 ? 7.648 2.186 -45.226 1.00 58.97 172 PRO B O 1
ATOM 5205 N N . GLU B 1 173 ? 8.780 0.334 -45.732 1.00 61.96 173 GLU B N 1
ATOM 5206 C CA . GLU B 1 173 ? 8.743 0.613 -47.173 1.00 60.14 173 GLU B CA 1
ATOM 5207 C C . GLU B 1 173 ? 7.327 0.457 -47.757 1.00 58.50 173 GLU B C 1
ATOM 5208 O O . GLU B 1 173 ? 7.019 1.052 -48.786 1.00 53.67 173 GLU B O 1
ATOM 5214 N N . LEU B 1 174 ? 6.470 -0.311 -47.076 1.00 57.34 174 LEU B N 1
ATOM 5215 C CA . LEU B 1 174 ? 5.085 -0.528 -47.497 1.00 54.56 174 LEU B CA 1
ATOM 5216 C C . LEU B 1 174 ? 4.157 0.612 -47.066 1.00 56.59 174 LEU B C 1
ATOM 5217 O O . LEU B 1 174 ? 4.289 1.162 -45.968 1.00 55.43 174 LEU B O 1
ATOM 5222 N N . PRO B 1 175 ? 3.231 0.994 -47.957 1.00 57.45 175 PRO B N 1
ATOM 5223 C CA . PRO B 1 175 ? 2.280 2.086 -47.710 1.00 60.48 175 PRO B CA 1
ATOM 5224 C C . PRO B 1 175 ? 1.223 1.759 -46.644 1.00 58.66 175 PRO B C 1
ATOM 5225 O O . PRO B 1 175 ? 0.756 0.625 -46.563 1.00 53.51 175 PRO B O 1
ATOM 5229 N N . ARG B 1 176 ? 0.866 2.768 -45.849 1.00 60.27 176 ARG B N 1
ATOM 5230 C CA . ARG B 1 176 ? -0.187 2.697 -44.831 1.00 58.69 176 ARG B CA 1
ATOM 5231 C C . ARG B 1 176 ? -1.294 3.720 -45.045 1.00 60.68 176 ARG B C 1
ATOM 5232 O O . ARG B 1 176 ? -1.047 4.932 -44.977 1.00 61.11 176 ARG B O 1
ATOM 5240 N N . VAL B 1 177 ? -2.516 3.240 -45.273 1.00 61.84 177 VAL B N 1
ATOM 5241 C CA . VAL B 1 177 ? -3.684 4.128 -45.294 1.00 67.97 177 VAL B CA 1
ATOM 5242 C C . VAL B 1 177 ? -4.761 3.785 -44.255 1.00 71.90 177 VAL B C 1
ATOM 5243 O O . VAL B 1 177 ? -5.282 2.661 -44.196 1.00 69.66 177 VAL B O 1
ATOM 5247 N N . ALA B 1 178 ? -5.110 4.784 -43.453 1.00 69.98 178 ALA B N 1
ATOM 5248 C CA . ALA B 1 178 ? -6.101 4.607 -42.407 1.00 71.42 178 ALA B CA 1
ATOM 5249 C C . ALA B 1 178 ? -7.447 5.251 -42.796 1.00 77.83 178 ALA B C 1
ATOM 5250 O O . ALA B 1 178 ? -7.509 6.458 -43.039 1.00 84.05 178 ALA B O 1
ATOM 5252 N N . LEU B 1 179 ? -8.525 4.463 -42.810 1.00 70.88 179 LEU B N 1
ATOM 5253 C CA . LEU B 1 179 ? -9.844 4.973 -43.202 1.00 71.49 179 LEU B CA 1
ATOM 5254 C C . LEU B 1 179 ? -10.830 4.836 -42.035 1.00 77.46 179 LEU B C 1
ATOM 5255 O O . LEU B 1 179 ? -10.971 3.746 -41.467 1.00 77.66 179 LEU B O 1
ATOM 5260 N N . THR B 1 180 ? -11.569 5.912 -41.739 1.00 80.92 180 THR B N 1
ATOM 5261 C CA . THR B 1 180 ? -12.359 6.010 -40.493 1.00 78.84 180 THR B CA 1
ATOM 5262 C C . THR B 1 180 ? -13.780 6.586 -40.599 1.00 84.09 180 THR B C 1
ATOM 5263 O O . THR B 1 180 ? -14.175 7.136 -41.644 1.00 81.36 180 THR B O 1
ATOM 5267 N N . ALA B 1 181 ? -14.557 6.381 -39.527 1.00 86.40 181 ALA B N 1
ATOM 5268 C CA . ALA B 1 181 ? -15.957 6.830 -39.408 1.00 78.96 181 ALA B CA 1
ATOM 5269 C C . ALA B 1 181 ? -16.164 7.920 -38.372 1.00 72.85 181 ALA B C 1
ATOM 5270 O O . ALA B 1 181 ? -17.262 8.467 -38.234 1.00 73.56 181 ALA B O 1
ATOM 5272 N N . THR B 1 182 ? -15.106 8.202 -37.627 1.00 64.93 182 THR B N 1
ATOM 5273 C CA . THR B 1 182 ? -15.153 9.130 -36.517 1.00 69.86 182 THR B CA 1
ATOM 5274 C C . THR B 1 182 ? -14.124 10.218 -36.678 1.00 71.66 182 THR B C 1
ATOM 5275 O O . THR B 1 182 ? -12.936 9.908 -36.786 1.00 79.11 182 THR B O 1
ATOM 5279 N N . ALA B 1 183 ? -14.546 11.475 -36.773 1.00 60.80 183 ALA B N 1
ATOM 5280 C CA . ALA B 1 183 ? -13.548 12.517 -36.946 1.00 70.36 183 ALA B CA 1
ATOM 5281 C C . ALA B 1 183 ? -13.457 13.516 -35.817 1.00 79.40 183 ALA B C 1
ATOM 5282 O O . ALA B 1 183 ? -12.970 14.639 -36.038 1.00 82.75 183 ALA B O 1
ATOM 5284 N N . ASP B 1 184 ? -13.921 13.140 -34.626 1.00 80.30 184 ASP B N 1
ATOM 5285 C CA . ASP B 1 184 ? -13.581 13.904 -33.444 1.00 72.93 184 ASP B CA 1
ATOM 5286 C C . ASP B 1 184 ? -12.067 13.902 -33.630 1.00 83.70 184 ASP B C 1
ATOM 5287 O O . ASP B 1 184 ? -11.502 12.815 -33.775 1.00 80.98 184 ASP B O 1
ATOM 5292 N N . GLU B 1 185 ? -11.382 15.043 -33.731 1.00 82.79 185 GLU B N 1
ATOM 5293 C CA . GLU B 1 185 ? -9.992 14.852 -34.142 1.00 84.10 185 GLU B CA 1
ATOM 5294 C C . GLU B 1 185 ? -9.227 14.484 -32.863 1.00 81.56 185 GLU B C 1
ATOM 5295 O O . GLU B 1 185 ? -8.050 14.156 -32.899 1.00 85.65 185 GLU B O 1
ATOM 5301 N N . ARG B 1 186 ? -9.916 14.483 -31.728 1.00 79.01 186 ARG B N 1
ATOM 5302 C CA . ARG B 1 186 ? -9.382 13.741 -30.597 1.00 82.88 186 ARG B CA 1
ATOM 5303 C C . ARG B 1 186 ? -9.136 12.281 -31.058 1.00 82.47 186 ARG B C 1
ATOM 5304 O O . ARG B 1 186 ? -8.183 11.625 -30.623 1.00 77.01 186 ARG B O 1
ATOM 5312 N N . THR B 1 187 ? -9.986 11.804 -31.971 1.00 83.20 187 THR B N 1
ATOM 5313 C CA . THR B 1 187 ? -9.856 10.469 -32.565 1.00 87.35 187 THR B CA 1
ATOM 5314 C C . THR B 1 187 ? -8.917 10.426 -33.793 1.00 88.30 187 THR B C 1
ATOM 5315 O O . THR B 1 187 ? -8.133 9.479 -33.936 1.00 85.77 187 THR B O 1
ATOM 5319 N N . ARG B 1 188 ? -9.012 11.419 -34.687 1.00 86.74 188 ARG B N 1
ATOM 5320 C CA . ARG B 1 188 ? -8.067 11.521 -35.814 1.00 85.45 188 ARG B CA 1
ATOM 5321 C C . ARG B 1 188 ? -6.620 11.755 -35.361 1.00 89.53 188 ARG B C 1
ATOM 5322 O O . ARG B 1 188 ? -5.694 11.226 -35.977 1.00 90.47 188 ARG B O 1
ATOM 5330 N N . ALA B 1 189 ? -6.415 12.556 -34.312 1.00 88.57 189 ALA B N 1
ATOM 5331 C CA . ALA B 1 189 ? -5.051 12.867 -33.875 1.00 86.07 189 ALA B CA 1
ATOM 5332 C C . ALA B 1 189 ? -4.400 11.621 -33.315 1.00 84.79 189 ALA B C 1
ATOM 5333 O O . ALA B 1 189 ? -3.197 11.422 -33.473 1.00 90.46 189 ALA B O 1
ATOM 5335 N N . ASP B 1 190 ? -5.203 10.782 -32.667 1.00 85.05 190 ASP B N 1
ATOM 5336 C CA . ASP B 1 190 ? -4.704 9.519 -32.115 1.00 89.79 190 ASP B CA 1
ATOM 5337 C C . ASP B 1 190 ? -4.576 8.422 -33.196 1.00 86.22 190 ASP B C 1
ATOM 5338 O O . ASP B 1 190 ? -3.819 7.465 -33.016 1.00 86.86 190 ASP B O 1
ATOM 5343 N N . ILE B 1 191 ? -5.323 8.527 -34.295 1.00 83.69 191 ILE B N 1
ATOM 5344 C CA . ILE B 1 191 ? -5.066 7.641 -35.434 1.00 85.14 191 ILE B CA 1
ATOM 5345 C C . ILE B 1 191 ? -3.679 7.934 -36.032 1.00 85.07 191 ILE B C 1
ATOM 5346 O O . ILE B 1 191 ? -2.959 7.006 -36.396 1.00 88.63 191 ILE B O 1
ATOM 5351 N N . LYS B 1 192 ? -3.320 9.215 -36.162 1.00 83.54 192 LYS B N 1
ATOM 5352 C CA . LYS B 1 192 ? -2.007 9.607 -36.695 1.00 82.17 192 LYS B CA 1
ATOM 5353 C C . LYS B 1 192 ? -0.804 9.120 -35.893 1.00 81.24 192 LYS B C 1
ATOM 5354 O O . LYS B 1 192 ? 0.173 8.652 -36.463 1.00 82.98 192 LYS B O 1
ATOM 5360 N N . SER B 1 193 ? -0.871 9.235 -34.575 1.00 82.40 193 SER B N 1
ATOM 5361 C CA . SER B 1 193 ? 0.306 8.982 -33.749 1.00 89.05 193 SER B CA 1
ATOM 5362 C C . SER B 1 193 ? 0.729 7.517 -33.751 1.00 87.05 193 SER B C 1
ATOM 5363 O O . SER B 1 193 ? 1.921 7.209 -33.816 1.00 89.78 193 SER B O 1
ATOM 5366 N N . VAL B 1 194 ? -0.247 6.617 -33.715 1.00 85.21 194 VAL B N 1
ATOM 5367 C CA . VAL B 1 194 ? 0.035 5.185 -33.655 1.00 88.22 194 VAL B CA 1
ATOM 5368 C C . VAL B 1 194 ? 0.681 4.699 -34.952 1.00 85.48 194 VAL B C 1
ATOM 5369 O O . VAL B 1 194 ? 1.678 3.973 -34.930 1.00 83.41 194 VAL B O 1
ATOM 5373 N N . LEU B 1 195 ? 0.154 5.167 -36.076 1.00 82.08 195 LEU B N 1
ATOM 5374 C CA . LEU B 1 195 ? 0.549 4.652 -37.370 1.00 76.73 195 LEU B CA 1
ATOM 5375 C C . LEU B 1 195 ? 1.519 5.578 -38.092 1.00 75.47 195 LEU B C 1
ATOM 5376 O O . LEU B 1 195 ? 1.555 5.572 -39.312 1.00 76.83 195 LEU B O 1
ATOM 5381 N N . ARG B 1 196 ? 2.279 6.382 -37.346 1.00 81.48 196 ARG B N 1
ATOM 5382 C CA . ARG B 1 196 ? 3.192 7.408 -37.914 1.00 84.24 196 ARG B CA 1
ATOM 5383 C C . ARG B 1 196 ? 2.693 8.085 -39.200 1.00 81.58 196 ARG B C 1
ATOM 5384 O O . ARG B 1 196 ? 3.211 7.831 -40.290 1.00 77.69 196 ARG B O 1
ATOM 5392 N N . LEU B 1 197 ? 1.652 8.900 -39.067 1.00 82.69 197 LEU B N 1
ATOM 5393 C CA . LEU B 1 197 ? 1.076 9.590 -40.207 1.00 77.78 197 LEU B CA 1
ATOM 5394 C C . LEU B 1 197 ? 1.139 11.106 -40.018 1.00 75.97 197 LEU B C 1
ATOM 5395 O O . LEU B 1 197 ? 0.397 11.849 -40.656 1.00 74.34 197 LEU B O 1
ATOM 5400 N N . GLU B 1 198 ? 2.031 11.568 -39.148 1.00 79.00 198 GLU B N 1
ATOM 5401 C CA . GLU B 1 198 ? 2.178 13.010 -38.938 1.00 86.29 198 GLU B CA 1
ATOM 5402 C C . GLU B 1 198 ? 2.703 13.719 -40.183 1.00 86.16 198 GLU B C 1
ATOM 5403 O O . GLU B 1 198 ? 2.310 14.853 -40.469 1.00 88.18 198 GLU B O 1
ATOM 5409 N N . ASP B 1 199 ? 3.585 13.055 -40.925 1.00 82.04 199 ASP B N 1
ATOM 5410 C CA . ASP B 1 199 ? 4.138 13.662 -42.129 1.00 81.01 199 ASP B CA 1
ATOM 5411 C C . ASP B 1 199 ? 3.287 13.292 -43.346 1.00 78.24 199 ASP B C 1
ATOM 5412 O O . ASP B 1 199 ? 3.618 13.655 -44.479 1.00 81.38 199 ASP B O 1
ATOM 5417 N N . ALA B 1 200 ? 2.192 12.574 -43.098 1.00 73.01 200 ALA B N 1
ATOM 5418 C CA . ALA B 1 200 ? 1.289 12.122 -44.156 1.00 71.24 200 ALA B CA 1
ATOM 5419 C C . ALA B 1 200 ? 0.160 13.128 -44.425 1.00 72.53 200 ALA B C 1
ATOM 5420 O O . ALA B 1 200 ? -0.268 13.832 -43.510 1.00 71.09 200 ALA B O 1
ATOM 5422 N N . PRO B 1 201 ? -0.320 13.195 -45.685 1.00 64.50 201 PRO B N 1
ATOM 5423 C CA . PRO B 1 201 ? -1.469 13.997 -46.122 1.00 70.60 201 PRO B CA 1
ATOM 5424 C C . PRO B 1 201 ? -2.812 13.479 -45.614 1.00 70.97 201 PRO B C 1
ATOM 5425 O O . PRO B 1 201 ? -3.032 12.277 -45.532 1.00 69.56 201 PRO B O 1
ATOM 5429 N N . GLN B 1 202 ? -3.727 14.401 -45.359 1.00 79.55 202 GLN B N 1
ATOM 5430 C CA . GLN B 1 202 ? -5.034 14.087 -44.802 1.00 78.84 202 GLN B CA 1
ATOM 5431 C C . GLN B 1 202 ? -6.169 14.435 -45.762 1.00 76.14 202 GLN B C 1
ATOM 5432 O O . GLN B 1 202 ? -6.275 15.575 -46.207 1.00 81.25 202 GLN B O 1
ATOM 5438 N N . PHE B 1 203 ? -7.025 13.470 -46.077 1.00 71.78 203 PHE B N 1
ATOM 5439 C CA . PHE B 1 203 ? -8.129 13.742 -46.995 1.00 75.60 203 PHE B CA 1
ATOM 5440 C C . PHE B 1 203 ? -9.425 13.742 -46.182 1.00 78.18 203 PHE B C 1
ATOM 5441 O O . PHE B 1 203 ? -9.799 12.727 -45.602 1.00 77.61 203 PHE B O 1
ATOM 5449 N N . VAL B 1 204 ? -10.131 14.867 -46.156 1.00 74.02 204 VAL B N 1
ATOM 5450 C CA . VAL B 1 204 ? -11.340 14.948 -45.347 1.00 66.47 204 VAL B CA 1
ATOM 5451 C C . VAL B 1 204 ? -12.578 15.319 -46.147 1.00 66.87 204 VAL B C 1
ATOM 5452 O O . VAL B 1 204 ? -12.705 16.422 -46.686 1.00 56.96 204 VAL B O 1
ATOM 5456 N N . SER B 1 205 ? -13.476 14.350 -46.243 1.00 69.74 205 SER B N 1
ATOM 5457 C CA . SER B 1 205 ? -14.774 14.560 -46.851 1.00 61.60 205 SER B CA 1
ATOM 5458 C C . SER B 1 205 ? -15.710 15.196 -45.827 1.00 54.18 205 SER B C 1
ATOM 5459 O O . SER B 1 205 ? -15.435 15.195 -44.619 1.00 54.61 205 SER B O 1
ATOM 5462 N N . SER B 1 206 ? -16.777 15.803 -46.316 1.00 41.70 206 SER B N 1
ATOM 5463 C CA . SER B 1 206 ? -17.731 16.479 -45.445 1.00 45.16 206 SER B CA 1
ATOM 5464 C C . SER B 1 206 ? -18.628 15.513 -44.660 1.00 42.72 206 SER B C 1
ATOM 5465 O O . SER B 1 206 ? -19.021 14.474 -45.182 1.00 45.91 206 SER B O 1
ATOM 5468 N N . PHE B 1 207 ? -18.966 15.878 -43.420 1.00 41.59 207 PHE B N 1
ATOM 5469 C CA . PHE B 1 207 ? -19.921 15.112 -42.606 1.00 38.41 207 PHE B CA 1
ATOM 5470 C C . PHE B 1 207 ? -21.390 15.464 -42.789 1.00 38.46 207 PHE B C 1
ATOM 5471 O O . PHE B 1 207 ? -22.268 14.698 -42.389 1.00 36.73 207 PHE B O 1
ATOM 5479 N N . ASP B 1 208 ? -21.661 16.617 -43.388 1.00 43.59 208 ASP B N 1
ATOM 5480 C CA . ASP B 1 208 ? -23.034 17.071 -43.571 1.00 38.84 208 ASP B CA 1
ATOM 5481 C C . ASP B 1 208 ? -23.771 16.111 -44.481 1.00 40.80 208 ASP B C 1
ATOM 5482 O O . ASP B 1 208 ? -23.205 15.624 -45.449 1.00 43.97 208 ASP B O 1
ATOM 5487 N N . ARG B 1 209 ? -25.029 15.838 -44.158 1.00 39.46 209 ARG B N 1
ATOM 5488 C CA . ARG B 1 209 ? -25.895 15.024 -44.997 1.00 35.20 209 ARG B CA 1
ATOM 5489 C C . ARG B 1 209 ? -27.221 15.782 -45.223 1.00 41.55 209 ARG B C 1
ATOM 5490 O O . ARG B 1 209 ? -28.261 15.410 -44.647 1.00 42.65 209 ARG B O 1
ATOM 5498 N N . PRO B 1 210 ? -27.192 16.808 -46.099 1.00 32.27 210 PRO B N 1
ATOM 5499 C CA . PRO B 1 210 ? -28.191 17.848 -46.367 1.00 33.12 210 PRO B CA 1
ATOM 5500 C C . PRO B 1 210 ? -29.631 17.371 -46.526 1.00 36.93 210 PRO B C 1
ATOM 5501 O O . PRO B 1 210 ? -30.569 18.111 -46.159 1.00 34.90 210 PRO B O 1
ATOM 5505 N N . ASN B 1 211 ? -29.797 16.157 -47.047 1.00 31.28 211 ASN B N 1
ATOM 5506 C CA . ASN B 1 211 ? -31.110 15.611 -47.324 1.00 30.66 211 ASN B CA 1
ATOM 5507 C C . ASN B 1 211 ? -31.718 15.014 -46.078 1.00 40.19 211 ASN B C 1
ATOM 5508 O O . ASN B 1 211 ? -32.882 14.604 -46.104 1.00 41.25 211 ASN B O 1
ATOM 5513 N N . ILE B 1 212 ? -30.924 14.898 -45.007 1.00 33.67 212 ILE B N 1
ATOM 5514 C CA . ILE B 1 212 ? -31.464 14.427 -43.747 1.00 33.33 212 ILE B CA 1
ATOM 5515 C C . ILE B 1 212 ? -31.846 15.603 -42.867 1.00 36.60 212 ILE B C 1
ATOM 5516 O O . ILE B 1 212 ? -30.990 16.418 -42.521 1.00 35.36 212 ILE B O 1
ATOM 5521 N N . GLN B 1 213 ? -33.130 15.701 -42.519 1.00 39.06 213 GLN B N 1
ATOM 5522 C CA . GLN B 1 213 ? -33.595 16.732 -41.581 1.00 37.73 213 GLN B CA 1
ATOM 5523 C C . GLN B 1 213 ? -33.502 16.206 -40.151 1.00 41.71 213 GLN B C 1
ATOM 5524 O O . GLN B 1 213 ? -34.054 15.136 -39.857 1.00 47.09 213 GLN B O 1
ATOM 5530 N N . TYR B 1 214 ? -32.813 16.921 -39.263 1.00 33.26 214 TYR B N 1
ATOM 5531 C CA . TYR B 1 214 ? -32.613 16.417 -37.904 1.00 33.53 214 TYR B CA 1
ATOM 5532 C C . TYR B 1 214 ? -33.653 16.980 -36.929 1.00 38.25 214 TYR B C 1
ATOM 5533 O O . TYR B 1 214 ? -33.805 18.198 -36.831 1.00 40.22 214 TYR B O 1
ATOM 5542 N N . ARG B 1 215 ? -34.339 16.113 -36.181 1.00 32.84 215 ARG B N 1
ATOM 5543 C CA . ARG B 1 215 ? -35.322 16.584 -35.202 1.00 33.76 215 ARG B CA 1
ATOM 5544 C C . ARG B 1 215 ? -35.148 15.914 -33.864 1.00 38.97 215 ARG B C 1
ATOM 5545 O O . ARG B 1 215 ? -35.087 14.687 -33.787 1.00 43.96 215 ARG B O 1
ATOM 5553 N N . VAL B 1 216 ? -35.103 16.708 -32.801 1.00 34.03 216 VAL B N 1
ATOM 5554 C CA . VAL B 1 216 ? -35.060 16.151 -31.466 1.00 35.11 216 VAL B CA 1
ATOM 5555 C C . VAL B 1 216 ? -36.122 16.844 -30.653 1.00 33.98 216 VAL B C 1
ATOM 5556 O O . VAL B 1 216 ? -36.308 18.036 -30.803 1.00 45.03 216 VAL B O 1
ATOM 5560 N N . GLY B 1 217 ? -36.841 16.104 -29.821 1.00 30.61 217 GLY B N 1
ATOM 5561 C CA . GLY B 1 217 ? -37.855 16.671 -28.956 1.00 26.69 217 GLY B CA 1
ATOM 5562 C C . GLY B 1 217 ? -38.050 15.858 -27.686 1.00 39.87 217 GLY B C 1
ATOM 5563 O O . GLY B 1 217 ? -37.406 14.823 -27.492 1.00 43.99 217 GLY B O 1
ATOM 5564 N N . LEU B 1 218 ? -38.910 16.334 -26.790 1.00 41.52 218 LEU B N 1
ATOM 5565 C CA . LEU B 1 218 ? -39.113 15.653 -25.511 1.00 46.53 218 LEU B CA 1
ATOM 5566 C C . LEU B 1 218 ? -40.173 14.565 -25.571 1.00 43.70 218 LEU B C 1
ATOM 5567 O O . LEU B 1 218 ? -41.211 14.707 -26.228 1.00 42.95 218 LEU B O 1
ATOM 5572 N N . LYS B 1 219 ? -39.879 13.478 -24.867 1.00 44.55 219 LYS B N 1
ATOM 5573 C CA . LYS B 1 219 ? -40.777 12.340 -24.709 1.00 43.41 219 LYS B CA 1
ATOM 5574 C C . LYS B 1 219 ? -42.104 12.718 -24.079 1.00 43.78 219 LYS B C 1
ATOM 5575 O O . LYS B 1 219 ? -42.160 13.474 -23.107 1.00 42.28 219 LYS B O 1
ATOM 5581 N N . ASP B 1 220 ? -43.177 12.203 -24.652 1.00 45.52 220 ASP B N 1
ATOM 5582 C CA . ASP B 1 220 ? -44.501 12.348 -24.064 1.00 47.86 220 ASP B CA 1
ATOM 5583 C C . ASP B 1 220 ? -45.410 11.327 -24.699 1.00 46.50 220 ASP B C 1
ATOM 5584 O O . ASP B 1 220 ? -46.002 11.588 -25.754 1.00 49.96 220 ASP B O 1
ATOM 5589 N N . SER B 1 221 ? -45.483 10.165 -24.056 1.00 45.02 221 SER B N 1
ATOM 5590 C CA . SER B 1 221 ? -46.087 8.953 -24.627 1.00 50.04 221 SER B CA 1
ATOM 5591 C C . SER B 1 221 ? -45.396 8.625 -25.931 1.00 43.69 221 SER B C 1
ATOM 5592 O O . SER B 1 221 ? -46.006 8.731 -26.997 1.00 43.53 221 SER B O 1
ATOM 5595 N N . PRO B 1 222 ? -44.116 8.229 -25.846 1.00 41.13 222 PRO B N 1
ATOM 5596 C CA . PRO B 1 222 ? -43.259 8.118 -27.035 1.00 44.88 222 PRO B CA 1
ATOM 5597 C C . PRO B 1 222 ? -43.797 7.093 -28.075 1.00 47.70 222 PRO B C 1
ATOM 5598 O O . PRO B 1 222 ? -43.679 7.345 -29.283 1.00 40.80 222 PRO B O 1
ATOM 5602 N N . LYS B 1 223 ? -44.387 5.983 -27.618 1.00 51.63 223 LYS B N 1
ATOM 5603 C CA . LYS B 1 223 ? -45.013 5.015 -28.521 1.00 52.22 223 LYS B CA 1
ATOM 5604 C C . LYS B 1 223 ? -46.180 5.673 -29.315 1.00 54.34 223 LYS B C 1
ATOM 5605 O O . LYS B 1 223 ? -46.415 5.345 -30.483 1.00 49.72 223 LYS B O 1
ATOM 5611 N N . THR B 1 224 ? -46.891 6.612 -28.691 1.00 51.59 224 THR B N 1
ATOM 5612 C CA . THR B 1 224 ? -47.882 7.428 -29.397 1.00 47.51 224 THR B CA 1
ATOM 5613 C C . THR B 1 224 ? -47.201 8.397 -30.349 1.00 50.11 224 THR B C 1
ATOM 5614 O O . THR B 1 224 ? -47.632 8.593 -31.495 1.00 50.84 224 THR B O 1
ATOM 5618 N N . GLN B 1 225 ? -46.133 9.012 -29.864 1.00 47.01 225 GLN B N 1
ATOM 5619 C CA . GLN B 1 225 ? -45.465 10.045 -30.629 1.00 45.70 225 GLN B CA 1
ATOM 5620 C C . GLN B 1 225 ? -44.942 9.500 -31.965 1.00 48.88 225 GLN B C 1
ATOM 5621 O O . GLN B 1 225 ? -45.088 10.151 -33.015 1.00 48.16 225 GLN B O 1
ATOM 5627 N N . LEU B 1 226 ? -44.371 8.296 -31.918 1.00 44.73 226 LEU B N 1
ATOM 5628 C CA . LEU B 1 226 ? -43.750 7.662 -33.085 1.00 44.24 226 LEU B CA 1
ATOM 5629 C C . LEU B 1 226 ? -44.804 7.343 -34.130 1.00 45.67 226 LEU B C 1
ATOM 5630 O O . LEU B 1 226 ? -44.621 7.590 -35.309 1.00 48.11 226 LEU B O 1
ATOM 5635 N N . LEU B 1 227 ? -45.910 6.784 -33.658 1.00 50.16 227 LEU B N 1
ATOM 5636 C CA . LEU B 1 227 ? -47.026 6.375 -34.480 1.00 43.18 227 LEU B CA 1
ATOM 5637 C C . LEU B 1 227 ? -47.575 7.519 -35.297 1.00 47.66 227 LEU B C 1
ATOM 5638 O O . LEU B 1 227 ? -47.778 7.400 -36.502 1.00 50.06 227 LEU B O 1
ATOM 5643 N N . HIS B 1 228 ? -47.807 8.639 -34.628 1.00 47.69 228 HIS B N 1
ATOM 5644 C CA . HIS B 1 228 ? -48.347 9.816 -35.287 1.00 47.48 228 HIS B CA 1
ATOM 5645 C C . HIS B 1 228 ? -47.390 10.330 -36.355 1.00 48.55 228 HIS B C 1
ATOM 5646 O O . HIS B 1 228 ? -47.822 10.717 -37.429 1.00 53.46 228 HIS B O 1
ATOM 5653 N N . PHE B 1 229 ? -46.095 10.317 -36.043 1.00 47.19 229 PHE B N 1
ATOM 5654 C CA . PHE B 1 229 ? -45.019 10.708 -36.962 1.00 42.58 229 PHE B CA 1
ATOM 5655 C C . PHE B 1 229 ? -45.052 9.827 -38.211 1.00 48.05 229 PHE B C 1
ATOM 5656 O O . PHE B 1 229 ? -45.019 10.324 -39.342 1.00 48.30 229 PHE B O 1
ATOM 5664 N N . ILE B 1 230 ? -45.134 8.520 -38.001 1.00 40.31 230 ILE B N 1
ATOM 5665 C CA . ILE B 1 230 ? -45.158 7.596 -39.106 1.00 44.57 230 ILE B CA 1
ATOM 5666 C C . ILE B 1 230 ? -46.387 7.835 -39.975 1.00 52.34 230 ILE B C 1
ATOM 5667 O O . ILE B 1 230 ? -46.298 7.766 -41.210 1.00 52.63 230 ILE B O 1
ATOM 5672 N N . ARG B 1 231 ? -47.524 8.138 -39.341 1.00 50.89 231 ARG B N 1
ATOM 5673 C CA . ARG B 1 231 ? -48.782 8.241 -40.084 1.00 48.13 231 ARG B CA 1
ATOM 5674 C C . ARG B 1 231 ? -48.921 9.543 -40.839 1.00 53.17 231 ARG B C 1
ATOM 5675 O O . ARG B 1 231 ? -49.358 9.549 -41.992 1.00 55.41 231 ARG B O 1
ATOM 5683 N N . GLU B 1 232 ? -48.550 10.648 -40.208 1.00 53.58 232 GLU B N 1
ATOM 5684 C CA . GLU B 1 232 ? -48.635 11.942 -40.875 1.00 56.70 232 GLU B CA 1
ATOM 5685 C C . GLU B 1 232 ? -47.545 12.069 -41.943 1.00 54.54 232 GLU B C 1
ATOM 5686 O O . GLU B 1 232 ? -47.778 12.603 -43.035 1.00 49.92 232 GLU B O 1
ATOM 5692 N N . GLU B 1 233 ? -46.359 11.549 -41.634 1.00 50.88 233 GLU B N 1
ATOM 5693 C CA . GLU B 1 233 ? -45.176 11.873 -42.436 1.00 47.48 233 GLU B CA 1
ATOM 5694 C C . GLU B 1 233 ? -44.539 10.722 -43.240 1.00 38.59 233 GLU B C 1
ATOM 5695 O O . GLU B 1 233 ? -43.822 10.988 -44.187 1.00 39.74 233 GLU B O 1
ATOM 5701 N N . HIS B 1 234 ? -44.760 9.464 -42.880 1.00 38.42 234 HIS B N 1
ATOM 5702 C CA . HIS B 1 234 ? -44.096 8.394 -43.617 1.00 41.07 234 HIS B CA 1
ATOM 5703 C C . HIS B 1 234 ? -44.953 7.145 -43.846 1.00 51.44 234 HIS B C 1
ATOM 5704 O O . HIS B 1 234 ? -44.440 6.022 -43.733 1.00 53.34 234 HIS B O 1
ATOM 5711 N N . PRO B 1 235 ? -46.229 7.330 -44.239 1.00 50.29 235 PRO B N 1
ATOM 5712 C CA . PRO B 1 235 ? -47.230 6.264 -44.216 1.00 47.40 235 PRO B CA 1
ATOM 5713 C C . PRO B 1 235 ? -46.745 4.931 -44.749 1.00 54.39 235 PRO B C 1
ATOM 5714 O O . PRO B 1 235 ? -46.913 3.937 -44.037 1.00 68.43 235 PRO B O 1
ATOM 5718 N N . GLY B 1 236 ? -46.151 4.889 -45.938 1.00 48.77 236 GLY B N 1
ATOM 5719 C CA . GLY B 1 236 ? -45.719 3.610 -46.489 1.00 40.54 236 GLY B CA 1
ATOM 5720 C C . GLY B 1 236 ? -44.223 3.492 -46.699 1.00 41.22 236 GLY B C 1
ATOM 5721 O O . GLY B 1 236 ? -43.765 2.770 -47.574 1.00 42.95 236 GLY B O 1
ATOM 5722 N N . ASP B 1 237 ? -43.445 4.233 -45.923 1.00 46.75 237 ASP B N 1
ATOM 5723 C CA . ASP B 1 237 ? -42.014 4.321 -46.194 1.00 44.31 237 ASP B CA 1
ATOM 5724 C C . ASP B 1 237 ? -41.206 3.303 -45.429 1.00 45.17 237 ASP B C 1
ATOM 5725 O O . ASP B 1 237 ? -41.631 2.801 -44.392 1.00 52.54 237 ASP B O 1
ATOM 5730 N N . ALA B 1 238 ? -40.009 3.033 -45.919 1.00 43.46 238 ALA B N 1
ATOM 5731 C CA . ALA B 1 238 ? -39.089 2.197 -45.183 1.00 44.17 238 ALA B CA 1
ATOM 5732 C C . ALA B 1 238 ? -38.470 3.039 -44.065 1.00 48.40 238 ALA B C 1
ATOM 5733 O O . ALA B 1 238 ? -38.054 4.190 -44.297 1.00 42.73 238 ALA B O 1
ATOM 5735 N N . GLY B 1 239 ? -38.414 2.471 -42.859 1.00 45.42 239 GLY B N 1
ATOM 5736 C CA . GLY B 1 239 ? -37.798 3.144 -41.730 1.00 41.00 239 GLY B CA 1
ATOM 5737 C C . GLY B 1 239 ? -37.135 2.251 -40.691 1.00 45.74 239 GLY B C 1
ATOM 5738 O O . GLY B 1 239 ? -37.373 1.037 -40.613 1.00 47.97 239 GLY B O 1
ATOM 5739 N N . ILE B 1 240 ? -36.268 2.865 -39.893 1.00 41.82 240 ILE B N 1
ATOM 5740 C CA . ILE B 1 240 ? -35.660 2.189 -38.759 1.00 38.25 240 ILE B CA 1
ATOM 5741 C C . ILE B 1 240 ? -36.071 2.804 -37.394 1.00 38.15 240 ILE B C 1
ATOM 5742 O O . ILE B 1 240 ? -35.927 4.014 -37.164 1.00 36.79 240 ILE B O 1
ATOM 5747 N N . VAL B 1 241 ? -36.554 1.958 -36.485 1.00 38.33 241 VAL B N 1
ATOM 5748 C CA . VAL B 1 241 ? -36.834 2.374 -35.106 1.00 39.79 241 VAL B CA 1
ATOM 5749 C C . VAL B 1 241 ? -35.809 1.781 -34.129 1.00 44.78 241 VAL B C 1
ATOM 5750 O O . VAL B 1 241 ? -35.785 0.570 -33.915 1.00 46.44 241 VAL B O 1
ATOM 5754 N N . TYR B 1 242 ? -34.973 2.623 -33.531 1.00 45.11 242 TYR B N 1
ATOM 5755 C CA . TYR B 1 242 ? -33.940 2.151 -32.595 1.00 45.88 242 TYR B CA 1
ATOM 5756 C C . TYR B 1 242 ? -34.433 2.118 -31.150 1.00 44.58 242 TYR B C 1
ATOM 5757 O O . TYR B 1 242 ? -35.006 3.074 -30.657 1.00 40.77 242 TYR B O 1
ATOM 5766 N N . CYS B 1 243 ? -34.194 1.011 -30.464 1.00 55.09 243 CYS B N 1
ATOM 5767 C CA . CYS B 1 243 ? -34.524 0.936 -29.046 1.00 52.30 243 CYS B CA 1
ATOM 5768 C C . CYS B 1 243 ? -33.289 0.602 -28.221 1.00 53.67 243 CYS B C 1
ATOM 5769 O O . CYS B 1 243 ? -32.258 0.134 -28.742 1.00 51.64 243 CYS B O 1
ATOM 5772 N N . LEU B 1 244 ? -33.403 0.859 -26.926 1.00 56.92 244 LEU B N 1
ATOM 5773 C CA . LEU B 1 244 ? -32.286 0.731 -25.998 1.00 54.87 244 LEU B CA 1
ATOM 5774 C C . LEU B 1 244 ? -31.952 -0.735 -25.634 1.00 56.62 244 LEU B C 1
ATOM 5775 O O . LEU B 1 244 ? -30.785 -1.152 -25.622 1.00 48.23 244 LEU B O 1
ATOM 5780 N N . SER B 1 245 ? -32.989 -1.499 -25.310 1.00 54.23 245 SER B N 1
ATOM 5781 C CA . SER B 1 245 ? -32.820 -2.875 -24.873 1.00 56.44 245 SER B CA 1
ATOM 5782 C C . SER B 1 245 ? -33.390 -3.896 -25.868 1.00 61.67 245 SER B C 1
ATOM 5783 O O . SER B 1 245 ? -34.278 -3.587 -26.665 1.00 62.93 245 SER B O 1
ATOM 5786 N N . ARG B 1 246 ? -32.897 -5.127 -25.786 1.00 64.82 246 ARG B N 1
ATOM 5787 C CA . ARG B 1 246 ? -33.365 -6.216 -26.639 1.00 62.62 246 ARG B CA 1
ATOM 5788 C C . ARG B 1 246 ? -34.853 -6.515 -26.439 1.00 62.87 246 ARG B C 1
ATOM 5789 O O . ARG B 1 246 ? -35.531 -6.934 -27.368 1.00 65.86 246 ARG B O 1
ATOM 5797 N N . LYS B 1 247 ? -35.373 -6.273 -25.241 1.00 65.91 247 LYS B N 1
ATOM 5798 C CA . LYS B 1 247 ? -36.792 -6.512 -24.980 1.00 62.20 247 LYS B CA 1
ATOM 5799 C C . LYS B 1 247 ? -37.645 -5.335 -25.440 1.00 57.70 247 LYS B C 1
ATOM 5800 O O . LYS B 1 247 ? -38.808 -5.494 -25.822 1.00 57.53 247 LYS B O 1
ATOM 5806 N N . SER B 1 248 ? -37.067 -4.144 -25.397 1.00 58.02 248 SER B N 1
ATOM 5807 C CA . SER B 1 248 ? -37.779 -2.954 -25.840 1.00 58.78 248 SER B CA 1
ATOM 5808 C C . SER B 1 248 ? -38.009 -3.011 -27.361 1.00 58.76 248 SER B C 1
ATOM 5809 O O . SER B 1 248 ? -39.045 -2.561 -27.867 1.00 51.46 248 SER B O 1
ATOM 5812 N N . VAL B 1 249 ? -37.048 -3.597 -28.076 1.00 55.57 249 VAL B N 1
ATOM 5813 C CA . VAL B 1 249 ? -37.200 -3.844 -29.502 1.00 51.99 249 VAL B CA 1
ATOM 5814 C C . VAL B 1 249 ? -38.397 -4.749 -29.742 1.00 51.85 249 VAL B C 1
ATOM 5815 O O . VAL B 1 249 ? -39.318 -4.385 -30.457 1.00 51.41 249 VAL B O 1
ATOM 5819 N N . GLU B 1 250 ? -38.368 -5.927 -29.125 1.00 58.55 250 GLU B N 1
ATOM 5820 C CA . GLU B 1 250 ? -39.470 -6.893 -29.171 1.00 60.31 250 GLU B CA 1
ATOM 5821 C C . GLU B 1 250 ? -40.844 -6.269 -28.907 1.00 55.72 250 GLU B C 1
ATOM 5822 O O . GLU B 1 250 ? -41.764 -6.438 -29.710 1.00 56.99 250 GLU B O 1
ATOM 5828 N N . GLU B 1 251 ? -40.974 -5.543 -27.800 1.00 56.47 251 GLU B N 1
ATOM 5829 C CA . GLU B 1 251 ? -42.260 -4.979 -27.395 1.00 58.38 251 GLU B CA 1
ATOM 5830 C C . GLU B 1 251 ? -42.721 -3.906 -28.380 1.00 54.64 251 GLU B C 1
ATOM 5831 O O . GLU B 1 251 ? -43.894 -3.862 -28.747 1.00 51.14 251 GLU B O 1
ATOM 5837 N N . THR B 1 252 ? -41.784 -3.045 -28.794 1.00 53.29 252 THR B N 1
ATOM 5838 C CA . THR B 1 252 ? -42.046 -1.982 -29.773 1.00 54.60 252 THR B CA 1
ATOM 5839 C C . THR B 1 252 ? -42.444 -2.476 -31.164 1.00 53.78 252 THR B C 1
ATOM 5840 O O . THR B 1 252 ? -43.348 -1.928 -31.803 1.00 54.38 252 THR B O 1
ATOM 5844 N N . ALA B 1 253 ? -41.727 -3.478 -31.649 1.00 46.53 253 ALA B N 1
ATOM 5845 C CA . ALA B 1 253 ? -42.028 -4.057 -32.930 1.00 48.72 253 ALA B CA 1
ATOM 5846 C C . ALA B 1 253 ? -43.454 -4.596 -32.898 1.00 54.81 253 ALA B C 1
ATOM 5847 O O . ALA B 1 253 ? -44.206 -4.513 -33.879 1.00 49.97 253 ALA B O 1
ATOM 5849 N N . LYS B 1 254 ? -43.826 -5.120 -31.739 1.00 53.56 254 LYS B N 1
ATOM 5850 C CA . LYS B 1 254 ? -45.095 -5.799 -31.598 1.00 58.38 254 LYS B CA 1
ATOM 5851 C C . LYS B 1 254 ? -46.217 -4.809 -31.297 1.00 58.48 254 LYS B C 1
ATOM 5852 O O . LYS B 1 254 ? -47.356 -5.015 -31.709 1.00 60.67 254 LYS B O 1
ATOM 5858 N N . TRP B 1 255 ? -45.877 -3.695 -30.656 1.00 58.85 255 TRP B N 1
ATOM 5859 C CA . TRP B 1 255 ? -46.848 -2.648 -30.413 1.00 56.00 255 TRP B CA 1
ATOM 5860 C C . TRP B 1 255 ? -47.225 -2.020 -31.752 1.00 59.79 255 TRP B C 1
ATOM 5861 O O . TRP B 1 255 ? -48.394 -1.721 -32.011 1.00 62.88 255 TRP B O 1
ATOM 5872 N N . LEU B 1 256 ? -46.223 -1.859 -32.612 1.00 56.19 256 LEU B N 1
ATOM 5873 C CA . LEU B 1 256 ? -46.403 -1.288 -33.942 1.00 55.84 256 LEU B CA 1
ATOM 5874 C C . LEU B 1 256 ? -47.268 -2.178 -34.861 1.00 59.08 256 LEU B C 1
ATOM 5875 O O . LEU B 1 256 ? -48.162 -1.682 -35.557 1.00 59.60 256 LEU B O 1
ATOM 5880 N N . GLN B 1 257 ? -46.990 -3.480 -34.870 1.00 57.29 257 GLN B N 1
ATOM 5881 C CA . GLN B 1 257 ? -47.805 -4.449 -35.598 1.00 59.27 257 GLN B CA 1
ATOM 5882 C C . GLN B 1 257 ? -49.278 -4.337 -35.220 1.00 60.72 257 GLN B C 1
ATOM 5883 O O . GLN B 1 257 ? -50.168 -4.407 -36.071 1.00 59.85 257 GLN B O 1
ATOM 5889 N N . ALA B 1 258 ? -49.515 -4.151 -33.928 1.00 62.88 258 ALA B N 1
ATOM 5890 C CA . ALA B 1 258 ? -50.861 -3.982 -33.385 1.00 61.96 258 ALA B CA 1
ATOM 5891 C C . ALA B 1 258 ? -51.616 -2.806 -34.003 1.00 63.90 258 ALA B C 1
ATOM 5892 O O . ALA B 1 258 ? -52.847 -2.798 -34.028 1.00 58.60 258 ALA B O 1
ATOM 5894 N N . GLN B 1 259 ? -50.889 -1.792 -34.464 1.00 64.59 259 GLN B N 1
ATOM 5895 C CA . GLN B 1 259 ? -51.549 -0.624 -35.027 1.00 62.35 259 GLN B CA 1
ATOM 5896 C C . GLN B 1 259 ? -51.467 -0.634 -36.552 1.00 62.70 259 GLN B C 1
ATOM 5897 O O . GLN B 1 259 ? -51.732 0.386 -37.205 1.00 59.59 259 GLN B O 1
ATOM 5903 N N . GLY B 1 260 ? -51.089 -1.786 -37.110 1.00 54.94 260 GLY B N 1
ATOM 5904 C CA . GLY B 1 260 ? -51.173 -1.994 -38.545 1.00 57.47 260 GLY B CA 1
ATOM 5905 C C . GLY B 1 260 ? -49.919 -1.592 -39.296 1.00 62.65 260 GLY B C 1
ATOM 5906 O O . GLY B 1 260 ? -49.931 -1.470 -40.529 1.00 57.24 260 GLY B O 1
ATOM 5907 N N . ILE B 1 261 ? -48.845 -1.367 -38.541 1.00 57.89 261 ILE B N 1
ATOM 5908 C CA . ILE B 1 261 ? -47.558 -0.983 -39.099 1.00 54.56 261 ILE B CA 1
ATOM 5909 C C . ILE B 1 261 ? -46.742 -2.250 -39.348 1.00 58.07 261 ILE B C 1
ATOM 5910 O O . ILE B 1 261 ? -46.687 -3.133 -38.486 1.00 57.10 261 ILE B O 1
ATOM 5915 N N . ASP B 1 262 ? -46.145 -2.355 -40.536 1.00 60.13 262 ASP B N 1
ATOM 5916 C CA . ASP B 1 262 ? -45.390 -3.550 -40.928 1.00 60.73 262 ASP B CA 1
ATOM 5917 C C . ASP B 1 262 ? -43.977 -3.539 -40.316 1.00 61.71 262 ASP B C 1
ATOM 5918 O O . ASP B 1 262 ? -42.977 -3.420 -41.032 1.00 58.67 262 ASP B O 1
ATOM 5923 N N . ALA B 1 263 ? -43.894 -3.661 -38.993 1.00 54.62 263 ALA B N 1
ATOM 5924 C CA . ALA B 1 263 ? -42.606 -3.595 -38.309 1.00 51.42 263 ALA B CA 1
ATOM 5925 C C . ALA B 1 263 ? -42.021 -4.975 -38.009 1.00 53.92 263 ALA B C 1
ATOM 5926 O O . ALA B 1 263 ? -42.738 -5.918 -37.717 1.00 59.18 263 ALA B O 1
ATOM 5928 N N . LEU B 1 264 ? -40.706 -5.088 -38.035 1.00 54.16 264 LEU B N 1
ATOM 5929 C CA . LEU B 1 264 ? -40.063 -6.337 -37.667 1.00 50.05 264 LEU B CA 1
ATOM 5930 C C . LEU B 1 264 ? -38.993 -6.063 -36.613 1.00 52.19 264 LEU B C 1
ATOM 5931 O O . LEU B 1 264 ? -38.440 -4.959 -36.558 1.00 55.60 264 LEU B O 1
ATOM 5936 N N . ALA B 1 265 ? -38.714 -7.057 -35.770 1.00 56.29 265 ALA B N 1
ATOM 5937 C CA . ALA B 1 265 ? -37.663 -6.947 -34.747 1.00 59.25 265 ALA B CA 1
ATOM 5938 C C . ALA B 1 265 ? -36.306 -7.441 -35.267 1.00 53.32 265 ALA B C 1
ATOM 5939 O O . ALA B 1 265 ? -36.249 -8.278 -36.162 1.00 53.58 265 ALA B O 1
ATOM 5941 N N . TYR B 1 266 ? -35.220 -6.884 -34.736 1.00 58.54 266 TYR B N 1
ATOM 5942 C CA . TYR B 1 266 ? -33.864 -7.248 -35.172 1.00 61.29 266 TYR B CA 1
ATOM 5943 C C . TYR B 1 266 ? -32.834 -7.021 -34.040 1.00 63.40 266 TYR B C 1
ATOM 5944 O O . TYR B 1 266 ? -32.392 -5.893 -33.805 1.00 58.44 266 TYR B O 1
ATOM 5953 N N . HIS B 1 267 ? -32.469 -8.098 -33.338 1.00 69.84 267 HIS B N 1
ATOM 5954 C CA . HIS B 1 267 ? -31.485 -8.062 -32.238 1.00 69.71 267 HIS B CA 1
ATOM 5955 C C . HIS B 1 267 ? -30.732 -9.396 -32.152 1.00 74.11 267 HIS B C 1
ATOM 5956 O O . HIS B 1 267 ? -31.109 -10.364 -32.818 1.00 74.48 267 HIS B O 1
ATOM 5963 N N . ALA B 1 268 ? -29.694 -9.443 -31.314 1.00 74.79 268 ALA B N 1
ATOM 5964 C CA . ALA B 1 268 ? -28.814 -10.617 -31.187 1.00 75.94 268 ALA B CA 1
ATOM 5965 C C . ALA B 1 268 ? -29.484 -11.924 -30.723 1.00 75.33 268 ALA B C 1
ATOM 5966 O O . ALA B 1 268 ? -28.991 -13.011 -31.021 1.00 72.29 268 ALA B O 1
ATOM 5968 N N . GLY B 1 269 ? -30.605 -11.823 -30.017 1.00 75.81 269 GLY B N 1
ATOM 5969 C CA . GLY B 1 269 ? -31.233 -12.994 -29.429 1.00 77.65 269 GLY B CA 1
ATOM 5970 C C . GLY B 1 269 ? -31.814 -13.888 -30.504 1.00 77.43 269 GLY B C 1
ATOM 5971 O O . GLY B 1 269 ? -31.954 -15.107 -30.328 1.00 71.23 269 GLY B O 1
ATOM 5972 N N . LEU B 1 270 ? -32.208 -13.255 -31.605 1.00 78.77 270 LEU B N 1
ATOM 5973 C CA . LEU B 1 270 ? -32.889 -13.948 -32.685 1.00 82.94 270 LEU B CA 1
ATOM 5974 C C . LEU B 1 270 ? -31.882 -14.829 -33.376 1.00 81.31 270 LEU B C 1
ATOM 5975 O O . LEU B 1 270 ? -30.683 -14.547 -33.348 1.00 72.13 270 LEU B O 1
ATOM 5980 N N . SER B 1 271 ? -32.361 -15.889 -34.009 1.00 87.37 271 SER B N 1
ATOM 5981 C CA . SER B 1 271 ? -31.448 -16.756 -34.715 1.00 86.65 271 SER B CA 1
ATOM 5982 C C . SER B 1 271 ? -31.271 -16.167 -36.092 1.00 89.42 271 SER B C 1
ATOM 5983 O O . SER B 1 271 ? -32.084 -15.350 -36.531 1.00 89.10 271 SER B O 1
ATOM 5986 N N . SER B 1 272 ? -30.248 -16.624 -36.803 1.00 91.61 272 SER B N 1
ATOM 5987 C CA . SER B 1 272 ? -29.977 -16.109 -38.130 1.00 87.10 272 SER B CA 1
ATOM 5988 C C . SER B 1 272 ? -31.055 -16.694 -39.050 1.00 87.72 272 SER B C 1
ATOM 5989 O O . SER B 1 272 ? -31.104 -16.406 -40.252 1.00 82.41 272 SER B O 1
ATOM 5992 N N . THR B 1 273 ? -31.899 -17.529 -38.439 1.00 92.65 273 THR B N 1
ATOM 5993 C CA . THR B 1 273 ? -33.210 -17.917 -38.945 1.00 98.74 273 THR B CA 1
ATOM 5994 C C . THR B 1 273 ? -33.903 -16.650 -39.515 1.00 91.39 273 THR B C 1
ATOM 5995 O O . THR B 1 273 ? -33.695 -16.236 -40.671 1.00 82.47 273 THR B O 1
ATOM 5999 N N . GLU B 1 274 ? -34.703 -16.048 -38.647 1.00 87.10 274 GLU B N 1
ATOM 6000 C CA . GLU B 1 274 ? -35.336 -14.753 -38.783 1.00 85.01 274 GLU B CA 1
ATOM 6001 C C . GLU B 1 274 ? -34.433 -13.639 -39.305 1.00 81.86 274 GLU B C 1
ATOM 6002 O O . GLU B 1 274 ? -34.783 -12.898 -40.225 1.00 76.81 274 GLU B O 1
ATOM 6008 N N . ARG B 1 275 ? -33.236 -13.573 -38.733 1.00 81.51 275 ARG B N 1
ATOM 6009 C CA . ARG B 1 275 ? -32.356 -12.416 -38.869 1.00 75.60 275 ARG B CA 1
ATOM 6010 C C . ARG B 1 275 ? -31.964 -12.102 -40.317 1.00 76.11 275 ARG B C 1
ATOM 6011 O O . ARG B 1 275 ? -31.904 -10.934 -40.709 1.00 75.87 275 ARG B O 1
ATOM 6019 N N . ASN B 1 276 ? -31.728 -13.128 -41.123 1.00 79.44 276 ASN B N 1
ATOM 6020 C CA . ASN B 1 276 ? -31.506 -12.898 -42.542 1.00 76.68 276 ASN B CA 1
ATOM 6021 C C . ASN B 1 276 ? -32.793 -12.638 -43.308 1.00 71.95 276 ASN B C 1
ATOM 6022 O O . ASN B 1 276 ? -32.805 -11.859 -44.271 1.00 63.63 276 ASN B O 1
ATOM 6027 N N . ASN B 1 277 ? -33.871 -13.295 -42.891 1.00 68.29 277 ASN B N 1
ATOM 6028 C CA . ASN B 1 277 ? -35.155 -13.091 -43.553 1.00 71.02 277 ASN B CA 1
ATOM 6029 C C . ASN B 1 277 ? -35.630 -11.627 -43.417 1.00 68.01 277 ASN B C 1
ATOM 6030 O O . ASN B 1 277 ? -36.215 -11.070 -44.342 1.00 63.92 277 ASN B O 1
ATOM 6035 N N . VAL B 1 278 ? -35.359 -11.012 -42.266 1.00 67.93 278 VAL B N 1
ATOM 6036 C CA . VAL B 1 278 ? -35.760 -9.634 -41.996 1.00 64.47 278 VAL B CA 1
ATOM 6037 C C . VAL B 1 278 ? -35.036 -8.619 -42.899 1.00 62.80 278 VAL B C 1
ATOM 6038 O O . VAL B 1 278 ? -35.665 -7.723 -43.459 1.00 53.93 278 VAL B O 1
ATOM 6042 N N . GLN B 1 279 ? -33.718 -8.758 -43.030 1.00 66.64 279 GLN B N 1
ATOM 6043 C CA . GLN B 1 279 ? -32.949 -7.947 -43.975 1.00 60.60 279 GLN B CA 1
ATOM 6044 C C . GLN B 1 279 ? -33.471 -8.107 -45.394 1.00 61.88 279 GLN B C 1
ATOM 6045 O O . GLN B 1 279 ? -33.684 -7.120 -46.090 1.00 65.64 279 GLN B O 1
ATOM 6051 N N . GLU B 1 280 ? -33.632 -9.348 -45.846 1.00 60.48 280 GLU B N 1
ATOM 6052 C CA . GLU B 1 280 ? -34.125 -9.572 -47.197 1.00 57.25 280 GLU B CA 1
ATOM 6053 C C . GLU B 1 280 ? -35.486 -8.907 -47.343 1.00 53.59 280 GLU B C 1
ATOM 6054 O O . GLU B 1 280 ? -35.764 -8.269 -48.349 1.00 56.38 280 GLU B O 1
ATOM 6060 N N . ARG B 1 281 ? -36.327 -9.060 -46.333 1.00 51.96 281 ARG B N 1
ATOM 6061 C CA . ARG B 1 281 ? -37.635 -8.434 -46.331 1.00 54.47 281 ARG B CA 1
ATOM 6062 C C . ARG B 1 281 ? -37.516 -6.916 -46.381 1.00 56.46 281 ARG B C 1
ATOM 6063 O O . ARG B 1 281 ? -38.305 -6.247 -47.031 1.00 58.48 281 ARG B O 1
ATOM 6071 N N . PHE B 1 282 ? -36.512 -6.390 -45.685 1.00 58.31 282 PHE B N 1
ATOM 6072 C CA . PHE B 1 282 ? -36.213 -4.959 -45.634 1.00 49.53 282 PHE B CA 1
ATOM 6073 C C . PHE B 1 282 ? -35.764 -4.398 -46.986 1.00 56.07 282 PHE B C 1
ATOM 6074 O O . PHE B 1 282 ? -36.226 -3.331 -47.418 1.00 53.76 282 PHE B O 1
ATOM 6082 N N . LEU B 1 283 ? -34.839 -5.097 -47.641 1.00 58.54 283 LEU B N 1
ATOM 6083 C CA . LEU B 1 283 ? -34.311 -4.637 -48.926 1.00 56.09 283 LEU B CA 1
ATOM 6084 C C . LEU B 1 283 ? -35.308 -4.737 -50.080 1.00 56.61 283 LEU B C 1
ATOM 6085 O O . LEU B 1 283 ? -35.251 -3.925 -51.004 1.00 56.67 283 LEU B O 1
ATOM 6090 N N . ASN B 1 284 ? -36.209 -5.719 -50.032 1.00 52.99 284 ASN B N 1
ATOM 6091 C CA . ASN B 1 284 ? -36.994 -6.082 -51.217 1.00 55.22 284 ASN B CA 1
ATOM 6092 C C . ASN B 1 284 ? -38.479 -5.782 -51.173 1.00 53.32 284 ASN B C 1
ATOM 6093 O O . ASN B 1 284 ? -39.162 -5.896 -52.193 1.00 52.19 284 ASN B O 1
ATOM 6098 N N . GLU B 1 285 ? -38.996 -5.433 -50.008 1.00 55.39 285 GLU B N 1
ATOM 6099 C CA . GLU B 1 285 ? -40.397 -5.038 -49.937 1.00 56.55 285 GLU B CA 1
ATOM 6100 C C . GLU B 1 285 ? -40.451 -3.541 -49.624 1.00 56.83 285 GLU B C 1
ATOM 6101 O O . GLU B 1 285 ? -39.417 -2.918 -49.351 1.00 59.16 285 GLU B O 1
ATOM 6107 N N . GLU B 1 286 ? -41.644 -2.963 -49.689 1.00 57.66 286 GLU B N 1
ATOM 6108 C CA . GLU B 1 286 ? -41.829 -1.538 -49.424 1.00 53.09 286 GLU B CA 1
ATOM 6109 C C . GLU B 1 286 ? -42.379 -1.434 -48.021 1.00 47.83 286 GLU B C 1
ATOM 6110 O O . GLU B 1 286 ? -42.971 -2.390 -47.535 1.00 49.19 286 GLU B O 1
ATOM 6116 N N . GLY B 1 287 ? -42.170 -0.298 -47.360 1.00 50.40 287 GLY B N 1
ATOM 6117 C CA . GLY B 1 287 ? -42.840 -0.012 -46.098 1.00 45.20 287 GLY B CA 1
ATOM 6118 C C . GLY B 1 287 ? -42.489 -0.970 -44.981 1.00 48.19 287 GLY B C 1
ATOM 6119 O O . GLY B 1 287 ? -43.272 -1.189 -44.058 1.00 46.04 287 GLY B O 1
ATOM 6120 N N . VAL B 1 288 ? -41.304 -1.553 -45.056 1.00 48.22 288 VAL B N 1
ATOM 6121 C CA . VAL B 1 288 ? -40.864 -2.378 -43.955 1.00 51.32 288 VAL B CA 1
ATOM 6122 C C . VAL B 1 288 ? -40.118 -1.492 -42.962 1.00 49.90 288 VAL B C 1
ATOM 6123 O O . VAL B 1 288 ? -39.111 -0.875 -43.300 1.00 50.43 288 VAL B O 1
ATOM 6127 N N . ILE B 1 289 ? -40.600 -1.467 -41.724 1.00 51.91 289 ILE B N 1
ATOM 6128 C CA . ILE B 1 289 ? -39.936 -0.735 -40.650 1.00 52.08 289 ILE B CA 1
ATOM 6129 C C . ILE B 1 289 ? -39.240 -1.719 -39.728 1.00 49.43 289 ILE B C 1
ATOM 6130 O O . ILE B 1 289 ? -39.886 -2.617 -39.202 1.00 54.49 289 ILE B O 1
ATOM 6135 N N . VAL B 1 290 ? -37.934 -1.560 -39.537 1.00 44.05 290 VAL B N 1
ATOM 6136 C CA . VAL B 1 290 ? -37.170 -2.468 -38.679 1.00 45.66 290 VAL B CA 1
ATOM 6137 C C . VAL B 1 290 ? -36.882 -1.857 -37.303 1.00 47.52 290 VAL B C 1
ATOM 6138 O O . VAL B 1 290 ? -36.441 -0.702 -37.217 1.00 42.19 290 VAL B O 1
ATOM 6142 N N . CYS B 1 291 ? -37.091 -2.637 -36.236 1.00 46.52 291 CYS B N 1
ATOM 6143 C CA . CYS B 1 291 ? -36.743 -2.184 -34.884 1.00 45.05 291 CYS B CA 1
ATOM 6144 C C . CYS B 1 291 ? -35.482 -2.895 -34.375 1.00 47.16 291 CYS B C 1
ATOM 6145 O O . CYS B 1 291 ? -35.427 -4.112 -34.333 1.00 54.57 291 CYS B O 1
ATOM 6148 N N . ALA B 1 292 ? -34.479 -2.131 -33.968 1.00 46.17 292 ALA B N 1
ATOM 6149 C CA . ALA B 1 292 ? -33.168 -2.687 -33.659 1.00 48.11 292 ALA B CA 1
ATOM 6150 C C . ALA B 1 292 ? -32.497 -1.995 -32.475 1.00 50.85 292 ALA B C 1
ATOM 6151 O O . ALA B 1 292 ? -32.941 -0.936 -32.022 1.00 47.15 292 ALA B O 1
ATOM 6153 N N . THR B 1 293 ? -31.431 -2.599 -31.960 1.00 50.87 293 THR B N 1
ATOM 6154 C CA . THR B 1 293 ? -30.742 -2.020 -30.809 1.00 63.03 293 THR B CA 1
ATOM 6155 C C . THR B 1 293 ? -29.476 -1.211 -31.135 1.00 62.53 293 THR B C 1
ATOM 6156 O O . THR B 1 293 ? -29.364 -0.036 -30.763 1.00 52.22 293 THR B O 1
ATOM 6160 N N . VAL B 1 294 ? -28.530 -1.886 -31.794 1.00 68.04 294 VAL B N 1
ATOM 6161 C CA . VAL B 1 294 ? -27.235 -1.354 -32.252 1.00 76.58 294 VAL B CA 1
ATOM 6162 C C . VAL B 1 294 ? -26.612 -2.346 -33.245 1.00 86.19 294 VAL B C 1
ATOM 6163 O O . VAL B 1 294 ? -26.433 -3.534 -32.925 1.00 87.57 294 VAL B O 1
ATOM 6167 N N . ALA B 1 295 ? -26.307 -1.854 -34.447 1.00 87.38 295 ALA B N 1
ATOM 6168 C CA . ALA B 1 295 ? -25.744 -2.667 -35.528 1.00 96.51 295 ALA B CA 1
ATOM 6169 C C . ALA B 1 295 ? -26.691 -3.805 -35.924 1.00 94.34 295 ALA B C 1
ATOM 6170 O O . ALA B 1 295 ? -27.283 -3.787 -37.009 1.00 94.30 295 ALA B O 1
ATOM 6172 N N . ASP B 1 301 ? -28.387 -2.277 -43.650 1.00 79.40 301 ASP B N 1
ATOM 6173 C CA . ASP B 1 301 ? -28.093 -1.432 -44.810 1.00 78.30 301 ASP B CA 1
ATOM 6174 C C . ASP B 1 301 ? -29.311 -1.295 -45.727 1.00 72.17 301 ASP B C 1
ATOM 6175 O O . ASP B 1 301 ? -30.146 -2.198 -45.754 1.00 76.75 301 ASP B O 1
ATOM 6180 N N . LYS B 1 302 ? -29.412 -0.176 -46.453 1.00 65.04 302 LYS B N 1
ATOM 6181 C CA . LYS B 1 302 ? -30.511 0.079 -47.405 1.00 60.13 302 LYS B CA 1
ATOM 6182 C C . LYS B 1 302 ? -30.394 1.480 -47.993 1.00 59.14 302 LYS B C 1
ATOM 6183 O O . LYS B 1 302 ? -30.145 2.433 -47.261 1.00 68.40 302 LYS B O 1
ATOM 6189 N N . PRO B 1 303 ? -30.578 1.620 -49.317 1.00 53.64 303 PRO B N 1
ATOM 6190 C CA . PRO B 1 303 ? -30.371 2.921 -49.964 1.00 53.20 303 PRO B CA 1
ATOM 6191 C C . PRO B 1 303 ? -31.609 3.809 -49.878 1.00 53.23 303 PRO B C 1
ATOM 6192 O O . PRO B 1 303 ? -31.614 4.992 -50.189 1.00 52.08 303 PRO B O 1
ATOM 6196 N N . ASN B 1 304 ? -32.665 3.187 -49.403 1.00 53.95 304 ASN B N 1
ATOM 6197 C CA . ASN B 1 304 ? -34.022 3.591 -49.648 1.00 51.00 304 ASN B CA 1
ATOM 6198 C C . ASN B 1 304 ? -34.726 4.107 -48.354 1.00 51.13 304 ASN B C 1
ATOM 6199 O O . ASN B 1 304 ? -35.951 4.287 -48.311 1.00 49.54 304 ASN B O 1
ATOM 6204 N N . VAL B 1 305 ? -33.945 4.342 -47.299 1.00 48.12 305 VAL B N 1
ATOM 6205 C CA . VAL B 1 305 ? -34.499 4.541 -45.947 1.00 45.32 305 VAL B CA 1
ATOM 6206 C C . VAL B 1 305 ? -34.976 5.964 -45.649 1.00 37.90 305 VAL B C 1
ATOM 6207 O O . VAL B 1 305 ? -34.191 6.890 -45.636 1.00 31.99 305 VAL B O 1
ATOM 6211 N N . ARG B 1 306 ? -36.262 6.111 -45.351 1.00 39.03 306 ARG B N 1
ATOM 6212 C CA . ARG B 1 306 ? -36.891 7.423 -45.312 1.00 39.54 306 ARG B CA 1
ATOM 6213 C C . ARG B 1 306 ? -36.898 8.096 -43.939 1.00 39.50 306 ARG B C 1
ATOM 6214 O O . ARG B 1 306 ? -36.929 9.317 -43.848 1.00 42.20 306 ARG B O 1
ATOM 6222 N N . PHE B 1 307 ? -36.828 7.318 -42.866 1.00 40.57 307 PHE B N 1
ATOM 6223 C CA . PHE B 1 307 ? -36.672 7.923 -41.547 1.00 36.81 307 PHE B CA 1
ATOM 6224 C C . PHE B 1 307 ? -35.915 7.010 -40.614 1.00 35.12 307 PHE B C 1
ATOM 6225 O O . PHE B 1 307 ? -35.950 5.791 -40.750 1.00 34.48 307 PHE B O 1
ATOM 6233 N N . VAL B 1 308 ? -35.243 7.631 -39.657 1.00 33.17 308 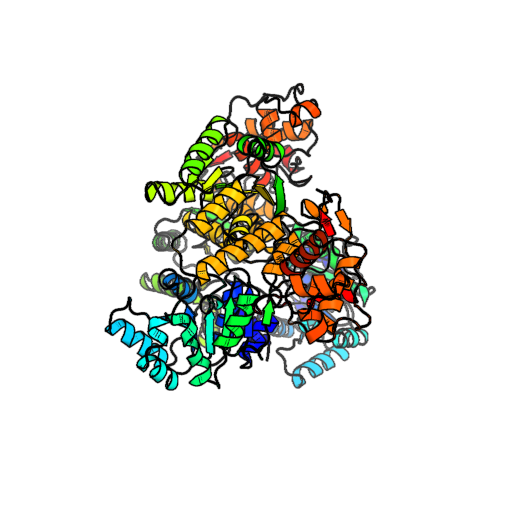VAL B N 1
ATOM 6234 C CA . VAL B 1 308 ? -34.657 6.930 -38.532 1.00 35.41 308 VAL B CA 1
ATOM 6235 C C . VAL B 1 308 ? -35.227 7.550 -37.250 1.00 34.92 308 VAL B C 1
ATOM 6236 O O . VAL B 1 308 ? -35.138 8.768 -37.046 1.00 34.89 308 VAL B O 1
ATOM 6240 N N . ALA B 1 309 ? -35.855 6.725 -36.412 1.00 33.84 309 ALA B N 1
ATOM 6241 C CA . ALA B 1 309 ? -36.377 7.183 -35.111 1.00 37.70 309 ALA B CA 1
ATOM 6242 C C . ALA B 1 309 ? -35.519 6.674 -33.943 1.00 40.05 309 ALA B C 1
ATOM 6243 O O . ALA B 1 309 ? -35.111 5.514 -33.918 1.00 39.57 309 ALA B O 1
ATOM 6245 N N . HIS B 1 310 ? -35.226 7.554 -32.995 1.00 38.75 310 HIS B N 1
ATOM 6246 C CA . HIS B 1 310 ? -34.596 7.156 -31.740 1.00 37.16 310 HIS B CA 1
ATOM 6247 C C . HIS B 1 310 ? -35.556 7.361 -30.582 1.00 41.70 310 HIS B C 1
ATOM 6248 O O . HIS B 1 310 ? -35.996 8.487 -30.329 1.00 41.72 310 HIS B O 1
ATOM 6255 N N . LEU B 1 311 ? -35.880 6.291 -29.867 1.00 42.11 311 LEU B N 1
ATOM 6256 C CA . LEU B 1 311 ? -36.814 6.413 -28.755 1.00 40.11 311 LEU B CA 1
ATOM 6257 C C . LEU B 1 311 ? -36.143 6.441 -27.398 1.00 43.98 311 LEU B C 1
ATOM 6258 O O . LEU B 1 311 ? -36.830 6.421 -26.375 1.00 50.19 311 LEU B O 1
ATOM 6263 N N . ASP B 1 312 ? -34.813 6.443 -27.390 1.00 44.46 312 ASP B N 1
ATOM 6264 C CA . ASP B 1 312 ? -34.010 6.620 -26.173 1.00 51.03 312 ASP B CA 1
ATOM 6265 C C . ASP B 1 312 ? -32.722 7.334 -26.573 1.00 52.34 312 ASP B C 1
ATOM 6266 O O . ASP B 1 312 ? -32.370 7.344 -27.757 1.00 42.84 312 ASP B O 1
ATOM 6271 N N . LEU B 1 313 ? -31.981 7.869 -25.601 1.00 51.91 313 LEU B N 1
ATOM 6272 C CA . LEU B 1 313 ? -30.697 8.491 -25.917 1.00 44.63 313 LEU B CA 1
ATOM 6273 C C . LEU B 1 313 ? -29.772 7.478 -26.529 1.00 39.95 313 LEU B C 1
ATOM 6274 O O . LEU B 1 313 ? -29.640 6.388 -26.009 1.00 49.75 313 LEU B O 1
ATOM 6279 N N . PRO B 1 314 ? -29.113 7.833 -27.635 1.00 45.61 314 PRO B N 1
ATOM 6280 C CA . PRO B 1 314 ? -28.086 6.940 -28.186 1.00 45.76 314 PRO B CA 1
ATOM 6281 C C . PRO B 1 314 ? -26.919 6.929 -27.211 1.00 55.06 314 PRO B C 1
ATOM 6282 O O . PRO B 1 314 ? -26.941 7.718 -26.265 1.00 58.94 314 PRO B O 1
ATOM 6286 N N . LYS B 1 315 ? -25.913 6.092 -27.398 1.00 46.71 315 LYS B N 1
ATOM 6287 C CA . LYS B 1 315 ? -24.860 6.130 -26.415 1.00 41.24 315 LYS B CA 1
ATOM 6288 C C . LYS B 1 315 ? -23.838 7.241 -26.652 1.00 41.29 315 LYS B C 1
ATOM 6289 O O . LYS B 1 315 ? -23.169 7.642 -25.717 1.00 52.32 315 LYS B O 1
ATOM 6295 N N . SER B 1 316 ? -23.734 7.780 -27.860 1.00 43.94 316 SER B N 1
ATOM 6296 C CA . SER B 1 316 ? -22.761 8.864 -28.111 1.00 42.59 316 SER B CA 1
ATOM 6297 C C . SER B 1 316 ? -23.133 9.669 -29.347 1.00 36.56 316 SER B C 1
ATOM 6298 O O . SER B 1 316 ? -24.060 9.310 -30.049 1.00 40.31 316 SER B O 1
ATOM 6301 N N . MET B 1 317 ? -22.428 10.757 -29.619 1.00 38.62 317 MET B N 1
ATOM 6302 C CA . MET B 1 317 ? -22.637 11.466 -30.896 1.00 45.46 317 MET B CA 1
ATOM 6303 C C . MET B 1 317 ? -22.224 10.604 -32.082 1.00 39.83 317 MET B C 1
ATOM 6304 O O . MET B 1 317 ? -22.938 10.560 -33.080 1.00 39.49 317 MET B O 1
ATOM 6309 N N . GLU B 1 318 ? -21.090 9.914 -31.953 1.00 41.89 318 GLU B N 1
ATOM 6310 C CA . GLU B 1 318 ? -20.594 9.003 -32.988 1.00 42.09 318 GLU B CA 1
ATOM 6311 C C . GLU B 1 318 ? -21.672 7.996 -33.322 1.00 43.48 318 GLU B C 1
ATOM 6312 O O . GLU B 1 318 ? -21.934 7.744 -34.498 1.00 45.35 318 GLU B O 1
ATOM 6318 N N . GLY B 1 319 ? -22.297 7.426 -32.297 1.00 41.00 319 GLY B N 1
ATOM 6319 C CA . GLY B 1 319 ? -23.414 6.518 -32.508 1.00 42.74 319 GLY B CA 1
ATOM 6320 C C . GLY B 1 319 ? -24.618 7.183 -33.167 1.00 40.61 319 GLY B C 1
ATOM 6321 O O . GLY B 1 319 ? -25.257 6.607 -34.043 1.00 38.01 319 GLY B O 1
ATOM 6322 N N . TYR B 1 320 ? -24.939 8.395 -32.727 1.00 37.92 320 TYR B N 1
ATOM 6323 C CA . TYR B 1 320 ? -26.057 9.134 -33.287 1.00 39.57 320 TYR B CA 1
ATOM 6324 C C . TYR B 1 320 ? -25.832 9.449 -34.784 1.00 43.14 320 TYR B C 1
ATOM 6325 O O . TYR B 1 320 ? -26.731 9.252 -35.618 1.00 40.33 320 TYR B O 1
ATOM 6334 N N . TYR B 1 321 ? -24.635 9.926 -35.125 1.00 40.11 321 TYR B N 1
ATOM 6335 C CA . TYR B 1 321 ? -24.348 10.277 -36.506 1.00 37.00 321 TYR B CA 1
ATOM 6336 C C . TYR B 1 321 ? -24.430 9.053 -37.417 1.00 39.35 321 TYR B C 1
ATOM 6337 O O . TYR B 1 321 ? -24.900 9.145 -38.548 1.00 39.94 321 TYR B O 1
ATOM 6346 N N . GLN B 1 322 ? -23.958 7.915 -36.931 1.00 41.53 322 GLN B N 1
ATOM 6347 C CA . GLN B 1 322 ? -23.945 6.694 -37.731 1.00 43.26 322 GLN B CA 1
ATOM 6348 C C . GLN B 1 322 ? -25.360 6.090 -37.832 1.00 46.56 322 GLN B C 1
ATOM 6349 O O . GLN B 1 322 ? -25.786 5.656 -38.911 1.00 40.38 322 GLN B O 1
ATOM 6355 N N . GLU B 1 323 ? -26.106 6.105 -36.727 1.00 44.26 323 GLU B N 1
ATOM 6356 C CA . GLU B 1 323 ? -27.447 5.503 -36.717 1.00 43.47 323 GLU B CA 1
ATOM 6357 C C . GLU B 1 323 ? -28.449 6.295 -37.563 1.00 40.72 323 GLU B C 1
ATOM 6358 O O . GLU B 1 323 ? -29.111 5.724 -38.441 1.00 38.73 323 GLU B O 1
ATOM 6364 N N . THR B 1 324 ? -28.571 7.594 -37.298 1.00 39.61 324 THR B N 1
ATOM 6365 C CA . THR B 1 324 ? -29.376 8.454 -38.157 1.00 37.06 324 THR B CA 1
ATOM 6366 C C . THR B 1 324 ? -28.855 8.391 -39.587 1.00 41.43 324 THR B C 1
ATOM 6367 O O . THR B 1 324 ? -29.627 8.429 -40.544 1.00 40.50 324 THR B O 1
ATOM 6371 N N . GLY B 1 325 ? -27.540 8.233 -39.723 1.00 44.03 325 GLY B N 1
ATOM 6372 C CA . GLY B 1 325 ? -26.894 8.275 -41.020 1.00 38.64 325 GLY B CA 1
ATOM 6373 C C . GLY B 1 325 ? -27.298 7.149 -41.954 1.00 42.62 325 GLY B C 1
ATOM 6374 O O . GLY B 1 325 ? -26.980 7.190 -43.136 1.00 48.32 325 GLY B O 1
ATOM 6375 N N . ARG B 1 326 ? -28.031 6.168 -41.442 1.00 39.64 326 ARG B N 1
ATOM 6376 C CA . ARG B 1 326 ? -28.544 5.084 -42.256 1.00 38.08 326 ARG B CA 1
ATOM 6377 C C . ARG B 1 326 ? -29.767 5.537 -43.072 1.00 42.93 326 ARG B C 1
ATOM 6378 O O . ARG B 1 326 ? -30.445 4.712 -43.698 1.00 50.81 326 ARG B O 1
ATOM 6386 N N . ALA B 1 327 ? -30.107 6.818 -42.992 1.00 35.20 327 ALA B N 1
ATOM 6387 C CA . ALA B 1 327 ? -31.235 7.358 -43.749 1.00 35.49 327 ALA B CA 1
ATOM 6388 C C . ALA B 1 327 ? -30.761 8.119 -44.977 1.00 38.27 327 ALA B C 1
ATOM 6389 O O . ALA B 1 327 ? -29.673 8.700 -44.966 1.00 41.04 327 ALA B O 1
ATOM 6391 N N . GLY B 1 328 ? -31.598 8.150 -46.015 1.00 37.99 328 GLY B N 1
ATOM 6392 C CA . GLY B 1 328 ? -31.367 8.978 -47.186 1.00 36.86 328 GLY B CA 1
ATOM 6393 C C . GLY B 1 328 ? -30.063 8.726 -47.922 1.00 39.65 328 GLY B C 1
ATOM 6394 O O . GLY B 1 328 ? -29.359 9.666 -48.291 1.00 37.97 328 GLY B O 1
ATOM 6395 N N . ARG B 1 329 ? -29.735 7.456 -48.134 1.00 39.58 329 ARG B N 1
ATOM 6396 C CA . ARG B 1 329 ? -28.469 7.107 -48.762 1.00 42.87 329 ARG B CA 1
ATOM 6397 C C . ARG B 1 329 ? -28.542 7.238 -50.266 1.00 47.03 329 ARG B C 1
ATOM 6398 O O . ARG B 1 329 ? -27.554 7.054 -50.986 1.00 47.62 329 ARG B O 1
ATOM 6406 N N . ASP B 1 330 ? -29.732 7.567 -50.730 1.00 48.04 330 ASP B N 1
ATOM 6407 C CA . ASP B 1 330 ? -29.980 7.773 -52.131 1.00 45.66 330 ASP B CA 1
ATOM 6408 C C . ASP B 1 330 ? -30.058 9.255 -52.375 1.00 40.74 330 ASP B C 1
ATOM 6409 O O . ASP B 1 330 ? -30.744 9.681 -53.277 1.00 49.97 330 ASP B O 1
ATOM 6414 N N . GLY B 1 331 ? -29.515 10.045 -51.466 1.00 42.76 331 GLY B N 1
ATOM 6415 C CA . GLY B 1 331 ? -29.527 11.489 -51.629 1.00 45.03 331 GLY B CA 1
ATOM 6416 C C . GLY B 1 331 ? -30.885 12.175 -51.518 1.00 41.60 331 GLY B C 1
ATOM 6417 O O . GLY B 1 331 ? -30.954 13.416 -51.519 1.00 42.21 331 GLY B O 1
ATOM 6418 N N . LEU B 1 332 ? -31.959 11.390 -51.422 1.00 38.36 332 LEU B N 1
ATOM 6419 C CA . LEU B 1 332 ? -33.315 11.958 -51.388 1.00 44.96 332 LEU B CA 1
ATOM 6420 C C . LEU B 1 332 ? -33.749 12.291 -49.957 1.00 44.42 332 LEU B C 1
ATOM 6421 O O . LEU B 1 332 ? -33.145 11.787 -49.017 1.00 44.91 332 LEU B O 1
ATOM 6426 N N . PRO B 1 333 ? -34.798 13.134 -49.782 1.00 47.41 333 PRO B N 1
ATOM 6427 C CA . PRO B 1 333 ? -35.182 13.596 -48.434 1.00 45.14 333 PRO B CA 1
ATOM 6428 C C . PRO B 1 333 ? -35.509 12.501 -47.423 1.00 38.16 333 PRO B C 1
ATOM 6429 O O . PRO B 1 333 ? -36.186 11.525 -47.739 1.00 45.32 333 PRO B O 1
ATOM 6433 N N . SER B 1 334 ? -34.972 12.660 -46.219 1.00 38.16 334 SER B N 1
ATOM 6434 C CA . SER B 1 334 ? -35.269 11.767 -45.092 1.00 41.21 334 SER B CA 1
ATOM 6435 C C . SER B 1 334 ? -35.238 12.509 -43.771 1.00 35.58 334 SER B C 1
ATOM 6436 O O . SER B 1 334 ? -34.567 13.546 -43.648 1.00 34.25 334 SER B O 1
ATOM 6439 N N . THR B 1 335 ? -35.940 11.960 -42.783 1.00 35.56 335 THR B N 1
ATOM 6440 C CA . THR B 1 335 ? -36.012 12.576 -41.454 1.00 39.85 335 THR B CA 1
ATOM 6441 C C . THR B 1 335 ? -35.325 11.744 -40.370 1.00 39.36 335 THR B C 1
ATOM 6442 O O . THR B 1 335 ? -35.552 10.539 -40.257 1.00 40.40 335 THR B O 1
ATOM 6446 N N . ALA B 1 336 ? -34.500 12.393 -39.562 1.00 34.61 336 ALA B N 1
ATOM 6447 C CA . ALA B 1 336 ? -33.988 11.761 -38.371 1.00 29.17 336 ALA B CA 1
ATOM 6448 C C . ALA B 1 336 ? -34.742 12.355 -37.201 1.00 32.17 336 ALA B C 1
ATOM 6449 O O . ALA B 1 336 ? -34.685 13.564 -36.956 1.00 36.08 336 ALA B O 1
ATOM 6451 N N . TRP B 1 337 ? -35.441 11.485 -36.484 1.00 29.96 337 TRP B N 1
ATOM 6452 C CA . TRP B 1 337 ? -36.409 11.860 -35.464 1.00 30.39 337 TRP B CA 1
ATOM 6453 C C . TRP B 1 337 ? -36.064 11.207 -34.120 1.00 35.80 337 TRP B C 1
ATOM 6454 O O . TRP B 1 337 ? -35.958 9.988 -34.025 1.00 38.07 337 TRP B O 1
ATOM 6465 N N . MET B 1 338 ? -35.891 12.010 -33.083 1.00 33.88 338 MET B N 1
ATOM 6466 C CA . MET B 1 338 ? -35.529 11.481 -31.780 1.00 36.21 338 MET B CA 1
ATOM 6467 C C . MET B 1 338 ? -36.294 12.126 -30.631 1.00 41.16 338 MET B C 1
ATOM 6468 O O . MET B 1 338 ? -36.493 13.339 -30.605 1.00 40.06 338 MET B O 1
ATOM 6473 N N . VAL B 1 339 ? -36.745 11.307 -29.691 1.00 39.39 339 VAL B N 1
ATOM 6474 C CA . VAL B 1 339 ? -37.340 11.837 -28.481 1.00 43.81 339 VAL B CA 1
ATOM 6475 C C . VAL B 1 339 ? -36.633 11.261 -27.262 1.00 48.06 339 VAL B C 1
ATOM 6476 O O . VAL B 1 339 ? -36.187 10.114 -27.273 1.00 49.66 339 VAL B O 1
ATOM 6480 N N . TYR B 1 340 ? -36.523 12.083 -26.227 1.00 48.71 340 TYR B N 1
ATOM 6481 C CA . TYR B 1 340 ? -35.933 11.707 -24.946 1.00 46.45 340 TYR B CA 1
ATOM 6482 C C . TYR B 1 340 ? -36.578 12.529 -23.852 1.00 51.20 340 TYR B C 1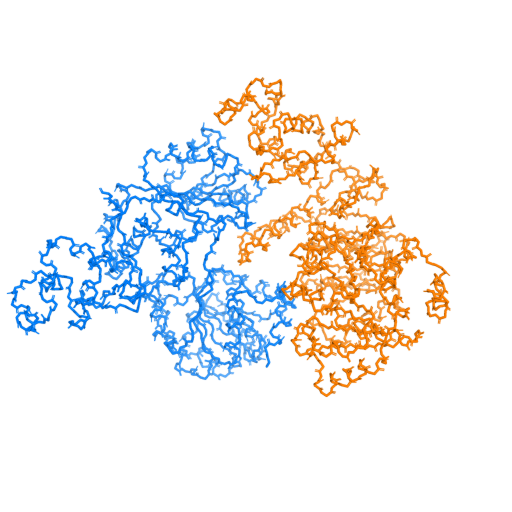
ATOM 6483 O O . TYR B 1 340 ? -37.199 13.567 -24.132 1.00 49.85 340 TYR B O 1
ATOM 6492 N N . GLY B 1 341 ? -36.449 12.083 -22.608 1.00 48.75 341 GLY B N 1
ATOM 6493 C CA . GLY B 1 341 ? -36.979 12.872 -21.512 1.00 48.37 341 GLY B CA 1
ATOM 6494 C C . GLY B 1 341 ? -35.846 13.040 -20.537 1.00 53.77 341 GLY B C 1
ATOM 6495 O O . GLY B 1 341 ? -34.846 12.321 -20.646 1.00 53.36 341 GLY B O 1
ATOM 6496 N N . LEU B 1 342 ? -35.984 13.937 -19.563 1.00 54.72 342 LEU B N 1
ATOM 6497 C CA . LEU B 1 342 ? -34.857 14.173 -18.673 1.00 54.82 342 LEU B CA 1
ATOM 6498 C C . LEU B 1 342 ? -34.654 12.956 -17.769 1.00 52.34 342 LEU B C 1
ATOM 6499 O O . LEU B 1 342 ? -33.663 12.854 -17.051 1.00 52.30 342 LEU B O 1
ATOM 6504 N N . SER B 1 343 ? -35.568 11.999 -17.865 1.00 51.79 343 SER B N 1
ATOM 6505 C CA . SER B 1 343 ? -35.505 10.804 -17.042 1.00 47.82 343 SER B CA 1
ATOM 6506 C C . SER B 1 343 ? -34.450 9.866 -17.604 1.00 49.00 343 SER B C 1
ATOM 6507 O O . SER B 1 343 ? -33.874 9.086 -16.876 1.00 51.46 343 SER B O 1
ATOM 6510 N N . ASP B 1 344 ? -34.216 9.946 -18.914 1.00 51.84 344 ASP B N 1
ATOM 6511 C CA . ASP B 1 344 ? -33.182 9.168 -19.599 1.00 46.47 344 ASP B CA 1
ATOM 6512 C C . ASP B 1 344 ? -31.832 9.691 -19.195 1.00 50.93 344 ASP B C 1
ATOM 6513 O O . ASP B 1 344 ? -30.866 8.942 -19.077 1.00 47.82 344 ASP B O 1
ATOM 6518 N N . VAL B 1 345 ? -31.775 11.016 -19.087 1.00 50.61 345 VAL B N 1
ATOM 6519 C CA . VAL B 1 345 ? -30.564 11.716 -18.729 1.00 47.56 345 VAL B CA 1
ATOM 6520 C C . VAL B 1 345 ? -30.192 11.476 -17.282 1.00 51.30 345 VAL B C 1
ATOM 6521 O O . VAL B 1 345 ? -29.022 11.251 -16.975 1.00 53.42 345 VAL B O 1
ATOM 6525 N N . VAL B 1 346 ? -31.176 11.508 -16.391 1.00 48.12 346 VAL B N 1
ATOM 6526 C CA . VAL B 1 346 ? -30.888 11.217 -14.999 1.00 52.39 346 VAL B CA 1
ATOM 6527 C C . VAL B 1 346 ? -30.322 9.789 -14.943 1.00 52.31 346 VAL B C 1
ATOM 6528 O O . VAL B 1 346 ? -29.279 9.547 -14.339 1.00 54.21 346 VAL B O 1
ATOM 6532 N N . ASN B 1 347 ? -30.970 8.858 -15.625 1.00 51.35 347 ASN B N 1
ATOM 6533 C CA . ASN B 1 347 ? -30.510 7.476 -15.598 1.00 53.88 347 ASN B CA 1
ATOM 6534 C C . ASN B 1 347 ? -29.109 7.320 -16.136 1.00 51.63 347 ASN B C 1
ATOM 6535 O O . ASN B 1 347 ? -28.307 6.578 -15.582 1.00 57.44 347 ASN B O 1
ATOM 6540 N N . VAL B 1 348 ? -28.801 8.030 -17.205 1.00 48.74 348 VAL B N 1
ATOM 6541 C CA . VAL B 1 348 ? -27.467 7.947 -17.766 1.00 50.59 348 VAL B CA 1
ATOM 6542 C C . VAL B 1 348 ? -26.457 8.578 -16.804 1.00 52.83 348 VAL B C 1
ATOM 6543 O O . VAL B 1 348 ? -25.386 8.021 -16.577 1.00 53.24 348 VAL B O 1
ATOM 6547 N N . ARG B 1 349 ? -26.801 9.723 -16.219 1.00 56.67 349 ARG B N 1
ATOM 6548 C CA . ARG B 1 349 ? -25.867 10.391 -15.314 1.00 53.93 349 ARG B CA 1
ATOM 6549 C C . ARG B 1 349 ? -25.603 9.549 -14.068 1.00 53.20 349 ARG B C 1
ATOM 6550 O O . ARG B 1 349 ? -24.472 9.465 -13.586 1.00 53.50 349 ARG B O 1
ATOM 6558 N N . ARG B 1 350 ? -26.627 8.860 -13.592 1.00 53.37 350 ARG B N 1
ATOM 6559 C CA . ARG B 1 350 ? -26.484 8.075 -12.380 1.00 52.02 350 ARG B CA 1
ATOM 6560 C C . ARG B 1 350 ? -25.801 6.738 -12.682 1.00 56.86 350 ARG B C 1
ATOM 6561 O O . ARG B 1 350 ? -25.042 6.229 -11.859 1.00 56.22 350 ARG B O 1
ATOM 6569 N N . MET B 1 351 ? -26.042 6.164 -13.859 1.00 60.01 351 MET B N 1
ATOM 6570 C CA . MET B 1 351 ? -25.298 4.963 -14.241 1.00 55.32 351 MET B CA 1
ATOM 6571 C C . MET B 1 351 ? -23.810 5.258 -14.375 1.00 53.42 351 MET B C 1
ATOM 6572 O O . MET B 1 351 ? -22.967 4.457 -13.968 1.00 55.17 351 MET B O 1
ATOM 6577 N N . LEU B 1 352 ? -23.494 6.417 -14.939 1.00 51.27 352 LEU B N 1
ATOM 6578 C CA . LEU B 1 352 ? -22.120 6.862 -15.040 1.00 46.83 352 LEU B CA 1
ATOM 6579 C C . LEU B 1 352 ? -21.501 7.012 -13.632 1.00 52.26 352 LEU B C 1
ATOM 6580 O O . LEU B 1 352 ? -20.385 6.552 -13.378 1.00 56.35 352 LEU B O 1
ATOM 6585 N N . ALA B 1 353 ? -22.247 7.601 -12.701 1.00 51.34 353 ALA B N 1
ATOM 6586 C CA . ALA B 1 353 ? -21.755 7.827 -11.334 1.00 45.96 353 ALA B CA 1
ATOM 6587 C C . ALA B 1 353 ? -21.540 6.535 -10.546 1.00 51.72 353 ALA B C 1
ATOM 6588 O O . ALA B 1 353 ? -20.712 6.495 -9.630 1.00 57.41 353 ALA B O 1
ATOM 6590 N N . GLN B 1 354 ? -22.324 5.504 -10.856 1.00 56.46 354 GLN B N 1
ATOM 6591 C CA . GLN B 1 354 ? -22.223 4.206 -10.185 1.00 51.44 354 GLN B CA 1
ATOM 6592 C C . GLN B 1 354 ? -21.318 3.214 -10.953 1.00 51.35 354 GLN B C 1
ATOM 6593 O O . GLN B 1 354 ? -21.209 2.044 -10.565 1.00 56.50 354 GLN B O 1
ATOM 6599 N N . SER B 1 355 ? -20.676 3.662 -12.033 1.00 46.26 355 SER B N 1
ATOM 6600 C CA . SER B 1 355 ? -19.807 2.773 -12.825 1.00 52.05 355 SER B CA 1
ATOM 6601 C C . SER B 1 355 ? -18.388 2.471 -12.274 1.00 53.80 355 SER B C 1
ATOM 6602 O O . SER B 1 355 ? -17.745 3.305 -11.632 1.00 56.51 355 SER B O 1
ATOM 6605 N N . ASP B 1 356 ? -17.890 1.278 -12.575 1.00 54.46 356 ASP B N 1
ATOM 6606 C CA . ASP B 1 356 ? -16.557 0.860 -12.148 1.00 51.00 356 ASP B CA 1
ATOM 6607 C C . ASP B 1 356 ? -15.562 0.860 -13.317 1.00 54.02 356 ASP B C 1
ATOM 6608 O O . ASP B 1 356 ? -14.507 0.224 -13.251 1.00 52.16 356 ASP B O 1
ATOM 6613 N N . ALA B 1 357 ? -15.915 1.562 -14.393 1.00 55.59 357 ALA B N 1
ATOM 6614 C CA . ALA B 1 357 ? -15.054 1.648 -15.569 1.00 56.29 357 ALA B CA 1
ATOM 6615 C C . ALA B 1 357 ? -13.693 2.222 -15.189 1.00 55.04 357 ALA B C 1
ATOM 6616 O O . ALA B 1 357 ? -13.593 3.018 -14.253 1.00 50.17 357 ALA B O 1
ATOM 6618 N N . PRO B 1 358 ? -12.637 1.839 -15.927 1.00 53.45 358 PRO B N 1
ATOM 6619 C CA . PRO B 1 358 ? -11.377 2.494 -15.574 1.00 44.92 358 PRO B CA 1
ATOM 6620 C C . PRO B 1 358 ? -11.400 3.976 -15.920 1.00 50.29 358 PRO B C 1
ATOM 6621 O O . PRO B 1 358 ? -12.153 4.435 -16.766 1.00 48.02 358 PRO B O 1
ATOM 6625 N N . GLU B 1 359 ? -10.541 4.704 -15.227 1.00 55.76 359 GLU B N 1
ATOM 6626 C CA . GLU B 1 359 ? -10.451 6.150 -15.254 1.00 47.64 359 GLU B CA 1
ATOM 6627 C C . GLU B 1 359 ? -10.350 6.784 -16.661 1.00 51.40 359 GLU B C 1
ATOM 6628 O O . GLU B 1 359 ? -10.871 7.874 -16.875 1.00 52.25 359 GLU B O 1
ATOM 6634 N N . GLU B 1 360 ? -9.646 6.171 -17.606 1.00 50.41 360 GLU B N 1
ATOM 6635 C CA . GLU B 1 360 ? -9.566 6.799 -18.921 1.00 47.64 360 GLU B CA 1
ATOM 6636 C C . GLU B 1 360 ? -10.904 6.635 -19.650 1.00 49.30 360 GLU B C 1
ATOM 6637 O O . GLU B 1 360 ? -11.263 7.454 -20.498 1.00 50.25 360 GLU B O 1
ATOM 6643 N N . VAL B 1 361 ? -11.637 5.580 -19.302 1.00 45.54 361 VAL B N 1
ATOM 6644 C CA . VAL B 1 361 ? -12.959 5.305 -19.869 1.00 46.18 361 VAL B CA 1
ATOM 6645 C C . VAL B 1 361 ? -14.081 6.143 -19.248 1.00 49.38 361 VAL B C 1
ATOM 6646 O O . VAL B 1 361 ? -15.008 6.585 -19.935 1.00 51.73 361 VAL B O 1
ATOM 6650 N N . LYS B 1 362 ? -14.006 6.344 -17.939 1.00 47.13 362 LYS B N 1
ATOM 6651 C CA . LYS B 1 362 ? -14.972 7.180 -17.254 1.00 48.40 362 LYS B CA 1
ATOM 6652 C C . LYS B 1 362 ? -14.842 8.599 -17.790 1.00 45.07 362 LYS B C 1
ATOM 6653 O O . LYS B 1 362 ? -15.815 9.328 -17.938 1.00 40.22 362 LYS B O 1
ATOM 6659 N N . ARG B 1 363 ? -13.625 8.954 -18.145 1.00 42.63 363 ARG B N 1
ATOM 6660 C CA . ARG B 1 363 ? -13.345 10.281 -18.637 1.00 43.12 363 ARG B CA 1
ATOM 6661 C C . ARG B 1 363 ? -13.921 10.473 -20.044 1.00 45.08 363 ARG B C 1
ATOM 6662 O O . ARG B 1 363 ? -14.566 11.488 -20.306 1.00 52.22 363 ARG B O 1
ATOM 6670 N N . VAL B 1 364 ? -13.735 9.489 -20.925 1.00 46.89 364 VAL B N 1
ATOM 6671 C CA . VAL B 1 364 ? -14.330 9.514 -22.261 1.00 46.54 364 VAL B CA 1
ATOM 6672 C C . VAL B 1 364 ? -15.860 9.488 -22.194 1.00 43.92 364 VAL B C 1
ATOM 6673 O O . VAL B 1 364 ? -16.520 10.292 -22.838 1.00 44.69 364 VAL B O 1
ATOM 6677 N N . GLU B 1 365 ? -16.430 8.568 -21.427 1.00 44.21 365 GLU B N 1
ATOM 6678 C CA . GLU B 1 365 ? -17.889 8.499 -21.309 1.00 45.36 365 GLU B CA 1
ATOM 6679 C C . GLU B 1 365 ? -18.544 9.758 -20.797 1.00 44.57 365 GLU B C 1
ATOM 6680 O O . GLU B 1 365 ? -19.683 10.056 -21.155 1.00 43.53 365 GLU B O 1
ATOM 6686 N N . ALA B 1 366 ? -17.817 10.502 -19.969 1.00 45.25 366 ALA B N 1
ATOM 6687 C CA . ALA B 1 366 ? -18.370 11.694 -19.359 1.00 41.70 366 ALA B CA 1
ATOM 6688 C C . ALA B 1 366 ? -18.388 12.816 -20.358 1.00 41.44 366 ALA B C 1
ATOM 6689 O O . ALA B 1 366 ? -19.307 13.640 -20.360 1.00 38.02 366 ALA B O 1
ATOM 6691 N N . SER B 1 367 ? -17.388 12.857 -21.225 1.00 35.02 367 SER B N 1
ATOM 6692 C CA . SER B 1 367 ? -17.421 13.905 -22.209 1.00 39.30 367 SER B CA 1
ATOM 6693 C C . SER B 1 367 ? -18.384 13.551 -23.347 1.00 45.74 367 SER B C 1
ATOM 6694 O O . SER B 1 367 ? -19.079 14.437 -23.878 1.00 43.14 367 SER B O 1
ATOM 6697 N N . LYS B 1 368 ? -18.466 12.263 -23.682 1.00 42.39 368 LYS B N 1
ATOM 6698 C CA . LYS B 1 368 ? -19.398 11.819 -24.693 1.00 40.03 368 LYS B CA 1
ATOM 6699 C C . LYS B 1 368 ? -20.795 12.254 -24.319 1.00 42.85 368 LYS B C 1
ATOM 6700 O O . LYS B 1 368 ? -21.513 12.801 -25.149 1.00 46.72 368 LYS B O 1
ATOM 6706 N N . LEU B 1 369 ? -21.177 12.052 -23.065 1.00 37.68 369 LEU B N 1
ATOM 6707 C CA . LEU B 1 369 ? -22.521 12.424 -22.647 1.00 37.84 369 LEU B CA 1
ATOM 6708 C C . LEU B 1 369 ? -22.794 13.932 -22.733 1.00 43.25 369 LEU B C 1
ATOM 6709 O O . LEU B 1 369 ? -23.851 14.361 -23.188 1.00 41.57 369 LEU B O 1
ATOM 6714 N N . ASP B 1 370 ? -21.838 14.748 -22.317 1.00 41.71 370 ASP B N 1
ATOM 6715 C CA . ASP B 1 370 ? -22.092 16.160 -22.326 1.00 37.74 370 ASP B CA 1
ATOM 6716 C C . ASP B 1 370 ? -22.245 16.645 -23.774 1.00 42.68 370 ASP B C 1
ATOM 6717 O O . ASP B 1 370 ? -23.112 17.486 -24.066 1.00 41.43 370 ASP B O 1
ATOM 6722 N N . ALA B 1 371 ? -21.431 16.104 -24.680 1.00 38.94 371 ALA B N 1
ATOM 6723 C CA . ALA B 1 371 ? -21.503 16.514 -26.076 1.00 35.20 371 ALA B CA 1
ATOM 6724 C C . ALA B 1 371 ? -22.907 16.245 -26.550 1.00 39.07 371 ALA B C 1
ATOM 6725 O O . ALA B 1 371 ? -23.558 17.119 -27.125 1.00 36.08 371 ALA B O 1
ATOM 6727 N N . LEU B 1 372 ? -23.378 15.036 -26.251 1.00 40.74 372 LEU B N 1
ATOM 6728 C CA . LEU B 1 372 ? -24.677 14.560 -26.688 1.00 36.83 372 LEU B CA 1
ATOM 6729 C C . LEU B 1 372 ? -25.829 15.422 -26.148 1.00 38.96 372 LEU B C 1
ATOM 6730 O O . LEU B 1 372 ? -26.747 15.743 -26.891 1.00 43.20 372 LEU B O 1
ATOM 6735 N N . LEU B 1 373 ? -25.802 15.753 -24.853 1.00 42.13 373 LEU B N 1
ATOM 6736 C CA . LEU B 1 373 ? -26.754 16.704 -24.239 1.00 40.70 373 LEU B CA 1
ATOM 6737 C C . LEU B 1 373 ? -26.671 18.110 -24.861 1.00 41.14 373 LEU B C 1
ATOM 6738 O O . LEU B 1 373 ? -27.675 18.783 -25.086 1.00 42.79 373 LEU B O 1
ATOM 6743 N N . THR B 1 374 ? -25.460 18.552 -25.134 1.00 33.04 374 THR B N 1
ATOM 6744 C CA . THR B 1 374 ? -25.286 19.819 -25.786 1.00 33.24 374 THR B CA 1
ATOM 6745 C C . THR B 1 374 ? -25.961 19.802 -27.166 1.00 35.55 374 THR B C 1
ATOM 6746 O O . THR B 1 374 ? -26.637 20.759 -27.523 1.00 43.26 374 THR B O 1
ATOM 6750 N N . TYR B 1 375 ? -25.849 18.712 -27.919 1.00 36.82 375 TYR B N 1
ATOM 6751 C CA . TYR B 1 375 ? -26.526 18.639 -29.215 1.00 33.90 375 TYR B CA 1
ATOM 6752 C C . TYR B 1 375 ? -28.032 18.665 -29.050 1.00 37.05 375 TYR B C 1
ATOM 6753 O O . TYR B 1 375 ? -28.717 19.392 -29.769 1.00 32.22 375 TYR B O 1
ATOM 6762 N N . CYS B 1 376 ? -28.539 17.859 -28.114 1.00 36.91 376 CYS B N 1
ATOM 6763 C CA . CYS B 1 376 ? -29.976 17.784 -27.868 1.00 37.51 376 CYS B CA 1
ATOM 6764 C C . CYS B 1 376 ? -30.560 19.128 -27.440 1.00 39.91 376 CYS B C 1
ATOM 6765 O O . CYS B 1 376 ? -31.633 19.498 -27.912 1.00 41.38 376 CYS B O 1
ATOM 6768 N N . GLU B 1 377 ? -29.834 19.887 -26.612 1.00 40.02 377 GLU B N 1
ATOM 6769 C CA . GLU B 1 377 ? -30.394 21.103 -26.005 1.00 39.86 377 GLU B CA 1
ATOM 6770 C C . GLU B 1 377 ? -30.162 22.345 -26.862 1.00 41.45 377 GLU B C 1
ATOM 6771 O O . GLU B 1 377 ? -30.458 23.458 -26.438 1.00 38.46 377 GLU B O 1
ATOM 6777 N N . ALA B 1 378 ? -29.690 22.139 -28.088 1.00 42.27 378 ALA B N 1
ATOM 6778 C CA . ALA B 1 378 ? -29.276 23.224 -28.976 1.00 39.22 378 ALA B CA 1
ATOM 6779 C C . ALA B 1 378 ? -30.321 24.338 -29.173 1.00 37.94 378 ALA B C 1
ATOM 6780 O O . ALA B 1 378 ? -31.485 24.107 -29.468 1.00 43.41 378 ALA B O 1
ATOM 6782 N N . ALA B 1 379 ? -29.876 25.570 -29.041 1.00 41.17 379 ALA B N 1
ATOM 6783 C CA . ALA B 1 379 ? -30.788 26.688 -29.119 1.00 37.14 379 ALA B CA 1
ATOM 6784 C C . ALA B 1 379 ? -30.721 27.315 -30.492 1.00 40.19 379 ALA B C 1
ATOM 6785 O O . ALA B 1 379 ? -31.573 28.132 -30.860 1.00 46.03 379 ALA B O 1
ATOM 6787 N N . THR B 1 380 ? -29.686 26.938 -31.235 1.00 39.29 380 THR B N 1
ATOM 6788 C CA . THR B 1 380 ? -29.530 27.329 -32.628 1.00 41.52 380 THR B CA 1
ATOM 6789 C C . THR B 1 380 ? -29.327 26.050 -33.417 1.00 38.90 380 THR B C 1
ATOM 6790 O O . THR B 1 380 ? -29.067 25.018 -32.835 1.00 45.19 380 THR B O 1
ATOM 6794 N N . CYS B 1 381 ? -29.460 26.135 -34.730 1.00 38.45 381 CYS B N 1
ATOM 6795 C CA . CYS B 1 381 ? -29.303 25.025 -35.671 1.00 39.45 381 CYS B CA 1
ATOM 6796 C C . CYS B 1 381 ? -28.585 23.748 -35.178 1.00 42.58 381 CYS B C 1
ATOM 6797 O O . CYS B 1 381 ? -27.402 23.795 -34.856 1.00 45.62 381 CYS B O 1
ATOM 6800 N N . ARG B 1 382 ? -29.283 22.614 -35.140 1.00 41.83 382 ARG B N 1
ATOM 6801 C CA . ARG B 1 382 ? -28.652 21.353 -34.759 1.00 37.52 382 ARG B CA 1
ATOM 6802 C C . ARG B 1 382 ? -27.544 20.954 -35.683 1.00 37.87 382 ARG B C 1
ATOM 6803 O O . ARG B 1 382 ? -26.573 20.337 -35.249 1.00 39.60 382 ARG B O 1
ATOM 6811 N N . ARG B 1 383 ? -27.725 21.225 -36.967 1.00 35.80 383 ARG B N 1
ATOM 6812 C CA . ARG B 1 383 ? -26.776 20.718 -37.945 1.00 39.43 383 ARG B CA 1
ATOM 6813 C C . ARG B 1 383 ? -25.413 21.318 -37.669 1.00 37.92 383 ARG B C 1
ATOM 6814 O O . ARG B 1 383 ? -24.407 20.623 -37.724 1.00 35.60 383 ARG B O 1
ATOM 6822 N N . GLN B 1 384 ? -25.387 22.623 -37.405 1.00 41.29 384 GLN B N 1
ATOM 6823 C CA . GLN B 1 384 ? -24.146 23.303 -37.039 1.00 43.05 384 GLN B CA 1
ATOM 6824 C C . GLN B 1 384 ? -23.476 22.659 -35.812 1.00 44.58 384 GLN B C 1
ATOM 6825 O O . GLN B 1 384 ? -22.282 22.323 -35.854 1.00 43.49 384 GLN B O 1
ATOM 6831 N N . VAL B 1 385 ? -24.250 22.434 -34.749 1.00 38.10 385 VAL B N 1
ATOM 6832 C CA . VAL B 1 385 ? -23.699 21.825 -33.540 1.00 39.72 385 VAL B CA 1
ATOM 6833 C C . VAL B 1 385 ? -23.239 20.380 -33.792 1.00 38.96 385 VAL B C 1
ATOM 6834 O O . VAL B 1 385 ? -22.192 19.956 -33.305 1.00 41.26 385 VAL B O 1
ATOM 6838 N N . LEU B 1 386 ? -24.033 19.626 -34.539 1.00 37.69 386 LEU B N 1
ATOM 6839 C CA . LEU B 1 386 ? -23.671 18.265 -34.894 1.00 37.51 386 LEU B CA 1
ATOM 6840 C C . LEU B 1 386 ? -22.368 18.248 -35.681 1.00 39.19 386 LEU B C 1
ATOM 6841 O O . LEU B 1 386 ? -21.507 17.415 -35.452 1.00 39.93 386 LEU B O 1
ATOM 6846 N N . LEU B 1 387 ? -22.232 19.164 -36.625 1.00 39.64 387 LEU B N 1
ATOM 6847 C CA . LEU B 1 387 ? -21.075 19.137 -37.497 1.00 39.46 387 LEU B CA 1
ATOM 6848 C C . LEU B 1 387 ? -19.840 19.580 -36.777 1.00 41.41 387 LEU B C 1
ATOM 6849 O O . LEU B 1 387 ? -18.752 19.104 -37.081 1.00 47.49 387 LEU B O 1
ATOM 6854 N N . HIS B 1 388 ? -19.998 20.485 -35.819 1.00 45.37 388 HIS B N 1
ATOM 6855 C CA . HIS B 1 388 ? -18.853 20.963 -35.049 1.00 44.18 388 HIS B CA 1
ATOM 6856 C C . HIS B 1 388 ? -18.182 19.859 -34.246 1.00 43.83 388 HIS B C 1
ATOM 6857 O O . HIS B 1 388 ? -16.960 19.870 -34.067 1.00 45.83 388 HIS B O 1
ATOM 6864 N N . TYR B 1 389 ? -18.979 18.920 -33.755 1.00 38.97 389 TYR B N 1
ATOM 6865 C CA . TYR B 1 389 ? -18.434 17.777 -33.041 1.00 40.81 389 TYR B CA 1
ATOM 6866 C C . TYR B 1 389 ? -17.456 16.986 -33.886 1.00 43.11 389 TYR B C 1
ATOM 6867 O O . TYR B 1 389 ? -16.511 16.392 -33.375 1.00 51.37 389 TYR B O 1
ATOM 6876 N N . PHE B 1 390 ? -17.675 16.983 -35.189 1.00 44.59 390 PHE B N 1
ATOM 6877 C CA . PHE B 1 390 ? -16.802 16.225 -36.064 1.00 50.93 390 PHE B CA 1
ATOM 6878 C C . PHE B 1 390 ? -15.745 17.122 -36.655 1.00 45.07 390 PHE B C 1
ATOM 6879 O O . PHE B 1 390 ? -15.069 16.750 -37.615 1.00 47.88 390 PHE B O 1
ATOM 6887 N N . GLY B 1 391 ? -15.619 18.305 -36.066 1.00 42.52 391 GLY B N 1
ATOM 6888 C CA . GLY B 1 391 ? -14.583 19.251 -36.442 1.00 44.32 391 GLY B CA 1
ATOM 6889 C C . GLY B 1 391 ? -14.910 20.094 -37.652 1.00 43.99 391 GLY B C 1
ATOM 6890 O O . GLY B 1 391 ? -14.070 20.870 -38.104 1.00 44.75 391 GLY B O 1
ATOM 6891 N N . GLU B 1 392 ? -16.134 19.955 -38.162 1.00 48.08 392 GLU B N 1
ATOM 6892 C CA . GLU B 1 392 ? -16.583 20.704 -39.334 1.00 48.12 392 GLU B CA 1
ATOM 6893 C C . GLU B 1 392 ? -17.435 21.953 -38.987 1.00 51.23 392 GLU B C 1
ATOM 6894 O O . GLU B 1 392 ? -18.362 21.899 -38.175 1.00 47.18 392 GLU B O 1
ATOM 6900 N N . GLU B 1 393 ? -17.123 23.076 -39.630 1.00 51.89 393 GLU B N 1
ATOM 6901 C CA . GLU B 1 393 ? -17.826 24.322 -39.369 1.00 47.60 393 GLU B CA 1
ATOM 6902 C C . GLU B 1 393 ? -18.758 24.733 -40.506 1.00 55.86 393 GLU B C 1
ATOM 6903 O O . GLU B 1 393 ? -18.306 25.012 -41.613 1.00 56.67 393 GLU B O 1
ATOM 6909 N N . LEU B 1 394 ? -20.060 24.765 -40.236 1.00 59.24 394 LEU B N 1
ATOM 6910 C CA . LEU B 1 394 ? -21.048 25.221 -41.220 1.00 57.06 394 LEU B CA 1
ATOM 6911 C C . LEU B 1 394 ? -21.401 26.682 -40.944 1.00 61.54 394 LEU B C 1
ATOM 6912 O O . LEU B 1 394 ? -21.981 26.998 -39.901 1.00 60.63 394 LEU B O 1
ATOM 6917 N N . SER B 1 395 ? -21.013 27.570 -41.859 1.00 66.59 395 SER B N 1
ATOM 6918 C CA . SER B 1 395 ? -21.067 29.014 -41.617 1.00 64.09 395 SER B CA 1
ATOM 6919 C C . SER B 1 395 ? -22.468 29.484 -41.245 1.00 62.26 395 SER B C 1
ATOM 6920 O O . SER B 1 395 ? -22.659 30.165 -40.222 1.00 62.15 395 SER B O 1
ATOM 6923 N N . GLU B 1 396 ? -23.445 29.072 -42.051 1.00 56.57 396 GLU B N 1
ATOM 6924 C CA . GLU B 1 396 ? -24.827 29.548 -41.912 1.00 60.24 396 GLU B CA 1
ATOM 6925 C C . GLU B 1 396 ? -25.829 28.458 -41.514 1.00 57.69 396 GLU B C 1
ATOM 6926 O O . GLU B 1 396 ? -25.633 27.289 -41.856 1.00 58.33 396 GLU B O 1
ATOM 6932 N N . PRO B 1 397 ? -26.899 28.846 -40.784 1.00 49.64 397 PRO B N 1
ATOM 6933 C CA . PRO B 1 397 ? -27.987 27.928 -40.439 1.00 49.32 397 PRO B CA 1
ATOM 6934 C C . PRO B 1 397 ? -28.440 27.103 -41.647 1.00 46.42 397 PRO B C 1
ATOM 6935 O O . PRO B 1 397 ? -28.470 27.608 -42.764 1.00 45.91 397 PRO B O 1
ATOM 6939 N N . CYS B 1 398 ? -28.781 25.841 -41.408 1.00 47.82 398 CYS B N 1
ATOM 6940 C CA . CYS B 1 398 ? -29.020 24.876 -42.482 1.00 49.55 398 CYS B CA 1
ATOM 6941 C C . CYS B 1 398 ? -30.411 25.070 -43.062 1.00 43.99 398 CYS B C 1
ATOM 6942 O O . CYS B 1 398 ? -30.642 24.833 -44.245 1.00 43.26 398 CYS B O 1
ATOM 6945 N N . GLY B 1 399 ? -31.349 25.440 -42.202 1.00 38.21 399 GLY B N 1
ATOM 6946 C CA . GLY B 1 399 ? -32.706 25.651 -42.635 1.00 40.39 399 GLY B CA 1
ATOM 6947 C C . GLY B 1 399 ? -33.399 24.321 -42.801 1.00 49.04 399 GLY B C 1
ATOM 6948 O O . GLY B 1 399 ? -34.539 24.267 -43.291 1.00 46.95 399 GLY B O 1
ATOM 6949 N N . ASN B 1 400 ? -32.722 23.250 -42.372 1.00 44.07 400 ASN B N 1
ATOM 6950 C CA . ASN B 1 400 ? -33.286 21.908 -42.488 1.00 37.97 400 ASN B CA 1
ATOM 6951 C C . ASN B 1 400 ? -33.095 21.032 -41.249 1.00 43.89 400 ASN B C 1
ATOM 6952 O O . ASN B 1 400 ? -32.663 19.869 -41.350 1.00 41.49 400 ASN B O 1
ATOM 6957 N N . CYS B 1 401 ? -33.367 21.633 -40.089 1.00 44.26 401 CYS B N 1
ATOM 6958 C CA . CYS B 1 401 ? -33.508 20.955 -38.802 1.00 34.44 401 CYS B CA 1
ATOM 6959 C C . CYS B 1 401 ? -34.635 21.641 -38.033 1.00 38.85 401 CYS B C 1
ATOM 6960 O O . CYS B 1 401 ? -34.940 22.814 -38.282 1.00 43.36 401 CYS B O 1
ATOM 6963 N N . ASP B 1 402 ? -35.223 20.967 -37.058 1.00 37.58 402 ASP B N 1
ATOM 6964 C CA . ASP B 1 402 ? -36.368 21.555 -36.378 1.00 35.69 402 ASP B CA 1
ATOM 6965 C C . ASP B 1 402 ? -36.061 22.869 -35.670 1.00 39.69 402 ASP B C 1
ATOM 6966 O O . ASP B 1 402 ? -36.948 23.700 -35.541 1.00 44.39 402 ASP B O 1
ATOM 6971 N N . VAL B 1 403 ? -34.833 23.073 -35.202 1.00 39.80 403 VAL B N 1
ATOM 6972 C CA . VAL B 1 403 ? -34.497 24.351 -34.562 1.00 36.70 403 VAL B CA 1
ATOM 6973 C C . VAL B 1 403 ? -34.577 25.462 -35.582 1.00 39.83 403 VAL B C 1
ATOM 6974 O O . VAL B 1 403 ? -35.106 26.545 -35.322 1.00 38.27 403 VAL B O 1
ATOM 6978 N N . CYS B 1 404 ? -34.046 25.162 -36.759 1.00 38.93 404 CYS B N 1
ATOM 6979 C CA . CYS B 1 404 ? -34.085 26.075 -37.860 1.00 36.61 404 CYS B CA 1
ATOM 6980 C C . CYS B 1 404 ? -35.512 26.374 -38.281 1.00 42.66 404 CYS B C 1
ATOM 6981 O O . CYS B 1 404 ? -35.861 27.534 -38.497 1.00 44.21 404 CYS B O 1
ATOM 6984 N N . LEU B 1 405 ? -36.329 25.327 -38.372 1.00 43.42 405 LEU B N 1
ATOM 6985 C CA . LEU B 1 405 ? -37.703 25.437 -38.871 1.00 44.91 405 LEU B CA 1
ATOM 6986 C C . LEU B 1 405 ? -38.712 25.839 -37.788 1.00 44.68 405 LEU B C 1
ATOM 6987 O O . LEU B 1 405 ? -39.761 26.391 -38.103 1.00 47.91 405 LEU B O 1
ATOM 6992 N N . ASN B 1 406 ? -38.424 25.505 -36.533 1.00 42.62 406 ASN B N 1
ATOM 6993 C CA . ASN B 1 406 ? -39.259 25.915 -35.394 1.00 44.70 406 ASN B CA 1
ATOM 6994 C C . ASN B 1 406 ? -38.423 26.381 -34.216 1.00 47.60 406 ASN B C 1
ATOM 6995 O O . ASN B 1 406 ? -38.232 25.637 -33.254 1.00 49.23 406 ASN B O 1
ATOM 7000 N N . PRO B 1 407 ? -37.901 27.610 -34.295 1.00 46.84 407 PRO B N 1
ATOM 7001 C CA . PRO B 1 407 ? -37.021 28.142 -33.248 1.00 47.14 407 PRO B CA 1
ATOM 7002 C C . PRO B 1 407 ? -37.687 28.097 -31.879 1.00 52.40 407 PRO B C 1
ATOM 7003 O O . PRO B 1 407 ? -38.800 28.600 -31.748 1.00 55.87 407 PRO B O 1
ATOM 7007 N N . PRO B 1 408 ? -37.015 27.523 -30.869 1.00 50.85 408 PRO B N 1
ATOM 7008 C CA . PRO B 1 408 ? -37.585 27.411 -29.514 1.00 48.41 408 PRO B CA 1
ATOM 7009 C C . PRO B 1 408 ? -37.511 28.747 -28.770 1.00 50.08 408 PRO B C 1
ATOM 7010 O O . PRO B 1 408 ? -36.927 29.713 -29.290 1.00 48.27 408 PRO B O 1
ATOM 7014 N N . ARG B 1 409 ? -38.086 28.822 -27.573 1.00 53.19 409 ARG B N 1
ATOM 7015 C CA . ARG B 1 409 ? -37.997 30.075 -26.818 1.00 60.25 409 ARG B CA 1
ATOM 7016 C C . ARG B 1 409 ? -36.596 30.214 -26.225 1.00 55.81 409 ARG B C 1
ATOM 7017 O O . ARG B 1 409 ? -36.147 29.346 -25.467 1.00 60.88 409 ARG B O 1
ATOM 7025 N N . VAL B 1 410 ? -35.913 31.312 -26.535 1.00 50.45 410 VAL B N 1
ATOM 7026 C CA . VAL B 1 410 ? -34.529 31.435 -26.099 1.00 53.12 410 VAL B CA 1
ATOM 7027 C C . VAL B 1 410 ? -34.253 32.691 -25.288 1.00 48.43 410 VAL B C 1
ATOM 7028 O O . VAL B 1 410 ? -34.801 33.755 -25.573 1.00 52.76 410 VAL B O 1
ATOM 7032 N N . ARG B 1 411 ? -33.414 32.559 -24.267 1.00 43.01 411 ARG B N 1
ATOM 7033 C CA . ARG B 1 411 ? -32.866 33.726 -23.605 1.00 45.46 411 ARG B CA 1
ATOM 7034 C C . ARG B 1 411 ? -31.595 34.096 -24.354 1.00 47.98 411 ARG B C 1
ATOM 7035 O O . ARG B 1 411 ? -30.813 33.219 -24.702 1.00 47.33 411 ARG B O 1
ATOM 7043 N N . ASP B 1 412 ? -31.415 35.380 -24.656 1.00 46.53 412 ASP B N 1
ATOM 7044 C CA . ASP B 1 412 ? -30.247 35.830 -25.410 1.00 41.27 412 ASP B CA 1
ATOM 7045 C C . ASP B 1 412 ? -29.168 36.305 -24.466 1.00 43.15 412 ASP B C 1
ATOM 7046 O O . ASP B 1 412 ? -29.344 37.293 -23.760 1.00 40.54 412 ASP B O 1
ATOM 7051 N N . LEU B 1 413 ? -28.025 35.627 -24.504 1.00 42.69 413 LEU B N 1
ATOM 7052 C CA . LEU B 1 413 ? -26.941 35.921 -23.586 1.00 36.54 413 LEU B CA 1
ATOM 7053 C C . LEU B 1 413 ? -25.664 36.275 -24.304 1.00 34.86 413 LEU B C 1
ATOM 7054 O O . LEU B 1 413 ? -24.574 36.154 -23.754 1.00 36.33 413 LEU B O 1
ATOM 7059 N N . THR B 1 414 ? -25.808 36.753 -25.527 1.00 38.83 414 THR B N 1
ATOM 7060 C CA . THR B 1 414 ? -24.665 37.166 -26.330 1.00 38.74 414 THR B CA 1
ATOM 7061 C C . THR B 1 414 ? -23.720 38.167 -25.686 1.00 39.33 414 THR B C 1
ATOM 7062 O O . THR B 1 414 ? -22.504 37.982 -25.706 1.00 37.42 414 THR B O 1
ATOM 7066 N N . ARG B 1 415 ? -24.274 39.210 -25.087 1.00 38.76 415 ARG B N 1
ATOM 7067 C CA . ARG B 1 415 ? -23.433 40.252 -24.543 1.00 36.05 415 ARG B CA 1
ATOM 7068 C C . ARG B 1 415 ? -22.579 39.672 -23.431 1.00 41.32 415 ARG B C 1
ATOM 7069 O O . ARG B 1 415 ? -21.383 40.023 -23.286 1.00 38.68 415 ARG B O 1
ATOM 7077 N N . GLU B 1 416 ? -23.200 38.760 -22.676 1.00 41.79 416 GLU B N 1
ATOM 7078 C CA . GLU B 1 416 ? -22.557 38.113 -21.531 1.00 41.71 416 GLU B CA 1
ATOM 7079 C C . GLU B 1 416 ? -21.454 37.173 -22.009 1.00 32.96 416 GLU B C 1
ATOM 7080 O O . GLU B 1 416 ? -20.368 37.112 -21.411 1.00 29.01 416 GLU B O 1
ATOM 7086 N N . ALA B 1 417 ? -21.722 36.494 -23.117 1.00 31.81 417 ALA B N 1
ATOM 7087 C CA . ALA B 1 417 ? -20.737 35.609 -23.719 1.00 33.96 417 ALA B CA 1
ATOM 7088 C C . ALA B 1 417 ? -19.480 36.393 -24.062 1.00 34.59 417 ALA B C 1
ATOM 7089 O O . ALA B 1 417 ? -18.355 35.942 -23.794 1.00 29.71 417 ALA B O 1
ATOM 7091 N N . GLN B 1 418 ? -19.681 37.582 -24.628 1.00 33.16 418 GLN B N 1
ATOM 7092 C CA . GLN B 1 418 ? -18.577 38.446 -24.999 1.00 30.23 418 GLN B CA 1
ATOM 7093 C C . GLN B 1 418 ? -17.798 38.883 -23.768 1.00 31.12 418 GLN B C 1
ATOM 7094 O O . GLN B 1 418 ? -16.567 38.756 -23.746 1.00 29.39 418 GLN B O 1
ATOM 7100 N N . MET B 1 419 ? -18.497 39.380 -22.743 1.00 30.34 419 MET B N 1
ATOM 7101 C CA . MET B 1 419 ? -17.814 39.763 -21.508 1.00 30.91 419 MET B CA 1
ATOM 7102 C C . MET B 1 419 ? -16.945 38.601 -21.006 1.00 35.88 419 MET B C 1
ATOM 7103 O O . MET B 1 419 ? -15.778 38.808 -20.634 1.00 34.67 419 MET B O 1
ATOM 7108 N N . ALA B 1 420 ? -17.510 37.389 -21.031 1.00 31.64 420 ALA B N 1
ATOM 7109 C CA . ALA B 1 420 ? -16.816 36.179 -20.565 1.00 32.01 420 ALA B CA 1
ATOM 7110 C C . ALA B 1 420 ? -15.669 35.772 -21.484 1.00 30.22 420 ALA B C 1
ATOM 7111 O O . ALA B 1 420 ? -14.629 35.375 -21.006 1.00 29.98 420 ALA B O 1
ATOM 7113 N N . LEU B 1 421 ? -15.878 35.804 -22.799 1.00 31.56 421 LEU B N 1
ATOM 7114 C CA . LEU B 1 421 ? -14.786 35.529 -23.729 1.00 28.54 421 LEU B CA 1
ATOM 7115 C C . LEU B 1 421 ? -13.662 36.562 -23.598 1.00 33.90 421 LEU B C 1
ATOM 7116 O O . LEU B 1 421 ? -12.502 36.220 -23.684 1.00 37.25 421 LEU B O 1
ATOM 7121 N N . SER B 1 422 ? -13.995 37.827 -23.384 1.00 33.79 422 SER B N 1
ATOM 7122 C CA . SER B 1 422 ? -12.958 38.839 -23.308 1.00 35.41 422 SER B CA 1
ATOM 7123 C C . SER B 1 422 ? -12.094 38.686 -22.058 1.00 37.06 422 SER B C 1
ATOM 7124 O O . SER B 1 422 ? -10.870 38.874 -22.109 1.00 37.60 422 SER B O 1
ATOM 7127 N N . ALA B 1 423 ? -12.754 38.358 -20.947 1.00 35.14 423 ALA B N 1
ATOM 7128 C CA . ALA B 1 423 ? -12.138 38.249 -19.621 1.00 34.49 423 ALA B CA 1
ATOM 7129 C C . ALA B 1 423 ? -11.079 37.169 -19.613 1.00 39.28 423 ALA B C 1
ATOM 7130 O O . ALA B 1 423 ? -10.005 37.320 -19.019 1.00 39.13 423 ALA B O 1
ATOM 7132 N N . THR B 1 424 ? -11.399 36.053 -20.247 1.00 33.90 424 THR B N 1
ATOM 7133 C CA . THR B 1 424 ? -10.458 34.962 -20.271 1.00 38.43 424 THR B CA 1
ATOM 7134 C C . THR B 1 424 ? -9.293 35.282 -21.201 1.00 39.82 424 THR B C 1
ATOM 7135 O O . THR B 1 424 ? -8.195 34.761 -21.029 1.00 43.26 424 THR B O 1
ATOM 7139 N N . ILE B 1 425 ? -9.528 36.152 -22.170 1.00 38.51 425 ILE B N 1
ATOM 7140 C CA . ILE B 1 425 ? -8.468 36.585 -23.071 1.00 40.06 425 ILE B CA 1
ATOM 7141 C C . ILE B 1 425 ? -7.571 37.641 -22.426 1.00 44.48 425 ILE B C 1
ATOM 7142 O O . ILE B 1 425 ? -6.357 37.540 -22.519 1.00 42.70 425 ILE B O 1
ATOM 7147 N N . ARG B 1 426 ? -8.137 38.667 -21.784 1.00 46.52 426 ARG B N 1
ATOM 7148 C CA . ARG B 1 426 ? -7.254 39.716 -21.279 1.00 44.23 426 ARG B CA 1
ATOM 7149 C C . ARG B 1 426 ? -6.425 39.218 -20.109 1.00 42.76 426 ARG B C 1
ATOM 7150 O O . ARG B 1 426 ? -5.423 39.847 -19.767 1.00 49.31 426 ARG B O 1
ATOM 7158 N N . THR B 1 427 ? -6.805 38.072 -19.539 1.00 37.42 427 THR B N 1
ATOM 7159 C CA . THR B 1 427 ? -6.049 37.461 -18.446 1.00 35.94 427 THR B CA 1
ATOM 7160 C C . THR B 1 427 ? -5.267 36.258 -18.881 1.00 41.44 427 THR B C 1
ATOM 7161 O O . THR B 1 427 ? -4.729 35.524 -18.037 1.00 42.88 427 THR B O 1
ATOM 7165 N N . GLY B 1 428 ? -5.245 36.023 -20.189 1.00 41.75 428 GLY B N 1
ATOM 7166 C CA . GLY B 1 428 ? -4.337 35.044 -20.760 1.00 42.70 428 GLY B CA 1
ATOM 7167 C C . GLY B 1 428 ? -4.713 33.586 -20.841 1.00 45.48 428 GLY B C 1
ATOM 7168 O O . GLY B 1 428 ? -3.840 32.751 -20.714 1.00 54.23 428 GLY B O 1
ATOM 7169 N N . ASN B 1 429 ? -5.992 33.269 -21.004 1.00 44.74 429 ASN B N 1
ATOM 7170 C CA . ASN B 1 429 ? -6.400 31.917 -21.390 1.00 43.70 429 ASN B CA 1
ATOM 7171 C C . ASN B 1 429 ? -5.836 30.788 -20.531 1.00 45.67 429 ASN B C 1
ATOM 7172 O O . ASN B 1 429 ? -5.379 29.776 -21.066 1.00 54.94 429 ASN B O 1
ATOM 7177 N N . ARG B 1 430 ? -5.869 30.939 -19.213 1.00 45.68 430 ARG B N 1
ATOM 7178 C CA . ARG B 1 430 ? -5.207 29.975 -18.336 1.00 44.47 430 ARG B CA 1
ATOM 7179 C C . ARG B 1 430 ? -5.909 29.839 -16.992 1.00 48.36 430 ARG B C 1
ATOM 7180 O O . ARG B 1 430 ? -5.676 28.886 -16.253 1.00 50.37 430 ARG B O 1
ATOM 7188 N N . PHE B 1 431 ? -6.777 30.788 -16.668 1.00 48.87 431 PHE B N 1
ATOM 7189 C CA . PHE B 1 431 ? -7.468 30.739 -15.387 1.00 43.93 431 PHE B CA 1
ATOM 7190 C C . PHE B 1 431 ? -8.759 29.946 -15.502 1.00 39.72 431 PHE B C 1
ATOM 7191 O O . PHE B 1 431 ? -9.243 29.718 -16.598 1.00 45.26 431 PHE B O 1
ATOM 7199 N N . GLY B 1 432 ? -9.291 29.489 -14.377 1.00 43.26 432 GLY B N 1
ATOM 7200 C CA . GLY B 1 432 ? -10.442 28.590 -14.383 1.00 37.99 432 GLY B CA 1
ATOM 7201 C C . GLY B 1 432 ? -11.783 29.291 -14.295 1.00 34.62 432 GLY B C 1
ATOM 7202 O O . GLY B 1 432 ? -11.837 30.485 -13.994 1.00 36.99 432 GLY B O 1
ATOM 7203 N N . ALA B 1 433 ? -12.859 28.548 -14.543 1.00 33.35 433 ALA B N 1
ATOM 7204 C CA . ALA B 1 433 ? -14.206 29.107 -14.563 1.00 31.45 433 ALA B CA 1
ATOM 7205 C C . ALA B 1 433 ? -14.519 29.962 -13.332 1.00 34.76 433 ALA B C 1
ATOM 7206 O O . ALA B 1 433 ? -14.960 31.088 -13.467 1.00 39.33 433 ALA B O 1
ATOM 7208 N N . ALA B 1 434 ? -14.237 29.460 -12.137 1.00 38.28 434 ALA B N 1
ATOM 7209 C CA . ALA B 1 434 ? -14.546 30.199 -10.912 1.00 34.05 434 ALA B CA 1
ATOM 7210 C C . ALA B 1 434 ? -13.795 31.543 -10.815 1.00 31.79 434 ALA B C 1
ATOM 7211 O O . ALA B 1 434 ? -14.379 32.565 -10.503 1.00 35.01 434 ALA B O 1
ATOM 7213 N N . HIS B 1 435 ? -12.508 31.526 -11.100 1.00 28.69 435 HIS B N 1
ATOM 7214 C CA . HIS B 1 435 ? -11.689 32.721 -11.104 1.00 34.44 435 HIS B CA 1
ATOM 7215 C C . HIS B 1 435 ? -12.217 33.790 -12.080 1.00 40.05 435 HIS B C 1
ATOM 7216 O O . HIS B 1 435 ? -12.375 34.972 -11.726 1.00 33.37 435 HIS B O 1
ATOM 7223 N N . LEU B 1 436 ? -12.467 33.359 -13.316 1.00 37.90 436 LEU B N 1
ATOM 7224 C CA . LEU B 1 436 ? -13.084 34.212 -14.296 1.00 32.76 436 LEU B CA 1
ATOM 7225 C C . LEU B 1 436 ? -14.344 34.822 -13.720 1.00 37.47 436 LEU B C 1
ATOM 7226 O O . LEU B 1 436 ? -14.616 36.023 -13.912 1.00 39.28 436 LEU B O 1
ATOM 7231 N N . THR B 1 437 ? -15.112 34.011 -13.000 1.00 31.36 437 THR B N 1
ATOM 7232 C CA . THR B 1 437 ? -16.326 34.537 -12.433 1.00 33.59 437 THR B CA 1
ATOM 7233 C C . THR B 1 437 ? -16.003 35.616 -11.399 1.00 34.50 437 THR B C 1
ATOM 7234 O O . THR B 1 437 ? -16.683 36.637 -11.303 1.00 34.51 437 THR B O 1
ATOM 7238 N N . ASP B 1 438 ? -14.927 35.407 -10.665 1.00 34.39 438 ASP B N 1
ATOM 7239 C CA . ASP B 1 438 ? -14.556 36.359 -9.655 1.00 39.68 438 ASP B CA 1
ATOM 7240 C C . ASP B 1 438 ? -14.212 37.663 -10.347 1.00 39.41 438 ASP B C 1
ATOM 7241 O O . ASP B 1 438 ? -14.699 38.713 -9.947 1.00 38.69 438 ASP B O 1
ATOM 7246 N N . VAL B 1 439 ? -13.413 37.577 -11.409 1.00 36.88 439 VAL B N 1
ATOM 7247 C CA . VAL B 1 439 ? -13.027 38.752 -12.176 1.00 38.16 439 VAL B CA 1
ATOM 7248 C C . VAL B 1 439 ? -14.268 39.446 -12.746 1.00 39.74 439 VAL B C 1
ATOM 7249 O O . VAL B 1 439 ? -14.471 40.656 -12.557 1.00 43.01 439 VAL B O 1
ATOM 7253 N N . LEU B 1 440 ? -15.119 38.676 -13.404 1.00 35.70 440 LEU B N 1
ATOM 7254 C CA . LEU B 1 440 ? -16.331 39.246 -13.955 1.00 36.34 440 LEU B CA 1
ATOM 7255 C C . LEU B 1 440 ? -17.153 39.989 -12.885 1.00 38.44 440 LEU B C 1
ATOM 7256 O O . LEU B 1 440 ? -17.759 41.026 -13.162 1.00 36.50 440 LEU B O 1
ATOM 7261 N N . LEU B 1 441 ? -17.168 39.462 -11.665 1.00 38.00 441 LEU B N 1
ATOM 7262 C CA . LEU B 1 441 ? -18.040 39.999 -10.627 1.00 39.52 441 LEU B CA 1
ATOM 7263 C C . LEU B 1 441 ? -17.348 41.091 -9.818 1.00 46.68 441 LEU B C 1
ATOM 7264 O O . LEU B 1 441 ? -17.975 41.766 -9.008 1.00 51.79 441 LEU B O 1
ATOM 7269 N N . GLY B 1 442 ? -16.040 41.219 -9.984 1.00 45.20 442 GLY B N 1
ATOM 7270 C CA . GLY B 1 442 ? -15.301 42.248 -9.282 1.00 46.16 442 GLY B CA 1
ATOM 7271 C C . GLY B 1 442 ? -15.034 41.909 -7.830 1.00 54.09 442 GLY B C 1
ATOM 7272 O O . GLY B 1 442 ? -14.995 42.799 -6.974 1.00 59.83 442 GLY B O 1
ATOM 7273 N N . ARG B 1 443 ? -14.809 40.624 -7.565 1.00 52.17 443 ARG B N 1
ATOM 7274 C CA . ARG B 1 443 ? -14.501 40.130 -6.227 1.00 52.51 443 ARG B CA 1
ATOM 7275 C C . ARG B 1 443 ? -13.004 40.067 -5.999 1.00 58.45 443 ARG B C 1
ATOM 7276 O O . ARG B 1 443 ? -12.281 39.462 -6.781 1.00 62.59 443 ARG B O 1
ATOM 7284 N N . GLU B 1 444 ? -12.539 40.671 -4.910 1.00 66.77 444 GLU B N 1
ATOM 7285 C CA . GLU B 1 444 ? -11.105 40.721 -4.618 1.00 70.68 444 GLU B CA 1
ATOM 7286 C C . GLU B 1 444 ? -10.543 39.504 -3.855 1.00 70.13 444 GLU B C 1
ATOM 7287 O O . GLU B 1 444 ? -10.059 39.664 -2.743 1.00 81.49 444 GLU B O 1
ATOM 7293 N N . THR B 1 445 ? -10.571 38.306 -4.435 1.00 64.45 445 THR B N 1
ATOM 7294 C CA . THR B 1 445 ? -9.879 37.161 -3.826 1.00 65.04 445 THR B CA 1
ATOM 7295 C C . THR B 1 445 ? -8.363 37.406 -3.877 1.00 71.79 445 THR B C 1
ATOM 7296 O O . THR B 1 445 ? -7.910 38.368 -4.514 1.00 69.58 445 THR B O 1
ATOM 7300 N N . ASP B 1 446 ? -7.564 36.566 -3.216 1.00 72.26 446 ASP B N 1
ATOM 7301 C CA . ASP B 1 446 ? -6.123 36.813 -3.226 1.00 73.76 446 ASP B CA 1
ATOM 7302 C C . ASP B 1 446 ? -5.542 36.211 -4.493 1.00 73.73 446 ASP B C 1
ATOM 7303 O O . ASP B 1 446 ? -4.555 36.738 -5.035 1.00 69.00 446 ASP B O 1
ATOM 7308 N N . LYS B 1 447 ? -6.170 35.138 -4.984 1.00 67.57 447 LYS B N 1
ATOM 7309 C CA . LYS B 1 447 ? -5.839 34.628 -6.312 1.00 64.97 447 LYS B CA 1
ATOM 7310 C C . LYS B 1 447 ? -6.023 35.770 -7.320 1.00 66.85 447 LYS B C 1
ATOM 7311 O O . LYS B 1 447 ? -5.186 35.960 -8.208 1.00 65.04 447 LYS B O 1
ATOM 7317 N N . VAL B 1 448 ? -7.098 36.547 -7.162 1.00 66.32 448 VAL B N 1
ATOM 7318 C CA . VAL B 1 448 ? -7.346 37.685 -8.049 1.00 62.92 448 VAL B CA 1
ATOM 7319 C C . VAL B 1 448 ? -6.269 38.761 -7.881 1.00 63.60 448 VAL B C 1
ATOM 7320 O O . VAL B 1 448 ? -5.640 39.168 -8.859 1.00 62.43 448 VAL B O 1
ATOM 7324 N N . LEU B 1 449 ? -6.041 39.197 -6.640 1.00 67.06 449 LEU B N 1
ATOM 7325 C CA . LEU B 1 449 ? -5.089 40.285 -6.358 1.00 70.65 449 LEU B CA 1
ATOM 7326 C C . LEU B 1 449 ? -3.639 39.957 -6.720 1.00 69.03 449 LEU B C 1
ATOM 7327 O O . LEU B 1 449 ? -2.918 40.813 -7.231 1.00 66.00 449 LEU B O 1
ATOM 7332 N N . ALA B 1 450 ? -3.221 38.718 -6.475 1.00 66.95 450 ALA B N 1
ATOM 7333 C CA . ALA B 1 450 ? -1.882 38.279 -6.852 1.00 60.28 450 ALA B CA 1
ATOM 7334 C C . ALA B 1 450 ? -1.583 38.478 -8.350 1.00 64.12 450 ALA B C 1
ATOM 7335 O O . ALA B 1 450 ? -0.419 38.615 -8.737 1.00 64.17 450 ALA B O 1
ATOM 7337 N N . GLN B 1 451 ? -2.618 38.511 -9.192 1.00 63.83 451 GLN B N 1
ATOM 7338 C CA . GLN B 1 451 ? -2.386 38.600 -10.637 1.00 63.35 451 GLN B CA 1
ATOM 7339 C C . GLN B 1 451 ? -2.611 40.018 -11.180 1.00 63.51 451 GLN B C 1
ATOM 7340 O O . GLN B 1 451 ? -2.389 40.284 -12.369 1.00 62.99 451 GLN B O 1
ATOM 7346 N N . GLY B 1 452 ? -3.042 40.924 -10.306 1.00 61.93 452 GLY B N 1
ATOM 7347 C CA . GLY B 1 452 ? -3.292 42.303 -10.688 1.00 64.70 452 GLY B CA 1
ATOM 7348 C C . GLY B 1 452 ? -4.680 42.493 -11.280 1.00 64.87 452 GLY B C 1
ATOM 7349 O O . GLY B 1 452 ? -5.070 43.605 -11.639 1.00 66.84 452 GLY B O 1
ATOM 7350 N N . HIS B 1 453 ? -5.447 41.406 -11.326 1.00 63.99 453 HIS B N 1
ATOM 7351 C CA . HIS B 1 453 ? -6.737 41.382 -12.009 1.00 58.93 453 HIS B CA 1
ATOM 7352 C C . HIS B 1 453 ? -7.761 42.369 -11.460 1.00 58.80 453 HIS B C 1
ATOM 7353 O O . HIS B 1 453 ? -8.785 42.608 -12.092 1.00 58.09 453 HIS B O 1
ATOM 7360 N N . HIS B 1 454 ? -7.487 42.934 -10.289 1.00 62.48 454 HIS B N 1
ATOM 7361 C CA . HIS B 1 454 ? -8.430 43.834 -9.630 1.00 60.86 454 HIS B CA 1
ATOM 7362 C C . HIS B 1 454 ? -8.459 45.202 -10.299 1.00 59.96 454 HIS B C 1
ATOM 7363 O O . HIS B 1 454 ? -9.410 45.950 -10.147 1.00 64.34 454 HIS B O 1
ATOM 7370 N N . GLN B 1 455 ? -7.447 45.527 -11.085 1.00 60.86 455 GLN B N 1
ATOM 7371 C CA . GLN B 1 455 ? -7.589 46.729 -11.878 1.00 61.89 455 GLN B CA 1
ATOM 7372 C C . GLN B 1 455 ? -7.273 46.456 -13.323 1.00 63.92 455 GLN B C 1
ATOM 7373 O O . GLN B 1 455 ? -6.503 47.176 -13.955 1.00 63.29 455 GLN B O 1
ATOM 7379 N N . LEU B 1 456 ? -7.877 45.398 -13.840 1.00 60.01 456 LEU B N 1
ATOM 7380 C CA . LEU B 1 456 ? -8.181 45.321 -15.247 1.00 51.95 456 LEU B CA 1
ATOM 7381 C C . LEU B 1 456 ? -9.467 46.098 -15.482 1.00 50.87 456 LEU B C 1
ATOM 7382 O O . LEU B 1 456 ? -10.324 46.163 -14.597 1.00 47.93 456 LEU B O 1
ATOM 7387 N N . PRO B 1 457 ? -9.621 46.672 -16.677 1.00 48.85 457 PRO B N 1
ATOM 7388 C CA . PRO B 1 457 ? -10.882 47.350 -16.985 1.00 48.51 457 PRO B CA 1
ATOM 7389 C C . PRO B 1 457 ? -12.066 46.379 -17.031 1.00 55.83 457 PRO B C 1
ATOM 7390 O O . PRO B 1 457 ? -13.191 46.845 -16.869 1.00 68.43 457 PRO B O 1
ATOM 7394 N N . THR B 1 458 ? -11.829 45.077 -17.225 1.00 49.00 458 THR B N 1
ATOM 7395 C CA . THR B 1 458 ? -12.916 44.096 -17.294 1.00 54.72 458 THR B CA 1
ATOM 7396 C C . THR B 1 458 ? -13.412 43.734 -15.886 1.00 49.26 458 THR B C 1
ATOM 7397 O O . THR B 1 458 ? -14.414 43.020 -15.732 1.00 43.03 458 THR B O 1
ATOM 7401 N N . PHE B 1 459 ? -12.714 44.226 -14.866 1.00 42.50 459 PHE B N 1
ATOM 7402 C CA . PHE B 1 459 ? -13.002 43.798 -13.504 1.00 47.55 459 PHE B CA 1
ATOM 7403 C C . PHE B 1 459 ? -14.325 44.375 -13.006 1.00 48.65 459 PHE B C 1
ATOM 7404 O O . PHE B 1 459 ? -14.482 45.589 -12.861 1.00 46.67 459 PHE B O 1
ATOM 7412 N N . GLY B 1 460 ? -15.259 43.480 -12.699 1.00 44.65 460 GLY B N 1
ATOM 7413 C CA . GLY B 1 460 ? -16.590 43.863 -12.253 1.00 43.53 460 GLY B CA 1
ATOM 7414 C C . GLY B 1 460 ? -17.561 44.244 -13.353 1.00 39.22 460 GLY B C 1
ATOM 7415 O O . GLY B 1 460 ? -18.647 44.770 -13.092 1.00 40.15 460 GLY B O 1
ATOM 7416 N N . VAL B 1 461 ? -17.199 43.956 -14.594 1.00 33.42 461 VAL B N 1
ATOM 7417 C CA . VAL B 1 461 ? -18.073 44.319 -15.674 1.00 29.15 461 VAL B CA 1
ATOM 7418 C C . VAL B 1 461 ? -19.348 43.497 -15.634 1.00 31.57 461 VAL B C 1
ATOM 7419 O O . VAL B 1 461 ? -20.341 43.891 -16.217 1.00 41.50 461 VAL B O 1
ATOM 7423 N N . GLY B 1 462 ? -19.356 42.378 -14.910 1.00 36.49 462 GLY B N 1
ATOM 7424 C CA . GLY B 1 462 ? -20.501 41.476 -14.958 1.00 30.84 462 GLY B CA 1
ATOM 7425 C C . GLY B 1 462 ? -21.437 41.448 -13.767 1.00 33.81 462 GLY B C 1
ATOM 7426 O O . GLY B 1 462 ? -22.228 40.501 -13.629 1.00 32.14 462 GLY B O 1
ATOM 7427 N N . LYS B 1 463 ? -21.418 42.520 -12.966 1.00 36.08 463 LYS B N 1
ATOM 7428 C CA . LYS B 1 463 ? -22.126 42.579 -11.685 1.00 32.34 463 LYS B CA 1
ATOM 7429 C C . LYS B 1 463 ? -23.632 42.501 -11.837 1.00 33.85 463 LYS B C 1
ATOM 7430 O O . LYS B 1 463 ? -24.345 42.326 -10.859 1.00 43.76 463 LYS B O 1
ATOM 7436 N N . GLU B 1 464 ? -24.126 42.641 -13.049 1.00 27.42 464 GLU B N 1
ATOM 7437 C CA . GLU B 1 464 ? -25.533 42.452 -13.270 1.00 26.84 464 GLU B CA 1
ATOM 7438 C C . GLU B 1 464 ? -25.995 41.058 -12.852 1.00 37.95 464 GLU B C 1
ATOM 7439 O O . GLU B 1 464 ? -27.090 40.917 -12.327 1.00 39.07 464 GLU B O 1
ATOM 7445 N N . HIS B 1 465 ? -25.179 40.025 -13.086 1.00 36.87 465 HIS B N 1
ATOM 7446 C CA . HIS B 1 465 ? -25.647 38.657 -12.861 1.00 36.81 465 HIS B CA 1
ATOM 7447 C C . HIS B 1 465 ? -24.951 37.993 -11.693 1.00 35.13 465 HIS B C 1
ATOM 7448 O O . HIS B 1 465 ? -23.895 38.462 -11.283 1.00 34.79 465 HIS B O 1
ATOM 7455 N N . ASP B 1 466 ? -25.483 36.871 -11.202 1.00 36.02 466 ASP B N 1
ATOM 7456 C CA . ASP B 1 466 ? -24.832 36.206 -10.054 1.00 42.47 466 ASP B CA 1
ATOM 7457 C C . ASP B 1 466 ? -23.868 35.119 -10.490 1.00 39.22 466 ASP B C 1
ATOM 7458 O O . ASP B 1 466 ? -23.737 34.836 -11.666 1.00 40.24 466 ASP B O 1
ATOM 7463 N N . GLU B 1 467 ? -23.205 34.516 -9.516 1.00 41.26 467 GLU B N 1
ATOM 7464 C CA . GLU B 1 467 ? -22.222 33.471 -9.762 1.00 42.37 467 GLU B CA 1
ATOM 7465 C C . GLU B 1 467 ? -22.793 32.284 -10.539 1.00 40.23 467 GLU B C 1
ATOM 7466 O O . GLU B 1 467 ? -22.112 31.682 -11.362 1.00 37.75 467 GLU B O 1
ATOM 7472 N N . LYS B 1 468 ? -24.054 31.962 -10.312 1.00 41.57 468 LYS B N 1
ATOM 7473 C CA . LYS B 1 468 ? -24.582 30.781 -10.950 1.00 41.79 468 LYS B CA 1
ATOM 7474 C C . LYS B 1 468 ? -24.756 31.050 -12.426 1.00 43.44 468 LYS B C 1
ATOM 7475 O O . LYS B 1 468 ? -24.448 30.172 -13.240 1.00 42.96 468 LYS B O 1
ATOM 7481 N N . LEU B 1 469 ? -25.172 32.268 -12.789 1.00 40.76 469 LEU B N 1
ATOM 7482 C CA . LEU B 1 469 ? -25.405 32.559 -14.202 1.00 37.60 469 LEU B CA 1
ATOM 7483 C C . LEU B 1 469 ? -24.106 32.552 -15.013 1.00 40.42 469 LEU B C 1
ATOM 7484 O O . LEU B 1 469 ? -24.078 32.059 -16.155 1.00 40.54 469 LEU B O 1
ATOM 7489 N N . TRP B 1 470 ? -23.042 33.108 -14.439 1.00 34.17 470 TRP B N 1
ATOM 7490 C CA . TRP B 1 470 ? -21.768 33.126 -15.128 1.00 34.22 470 TRP B CA 1
ATOM 7491 C C . TRP B 1 470 ? -21.213 31.693 -15.292 1.00 36.31 470 TRP B C 1
ATOM 7492 O O . TRP B 1 470 ? -20.691 31.362 -16.352 1.00 33.23 470 TRP B O 1
ATOM 7503 N N . ARG B 1 471 ? -21.325 30.849 -14.260 1.00 37.22 471 ARG B N 1
ATOM 7504 C CA . ARG B 1 471 ? -20.789 29.483 -14.342 1.00 34.66 471 ARG B CA 1
ATOM 7505 C C . ARG B 1 471 ? -21.502 28.714 -15.454 1.00 36.27 471 ARG B C 1
ATOM 7506 O O . ARG B 1 471 ? -20.890 27.937 -16.211 1.00 32.83 471 ARG B O 1
ATOM 7514 N N . SER B 1 472 ? -22.796 28.987 -15.563 1.00 33.83 472 SER B N 1
ATOM 7515 C CA . SER B 1 472 ? -23.625 28.407 -16.595 1.00 33.02 472 SER B CA 1
ATOM 7516 C C . SER B 1 472 ? -23.144 28.892 -17.966 1.00 36.33 472 SER B C 1
ATOM 7517 O O . SER B 1 472 ? -22.933 28.091 -18.889 1.00 38.56 472 SER B O 1
ATOM 7520 N N . VAL B 1 473 ? -22.966 30.200 -18.101 1.00 34.05 473 VAL B N 1
ATOM 7521 C CA . VAL B 1 473 ? -22.504 30.760 -19.363 1.00 31.59 473 VAL B CA 1
ATOM 7522 C C . VAL B 1 473 ? -21.186 30.154 -19.771 1.00 30.11 473 VAL B C 1
ATOM 7523 O O . VAL B 1 473 ? -21.014 29.780 -20.914 1.00 32.58 473 VAL B O 1
ATOM 7527 N N . LEU B 1 474 ? -20.263 30.034 -18.827 1.00 33.71 474 LEU B N 1
ATOM 7528 C CA . LEU B 1 474 ? -18.955 29.425 -19.102 1.00 30.70 474 LEU B CA 1
ATOM 7529 C C . LEU B 1 474 ? -19.109 27.934 -19.495 1.00 32.43 474 LEU B C 1
ATOM 7530 O O . LEU B 1 474 ? -18.370 27.444 -20.351 1.00 29.49 474 LEU B O 1
ATOM 7535 N N . ARG B 1 475 ? -20.043 27.208 -18.871 1.00 29.61 475 ARG B N 1
ATOM 7536 C CA . ARG B 1 475 ? -20.260 25.828 -19.286 1.00 33.76 475 ARG B CA 1
ATOM 7537 C C . ARG B 1 475 ? -20.782 25.798 -20.730 1.00 35.20 475 ARG B C 1
ATOM 7538 O O . ARG B 1 475 ? -20.413 24.944 -21.532 1.00 35.17 475 ARG B O 1
ATOM 7546 N N . GLN B 1 476 ? -21.648 26.739 -21.051 1.00 30.71 476 GLN B N 1
ATOM 7547 C CA . GLN B 1 476 ? -22.269 26.758 -22.352 1.00 31.55 476 GLN B CA 1
ATOM 7548 C C . GLN B 1 476 ? -21.211 27.048 -23.413 1.00 34.96 476 GLN B C 1
ATOM 7549 O O . GLN B 1 476 ? -21.201 26.464 -24.491 1.00 36.72 476 GLN B O 1
ATOM 7555 N N . LEU B 1 477 ? -20.303 27.960 -23.104 1.00 32.95 477 LEU B N 1
ATOM 7556 C CA . LEU B 1 477 ? -19.270 28.310 -24.064 1.00 37.10 477 LEU B CA 1
ATOM 7557 C C . LEU B 1 477 ? -18.261 27.192 -24.295 1.00 38.92 477 LEU B C 1
ATOM 7558 O O . LEU B 1 477 ? -17.712 27.061 -25.403 1.00 36.75 477 LEU B O 1
ATOM 7563 N N . VAL B 1 478 ? -17.976 26.413 -23.258 1.00 35.06 478 VAL B N 1
ATOM 7564 C CA . VAL B 1 478 ? -17.069 25.294 -23.462 1.00 35.84 478 VAL B CA 1
ATOM 7565 C C . VAL B 1 478 ? -17.793 24.293 -24.316 1.00 34.06 478 VAL B C 1
ATOM 7566 O O . VAL B 1 478 ? -17.329 23.932 -25.387 1.00 36.42 478 VAL B O 1
ATOM 7570 N N . SER B 1 479 ? -18.987 23.930 -23.870 1.00 35.34 479 SER B N 1
ATOM 7571 C CA . SER B 1 479 ? -19.760 22.868 -24.482 1.00 32.52 479 SER B CA 1
ATOM 7572 C C . SER B 1 479 ? -19.918 23.097 -25.971 1.00 37.22 479 SER B C 1
ATOM 7573 O O . SER B 1 479 ? -20.017 22.143 -26.733 1.00 38.97 479 SER B O 1
ATOM 7576 N N . LEU B 1 480 ? -19.950 24.361 -26.382 1.00 38.75 480 LEU B N 1
ATOM 7577 C CA . LEU B 1 480 ? -20.119 24.703 -27.795 1.00 36.18 480 LEU B CA 1
ATOM 7578 C C . LEU B 1 480 ? -18.776 24.909 -28.491 1.00 34.63 480 LEU B C 1
ATOM 7579 O O . LEU B 1 480 ? -18.735 25.192 -29.686 1.00 37.94 480 LEU B O 1
ATOM 7584 N N . GLY B 1 481 ? -17.678 24.783 -27.750 1.00 32.53 481 GLY B N 1
ATOM 7585 C CA . GLY B 1 481 ? -16.350 24.951 -28.332 1.00 32.28 481 GLY B CA 1
ATOM 7586 C C . GLY B 1 481 ? -15.871 26.392 -28.531 1.00 38.97 481 GLY B C 1
ATOM 7587 O O . GLY B 1 481 ? -14.941 26.660 -29.288 1.00 38.95 481 GLY B O 1
ATOM 7588 N N . TYR B 1 482 ? -16.520 27.344 -27.877 1.00 40.61 482 TYR B N 1
ATOM 7589 C CA . TYR B 1 482 ? -16.000 28.692 -27.868 1.00 36.29 482 TYR B CA 1
ATOM 7590 C C . TYR B 1 482 ? -14.880 28.829 -26.821 1.00 37.86 482 TYR B C 1
ATOM 7591 O O . TYR B 1 482 ? -14.037 29.727 -26.918 1.00 37.75 482 TYR B O 1
ATOM 7600 N N . LEU B 1 483 ? -14.914 27.971 -25.798 1.00 35.22 483 LEU B N 1
ATOM 7601 C CA . LEU B 1 483 ? -13.830 27.869 -24.813 1.00 36.55 483 LEU B CA 1
ATOM 7602 C C . LEU B 1 483 ? -13.295 26.440 -24.779 1.00 40.04 483 LEU B C 1
ATOM 7603 O O . LEU B 1 483 ? -14.017 25.511 -25.133 1.00 41.51 483 LEU B O 1
ATOM 7608 N N . SER B 1 484 ? -12.019 26.283 -24.425 1.00 39.90 484 SER B N 1
ATOM 7609 C CA . SER B 1 484 ? -11.377 24.984 -24.300 1.00 37.94 484 SER B CA 1
ATOM 7610 C C . SER B 1 484 ? -10.555 24.871 -23.015 1.00 46.18 484 SER B C 1
ATOM 7611 O O . SER B 1 484 ? -9.803 25.797 -22.722 1.00 47.89 484 SER B O 1
ATOM 7614 N N . ALA B 1 485 ? -10.654 23.744 -22.289 1.00 49.76 485 ALA B N 1
ATOM 7615 C CA . ALA B 1 485 ? -10.001 23.567 -20.967 1.00 48.74 485 ALA B CA 1
ATOM 7616 C C . ALA B 1 485 ? -8.600 22.903 -20.995 1.00 56.34 485 ALA B C 1
ATOM 7617 O O . ALA B 1 485 ? -8.093 22.622 -22.079 1.00 54.94 485 ALA B O 1
ATOM 7619 N N . ASP B 1 486 ? -8.030 22.626 -19.798 1.00 63.86 486 ASP B N 1
ATOM 7620 C CA . ASP B 1 486 ? -6.566 22.477 -19.508 1.00 60.41 486 ASP B CA 1
ATOM 7621 C C . ASP B 1 486 ? -5.752 23.516 -20.315 1.00 61.37 486 ASP B C 1
ATOM 7622 O O . ASP B 1 486 ? -5.734 23.398 -21.527 1.00 69.28 486 ASP B O 1
ATOM 7627 N N . ASP B 1 487 ? -5.038 24.511 -19.758 1.00 60.86 487 ASP B N 1
ATOM 7628 C CA . ASP B 1 487 ? -4.243 24.616 -18.510 1.00 70.19 487 ASP B CA 1
ATOM 7629 C C . ASP B 1 487 ? -4.247 23.457 -17.490 1.00 80.63 487 ASP B C 1
ATOM 7630 O O . ASP B 1 487 ? -3.382 22.565 -17.507 1.00 82.74 487 ASP B O 1
ATOM 7635 N N . HIS B 1 488 ? -5.166 23.571 -16.545 1.00 74.93 488 HIS B N 1
ATOM 7636 C CA . HIS B 1 488 ? -5.404 22.628 -15.474 1.00 65.61 488 HIS B CA 1
ATOM 7637 C C . HIS B 1 488 ? -6.836 23.040 -15.251 1.00 71.23 488 HIS B C 1
ATOM 7638 O O . HIS B 1 488 ? -7.201 23.534 -14.177 1.00 67.66 488 HIS B O 1
ATOM 7645 N N . PHE B 1 489 ? -7.613 22.895 -16.328 1.00 68.73 489 PHE B N 1
ATOM 7646 C CA . PHE B 1 489 ? -9.008 23.320 -16.392 1.00 57.58 489 PHE B CA 1
ATOM 7647 C C . PHE B 1 489 ? -9.064 24.827 -16.390 1.00 54.76 489 PHE B C 1
ATOM 7648 O O . PHE B 1 489 ? -9.984 25.436 -15.852 1.00 57.34 489 PHE B O 1
ATOM 7656 N N . GLY B 1 490 ? -8.004 25.405 -16.953 1.00 50.37 490 GLY B N 1
ATOM 7657 C CA . GLY B 1 490 ? -7.967 26.802 -17.320 1.00 48.42 490 GLY B CA 1
ATOM 7658 C C . GLY B 1 490 ? -8.618 26.886 -18.689 1.00 47.96 490 GLY B C 1
ATOM 7659 O O . GLY B 1 490 ? -8.513 25.959 -19.484 1.00 49.77 490 GLY B O 1
ATOM 7660 N N . LEU B 1 491 ? -9.331 27.969 -18.961 1.00 40.79 491 LEU B N 1
ATOM 7661 C CA . LEU B 1 491 ? -10.113 28.039 -20.175 1.00 38.21 491 LEU B CA 1
ATOM 7662 C C . LEU B 1 491 ? -9.493 28.986 -21.196 1.00 41.77 491 LEU B C 1
ATOM 7663 O O . LEU B 1 491 ? -9.127 30.109 -20.873 1.00 43.07 491 LEU B O 1
ATOM 7668 N N . ARG B 1 492 ? -9.360 28.483 -22.423 1.00 40.97 492 ARG B N 1
ATOM 7669 C CA . ARG B 1 492 ? -8.731 29.164 -23.541 1.00 36.96 492 ARG B CA 1
ATOM 7670 C C . ARG B 1 492 ? -9.779 29.632 -24.524 1.00 38.83 492 ARG B C 1
ATOM 7671 O O . ARG B 1 492 ? -10.690 28.870 -24.864 1.00 37.98 492 ARG B O 1
ATOM 7679 N N . ALA B 1 493 ? -9.673 30.860 -25.011 1.00 38.74 493 ALA B N 1
ATOM 7680 C CA . ALA B 1 493 ? -10.521 31.252 -26.139 1.00 39.91 493 ALA B CA 1
ATOM 7681 C C . ALA B 1 493 ? -10.063 30.545 -27.434 1.00 40.08 493 ALA B C 1
ATOM 7682 O O . ALA B 1 493 ? -8.922 30.683 -27.864 1.00 40.07 493 ALA B O 1
ATOM 7684 N N . THR B 1 494 ? -10.981 29.811 -28.047 1.00 38.89 494 THR B N 1
ATOM 7685 C CA . THR B 1 494 ? -10.761 29.065 -29.287 1.00 35.98 494 THR B CA 1
ATOM 7686 C C . THR B 1 494 ? -10.762 29.949 -30.547 1.00 42.11 494 THR B C 1
ATOM 7687 O O . THR B 1 494 ? -11.133 31.128 -30.494 1.00 37.24 494 THR B O 1
ATOM 7691 N N . GLY B 1 495 ? -10.346 29.380 -31.680 1.00 39.61 495 GLY B N 1
ATOM 7692 C CA . GLY B 1 495 ? -10.506 30.061 -32.937 1.00 33.83 495 GLY B CA 1
ATOM 7693 C C . GLY B 1 495 ? -11.969 30.422 -33.113 1.00 37.03 495 GLY B C 1
ATOM 7694 O O . GLY B 1 495 ? -12.275 31.564 -33.456 1.00 44.96 495 GLY B O 1
ATOM 7695 N N . LYS B 1 496 ? -12.867 29.479 -32.819 1.00 38.65 496 LYS B N 1
ATOM 7696 C CA . LYS B 1 496 ? -14.318 29.684 -32.942 1.00 34.74 496 LYS B CA 1
ATOM 7697 C C . LYS B 1 496 ? -14.818 30.906 -32.184 1.00 36.20 496 LYS B C 1
ATOM 7698 O O . LYS B 1 496 ? -15.872 31.416 -32.489 1.00 37.60 496 LYS B O 1
ATOM 7704 N N . SER B 1 497 ? -14.044 31.385 -31.214 1.00 38.65 497 SER B N 1
ATOM 7705 C CA . SER B 1 497 ? -14.471 32.491 -30.370 1.00 34.22 497 SER B CA 1
ATOM 7706 C C . SER B 1 497 ? -14.662 33.753 -31.172 1.00 40.01 497 SER B C 1
ATOM 7707 O O . SER B 1 497 ? -15.363 34.668 -30.721 1.00 46.28 497 SER B O 1
ATOM 7710 N N . ARG B 1 498 ? -14.042 33.827 -32.346 1.00 38.30 498 ARG B N 1
ATOM 7711 C CA . ARG B 1 498 ? -14.154 35.049 -33.144 1.00 46.75 498 ARG B CA 1
ATOM 7712 C C . ARG B 1 498 ? -15.619 35.345 -33.563 1.00 46.19 498 ARG B C 1
ATOM 7713 O O . ARG B 1 498 ? -16.032 36.515 -33.621 1.00 44.97 498 ARG B O 1
ATOM 7721 N N . GLY B 1 499 ? -16.396 34.284 -33.778 1.00 36.97 499 GLY B N 1
ATOM 7722 C CA . GLY B 1 499 ? -17.784 34.383 -34.179 1.00 45.04 499 GLY B CA 1
ATOM 7723 C C . GLY B 1 499 ? -18.594 35.256 -33.238 1.00 54.11 499 GLY B C 1
ATOM 7724 O O . GLY B 1 499 ? -19.335 36.146 -33.652 1.00 57.76 499 GLY B O 1
ATOM 7725 N N . ILE B 1 500 ? -18.459 35.012 -31.946 1.00 51.43 500 ILE B N 1
ATOM 7726 C CA . ILE B 1 500 ? -19.224 35.788 -30.989 1.00 47.82 500 ILE B CA 1
ATOM 7727 C C . ILE B 1 500 ? -18.588 37.144 -30.743 1.00 46.51 500 ILE B C 1
ATOM 7728 O O . ILE B 1 500 ? -19.285 38.143 -30.609 1.00 55.19 500 ILE B O 1
ATOM 7733 N N . LEU B 1 501 ? -17.265 37.189 -30.700 1.00 50.75 501 LEU B N 1
ATOM 7734 C CA . LEU B 1 501 ? -16.584 38.427 -30.345 1.00 51.46 501 LEU B CA 1
ATOM 7735 C C . LEU B 1 501 ? -16.676 39.456 -31.454 1.00 46.88 501 LEU B C 1
ATOM 7736 O O . LEU B 1 501 ? -16.811 40.636 -31.169 1.00 48.70 501 LEU B O 1
ATOM 7741 N N . LYS B 1 502 ? -16.618 39.025 -32.711 1.00 46.65 502 LYS B N 1
ATOM 7742 C CA . LYS B 1 502 ? -16.582 40.002 -33.809 1.00 56.34 502 LYS B CA 1
ATOM 7743 C C . LYS B 1 502 ? -17.621 39.772 -34.921 1.00 54.02 502 LYS B C 1
ATOM 7744 O O . LYS B 1 502 ? -18.078 40.724 -35.550 1.00 55.86 502 LYS B O 1
ATOM 7750 N N . GLU B 1 503 ? -18.019 38.528 -35.140 1.00 47.95 503 GLU B N 1
ATOM 7751 C CA . GLU B 1 503 ? -18.885 38.197 -36.268 1.00 50.99 503 GLU B CA 1
ATOM 7752 C C . GLU B 1 503 ? -20.385 38.024 -35.923 1.00 56.04 503 GLU B C 1
ATOM 7753 O O . GLU B 1 503 ? -21.111 37.290 -36.607 1.00 54.19 503 GLU B O 1
ATOM 7759 N N . GLY B 1 504 ? -20.836 38.652 -34.840 1.00 53.12 504 GLY B N 1
ATOM 7760 C CA . GLY B 1 504 ? -22.261 38.774 -34.584 1.00 43.61 504 GLY B CA 1
ATOM 7761 C C . GLY B 1 504 ? -23.007 37.512 -34.209 1.00 53.63 504 GLY B C 1
ATOM 7762 O O . GLY B 1 504 ? -24.216 37.562 -33.965 1.00 55.41 504 GLY B O 1
ATOM 7763 N N . GLN B 1 505 ? -22.307 36.380 -34.146 1.00 53.08 505 GLN B N 1
ATOM 7764 C CA . GLN B 1 505 ? -22.939 35.133 -33.727 1.00 53.32 505 GLN B CA 1
ATOM 7765 C C . GLN B 1 505 ? -23.478 35.249 -32.306 1.00 51.40 505 GLN B C 1
ATOM 7766 O O . GLN B 1 505 ? -22.952 36.000 -31.477 1.00 49.53 505 GLN B O 1
ATOM 7772 N N . LYS B 1 506 ? -24.539 34.513 -32.019 1.00 46.35 506 LYS B N 1
ATOM 7773 C CA . LYS B 1 506 ? -25.196 34.702 -30.744 1.00 43.67 506 LYS B CA 1
ATOM 7774 C C . LYS B 1 506 ? -25.142 33.472 -29.830 1.00 45.32 506 LYS B C 1
ATOM 7775 O O . LYS B 1 506 ? -25.121 32.325 -30.284 1.00 46.36 506 LYS B O 1
ATOM 7781 N N . LEU B 1 507 ? -25.079 33.723 -28.529 1.00 42.11 507 LEU B N 1
ATOM 7782 C CA . LEU B 1 507 ? -25.237 32.657 -27.556 1.00 43.14 507 LEU B CA 1
ATOM 7783 C C . LEU B 1 507 ? -26.654 32.709 -26.962 1.00 40.28 507 LEU B C 1
ATOM 7784 O O . LEU B 1 507 ? -27.000 33.616 -26.215 1.00 41.64 507 LEU B O 1
ATOM 7789 N N . LEU B 1 508 ? -27.464 31.721 -27.312 1.00 37.97 508 LEU B N 1
ATOM 7790 C CA . LEU B 1 508 ? -28.851 31.655 -26.879 1.00 42.03 508 LEU B CA 1
ATOM 7791 C C . LEU B 1 508 ? -29.013 30.443 -25.973 1.00 39.07 508 LEU B C 1
ATOM 7792 O O . LEU B 1 508 ? -28.486 29.392 -26.285 1.00 40.24 508 LEU B O 1
ATOM 7797 N N . LEU B 1 509 ? -29.678 30.587 -24.835 1.00 37.94 509 LEU B N 1
ATOM 7798 C CA . LEU B 1 509 ? -30.058 29.409 -24.075 1.00 40.79 509 LEU B CA 1
ATOM 7799 C C . LEU B 1 509 ? -31.546 29.170 -24.181 1.00 49.24 509 LEU B C 1
ATOM 7800 O O . LEU B 1 509 ? -32.359 30.094 -24.163 1.00 51.96 509 LEU B O 1
ATOM 7805 N N . ARG B 1 510 ? -31.892 27.901 -24.241 1.00 54.93 510 ARG B N 1
ATOM 7806 C CA . ARG B 1 510 ? -33.264 27.486 -24.194 1.00 56.10 510 ARG B CA 1
ATOM 7807 C C . ARG B 1 510 ? -33.826 27.908 -22.870 1.00 64.73 510 ARG B C 1
ATOM 7808 O O . ARG B 1 510 ? -33.106 27.864 -21.877 1.00 70.33 510 ARG B O 1
ATOM 7816 N N . GLU B 1 511 ? -35.096 28.312 -22.842 1.00 65.49 511 GLU B N 1
ATOM 7817 C CA . GLU B 1 511 ? -35.751 28.636 -21.574 1.00 72.71 511 GLU B CA 1
ATOM 7818 C C . GLU B 1 511 ? -35.639 27.446 -20.619 1.00 84.87 511 GLU B C 1
ATOM 7819 O O . GLU B 1 511 ? -35.629 27.608 -19.389 1.00 82.86 511 GLU B O 1
ATOM 7825 N N . ASP B 1 512 ? -35.574 26.254 -21.216 1.00 85.66 512 ASP B N 1
ATOM 7826 C CA . ASP B 1 512 ? -35.257 24.987 -20.550 1.00 84.65 512 ASP B CA 1
ATOM 7827 C C . ASP B 1 512 ? -34.005 25.010 -19.652 1.00 88.90 512 ASP B C 1
ATOM 7828 O O . ASP B 1 512 ? -33.232 24.050 -19.665 1.00 88.67 512 ASP B O 1
ATOM 7833 N N . THR B 1 513 ? -33.783 26.096 -18.910 1.00 94.49 513 THR B N 1
ATOM 7834 C CA . THR B 1 513 ? -32.762 26.114 -17.859 1.00 98.73 513 THR B CA 1
ATOM 7835 C C . THR B 1 513 ? -33.475 26.136 -16.513 1.00 97.95 513 THR B C 1
ATOM 7836 O O . THR B 1 513 ? -34.686 25.919 -16.446 1.00 89.57 513 THR B O 1
#

Secondary structure (DSSP, 8-state):
--HHHHHHIIIII--SS--TTHHHHHHHHHTT--EEEE--SSHHHHHHHHHHHHHSSSEEEEE-S-HHHHHHHHHHHTTTT--EEEESTTS-HHHHHHHHHHHHTT--SEEEE-HHHHTSHHHHHHHHTS-EEEEEEETGGGGSSSSS---TTGGGTHHHHHH-TTS-EEEEES---HHHHHHHHHHTT-TTS-EEE-----TTEEEEEEE-SSHHHHHHHHHHHH-TT-EEEEE-SSHHHHHHHHHHHHHTT--EEEE-SSS-HHHHHHHHHHHHHSSS-EEEES----TTEEEEEESS--S-HHHHHHHHTTS-TTSS-EEEEEEE-HHHHHHHHHHHHH----HHHHHHHHHHHHHHHHHHT-SS-HHHHHHHHTT---SS--S-BHHHHSPPPEEE-HHHHHHHHHHHHHTTS-SBHHHHHHHHHT---HHHHHHTGGGSTTTTTTTTS-HHHHHHHHHHHHHTTSEE--SSSB-EE-GGGHHHHTS----EEE--/--SSTTHHHHHHT---S--TTHHHHHHHHTTT--EEEE--SSSS-SHHHHHHHHHSSSEEEEE-S-HHHHHHHHHHHTTTT--EEEE-TTS-HHHHHHHHHHHHTT--SEEEE-HHHHTSHHHHHHHHTS-EEEEEEETGGGGSSSSSS--SSGGGTTHHHHH-TTS-EEEEES---HHHHHHHHHHTT-TTS-EEE-----TTEEEEEEE-SSHHHHHHHHHHHH-TT--EEEE-SSHHHHHHHHHHHHHTT--EEEE-TTS-HHHHHHHHHHHHHSSS-EEEES----TT--EEEESS--S-HHHHHHHHTTS-TTSS-EEEEEEE-HHHHHHHHHHHHT----HHHHHHHHHHHHHHHHHHT-SS-HHHHHHHHTT---SS--S-BHHHHS---EEE-HHHHHHHHHHHHHTTS-SBHHHHHHHHHT---HHHHHTTGGGSTTTTTTTTS-HHHHHHHHHHHHHTTSEE--SSSB-EE-GGGHHHHTS----EEES--

Organism: Deinococcus radiodurans (strain ATCC 13939 / DSM 20539 / JCM 16871 / CCUG 27074 / LMG 4051 / NBRC 15346 / NCIMB 9279 / VKM B-1422 / R1) (NCBI:txid243230)